Protein 3GZE (pdb70)

Structure (mmCIF, N/CA/C/O backbone):
data_3GZE
#
_entry.id   3GZE
#
_cell.length_a   177.250
_cell.length_b   58.750
_cell.length_c   105.160
_cell.angle_alpha   90.000
_cell.angle_beta   102.210
_cell.angle_gamma   90.000
#
_symmetry.space_group_name_H-M   'C 1 2 1'
#
loop_
_entity.id
_entity.type
_entity.pdbx_description
1 polymer 'Predicted protein'
2 polymer 'Peptide substrate (Ser-Pro)5'
3 non-polymer 'ZINC ION'
4 non-polymer 'ACETIC ACID'
5 water water
#
loop_
_atom_site.group_PDB
_atom_site.id
_atom_site.type_symbol
_atom_site.label_atom_id
_atom_site.label_alt_id
_atom_site.label_comp_id
_atom_site.label_asym_id
_atom_site.label_entity_id
_atom_site.label_seq_id
_atom_site.pdbx_PDB_ins_code
_atom_site.Cartn_x
_atom_site.Cartn_y
_atom_site.Cartn_z
_atom_site.occupancy
_atom_site.B_iso_or_equiv
_atom_site.auth_seq_id
_atom_site.auth_comp_id
_atom_site.auth_asym_id
_atom_site.auth_atom_id
_atom_site.pdbx_PDB_model_num
ATOM 1 N N . TRP A 1 10 ? -16.608 24.473 19.713 1.00 28.78 38 TRP A N 1
ATOM 2 C CA . TRP A 1 10 ? -16.085 24.676 18.325 1.00 28.35 38 TRP A CA 1
ATOM 3 C C . TRP A 1 10 ? -16.795 25.817 17.607 1.00 28.03 38 TRP A C 1
ATOM 4 O O . TRP A 1 10 ? -17.973 26.088 17.808 1.00 27.45 38 TRP A O 1
ATOM 15 N N . ARG A 1 11 ? -16.001 26.487 16.787 1.00 27.84 39 ARG A N 1
ATOM 16 C CA . ARG A 1 11 ? -16.492 27.492 15.829 1.00 27.05 39 ARG A CA 1
ATOM 17 C C . ARG A 1 11 ? -15.499 27.779 14.729 1.00 25.82 39 ARG A C 1
ATOM 18 O O . ARG A 1 11 ? -14.339 28.090 14.959 1.00 26.56 39 ARG A O 1
ATOM 26 N N . GLY A 1 12 ? -15.989 27.596 13.521 1.00 24.36 40 GLY A N 1
ATOM 27 C CA . GLY A 1 12 ? -15.181 27.722 12.309 1.00 22.22 40 GLY A CA 1
ATOM 28 C C . GLY A 1 12 ? -16.086 28.013 11.166 1.00 20.69 40 GLY A C 1
ATOM 29 O O . GLY A 1 12 ? -17.299 27.984 11.287 1.00 19.75 40 GLY A O 1
ATOM 30 N N A GLU A 1 13 ? -15.438 28.340 10.066 0.50 19.52 41 GLU A N 1
ATOM 31 N N B GLU A 1 13 ? -15.439 28.349 10.070 0.50 19.32 41 GLU A N 1
ATOM 32 C CA A GLU A 1 13 ? -16.048 28.500 8.741 0.50 19.35 41 GLU A CA 1
ATOM 33 C CA B GLU A 1 13 ? -16.078 28.467 8.773 0.50 18.94 41 GLU A CA 1
ATOM 34 C C A GLU A 1 13 ? -16.836 27.263 8.263 0.50 19.21 41 GLU A C 1
ATOM 35 C C B GLU A 1 13 ? -16.939 27.237 8.461 0.50 19.07 41 GLU A C 1
ATOM 36 O O A GLU A 1 13 ? -16.335 26.158 8.230 0.50 18.53 41 GLU A O 1
ATOM 37 O O B GLU A 1 13 ? -16.622 26.109 8.792 0.50 18.65 41 GLU A O 1
ATOM 48 N N . VAL A 1 14 ? -18.069 27.495 7.837 1.00 19.42 42 VAL A N 1
ATOM 49 C CA . VAL A 1 14 ? -18.960 26.410 7.372 1.00 18.98 42 VAL A CA 1
ATOM 50 C C . VAL A 1 14 ? -19.334 26.707 5.907 1.00 19.40 42 VAL A C 1
ATOM 51 O O . VAL A 1 14 ? -19.909 27.751 5.632 1.00 20.68 42 VAL A O 1
ATOM 55 N N . VAL A 1 15 ? -18.981 25.871 4.940 1.00 18.78 43 VAL A N 1
ATOM 56 C CA . VAL A 1 15 ? -19.372 26.192 3.569 1.00 17.90 43 VAL A CA 1
ATOM 57 C C . VAL A 1 15 ? -20.538 25.321 3.110 1.00 17.23 43 VAL A C 1
ATOM 58 O O . VAL A 1 15 ? -20.491 24.088 3.011 1.00 16.34 43 VAL A O 1
ATOM 62 N N . HIS A 1 16 ? -21.631 26.003 2.895 1.00 15.45 44 HIS A N 1
ATOM 63 C CA . HIS A 1 16 ? -22.782 25.357 2.307 1.00 15.00 44 HIS A CA 1
ATOM 64 C C . HIS A 1 16 ? -22.399 24.761 0.958 1.00 13.93 44 HIS A C 1
ATOM 65 O O . HIS A 1 16 ? -21.991 25.456 0.000 1.00 14.66 44 HIS A O 1
ATOM 72 N N . LEU A 1 17 ? -22.492 23.441 0.881 1.00 11.50 45 LEU A N 1
ATOM 73 C CA . LEU A 1 17 ? -22.150 22.723 -0.351 1.00 11.17 45 LEU A CA 1
ATOM 74 C C . LEU A 1 17 ? -23.361 22.554 -1.271 1.00 10.20 45 LEU A C 1
ATOM 75 O O . LEU A 1 17 ? -23.307 22.812 -2.450 1.00 9.80 45 LEU A O 1
ATOM 80 N N . SER A 1 18 ? -24.463 22.163 -0.667 1.00 9.09 46 SER A N 1
ATOM 81 C CA . SER A 1 18 ? -25.658 21.740 -1.399 1.00 9.24 46 SER A CA 1
ATOM 82 C C . SER A 1 18 ? -26.878 21.702 -0.543 1.00 9.55 46 SER A C 1
ATOM 83 O O . SER A 1 18 ? -26.764 21.587 0.633 1.00 9.43 46 SER A O 1
ATOM 86 N N . TRP A 1 19 ? -28.043 21.825 -1.154 1.00 10.26 47 TRP A N 1
ATOM 87 C CA . TRP A 1 19 ? -29.313 21.619 -0.471 1.00 10.27 47 TRP A CA 1
ATOM 88 C C . TRP A 1 19 ? -29.895 20.247 -0.739 1.00 11.60 47 TRP A C 1
ATOM 89 O O . TRP A 1 19 ? -30.550 19.630 0.108 1.00 10.37 47 TRP A O 1
ATOM 100 N N . SER A 1 20 ? -29.637 19.807 -1.965 1.00 11.49 48 SER A N 1
ATOM 101 C CA . SER A 1 20 ? -29.997 18.453 -2.450 1.00 12.27 48 SER A CA 1
ATOM 102 C C . SER A 1 20 ? -28.746 17.705 -2.975 1.00 11.29 48 SER A C 1
ATOM 103 O O . SER A 1 20 ? -28.348 17.885 -4.108 1.00 11.36 48 SER A O 1
ATOM 106 N N . PRO A 1 21 ? -28.125 16.865 -2.140 1.00 9.65 49 PRO A N 1
ATOM 107 C CA . PRO A 1 21 ? -28.565 16.600 -0.793 1.00 9.59 49 PRO A CA 1
ATOM 108 C C . PRO A 1 21 ? -28.142 17.761 0.080 1.00 9.40 49 PRO A C 1
ATOM 109 O O . PRO A 1 21 ? -27.518 18.702 -0.409 1.00 9.03 49 PRO A O 1
ATOM 113 N N . ARG A 1 22 ? -28.484 17.656 1.350 1.00 8.24 50 ARG A N 1
ATOM 114 C CA . ARG A 1 22 ? -28.138 18.680 2.343 1.00 8.28 50 ARG A CA 1
ATOM 115 C C . ARG A 1 22 ? -26.769 18.368 2.781 1.00 8.09 50 ARG A C 1
ATOM 116 O O . ARG A 1 22 ? -26.543 17.368 3.476 1.00 8.20 50 ARG A O 1
ATOM 124 N N . ALA A 1 23 ? -25.858 19.249 2.392 1.00 8.13 51 ALA A N 1
ATOM 125 C CA . ALA A 1 23 ? -24.458 19.035 2.602 1.00 7.66 51 ALA A CA 1
ATOM 126 C C . ALA A 1 23 ? -23.699 20.304 2.923 1.00 9.69 51 ALA A C 1
ATOM 127 O O . ALA A 1 23 ? -23.822 21.376 2.297 1.00 8.45 51 ALA A O 1
ATOM 129 N N . PHE A 1 24 ? -22.935 20.149 3.988 1.00 10.11 52 PHE A N 1
ATOM 130 C CA . PHE A 1 24 ? -22.167 21.227 4.587 1.00 10.58 52 PHE A CA 1
ATOM 131 C C . PHE A 1 24 ? -20.723 20.773 4.845 1.00 10.25 52 PHE A C 1
ATOM 132 O O . PHE A 1 24 ? -20.495 19.697 5.316 1.00 10.87 52 PHE A O 1
ATOM 140 N N . LEU A 1 25 ? -19.782 21.639 4.525 1.00 9.75 53 LEU A N 1
ATOM 141 C CA . LEU A 1 25 ? -18.376 21.447 4.918 1.00 9.35 53 LEU A CA 1
ATOM 142 C C . LEU A 1 25 ? -17.882 22.321 6.045 1.00 9.68 53 LEU A C 1
ATOM 143 O O . LEU A 1 25 ? -17.959 23.555 6.010 1.00 10.72 53 LEU A O 1
ATOM 148 N N . LEU A 1 26 ? -17.409 21.650 7.083 1.00 9.73 54 LEU A N 1
ATOM 149 C CA . LEU A 1 26 ? -16.898 22.311 8.289 1.00 10.51 54 LEU A CA 1
ATOM 150 C C . LEU A 1 26 ? -15.383 22.464 8.171 1.00 9.82 54 LEU A C 1
ATOM 151 O O . LEU A 1 26 ? -14.707 21.509 8.043 1.00 8.62 54 LEU A O 1
ATOM 156 N N . LYS A 1 27 ? -14.878 23.707 8.144 1.00 10.26 55 LYS A N 1
ATOM 157 C CA . LYS A 1 27 ? -13.448 23.922 7.898 1.00 11.38 55 LYS A CA 1
ATOM 158 C C . LYS A 1 27 ? -12.707 23.844 9.234 1.00 11.76 55 LYS A C 1
ATOM 159 O O . LYS A 1 27 ? -13.132 24.411 10.219 1.00 11.37 55 LYS A O 1
ATOM 165 N N . ASN A 1 28 ? -11.641 23.038 9.269 1.00 12.39 56 ASN A N 1
ATOM 166 C CA . ASN A 1 28 ? -10.791 22.974 10.461 1.00 13.05 56 ASN A CA 1
ATOM 167 C C . ASN A 1 28 ? -11.577 22.493 11.711 1.00 11.34 56 ASN A C 1
ATOM 168 O O . ASN A 1 28 ? -11.365 22.900 12.808 1.00 11.13 56 ASN A O 1
ATOM 173 N N . PHE A 1 29 ? -12.461 21.549 11.469 1.00 10.37 57 PHE A N 1
ATOM 174 C CA . PHE A 1 29 ? -13.233 20.840 12.530 1.00 10.19 57 PHE A CA 1
ATOM 175 C C . PHE A 1 29 ? -12.376 20.120 13.570 1.00 9.91 57 PHE A C 1
ATOM 176 O O . PHE A 1 29 ? -12.606 20.198 14.765 1.00 7.44 57 PHE A O 1
ATOM 184 N N . LEU A 1 30 ? -11.358 19.451 13.056 1.00 10.26 58 LEU A N 1
ATOM 185 C CA . LEU A 1 30 ? -10.366 18.730 13.864 1.00 8.80 58 LEU A CA 1
ATOM 186 C C . LEU A 1 30 ? -9.011 19.425 13.705 1.00 9.77 58 LEU A C 1
ATOM 187 O O . LEU A 1 30 ? -8.685 19.895 12.673 1.00 9.39 58 LEU A O 1
ATOM 192 N N . SER A 1 31 ? -8.260 19.502 14.780 1.00 10.67 59 SER A N 1
ATOM 193 C CA . SER A 1 31 ? -6.879 19.979 14.757 1.00 10.94 59 SER A CA 1
ATOM 194 C C . SER A 1 31 ? -5.982 18.941 14.140 1.00 11.57 59 SER A C 1
ATOM 195 O O . SER A 1 31 ? -6.254 17.749 14.214 1.00 13.27 59 SER A O 1
ATOM 198 N N . ASP A 1 32 ? -4.875 19.401 13.579 1.00 11.84 60 ASP A N 1
ATOM 199 C CA . ASP A 1 32 ? -3.875 18.482 13.008 1.00 11.58 60 ASP A CA 1
ATOM 200 C C . ASP A 1 32 ? -3.490 17.457 14.043 1.00 10.59 60 ASP A C 1
ATOM 201 O O . ASP A 1 32 ? -3.306 16.288 13.770 1.00 8.56 60 ASP A O 1
ATOM 206 N N . GLU A 1 33 ? -3.406 17.942 15.254 1.00 10.87 61 GLU A N 1
ATOM 207 C CA . GLU A 1 33 ? -2.935 17.125 16.378 1.00 11.95 61 GLU A CA 1
ATOM 208 C C . GLU A 1 33 ? -3.908 15.984 16.681 1.00 11.29 61 GLU A C 1
ATOM 209 O O . GLU A 1 33 ? -3.524 14.877 17.009 1.00 11.95 61 GLU A O 1
ATOM 215 N N . GLU A 1 34 ? -5.193 16.282 16.542 1.00 10.68 62 GLU A N 1
ATOM 216 C CA . GLU A 1 34 ? -6.267 15.287 16.714 1.00 9.75 62 GLU A CA 1
ATOM 217 C C . GLU A 1 34 ? -6.204 14.267 15.606 1.00 9.36 62 GLU A C 1
ATOM 218 O O . GLU A 1 34 ? -6.337 13.070 15.815 1.00 9.82 62 GLU A O 1
ATOM 224 N N . CYS A 1 35 ? -6.040 14.780 14.395 1.00 9.93 63 CYS A N 1
ATOM 225 C CA . CYS A 1 35 ? -6.014 13.932 13.182 1.00 9.69 63 CYS A CA 1
ATOM 226 C C . CYS A 1 35 ? -4.910 12.876 13.261 1.00 9.89 63 CYS A C 1
ATOM 227 O O . CYS A 1 35 ? -5.083 11.686 12.978 1.00 10.77 63 CYS A O 1
ATOM 230 N N . ASP A 1 36 ? -3.765 13.363 13.653 1.00 9.89 64 ASP A N 1
ATOM 231 C CA . ASP A 1 36 ? -2.561 12.530 13.833 1.00 10.47 64 ASP A CA 1
ATOM 232 C C . ASP A 1 36 ? -2.752 11.449 14.896 1.00 11.19 64 ASP A C 1
ATOM 233 O O . ASP A 1 36 ? -2.411 10.305 14.700 1.00 11.40 64 ASP A O 1
ATOM 238 N N . TYR A 1 37 ? -3.276 11.864 16.045 1.00 11.50 65 TYR A N 1
ATOM 239 C CA . TYR A 1 37 ? -3.527 10.977 17.183 1.00 11.06 65 TYR A CA 1
ATOM 240 C C . TYR A 1 37 ? -4.430 9.817 16.813 1.00 11.46 65 TYR A C 1
ATOM 241 O O . TYR A 1 37 ? -4.232 8.662 17.235 1.00 10.21 65 TYR A O 1
ATOM 250 N N . ILE A 1 38 ? -5.445 10.134 16.003 1.00 11.99 66 ILE A N 1
ATOM 251 C CA . ILE A 1 38 ? -6.483 9.150 15.646 1.00 11.11 66 ILE A CA 1
ATOM 252 C C . ILE A 1 38 ? -5.942 8.086 14.653 1.00 11.49 66 ILE A C 1
ATOM 253 O O . ILE A 1 38 ? -6.251 6.900 14.751 1.00 11.38 66 ILE A O 1
ATOM 258 N N . VAL A 1 39 ? -5.157 8.546 13.694 1.00 9.92 67 VAL A N 1
ATOM 259 C CA . VAL A 1 39 ? -4.521 7.664 12.737 1.00 10.82 67 VAL A CA 1
ATOM 260 C C . VAL A 1 39 ? -3.571 6.719 13.461 1.00 11.70 67 VAL A C 1
ATOM 261 O O . VAL A 1 39 ? -3.563 5.521 13.243 1.00 12.90 67 VAL A O 1
ATOM 265 N N . GLU A 1 40 ? -2.848 7.274 14.410 1.00 11.85 68 GLU A N 1
ATOM 266 C CA . GLU A 1 40 ? -1.887 6.460 15.167 1.00 12.78 68 GLU A CA 1
ATOM 267 C C . GLU A 1 40 ? -2.541 5.357 16.005 1.00 12.99 68 GLU A C 1
ATOM 268 O O . GLU A 1 40 ? -2.100 4.212 16.033 1.00 12.48 68 GLU A O 1
ATOM 274 N N . LYS A 1 41 ? -3.626 5.702 16.663 1.00 13.86 69 LYS A N 1
ATOM 275 C CA . LYS A 1 41 ? -4.326 4.726 17.495 1.00 14.18 69 LYS A CA 1
ATOM 276 C C . LYS A 1 41 ? -4.964 3.670 16.573 1.00 13.30 69 LYS A C 1
ATOM 277 O O . LYS A 1 41 ? -5.035 2.476 16.869 1.00 11.77 69 LYS A O 1
ATOM 283 N N . ALA A 1 42 ? -5.375 4.131 15.397 1.00 13.06 70 ALA A N 1
ATOM 284 C CA . ALA A 1 42 ? -6.143 3.261 14.486 1.00 12.73 70 ALA A CA 1
ATOM 285 C C . ALA A 1 42 ? -5.299 2.203 13.700 1.00 12.95 70 ALA A C 1
ATOM 286 O O . ALA A 1 42 ? -5.689 1.049 13.490 1.00 11.81 70 ALA A O 1
ATOM 288 N N . ARG A 1 43 ? -4.133 2.633 13.262 1.00 12.43 71 ARG A N 1
ATOM 289 C CA . ARG A 1 43 ? -3.218 1.761 12.486 1.00 13.16 71 ARG A CA 1
ATOM 290 C C . ARG A 1 43 ? -3.151 0.275 12.843 1.00 13.31 71 ARG A C 1
ATOM 291 O O . ARG A 1 43 ? -3.345 -0.555 11.966 1.00 12.34 71 ARG A O 1
ATOM 299 N N . PRO A 1 44 ? -2.843 -0.052 14.098 1.00 12.97 72 PRO A N 1
ATOM 300 C CA . PRO A 1 44 ? -2.636 -1.446 14.464 1.00 13.82 72 PRO A CA 1
ATOM 301 C C . PRO A 1 44 ? -3.865 -2.311 14.443 1.00 13.62 72 PRO A C 1
ATOM 302 O O . PRO A 1 44 ? -3.773 -3.518 14.378 1.00 13.54 72 PRO A O 1
ATOM 306 N N . LYS A 1 45 ? -5.008 -1.667 14.452 1.00 13.84 73 LYS A N 1
ATOM 307 C CA . LYS A 1 45 ? -6.276 -2.355 14.570 1.00 14.25 73 LYS A CA 1
ATOM 308 C C . LYS A 1 45 ? -7.014 -2.511 13.234 1.00 13.87 73 LYS A C 1
ATOM 309 O O . LYS A 1 45 ? -8.101 -3.077 13.173 1.00 14.57 73 LYS A O 1
ATOM 315 N N . MET A 1 46 ? -6.429 -1.992 12.167 1.00 12.56 74 MET A N 1
ATOM 316 C CA . MET A 1 46 ? -7.157 -1.933 10.873 1.00 12.09 74 MET A CA 1
ATOM 317 C C . MET A 1 46 ? -7.418 -3.308 10.274 1.00 12.19 74 MET A C 1
ATOM 318 O O . MET A 1 46 ? -6.543 -4.162 10.231 1.00 12.00 74 MET A O 1
ATOM 323 N N . VAL A 1 47 ? -8.661 -3.511 9.843 1.00 12.15 75 VAL A N 1
ATOM 324 C CA . VAL A 1 47 ? -9.096 -4.744 9.107 1.00 10.80 75 VAL A CA 1
ATOM 325 C C . VAL A 1 47 ? -9.998 -4.355 7.946 1.00 11.48 75 VAL A C 1
ATOM 326 O O . VAL A 1 47 ? -10.443 -3.231 7.897 1.00 8.72 75 VAL A O 1
ATOM 330 N N . LYS A 1 48 ? -10.249 -5.302 7.044 1.00 9.55 76 LYS A N 1
ATOM 331 C CA . LYS A 1 48 ? -11.083 -5.040 5.841 1.00 10.72 76 LYS A CA 1
ATOM 332 C C . LYS A 1 48 ? -12.470 -4.558 6.185 1.00 9.10 76 LYS A C 1
ATOM 333 O O . LYS A 1 48 ? -13.151 -5.122 7.001 1.00 8.52 76 LYS A O 1
ATOM 339 N N . SER A 1 49 ? -12.896 -3.530 5.503 1.00 10.81 77 SER A N 1
ATOM 340 C CA . SER A 1 49 ? -14.222 -2.919 5.783 1.00 10.76 77 SER A CA 1
ATOM 341 C C . SER A 1 49 ? -15.327 -3.802 5.274 1.00 10.86 77 SER A C 1
ATOM 342 O O . SER A 1 49 ? -15.162 -4.544 4.270 1.00 11.79 77 SER A O 1
ATOM 345 N N . SER A 1 50 ? -16.481 -3.689 5.911 1.00 10.13 78 SER A N 1
ATOM 346 C CA . SER A 1 50 ? -17.599 -4.498 5.467 1.00 11.58 78 SER A CA 1
ATOM 347 C C . SER A 1 50 ? -18.850 -3.669 5.221 1.00 10.82 78 SER A C 1
ATOM 348 O O . SER A 1 50 ? -18.975 -2.511 5.600 1.00 10.13 78 SER A O 1
ATOM 351 N N . VAL A 1 51 ? -19.760 -4.295 4.521 1.00 10.51 79 VAL A N 1
ATOM 352 C CA . VAL A 1 51 ? -21.071 -3.670 4.214 1.00 8.67 79 VAL A CA 1
ATOM 353 C C . VAL A 1 51 ? -22.128 -4.638 4.683 1.00 9.33 79 VAL A C 1
ATOM 354 O O . VAL A 1 51 ? -21.822 -5.807 4.973 1.00 8.73 79 VAL A O 1
ATOM 358 N N . VAL A 1 52 ? -23.362 -4.138 4.733 1.00 9.09 80 VAL A N 1
ATOM 359 C CA . VAL A 1 52 ? -24.556 -4.971 5.027 1.00 9.31 80 VAL A CA 1
ATOM 360 C C . VAL A 1 52 ? -25.328 -5.302 3.765 1.00 10.25 80 VAL A C 1
ATOM 361 O O . VAL A 1 52 ? -25.503 -4.473 2.858 1.00 8.24 80 VAL A O 1
ATOM 365 N N . ASP A 1 53 ? -25.751 -6.569 3.734 1.00 10.18 81 ASP A N 1
ATOM 366 C CA . ASP A 1 53 ? -26.576 -7.054 2.640 1.00 10.60 81 ASP A CA 1
ATOM 367 C C . ASP A 1 53 ? -27.907 -6.284 2.749 1.00 11.29 81 ASP A C 1
ATOM 368 O O . ASP A 1 53 ? -28.472 -6.109 3.837 1.00 10.90 81 ASP A O 1
ATOM 373 N N . ASN A 1 54 ? -28.309 -5.745 1.605 1.00 11.24 82 ASN A N 1
ATOM 374 C CA . ASN A 1 54 ? -29.514 -4.890 1.444 1.00 11.68 82 ASN A CA 1
ATOM 375 C C . ASN A 1 54 ? -30.802 -5.549 1.936 1.00 11.60 82 ASN A C 1
ATOM 376 O O . ASN A 1 54 ? -31.728 -4.903 2.408 1.00 10.59 82 ASN A O 1
ATOM 381 N N . GLU A 1 55 ? -30.797 -6.869 1.841 1.00 12.23 83 GLU A N 1
ATOM 382 C CA . GLU A 1 55 ? -32.000 -7.687 2.120 1.00 12.53 83 GLU A CA 1
ATOM 383 C C . GLU A 1 55 ? -31.924 -8.346 3.469 1.00 11.09 83 GLU A C 1
ATOM 384 O O . GLU A 1 55 ? -32.856 -8.328 4.249 1.00 11.21 83 GLU A O 1
ATOM 390 N N . SER A 1 56 ? -30.752 -8.838 3.784 1.00 10.36 84 SER A N 1
ATOM 391 C CA . SER A 1 56 ? -30.600 -9.625 4.994 1.00 8.84 84 SER A CA 1
ATOM 392 C C . SER A 1 56 ? -30.107 -8.844 6.212 1.00 7.80 84 SER A C 1
ATOM 393 O O . SER A 1 56 ? -30.398 -9.204 7.340 1.00 5.56 84 SER A O 1
ATOM 396 N N . GLY A 1 57 ? -29.341 -7.793 5.955 1.00 7.98 85 GLY A N 1
ATOM 397 C CA . GLY A 1 57 ? -28.734 -6.995 7.031 1.00 8.55 85 GLY A CA 1
ATOM 398 C C . GLY A 1 57 ? -27.454 -7.558 7.601 1.00 9.18 85 GLY A C 1
ATOM 399 O O . GLY A 1 57 ? -26.816 -6.945 8.458 1.00 9.75 85 GLY A O 1
ATOM 400 N N . LYS A 1 58 ? -27.063 -8.727 7.069 1.00 8.77 86 LYS A N 1
ATOM 401 C CA . LYS A 1 58 ? -25.807 -9.384 7.467 1.00 8.85 86 LYS A CA 1
ATOM 402 C C . LYS A 1 58 ? -24.627 -8.588 6.891 1.00 9.52 86 LYS A C 1
ATOM 403 O O . LYS A 1 58 ? -24.634 -8.127 5.758 1.00 7.60 86 LYS A O 1
ATOM 409 N N . SER A 1 59 ? -23.641 -8.448 7.755 1.00 9.44 87 SER A N 1
ATOM 410 C CA . SER A 1 59 ? -22.349 -7.840 7.445 1.00 10.69 87 SER A CA 1
ATOM 411 C C . S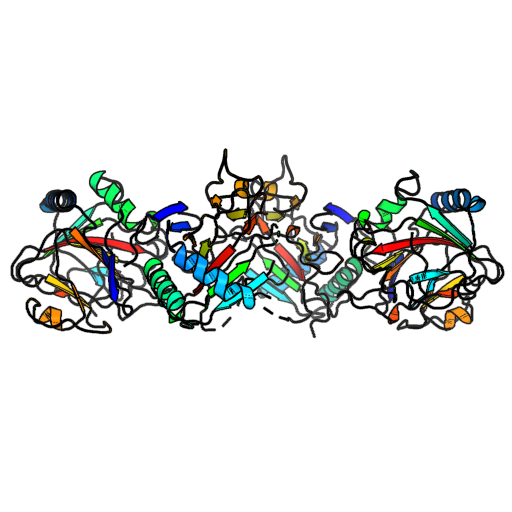ER A 1 59 ? -21.512 -8.809 6.664 1.00 10.63 87 SER A C 1
ATOM 412 O O . SER A 1 59 ? -21.304 -9.960 7.075 1.00 8.66 87 SER A O 1
ATOM 415 N N . VAL A 1 60 ? -21.076 -8.306 5.522 1.00 9.74 88 VAL A N 1
ATOM 416 C CA . VAL A 1 60 ? -20.325 -9.064 4.545 1.00 10.27 88 VAL A CA 1
ATOM 417 C C . VAL A 1 60 ? -19.205 -8.211 3.897 1.00 10.77 88 VAL A C 1
ATOM 418 O O . VAL A 1 60 ? -19.133 -6.998 4.059 1.00 7.96 88 VAL A O 1
ATOM 422 N N . ASP A 1 61 ? -18.285 -8.955 3.296 1.00 10.90 89 ASP A N 1
ATOM 423 C CA . ASP A 1 61 ? -17.148 -8.432 2.523 1.00 12.38 89 ASP A CA 1
ATOM 424 C C . ASP A 1 61 ? -17.613 -8.277 1.085 1.00 12.25 89 ASP A C 1
ATOM 425 O O . ASP A 1 61 ? -18.328 -9.080 0.560 1.00 11.74 89 ASP A O 1
ATOM 430 N N . SER A 1 62 ? -17.234 -7.192 0.466 1.00 13.04 90 SER A N 1
ATOM 431 C CA . SER A 1 62 ? -17.714 -6.907 -0.892 1.00 13.83 90 SER A CA 1
ATOM 432 C C . SER A 1 62 ? -16.738 -6.069 -1.638 1.00 14.21 90 SER A C 1
ATOM 433 O O . SER A 1 62 ? -16.100 -5.204 -1.052 1.00 15.33 90 SER A O 1
ATOM 436 N N . GLU A 1 63 ? -16.633 -6.355 -2.917 1.00 13.83 91 GLU A N 1
ATOM 437 C CA . GLU A 1 63 ? -15.734 -5.617 -3.806 1.00 13.31 91 GLU A CA 1
ATOM 438 C C . GLU A 1 63 ? -16.071 -4.141 -3.852 1.00 12.45 91 GLU A C 1
ATOM 439 O O . GLU A 1 63 ? -15.267 -3.297 -4.267 1.00 11.11 91 GLU A O 1
ATOM 445 N N . ILE A 1 64 ? -17.289 -3.877 -3.443 1.00 12.53 92 ILE A N 1
ATOM 446 C CA . ILE A 1 64 ? -17.900 -2.536 -3.451 1.00 12.71 92 ILE A CA 1
ATOM 447 C C . ILE A 1 64 ? -17.094 -1.504 -2.655 1.00 11.06 92 ILE A C 1
ATOM 448 O O . ILE A 1 64 ? -17.071 -0.296 -2.892 1.00 8.76 92 ILE A O 1
ATOM 453 N N . ARG A 1 65 ? -16.524 -2.060 -1.614 1.00 11.04 93 ARG A N 1
ATOM 454 C CA . ARG A 1 65 ? -15.903 -1.300 -0.560 1.00 9.91 93 ARG A CA 1
ATOM 455 C C . ARG A 1 65 ? -14.595 -1.982 -0.153 1.00 9.58 93 ARG A C 1
ATOM 456 O O . ARG A 1 65 ? -14.597 -3.089 0.350 1.00 10.09 93 ARG A O 1
ATOM 464 N N . THR A 1 66 ? -13.493 -1.284 -0.348 1.00 8.47 94 THR A N 1
ATOM 465 C CA . THR A 1 66 ? -12.184 -1.905 -0.237 1.00 7.75 94 THR A CA 1
ATOM 466 C C . THR A 1 66 ? -11.213 -1.212 0.670 1.00 6.42 94 THR A C 1
ATOM 467 O O . THR A 1 66 ? -10.081 -1.465 0.639 1.00 4.38 94 THR A O 1
ATOM 471 N N . SER A 1 67 ? -11.729 -0.337 1.496 1.00 8.96 95 SER A N 1
ATOM 472 C CA . SER A 1 67 ? -10.953 0.240 2.618 1.00 9.29 95 SER A CA 1
ATOM 473 C C . SER A 1 67 ? -10.675 -0.770 3.697 1.00 8.94 95 SER A C 1
ATOM 474 O O . SER A 1 67 ? -11.244 -1.856 3.741 1.00 9.33 95 SER A O 1
ATOM 477 N N . THR A 1 68 ? -9.859 -0.355 4.651 1.00 8.86 96 THR A N 1
ATOM 478 C CA . THR A 1 68 ? -9.779 -1.060 5.933 1.00 7.73 96 THR A CA 1
ATOM 479 C C . THR A 1 68 ? -10.377 -0.098 6.969 1.00 9.13 96 THR A C 1
ATOM 480 O O . THR A 1 68 ? -10.543 1.075 6.736 1.00 8.06 96 THR A O 1
ATOM 484 N N . GLY A 1 69 ? -10.734 -0.620 8.125 1.00 9.88 97 GLY A N 1
ATOM 485 C CA . GLY A 1 69 ? -11.345 0.204 9.131 1.00 9.90 97 GLY A CA 1
ATOM 486 C C . GLY A 1 69 ? -11.179 -0.416 10.480 1.00 10.48 97 GLY A C 1
ATOM 487 O O . GLY A 1 69 ? -10.780 -1.548 10.607 1.00 8.87 97 GLY A O 1
ATOM 488 N N . THR A 1 70 ? -11.526 0.381 11.462 1.00 10.40 98 THR A N 1
ATOM 489 C CA . THR A 1 70 ? -11.632 -0.107 12.837 1.00 10.09 98 THR A CA 1
ATOM 490 C C . THR A 1 70 ? -12.641 0.746 13.551 1.00 10.82 98 THR A C 1
ATOM 491 O O . THR A 1 70 ? -13.163 1.656 12.966 1.00 12.33 98 THR A O 1
ATOM 495 N N . TRP A 1 71 ? -12.949 0.403 14.795 1.00 11.28 99 TRP A N 1
ATOM 496 C CA . TRP A 1 71 ? -13.926 1.160 15.583 1.00 10.89 99 TRP A CA 1
ATOM 497 C C . TRP A 1 71 ? -13.368 1.525 16.913 1.00 11.83 99 TRP A C 1
ATOM 498 O O . TRP A 1 71 ? -12.691 0.723 17.557 1.00 9.16 99 TRP A O 1
ATOM 509 N N . PHE A 1 72 ? -13.793 2.678 17.373 1.00 12.47 100 PHE A N 1
ATOM 510 C CA . PHE A 1 72 ? -13.530 3.118 18.745 1.00 15.39 100 PHE A CA 1
ATOM 511 C C . PHE A 1 72 ? -14.837 3.214 19.476 1.00 16.52 100 PHE A C 1
ATOM 512 O O . PHE A 1 72 ? -15.775 3.857 18.996 1.00 20.16 100 PHE A O 1
ATOM 520 N N . ALA A 1 73 ? -14.908 2.594 20.632 1.00 16.64 101 ALA A N 1
ATOM 521 C CA . ALA A 1 73 ? -16.128 2.690 21.416 1.00 16.75 101 ALA A CA 1
ATOM 522 C C . ALA A 1 73 ? -16.275 4.098 21.961 1.00 16.79 101 ALA A C 1
ATOM 523 O O . ALA A 1 73 ? -15.300 4.825 22.210 1.00 16.91 101 ALA A O 1
ATOM 525 N N . LYS A 1 74 ? -17.523 4.480 22.151 1.00 16.43 102 LYS A N 1
ATOM 526 C CA . LYS A 1 74 ? -17.832 5.807 22.681 1.00 16.21 102 LYS A CA 1
ATOM 527 C C . LYS A 1 74 ? -17.327 5.863 24.082 1.00 16.27 102 LYS A C 1
ATOM 528 O O . LYS A 1 74 ? -17.560 4.950 24.880 1.00 14.51 102 LYS A O 1
ATOM 534 N N . GLY A 1 75 ? -16.617 6.944 24.340 1.00 16.85 103 GLY A N 1
ATOM 535 C CA . GLY A 1 75 ? -16.149 7.265 25.677 1.00 18.55 103 GLY A CA 1
ATOM 536 C C . GLY A 1 75 ? -14.897 6.510 26.133 1.00 19.32 103 GLY A C 1
ATOM 537 O O . GLY A 1 75 ? -14.468 6.616 27.281 1.00 19.69 103 GLY A O 1
ATOM 538 N N . GLU A 1 76 ? -14.329 5.718 25.246 1.00 20.19 104 GLU A N 1
ATOM 539 C CA . GLU A 1 76 ? -13.142 4.900 25.628 1.00 21.13 104 GLU A CA 1
ATOM 540 C C . GLU A 1 76 ? -11.819 5.638 25.522 1.00 20.21 104 GLU A C 1
ATOM 541 O O . GLU A 1 76 ? -10.765 5.043 25.674 1.00 21.54 104 GLU A O 1
ATOM 547 N N . ASP A 1 77 ? -11.890 6.926 25.242 1.00 19.74 105 ASP A N 1
ATOM 548 C CA . ASP A 1 77 ? -10.691 7.742 24.933 1.00 19.44 105 ASP A CA 1
ATOM 549 C C . ASP A 1 77 ? -10.964 9.235 25.026 1.00 19.16 105 ASP A C 1
ATOM 550 O O . ASP A 1 77 ? -11.952 9.746 24.474 1.00 19.69 105 ASP A O 1
ATOM 555 N N . SER A 1 78 ? -10.084 9.914 25.754 1.00 18.42 106 SER A N 1
ATOM 556 C CA . SER A 1 78 ? -10.267 11.336 26.097 1.00 17.28 106 SER A CA 1
ATOM 557 C C . SER A 1 78 ? -10.304 12.231 24.901 1.00 16.05 106 SER A C 1
ATOM 558 O O . SER A 1 78 ? -11.097 13.196 24.825 1.00 14.87 106 SER A O 1
ATOM 561 N N . VAL A 1 79 ? -9.434 11.892 23.966 1.00 14.44 107 VAL A N 1
ATOM 562 C CA . VAL A 1 79 ? -9.227 12.730 22.794 1.00 14.18 107 VAL A CA 1
ATOM 563 C C . VAL A 1 79 ? -10.465 12.641 21.931 1.00 14.12 107 VAL A C 1
ATOM 564 O O . VAL A 1 79 ? -10.982 13.635 21.447 1.00 14.48 107 VAL A O 1
ATOM 568 N N . ILE A 1 80 ? -10.963 11.427 21.811 1.00 13.37 108 ILE A N 1
ATOM 569 C CA . ILE A 1 80 ? -12.068 11.160 20.827 1.00 13.20 108 ILE A CA 1
ATOM 570 C C . ILE A 1 80 ? -13.370 11.625 21.444 1.00 12.19 108 ILE A C 1
ATOM 571 O O . ILE A 1 80 ? -14.250 12.072 20.746 1.00 14.58 108 ILE A O 1
ATOM 576 N N . SER A 1 81 ? -13.418 11.577 22.778 1.00 12.11 109 SER A N 1
ATOM 577 C CA A SER A 1 81 ? -14.598 12.037 23.559 0.50 12.27 109 SER A CA 1
ATOM 578 C CA B SER A 1 81 ? -14.598 12.016 23.555 0.50 12.13 109 SER A CA 1
ATOM 579 C C . SER A 1 81 ? -14.859 13.529 23.344 1.00 12.22 109 SER A C 1
ATOM 580 O O . SER A 1 81 ? -16.009 13.986 23.220 1.00 11.53 109 SER A O 1
ATOM 585 N N . LYS A 1 82 ? -13.795 14.284 23.244 1.00 10.91 110 LYS A N 1
ATOM 586 C CA . LYS A 1 82 ? -13.927 15.726 22.918 1.00 11.38 110 LYS A CA 1
ATOM 587 C C . LYS A 1 82 ? -14.502 15.986 21.559 1.00 10.45 110 LYS A C 1
ATOM 588 O O . LYS A 1 82 ? -15.374 16.830 21.342 1.00 10.57 110 LYS A O 1
ATOM 594 N N . ILE A 1 83 ? -13.999 15.192 20.627 1.00 10.64 111 ILE A N 1
ATOM 595 C CA . ILE A 1 83 ? -14.464 15.189 19.233 1.00 9.36 111 ILE A CA 1
ATOM 596 C C . ILE A 1 83 ? -15.915 14.755 19.208 1.00 10.00 111 ILE A C 1
ATOM 597 O O . ILE A 1 83 ? -16.740 15.356 18.553 1.00 9.75 111 ILE A O 1
ATOM 602 N N . GLU A 1 84 ? -16.205 13.709 19.954 1.00 10.64 112 GLU A N 1
ATOM 603 C CA . GLU A 1 84 ? -17.574 13.151 19.980 1.00 11.54 112 GLU A CA 1
ATOM 604 C C . GLU A 1 84 ? -18.614 14.216 20.317 1.00 11.88 112 GLU A C 1
ATOM 605 O O . GLU A 1 84 ? -19.635 14.341 19.657 1.00 9.79 112 GLU A O 1
ATOM 611 N N . LYS A 1 85 ? -18.322 14.916 21.408 1.00 11.13 113 LYS A N 1
ATOM 612 C CA . LYS A 1 85 ? -19.133 16.029 21.926 1.00 11.06 113 LYS A CA 1
ATOM 613 C C . LYS A 1 85 ? -19.249 17.176 20.916 1.00 10.55 113 LYS A C 1
ATOM 614 O O . LYS A 1 85 ? -20.263 17.835 20.737 1.00 8.56 113 LYS A O 1
ATOM 620 N N . ARG A 1 86 ? -18.178 17.387 20.211 1.00 9.53 114 ARG A N 1
ATOM 621 C CA . ARG A 1 86 ? -18.139 18.446 19.161 1.00 9.90 114 ARG A CA 1
ATOM 622 C C . ARG A 1 86 ? -19.071 18.087 18.014 1.00 8.57 114 ARG A C 1
ATOM 623 O O . ARG A 1 86 ? -19.758 18.942 17.454 1.00 8.77 114 ARG A O 1
ATOM 631 N N . VAL A 1 87 ? -19.119 16.807 17.728 1.00 8.96 115 VAL A N 1
ATOM 632 C CA . VAL A 1 87 ? -19.999 16.273 16.626 1.00 9.61 115 VAL A CA 1
ATOM 633 C C . VAL A 1 87 ? -21.483 16.365 17.013 1.00 8.86 115 VAL A C 1
ATOM 634 O O . VAL A 1 87 ? -22.347 16.667 16.231 1.00 7.85 115 VAL A O 1
ATOM 638 N N . ALA A 1 88 ? -21.762 16.101 18.271 1.00 10.51 116 ALA A N 1
ATOM 639 C CA . ALA A 1 88 ? -23.155 16.217 18.822 1.00 10.63 116 ALA A CA 1
ATOM 640 C C . ALA A 1 88 ? -23.596 17.656 18.839 1.00 10.74 116 ALA A C 1
ATOM 641 O O . ALA A 1 88 ? -24.719 18.013 18.527 1.00 12.65 116 ALA A O 1
ATOM 643 N N . GLN A 1 89 ? -22.641 18.506 19.085 1.00 11.81 117 GLN A N 1
ATOM 644 C CA A GLN A 1 89 ? -22.866 19.984 19.158 0.50 11.16 117 GLN A CA 1
ATOM 645 C CA B GLN A 1 89 ? -22.947 19.956 19.186 0.50 11.25 117 GLN A CA 1
ATOM 646 C C . GLN A 1 89 ? -23.320 20.529 17.813 1.00 10.33 117 GLN A C 1
ATOM 647 O O . GLN A 1 89 ? -24.316 21.295 17.681 1.00 8.34 117 GLN A O 1
ATOM 658 N N . VAL A 1 90 ? -22.538 20.155 16.819 1.00 8.30 118 VAL A N 1
ATOM 659 C CA . VAL A 1 90 ? -22.718 20.678 15.455 1.00 9.11 118 VAL A CA 1
ATOM 660 C C . VAL A 1 90 ? -23.899 20.056 14.725 1.00 9.20 118 VAL A C 1
ATOM 661 O O . VAL A 1 90 ? -24.601 20.723 13.976 1.00 9.29 118 VAL A O 1
ATOM 665 N N . THR A 1 91 ? -24.114 18.777 14.962 1.00 10.17 119 THR A N 1
ATOM 666 C CA . THR A 1 91 ? -25.284 18.085 14.349 1.00 10.40 119 THR A CA 1
ATOM 667 C C . THR A 1 91 ? -26.598 18.324 15.084 1.00 10.52 119 THR A C 1
ATOM 668 O O . THR A 1 91 ? -27.690 18.146 14.561 1.00 11.78 119 THR A O 1
ATOM 672 N N . MET A 1 92 ? -26.436 18.731 16.316 1.00 10.00 120 MET A N 1
ATOM 673 C CA . MET A 1 92 ? -27.524 19.008 17.241 1.00 9.67 120 MET A CA 1
ATOM 674 C C . MET A 1 92 ? -28.351 17.776 17.537 1.00 9.10 120 MET A C 1
ATOM 675 O O . MET A 1 92 ? -29.526 17.863 17.826 1.00 8.00 120 MET A O 1
ATOM 680 N N . ILE A 1 93 ? -27.692 16.629 17.463 1.00 7.96 121 ILE A N 1
ATOM 681 C CA . ILE A 1 93 ? -28.280 15.363 17.928 1.00 7.98 121 ILE A CA 1
ATOM 682 C C . ILE A 1 93 ? -27.501 14.746 19.121 1.00 9.73 121 ILE A C 1
ATOM 683 O O . ILE A 1 93 ? -26.281 14.712 19.077 1.00 9.76 121 ILE A O 1
ATOM 688 N N . PRO A 1 94 ? -28.217 14.205 20.153 1.00 10.73 122 PRO A N 1
ATOM 689 C CA . PRO A 1 94 ? -27.480 13.793 21.336 1.00 11.12 122 PRO A CA 1
ATOM 690 C C . PRO A 1 94 ? -26.660 12.560 21.112 1.00 11.00 122 PRO A C 1
ATOM 691 O O . PRO A 1 94 ? -26.993 11.694 20.316 1.00 8.33 122 PRO A O 1
ATOM 695 N N . LEU A 1 95 ? -25.586 12.518 21.897 1.00 10.16 123 LEU A N 1
ATOM 696 C CA . LEU A 1 95 ? -24.574 11.452 21.830 1.00 9.24 123 LEU A CA 1
ATOM 697 C C . LEU A 1 95 ? -25.124 10.021 21.842 1.00 8.50 123 LEU A C 1
ATOM 698 O O . LEU A 1 95 ? -24.458 9.105 21.360 1.00 9.66 123 LEU A O 1
ATOM 703 N N . GLU A 1 96 ? -26.304 9.862 22.405 1.00 7.60 124 GLU A N 1
ATOM 704 C CA . GLU A 1 96 ? -26.905 8.516 22.589 1.00 8.69 124 GLU A CA 1
ATOM 705 C C . GLU A 1 96 ? -27.243 7.915 21.288 1.00 8.27 124 GLU A C 1
ATOM 706 O O . GLU A 1 96 ? -27.348 6.687 21.151 1.00 7.46 124 GLU A O 1
ATOM 712 N N . ASN A 1 97 ? -27.470 8.810 20.321 1.00 7.44 125 ASN A N 1
ATOM 713 C CA . ASN A 1 97 ? -27.896 8.418 18.953 1.00 7.81 125 ASN A CA 1
ATOM 714 C C . ASN A 1 97 ? -26.769 8.093 17.970 1.00 8.05 125 ASN A C 1
ATOM 715 O O . ASN A 1 97 ? -26.992 7.770 16.813 1.00 8.69 125 ASN A O 1
ATOM 720 N N . HIS A 1 98 ? -25.542 8.257 18.441 1.00 9.84 126 HIS A N 1
ATOM 721 C CA . HIS A 1 98 ? -24.338 8.121 17.615 1.00 9.23 126 HIS A CA 1
ATOM 722 C C . HIS A 1 98 ? -23.750 6.721 17.705 1.00 9.89 126 HIS A C 1
ATOM 723 O O . HIS A 1 98 ? -23.543 6.157 18.795 1.00 11.16 126 HIS A O 1
ATOM 730 N N . GLU A 1 99 ? -23.404 6.193 16.545 1.00 9.33 127 GLU A N 1
ATOM 731 C CA . GLU A 1 99 ? -22.519 5.023 16.522 1.00 8.57 127 GLU A CA 1
ATOM 732 C C . GLU A 1 99 ? -21.152 5.441 17.015 1.00 9.22 127 GLU A C 1
ATOM 733 O O . GLU A 1 99 ? -20.821 6.627 17.158 1.00 8.95 127 GLU A O 1
ATOM 739 N N . GLY A 1 100 ? -20.363 4.416 17.320 1.00 10.37 128 GLY A N 1
ATOM 740 C CA . GLY A 1 100 ? -18.945 4.564 17.665 1.00 11.12 128 GLY A CA 1
ATOM 741 C C . GLY A 1 100 ? -18.200 5.144 16.487 1.00 11.44 128 GLY A C 1
ATOM 742 O O . GLY A 1 100 ? -18.669 5.115 15.337 1.00 12.11 128 GLY A O 1
ATOM 743 N N . LEU A 1 101 ? -17.046 5.700 16.785 1.00 10.71 129 LEU A N 1
ATOM 744 C CA . LEU A 1 101 ? -16.192 6.257 15.757 1.00 11.25 129 LEU A CA 1
ATOM 745 C C . LEU A 1 101 ? -15.590 5.156 14.896 1.00 11.26 129 LEU A C 1
ATOM 746 O O . LEU A 1 101 ? -14.921 4.221 15.354 1.00 11.44 129 LEU A O 1
ATOM 751 N N . GLN A 1 102 ? -15.807 5.314 13.609 1.00 12.12 130 GLN A N 1
ATOM 752 C CA . GLN A 1 102 ? -15.243 4.412 12.621 1.00 11.05 130 GLN A CA 1
ATOM 753 C C . GLN A 1 102 ? -14.070 5.150 11.970 1.00 11.45 130 GLN A C 1
ATOM 754 O O . GLN A 1 102 ? -14.209 6.289 11.558 1.00 11.81 130 GLN A O 1
ATOM 760 N N . VAL A 1 103 ? -12.879 4.539 12.029 1.00 10.44 131 VAL A N 1
ATOM 761 C CA . VAL A 1 103 ? -11.697 5.080 11.327 1.00 9.24 131 VAL A CA 1
ATOM 762 C C . VAL A 1 103 ? -11.419 4.212 10.109 1.00 9.09 131 VAL A C 1
ATOM 763 O O . VAL A 1 103 ? -11.528 3.019 10.170 1.00 8.59 131 VAL A O 1
ATOM 767 N N . LEU A 1 104 ? -11.125 4.884 9.010 1.00 8.60 132 LEU A N 1
ATOM 768 C CA . LEU A 1 104 ? -10.943 4.224 7.713 1.00 8.47 132 LEU A CA 1
ATOM 769 C C . LEU A 1 104 ? -9.653 4.650 7.042 1.00 7.65 132 LEU A C 1
ATOM 770 O O . LEU A 1 104 ? -9.243 5.750 7.162 1.00 6.47 132 LEU A O 1
ATOM 775 N N . HIS A 1 105 ? -9.123 3.714 6.254 1.00 8.36 133 HIS A N 1
ATOM 776 C CA . HIS A 1 105 ? -7.978 3.924 5.383 1.00 7.91 133 HIS A CA 1
ATOM 777 C C . HIS A 1 105 ? -8.176 3.376 3.976 1.00 7.07 133 HIS A C 1
ATOM 778 O O . HIS A 1 105 ? -8.520 2.230 3.742 1.00 6.46 133 HIS A O 1
ATOM 785 N N . TYR A 1 106 ? -7.931 4.251 3.026 1.00 7.56 134 TYR A N 1
ATOM 786 C CA . TYR A 1 106 ? -7.841 3.879 1.606 1.00 8.26 134 TYR A CA 1
ATOM 787 C C . TYR A 1 106 ? -6.508 4.308 1.039 1.00 9.06 134 TYR A C 1
ATOM 788 O O . TYR A 1 106 ? -6.027 5.375 1.305 1.00 7.99 134 TYR A O 1
ATOM 797 N N . HIS A 1 107 ? -5.947 3.416 0.232 1.00 9.70 135 HIS A N 1
ATOM 798 C CA . HIS A 1 107 ? -4.750 3.709 -0.593 1.00 9.58 135 HIS A CA 1
ATOM 799 C C . HIS A 1 107 ? -4.700 2.751 -1.731 1.00 9.83 135 HIS A C 1
ATOM 800 O O . HIS A 1 107 ? -5.385 1.701 -1.744 1.00 10.60 135 HIS A O 1
ATOM 807 N N . ASP A 1 108 ? -3.920 3.175 -2.700 1.00 8.31 136 ASP A N 1
ATOM 808 C CA . ASP A 1 108 ? -3.521 2.321 -3.797 1.00 9.01 136 ASP A CA 1
ATOM 809 C C . ASP A 1 108 ? -4.694 1.657 -4.498 1.00 8.64 136 ASP A C 1
ATOM 810 O O . ASP A 1 108 ? -4.683 0.450 -4.790 1.00 8.58 136 ASP A O 1
ATOM 815 N N . GLY A 1 109 ? -5.656 2.489 -4.849 1.00 8.99 137 GLY A N 1
ATOM 816 C CA . GLY A 1 109 ? -6.861 2.038 -5.605 1.00 8.70 137 GLY A CA 1
ATOM 817 C C . GLY A 1 109 ? -8.129 1.764 -4.783 1.00 7.88 137 GLY A C 1
ATOM 818 O O . GLY A 1 109 ? -9.209 1.630 -5.294 1.00 8.92 137 GLY A O 1
ATOM 819 N N . GLN A 1 110 ? -7.980 1.699 -3.473 1.00 7.63 138 GLN A N 1
ATOM 820 C CA . GLN A 1 110 ? -9.119 1.446 -2.550 1.00 6.77 138 GLN A CA 1
ATOM 821 C C . GLN A 1 110 ? -10.189 2.519 -2.716 1.00 7.87 138 GLN A C 1
ATOM 822 O O . GLN A 1 110 ? -9.908 3.658 -3.010 1.00 7.28 138 GLN A O 1
ATOM 828 N N . LYS A 1 111 ? -11.437 2.094 -2.586 1.00 7.73 139 LYS A N 1
ATOM 829 C CA . LYS A 1 111 ? -12.576 2.939 -2.920 1.00 7.96 139 LYS A CA 1
ATOM 830 C C . LYS A 1 111 ? -13.809 2.456 -2.167 1.00 8.67 139 LYS A C 1
ATOM 831 O O . LYS A 1 111 ? -13.789 1.429 -1.406 1.00 9.50 139 LYS A O 1
ATOM 837 N N . TYR A 1 112 ? -14.846 3.254 -2.295 1.00 8.65 140 TYR A N 1
ATOM 838 C CA . TYR A 1 112 ? -16.210 2.866 -1.826 1.00 7.74 140 TYR A CA 1
ATOM 839 C C . TYR A 1 112 ? -17.204 3.334 -2.849 1.00 8.10 140 TYR A C 1
ATOM 840 O O . TYR A 1 112 ? -17.388 4.535 -3.037 1.00 9.19 140 TYR A O 1
ATOM 849 N N . GLU A 1 113 ? -17.790 2.403 -3.590 1.00 10.36 141 GLU A N 1
ATOM 850 C CA . GLU A 1 113 ? -18.672 2.768 -4.709 1.00 10.69 141 GLU A CA 1
ATOM 851 C C . GLU A 1 113 ? -19.893 3.476 -4.160 1.00 12.39 141 GLU A C 1
ATOM 852 O O . GLU A 1 113 ? -20.222 3.303 -2.977 1.00 12.30 141 GLU A O 1
ATOM 858 N N . PRO A 1 114 ? -20.615 4.221 -5.032 1.00 12.84 142 PRO A N 1
ATOM 859 C CA . PRO A 1 114 ? -21.733 5.035 -4.540 1.00 12.67 142 PRO A CA 1
ATOM 860 C C . PRO A 1 114 ? -22.799 4.178 -3.858 1.00 12.53 142 PRO A C 1
ATOM 861 O O . PRO A 1 114 ? -23.144 3.115 -4.318 1.00 12.00 142 PRO A O 1
ATOM 865 N N . HIS A 1 115 ? -23.233 4.659 -2.710 1.00 11.88 143 HIS A N 1
ATOM 866 C CA . HIS A 1 115 ? -24.174 3.937 -1.818 1.00 11.12 143 HIS A CA 1
ATOM 867 C C . HIS A 1 115 ? -24.903 4.941 -0.860 1.00 10.44 143 HIS A C 1
ATOM 868 O O . HIS A 1 115 ? -24.622 6.150 -0.834 1.00 8.01 143 HIS A O 1
ATOM 875 N N . TYR A 1 116 ? -25.805 4.386 -0.059 1.00 10.08 144 TYR A N 1
ATOM 876 C CA . TYR A 1 116 ? -26.551 5.172 0.946 1.00 8.65 144 TYR A CA 1
ATOM 877 C C . TYR A 1 116 ? -26.157 4.707 2.292 1.00 8.74 144 TYR A C 1
ATOM 878 O O . TYR A 1 116 ? -25.881 3.556 2.514 1.00 7.86 144 TYR A O 1
ATOM 887 N N . ASP A 1 117 ? -26.110 5.645 3.214 1.00 8.61 145 ASP A N 1
ATOM 888 C CA . ASP A 1 117 ? -25.830 5.294 4.608 1.00 9.47 145 ASP A CA 1
ATOM 889 C C . ASP A 1 117 ? -27.103 4.788 5.294 1.00 10.09 145 ASP A C 1
ATOM 890 O O . ASP A 1 117 ? -27.028 4.053 6.260 1.00 12.00 145 ASP A O 1
ATOM 895 N N . TYR A 1 118 ? -28.264 5.177 4.812 1.00 10.22 146 TYR A N 1
ATOM 896 C CA . TYR A 1 118 ? -29.496 4.579 5.371 1.00 8.73 146 TYR A CA 1
ATOM 897 C C . TYR A 1 118 ? -29.616 3.172 4.880 1.00 8.53 146 TYR A C 1
ATOM 898 O O . TYR A 1 118 ? -29.184 2.805 3.781 1.00 8.49 146 TYR A O 1
ATOM 907 N N . PHE A 1 119 ? -30.252 2.383 5.732 1.00 7.65 147 PHE A N 1
ATOM 908 C CA . PHE A 1 119 ? -30.354 0.972 5.577 1.00 7.01 147 PHE A CA 1
ATOM 909 C C . PHE A 1 119 ? -31.610 0.685 4.806 1.00 7.27 147 PHE A C 1
ATOM 910 O O . PHE A 1 119 ? -32.689 1.338 4.928 1.00 6.05 147 PHE A O 1
ATOM 918 N N . HIS A 1 120 ? -31.435 -0.341 4.011 1.00 8.12 148 HIS A N 1
ATOM 919 C CA . HIS A 1 120 ? -32.534 -0.934 3.254 1.00 8.74 148 HIS A CA 1
ATOM 920 C C . HIS A 1 120 ? -33.116 -2.128 3.984 1.00 9.20 148 HIS A C 1
ATOM 921 O O . HIS A 1 120 ? -34.290 -2.445 3.879 1.00 7.93 148 HIS A O 1
ATOM 928 N N . ASP A 1 121 ? -32.268 -2.754 4.766 1.00 8.88 149 ASP A N 1
ATOM 929 C CA . ASP A 1 121 ? -32.578 -4.075 5.373 1.00 8.88 149 ASP A CA 1
ATOM 930 C C . ASP A 1 121 ? -33.513 -3.974 6.565 1.00 9.83 149 ASP A C 1
ATOM 931 O O . ASP A 1 121 ? -33.696 -2.905 7.143 1.00 9.48 149 ASP A O 1
ATOM 936 N N . PRO A 1 122 ? -34.181 -5.089 6.908 1.00 9.93 150 PRO A N 1
ATOM 937 C CA . PRO A 1 122 ? -35.187 -4.950 7.948 1.00 10.87 150 PRO A CA 1
ATOM 938 C C . PRO A 1 122 ? -34.660 -4.985 9.375 1.00 11.24 150 PRO A C 1
ATOM 939 O O . PRO A 1 122 ? -35.412 -4.902 10.297 1.00 11.80 150 PRO A O 1
ATOM 943 N N . VAL A 1 123 ? -33.357 -5.118 9.528 1.00 11.71 151 VAL A N 1
ATOM 944 C CA . VAL A 1 123 ? -32.727 -5.297 10.864 1.00 11.98 151 VAL A CA 1
ATOM 945 C C . VAL A 1 123 ? -32.008 -4.072 11.404 1.00 12.72 151 VAL A C 1
ATOM 946 O O . VAL A 1 123 ? -32.171 -3.680 12.571 1.00 13.07 151 VAL A O 1
ATOM 950 N N . ASN A 1 124 ? -31.257 -3.424 10.530 1.00 12.08 152 ASN A N 1
ATOM 951 C CA . ASN A 1 124 ? -30.231 -2.450 11.002 1.00 12.01 152 ASN A CA 1
ATOM 952 C C . ASN A 1 124 ? -30.731 -1.067 11.416 1.00 12.40 152 ASN A C 1
ATOM 953 O O . ASN A 1 124 ? -30.013 -0.301 12.119 1.00 12.03 152 ASN A O 1
ATOM 958 N N . ALA A 1 125 ? -31.970 -0.784 10.984 1.00 11.83 153 ALA A N 1
ATOM 959 C CA . ALA A 1 125 ? -32.700 0.458 11.323 1.00 12.98 153 ALA A CA 1
ATOM 960 C C . ALA A 1 125 ? -33.821 0.122 12.310 1.00 13.04 153 ALA A C 1
ATOM 961 O O . ALA A 1 125 ? -34.740 0.882 12.521 1.00 12.88 153 ALA A O 1
ATOM 963 N N . GLY A 1 126 ? -33.660 -1.002 12.974 1.00 14.56 154 GLY A N 1
ATOM 964 C CA . GLY A 1 126 ? -34.571 -1.376 14.044 1.00 15.63 154 GLY A CA 1
ATOM 965 C C . GLY A 1 126 ? -34.450 -0.464 15.256 1.00 16.83 154 GLY A C 1
ATOM 966 O O . GLY A 1 126 ? -33.425 0.194 15.459 1.00 17.29 154 GLY A O 1
ATOM 967 N N . PRO A 1 127 ? -35.507 -0.400 16.072 1.00 18.18 155 PRO A N 1
ATOM 968 C CA . PRO A 1 127 ? -35.545 0.392 17.285 1.00 17.66 155 PRO A CA 1
ATOM 969 C C . PRO A 1 127 ? -34.345 0.210 18.166 1.00 18.00 155 PRO A C 1
ATOM 970 O O . PRO A 1 127 ? -33.787 1.186 18.719 1.00 17.33 155 PRO A O 1
ATOM 974 N N . GLU A 1 128 ? -33.942 -1.045 18.282 1.00 18.23 156 GLU A N 1
ATOM 975 C CA . GLU A 1 128 ? -32.825 -1.423 19.177 1.00 19.03 156 GLU A CA 1
ATOM 976 C C . GLU A 1 128 ? -31.527 -0.806 18.755 1.00 18.21 156 GLU A C 1
ATOM 977 O O . GLU A 1 128 ? -30.584 -0.634 19.541 1.00 17.93 156 GLU A O 1
ATOM 983 N N . HIS A 1 129 ? -31.506 -0.458 17.491 1.00 17.32 157 HIS A N 1
ATOM 984 C CA . HIS A 1 129 ? -30.276 -0.053 16.834 1.00 17.18 157 HIS A CA 1
ATOM 985 C C . HIS A 1 129 ? -30.216 1.437 16.674 1.00 15.33 157 HIS A C 1
ATOM 986 O O . HIS A 1 129 ? -29.326 1.988 16.060 1.00 15.18 157 HIS A O 1
ATOM 993 N N . GLY A 1 130 ? -31.238 2.052 17.207 1.00 14.45 158 GLY A N 1
ATOM 994 C CA . GLY A 1 130 ? -31.383 3.490 17.257 1.00 12.95 158 GLY A CA 1
ATOM 995 C C . GLY A 1 130 ? -32.204 4.026 16.125 1.00 12.42 158 GLY A C 1
ATOM 996 O O . GLY A 1 130 ? -32.229 5.207 15.847 1.00 13.05 158 GLY A O 1
ATOM 997 N N . GLY A 1 131 ? -32.879 3.126 15.455 1.00 12.27 159 GLY A N 1
ATOM 998 C CA . GLY A 1 131 ? -33.651 3.488 14.250 1.00 10.68 159 GLY A CA 1
ATOM 999 C C . GLY A 1 131 ? -32.728 3.825 13.119 1.00 9.96 159 GLY A C 1
ATOM 1000 O O . GLY A 1 131 ? -31.539 3.499 13.127 1.00 8.90 159 GLY A O 1
ATOM 1001 N N . GLN A 1 132 ? -33.285 4.559 12.173 1.00 8.64 160 GLN A N 1
ATOM 1002 C CA . GLN A 1 132 ? -32.605 4.842 10.917 1.00 9.67 160 GLN A CA 1
ATOM 1003 C C . GLN A 1 132 ? -31.438 5.816 11.086 1.00 8.23 160 GLN A C 1
ATOM 1004 O O . GLN A 1 132 ? -31.408 6.633 11.989 1.00 8.16 160 GLN A O 1
ATOM 1010 N N . ARG A 1 133 ? -30.457 5.693 10.199 1.00 8.16 161 ARG A N 1
ATOM 1011 C CA . ARG A 1 133 ? -29.379 6.678 10.108 1.00 7.21 161 ARG A CA 1
ATOM 1012 C C . ARG A 1 133 ? -29.886 7.959 9.448 1.00 8.89 161 ARG A C 1
ATOM 1013 O O . ARG A 1 133 ? -30.503 7.927 8.345 1.00 7.78 161 ARG A O 1
ATOM 1021 N N . VAL A 1 134 ? -29.628 9.099 10.123 1.00 6.87 162 VAL A N 1
ATOM 1022 C CA . VAL A 1 134 ? -30.074 10.404 9.627 1.00 7.28 162 VAL A CA 1
ATOM 1023 C C . VAL A 1 134 ? -28.947 11.341 9.131 1.00 7.14 162 VAL A C 1
ATOM 1024 O O . VAL A 1 134 ? -29.073 12.078 8.197 1.00 6.86 162 VAL A O 1
ATOM 1028 N N . VAL A 1 135 ? -27.834 11.328 9.818 1.00 7.88 163 VAL A N 1
ATOM 1029 C CA . VAL A 1 135 ? -26.758 12.165 9.391 1.00 9.85 163 VAL A CA 1
ATOM 1030 C C . VAL A 1 135 ? -25.420 11.481 9.612 1.00 9.09 163 VAL A C 1
ATOM 1031 O O . VAL A 1 135 ? -25.249 10.679 10.481 1.00 8.66 163 VAL A O 1
ATOM 1035 N N . THR A 1 136 ? -24.512 11.815 8.695 1.00 9.71 164 THR A N 1
ATOM 1036 C CA . THR A 1 136 ? -23.091 11.365 8.728 1.00 8.15 164 THR A CA 1
ATOM 1037 C C . THR A 1 136 ? -22.142 12.512 8.738 1.00 9.43 164 THR A C 1
ATOM 1038 O O . THR A 1 136 ? -22.312 13.507 8.038 1.00 8.42 164 THR A O 1
ATOM 1042 N N . MET A 1 137 ? -21.168 12.379 9.622 1.00 10.09 165 MET A N 1
ATOM 1043 C CA . MET A 1 137 ? -20.006 13.280 9.657 1.00 11.85 165 MET A CA 1
ATOM 1044 C C . MET A 1 137 ? -18.812 12.494 9.183 1.00 9.98 165 MET A C 1
ATOM 1045 O O . MET A 1 137 ? -18.527 11.465 9.678 1.00 10.39 165 MET A O 1
ATOM 1050 N N . LEU A 1 138 ? -18.160 13.040 8.186 1.00 9.17 166 LEU A N 1
ATOM 1051 C CA A LEU A 1 138 ? -16.915 12.477 7.616 0.50 8.68 166 LEU A CA 1
ATOM 1052 C CA B LEU A 1 138 ? -16.950 12.488 7.631 0.50 9.08 166 LEU A CA 1
ATOM 1053 C C . LEU A 1 138 ? -15.774 13.417 7.867 1.00 8.92 166 LEU A C 1
ATOM 1054 O O . LEU A 1 138 ? -15.698 14.495 7.299 1.00 8.03 166 LEU A O 1
ATOM 1063 N N . MET A 1 139 ? -14.892 12.966 8.742 1.00 8.93 167 MET A N 1
ATOM 1064 C CA . MET A 1 139 ? -13.720 13.721 9.129 1.00 9.76 167 MET A CA 1
ATOM 1065 C C . MET A 1 139 ? -12.460 13.219 8.372 1.00 9.52 167 MET A C 1
ATOM 1066 O O . MET A 1 139 ? -12.059 12.079 8.471 1.00 8.58 167 MET A O 1
ATOM 1071 N N . TYR A 1 140 ? -11.868 14.124 7.606 1.00 8.63 168 TYR A N 1
ATOM 1072 C CA . TYR A 1 140 ? -10.678 13.799 6.812 1.00 7.62 168 TYR A CA 1
ATOM 1073 C C . TYR A 1 140 ? -9.462 14.007 7.717 1.00 6.53 168 TYR A C 1
ATOM 1074 O O . TYR A 1 140 ? -9.271 15.086 8.225 1.00 5.77 168 TYR A O 1
ATOM 1083 N N . LEU A 1 141 ? -8.647 12.965 7.838 1.00 6.87 169 LEU A N 1
ATOM 1084 C CA . LEU A 1 141 ? -7.515 12.923 8.775 1.00 7.24 169 LEU A CA 1
ATOM 1085 C C . LEU A 1 141 ? -6.174 13.196 8.087 1.00 7.95 169 LEU A C 1
ATOM 1086 O O . LEU A 1 141 ? -5.153 13.426 8.714 1.00 5.87 169 LEU A O 1
ATOM 1091 N N . THR A 1 142 ? -6.242 13.235 6.762 1.00 9.13 170 THR A N 1
ATOM 1092 C CA . THR A 1 142 ? -5.082 13.532 5.906 1.00 8.31 170 THR A CA 1
ATOM 1093 C C . THR A 1 142 ? -5.539 14.290 4.705 1.00 9.70 170 THR A C 1
ATOM 1094 O O . THR A 1 142 ? -6.744 14.314 4.378 1.00 8.23 170 THR A O 1
ATOM 1098 N N . THR A 1 143 ? -4.553 14.854 4.010 1.00 9.19 171 THR A N 1
ATOM 1099 C CA . THR A 1 143 ? -4.773 15.546 2.739 1.00 9.64 171 THR A CA 1
ATOM 1100 C C . THR A 1 143 ? -4.289 14.611 1.635 1.00 9.19 171 THR A C 1
ATOM 1101 O O . THR A 1 143 ? -3.175 14.195 1.652 1.00 9.23 171 THR A O 1
ATOM 1105 N N . VAL A 1 144 ? -5.159 14.297 0.691 1.00 10.15 172 VAL A N 1
ATOM 1106 C CA . VAL A 1 144 ? -4.897 13.313 -0.381 1.00 12.14 172 VAL A CA 1
ATOM 1107 C C . VAL A 1 144 ? -4.415 13.932 -1.712 1.00 13.91 172 VAL A C 1
ATOM 1108 O O . VAL A 1 144 ? -5.045 14.812 -2.299 1.00 14.33 172 VAL A O 1
ATOM 1112 N N . GLU A 1 145 ? -3.281 13.409 -2.194 1.00 14.50 173 GLU A N 1
ATOM 1113 C CA . GLU A 1 145 ? -2.590 14.018 -3.329 1.00 14.14 173 GLU A CA 1
ATOM 1114 C C . GLU A 1 145 ? -3.377 13.890 -4.606 1.00 13.63 173 GLU A C 1
ATOM 1115 O O . GLU A 1 145 ? -3.654 14.848 -5.250 1.00 12.57 173 GLU A O 1
ATOM 1121 N N . GLU A 1 146 ? -3.701 12.657 -4.927 1.00 13.23 174 GLU A N 1
ATOM 1122 C CA . GLU A 1 146 ? -4.575 12.298 -6.044 1.00 12.99 174 GLU A CA 1
ATOM 1123 C C . GLU A 1 146 ? -5.634 11.287 -5.656 1.00 12.55 174 GLU A C 1
ATOM 1124 O O . GLU A 1 146 ? -5.362 10.205 -5.152 1.00 9.59 174 GLU A O 1
ATOM 1130 N N . GLY A 1 147 ? -6.850 11.711 -5.975 1.00 12.48 175 GLY A N 1
ATOM 1131 C CA . GLY A 1 147 ? -8.099 10.945 -5.817 1.00 12.87 175 GLY A CA 1
ATOM 1132 C C . GLY A 1 147 ? -8.693 11.008 -4.435 1.00 11.50 175 GLY A C 1
ATOM 1133 O O . GLY A 1 147 ? -8.451 11.940 -3.685 1.00 12.32 175 GLY A O 1
ATOM 1134 N N . GLY A 1 148 ? -9.423 9.957 -4.115 1.00 10.67 176 GLY A N 1
ATOM 1135 C CA . GLY A 1 148 ? -10.069 9.792 -2.849 1.00 10.44 176 GLY A CA 1
ATOM 1136 C C . GLY A 1 148 ? -11.103 10.848 -2.486 1.00 10.65 176 GLY A C 1
ATOM 1137 O O . GLY A 1 148 ? -11.371 11.092 -1.331 1.00 12.39 176 GLY A O 1
ATOM 1138 N N . GLU A 1 149 ? -11.642 11.513 -3.485 1.00 11.44 177 GLU A N 1
ATOM 1139 C CA . GLU A 1 149 ? -12.725 12.492 -3.270 1.00 11.50 177 GLU A CA 1
ATOM 1140 C C . GLU A 1 149 ? -13.999 11.791 -2.787 1.00 11.71 177 GLU A C 1
ATOM 1141 O O . GLU A 1 149 ? -14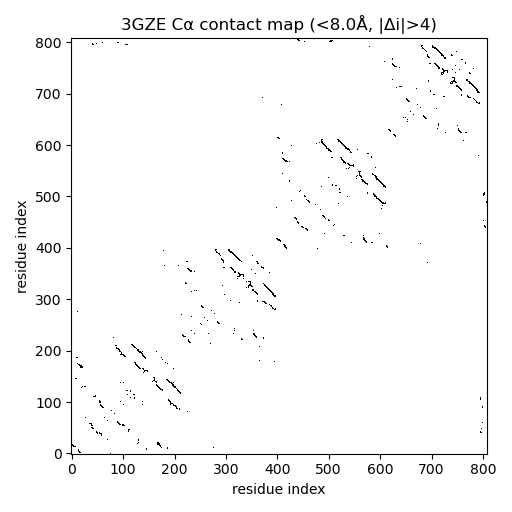.282 10.650 -3.105 1.00 11.74 177 GLU A O 1
ATOM 1147 N N . THR A 1 150 ? -14.738 12.498 -1.940 1.00 11.40 178 THR A N 1
ATOM 1148 C CA . THR A 1 150 ? -16.105 12.109 -1.615 1.00 9.67 178 THR A CA 1
ATOM 1149 C C . THR A 1 150 ? -16.870 12.680 -2.788 1.00 10.44 178 THR A C 1
ATOM 1150 O O . THR A 1 150 ? -16.797 13.853 -3.101 1.00 10.24 178 THR A O 1
ATOM 1154 N N . VAL A 1 151 ? -17.587 11.799 -3.439 1.00 10.15 179 VAL A N 1
ATOM 1155 C CA . VAL A 1 151 ? -18.357 12.163 -4.619 1.00 9.90 179 VAL A CA 1
ATOM 1156 C C . VAL A 1 151 ? -19.817 11.904 -4.311 1.00 9.93 179 VAL A C 1
ATOM 1157 O O . VAL A 1 151 ? -20.179 10.923 -3.699 1.00 9.45 179 VAL A O 1
ATOM 1161 N N . LEU A 1 152 ? -20.646 12.860 -4.697 1.00 9.54 180 LEU A N 1
ATOM 1162 C CA . LEU A 1 152 ? -22.100 12.790 -4.596 1.00 9.32 180 LEU A CA 1
ATOM 1163 C C . LEU A 1 152 ? -22.735 12.965 -6.019 1.00 10.02 180 LEU A C 1
ATOM 1164 O O . LEU A 1 152 ? -22.935 14.064 -6.480 1.00 9.58 180 LEU A O 1
ATOM 1169 N N . PRO A 1 153 ? -22.980 11.862 -6.722 1.00 10.56 181 PRO A N 1
ATOM 1170 C CA . PRO A 1 153 ? -23.376 11.872 -8.112 1.00 10.96 181 PRO A CA 1
ATOM 1171 C C . PRO A 1 153 ? -24.748 12.379 -8.416 1.00 11.11 181 PRO A C 1
ATOM 1172 O O . PRO A 1 153 ? -25.041 12.707 -9.572 1.00 9.53 181 PRO A O 1
ATOM 1176 N N . ASN A 1 154 ? -25.577 12.377 -7.397 1.00 12.01 182 ASN A N 1
ATOM 1177 C CA . ASN A 1 154 ? -26.974 12.826 -7.492 1.00 14.17 182 ASN A CA 1
ATOM 1178 C C . ASN A 1 154 ? -27.168 14.272 -6.971 1.00 15.20 182 ASN A C 1
ATOM 1179 O O . ASN A 1 154 ? -28.278 14.751 -6.831 1.00 16.10 182 ASN A O 1
ATOM 1184 N N . ALA A 1 155 ? -26.064 14.924 -6.654 1.00 16.15 183 ALA A N 1
ATOM 1185 C CA . ALA A 1 155 ? -26.081 16.344 -6.280 1.00 16.64 183 ALA A CA 1
ATOM 1186 C C . ALA A 1 155 ? -26.592 17.197 -7.428 1.00 18.42 183 ALA A C 1
ATOM 1187 O O . ALA A 1 155 ? -26.395 16.898 -8.603 1.00 17.28 183 ALA A O 1
ATOM 1189 N N . GLU A 1 156 ? -27.116 18.342 -7.019 1.00 20.11 184 GLU A N 1
ATOM 1190 C CA . GLU A 1 156 ? -27.766 19.291 -7.923 1.00 22.57 184 GLU A CA 1
ATOM 1191 C C . GLU A 1 156 ? -26.761 19.958 -8.831 1.00 22.92 184 GLU A C 1
ATOM 1192 O O . GLU A 1 156 ? -27.077 20.438 -9.900 1.00 23.51 184 GLU A O 1
ATOM 1198 N N A GLN A 1 157 ? -25.530 19.939 -8.356 0.50 23.47 185 GLN A N 1
ATOM 1199 N N B GLN A 1 157 ? -25.521 19.943 -8.370 0.50 23.58 185 GLN A N 1
ATOM 1200 C CA A GLN A 1 157 ? -24.406 20.664 -8.953 0.50 24.05 185 GLN A CA 1
ATOM 1201 C CA B GLN A 1 157 ? -24.417 20.711 -8.977 0.50 24.25 185 GLN A CA 1
ATOM 1202 C C A GLN A 1 157 ? -23.092 19.910 -8.900 0.50 24.67 185 GLN A C 1
ATOM 1203 C C B GLN A 1 157 ? -23.043 20.025 -8.920 0.50 24.78 185 GLN A C 1
ATOM 1204 O O A GLN A 1 157 ? -22.501 19.711 -7.836 0.50 25.22 185 GLN A O 1
ATOM 1205 O O B GLN A 1 157 ? -22.365 19.993 -7.886 0.50 25.26 185 GLN A O 1
ATOM 1216 N N . LYS A 1 158 ? -22.629 19.539 -10.086 1.00 24.80 186 LYS A N 1
ATOM 1217 C CA . LYS A 1 158 ? -21.355 18.813 -10.247 1.00 25.50 186 LYS A CA 1
ATOM 1218 C C . LYS A 1 158 ? -20.156 19.729 -10.246 1.00 26.06 186 LYS A C 1
ATOM 1219 O O . LYS A 1 158 ? -20.272 20.901 -10.579 1.00 26.69 186 LYS A O 1
ATOM 1225 N N . VAL A 1 159 ? -19.000 19.170 -9.890 1.00 26.01 187 VAL A N 1
ATOM 1226 C CA . VAL A 1 159 ? -17.714 19.894 -10.023 1.00 26.41 187 VAL A CA 1
ATOM 1227 C C . VAL A 1 159 ? -17.129 19.657 -11.399 1.00 27.61 187 VAL A C 1
ATOM 1228 O O . VAL A 1 159 ? -17.407 18.664 -12.075 1.00 28.33 187 VAL A O 1
ATOM 1232 N N . THR A 1 160 ? -16.345 20.630 -11.816 1.00 28.72 188 THR A N 1
ATOM 1233 C CA . THR A 1 160 ? -15.603 20.584 -13.098 1.00 29.66 188 THR A CA 1
ATOM 1234 C C . THR A 1 160 ? -14.266 21.302 -12.943 1.00 30.09 188 THR A C 1
ATOM 1235 O O . THR A 1 160 ? -13.915 21.804 -11.876 1.00 30.01 188 THR A O 1
ATOM 1239 N N . GLY A 1 161 ? -13.546 21.350 -14.045 1.00 31.35 189 GLY A N 1
ATOM 1240 C CA . GLY A 1 161 ? -12.212 21.956 -14.083 1.00 31.63 189 GLY A CA 1
ATOM 1241 C C . GLY A 1 161 ? -11.171 21.111 -13.397 1.00 32.08 189 GLY A C 1
ATOM 1242 O O . GLY A 1 161 ? -11.356 19.922 -13.128 1.00 32.06 189 GLY A O 1
ATOM 1243 N N . ASP A 1 162 ? -10.090 21.787 -13.068 1.00 32.30 190 ASP A N 1
ATOM 1244 C CA . ASP A 1 162 ? -8.844 21.146 -12.606 1.00 32.70 190 ASP A CA 1
ATOM 1245 C C . ASP A 1 162 ? -8.800 20.714 -11.150 1.00 32.07 190 ASP A C 1
ATOM 1246 O O . ASP A 1 162 ? -9.261 21.385 -10.225 1.00 32.04 190 ASP A O 1
ATOM 1251 N N . GLY A 1 163 ? -8.176 19.562 -11.002 1.00 31.15 191 GLY A N 1
ATOM 1252 C CA . GLY A 1 163 ? -7.686 19.093 -9.718 1.00 30.40 191 GLY A CA 1
ATOM 1253 C C . GLY A 1 163 ? -8.659 18.148 -9.076 1.00 29.36 191 GLY A C 1
ATOM 1254 O O . GLY A 1 163 ? -8.620 17.889 -7.870 1.00 29.32 191 GLY A O 1
ATOM 1255 N N . TRP A 1 164 ? -9.535 17.681 -9.943 1.00 28.37 192 TRP A N 1
ATOM 1256 C CA . TRP A 1 164 ? -10.595 16.705 -9.634 1.00 27.46 192 TRP A CA 1
ATOM 1257 C C . TRP A 1 164 ? -10.444 15.537 -10.551 1.00 27.27 192 TRP A C 1
ATOM 1258 O O . TRP A 1 164 ? -10.444 15.718 -11.770 1.00 27.95 192 TRP A O 1
ATOM 1269 N N . SER A 1 165 ? -10.389 14.339 -9.991 1.00 26.58 193 SER A N 1
ATOM 1270 C CA . SER A 1 165 ? -10.406 13.121 -10.825 1.00 26.26 193 SER A CA 1
ATOM 1271 C C . SER A 1 165 ? -11.657 13.068 -11.694 1.00 26.46 193 SER A C 1
ATOM 1272 O O . SER A 1 165 ? -12.628 13.794 -11.486 1.00 26.94 193 SER A O 1
ATOM 1275 N N . GLU A 1 166 ? -11.615 12.174 -12.662 1.00 25.40 194 GLU A N 1
ATOM 1276 C CA . GLU A 1 166 ? -12.758 11.961 -13.555 1.00 25.00 194 GLU A CA 1
ATOM 1277 C C . GLU A 1 166 ? -13.895 11.363 -12.762 1.00 23.53 194 GLU A C 1
ATOM 1278 O O . GLU A 1 166 ? -15.072 11.593 -13.027 1.00 23.95 194 GLU A O 1
ATOM 1284 N N . CYS A 1 167 ? -13.500 10.608 -11.752 1.00 21.71 195 CYS A N 1
ATOM 1285 C CA . CYS A 1 167 ? -14.449 9.948 -10.876 1.00 20.04 195 CYS A CA 1
ATOM 1286 C C . CYS A 1 167 ? -15.288 11.040 -10.202 1.00 18.37 195 CYS A C 1
ATOM 1287 O O . CYS A 1 167 ? -16.497 10.928 -10.044 1.00 16.06 195 CYS A O 1
ATOM 1290 N N . ALA A 1 168 ? -14.606 12.137 -9.921 1.00 18.48 196 ALA A N 1
ATOM 1291 C CA . ALA A 1 168 ? -15.137 13.233 -9.066 1.00 18.54 196 ALA A CA 1
ATOM 1292 C C . ALA A 1 168 ? -16.056 14.183 -9.859 1.00 18.86 196 ALA A C 1
ATOM 1293 O O . ALA A 1 168 ? -16.998 14.824 -9.344 1.00 19.37 196 ALA A O 1
ATOM 1295 N N . LYS A 1 169 ? -15.806 14.207 -11.149 1.00 19.72 197 LYS A N 1
ATOM 1296 C CA . LYS A 1 169 ? -16.643 14.987 -12.091 1.00 19.40 197 LYS A CA 1
ATOM 1297 C C . LYS A 1 169 ? -17.989 14.312 -12.359 1.00 18.78 197 LYS A C 1
ATOM 1298 O O . LYS A 1 169 ? -18.865 14.858 -13.020 1.00 18.96 197 LYS A O 1
ATOM 1304 N N . ARG A 1 170 ? -18.140 13.103 -11.844 1.00 18.49 198 ARG A N 1
ATOM 1305 C CA . ARG A 1 170 ? -19.429 12.402 -11.931 1.00 18.06 198 ARG A CA 1
ATOM 1306 C C . ARG A 1 170 ? -20.476 12.991 -10.972 1.00 17.44 198 ARG A C 1
ATOM 1307 O O . ARG A 1 170 ? -21.652 12.658 -11.014 1.00 17.32 198 ARG A O 1
ATOM 1315 N N . GLY A 1 171 ? -20.013 13.900 -10.127 1.00 16.66 199 GLY A N 1
ATOM 1316 C CA . GLY A 1 171 ? -20.834 14.498 -9.080 1.00 15.43 199 GLY A CA 1
ATOM 1317 C C . GLY A 1 171 ? -20.282 15.766 -8.472 1.00 15.52 199 GLY A C 1
ATOM 1318 O O . GLY A 1 171 ? -19.301 16.372 -8.928 1.00 14.37 199 GLY A O 1
ATOM 1319 N N . LEU A 1 172 ? -20.950 16.147 -7.396 1.00 15.88 200 LEU A N 1
ATOM 1320 C CA . LEU A 1 172 ? -20.438 17.153 -6.477 1.00 15.01 200 LEU A CA 1
ATOM 1321 C C . LEU A 1 172 ? -19.347 16.392 -5.743 1.00 14.60 200 LEU A C 1
ATOM 1322 O O . LEU A 1 172 ? -19.500 15.239 -5.433 1.00 15.74 200 LEU A O 1
ATOM 1327 N N . ALA A 1 173 ? -18.225 17.008 -5.488 1.00 13.64 201 ALA A N 1
ATOM 1328 C CA . ALA A 1 173 ? -17.129 16.279 -4.793 1.00 13.40 201 ALA A CA 1
ATOM 1329 C C . ALA A 1 173 ? -16.387 17.123 -3.837 1.00 13.02 201 ALA A C 1
ATOM 1330 O O . ALA A 1 173 ? -16.327 18.329 -3.985 1.00 12.91 201 ALA A O 1
ATOM 1332 N N . VAL A 1 174 ? -15.772 16.449 -2.884 1.00 11.97 202 VAL A N 1
ATOM 1333 C CA . VAL A 1 174 ? -14.996 17.129 -1.820 1.00 11.40 202 VAL A CA 1
ATOM 1334 C C . VAL A 1 174 ? -13.627 16.494 -1.714 1.00 11.85 202 VAL A C 1
ATOM 1335 O O . VAL A 1 174 ? -13.499 15.298 -1.582 1.00 9.74 202 VAL A O 1
ATOM 1339 N N . LYS A 1 175 ? -12.611 17.342 -1.870 1.00 12.95 203 LYS A N 1
ATOM 1340 C CA . LYS A 1 175 ? -11.202 16.922 -1.763 1.00 14.50 203 LYS A CA 1
ATOM 1341 C C . LYS A 1 175 ? -10.927 16.668 -0.303 1.00 13.57 203 LYS A C 1
ATOM 1342 O O . LYS A 1 175 ? -11.178 17.489 0.515 1.00 13.84 203 LYS A O 1
ATOM 1348 N N . PRO A 1 176 ? -10.396 15.507 0.018 1.00 13.74 204 PRO A N 1
ATOM 1349 C CA . PRO A 1 176 ? -10.012 15.321 1.414 1.00 12.15 204 PRO A CA 1
ATOM 1350 C C . PRO A 1 176 ? -8.844 16.218 1.801 1.00 11.81 204 PRO A C 1
ATOM 1351 O O . PRO A 1 176 ? -7.748 16.153 1.190 1.00 9.93 204 PRO A O 1
ATOM 1355 N N . ILE A 1 177 ? -9.161 17.083 2.759 1.00 10.47 205 ILE A N 1
ATOM 1356 C CA . ILE A 1 177 ? -8.184 17.971 3.442 1.00 10.34 205 ILE A CA 1
ATOM 1357 C C . ILE A 1 177 ? -8.215 17.809 4.942 1.00 10.81 205 ILE A C 1
ATOM 1358 O O . ILE A 1 177 ? -9.261 17.925 5.575 1.00 10.43 205 ILE A O 1
ATOM 1363 N N . LYS A 1 178 ? -7.018 17.585 5.488 1.00 10.87 206 LYS A N 1
ATOM 1364 C CA . LYS A 1 178 ? -6.785 17.388 6.940 1.00 9.98 206 LYS A CA 1
ATOM 1365 C C . LYS A 1 178 ? -7.481 18.429 7.768 1.00 10.39 206 LYS A C 1
ATOM 1366 O O . LYS A 1 178 ? -7.174 19.654 7.713 1.00 9.88 206 LYS A O 1
ATOM 1372 N N . GLY A 1 179 ? -8.344 17.926 8.618 1.00 8.97 207 GLY A N 1
ATOM 1373 C CA . GLY A 1 179 ? -9.012 18.803 9.609 1.00 8.59 207 GLY A CA 1
ATOM 1374 C C . GLY A 1 179 ? -10.396 19.249 9.201 1.00 9.01 207 GLY A C 1
ATOM 1375 O O . GLY A 1 179 ? -11.173 19.731 10.004 1.00 8.79 207 GLY A O 1
ATOM 1376 N N . ASP A 1 180 ? -10.688 19.093 7.924 1.00 8.93 208 ASP A N 1
ATOM 1377 C CA . ASP A 1 180 ? -12.055 19.370 7.422 1.00 11.18 208 ASP A CA 1
ATOM 1378 C C . ASP A 1 180 ? -13.022 18.206 7.693 1.00 9.90 208 ASP A C 1
ATOM 1379 O O . ASP A 1 180 ? -12.642 17.049 7.640 1.00 9.59 208 ASP A O 1
ATOM 1384 N N . ALA A 1 181 ? -14.288 18.552 7.923 1.00 9.57 209 ALA A N 1
ATOM 1385 C CA . ALA A 1 181 ? -15.394 17.530 7.959 1.00 9.20 209 ALA A CA 1
ATOM 1386 C C . ALA A 1 181 ? -16.581 17.899 7.082 1.00 8.70 209 ALA A C 1
ATOM 1387 O O . ALA A 1 181 ? -17.011 19.023 7.023 1.00 8.60 209 ALA A O 1
ATOM 1389 N N . LEU A 1 182 ? -17.068 16.876 6.416 1.00 8.61 210 LEU A N 1
ATOM 1390 C CA . LEU A 1 182 ? -18.292 16.904 5.609 1.00 8.72 210 LEU A CA 1
ATOM 1391 C C . LEU A 1 182 ? -19.425 16.375 6.443 1.00 9.62 210 LEU A C 1
ATOM 1392 O O . LEU A 1 182 ? -19.372 15.230 6.941 1.00 9.10 210 LEU A O 1
ATOM 1397 N N . MET A 1 183 ? -20.462 17.197 6.546 1.00 9.57 211 MET A N 1
ATOM 1398 C CA . MET A 1 183 ? -21.733 16.766 7.132 1.00 9.60 211 MET A CA 1
ATOM 1399 C C . MET A 1 183 ? -22.766 16.707 6.015 1.00 9.35 211 MET A C 1
ATOM 1400 O O . MET A 1 183 ? -22.992 17.694 5.324 1.00 10.90 211 MET A O 1
ATOM 1405 N N . PHE A 1 184 ? -23.460 15.583 5.930 1.00 10.26 212 PHE A N 1
ATOM 1406 C CA . PHE A 1 184 ? -24.594 15.443 5.020 1.00 10.42 212 PHE A CA 1
ATOM 1407 C C . PHE A 1 184 ? -25.708 14.580 5.596 1.00 10.78 212 PHE A C 1
ATOM 1408 O O . PHE A 1 184 ? -25.494 13.689 6.428 1.00 11.34 212 PHE A O 1
ATOM 1416 N N . TYR A 1 185 ? -26.903 14.873 5.155 1.00 9.68 213 TYR A N 1
ATOM 1417 C CA . TYR A 1 185 ? -28.106 14.132 5.661 1.00 9.23 213 TYR A CA 1
ATOM 1418 C C . TYR A 1 185 ? -28.555 13.017 4.758 1.00 9.37 213 TYR A C 1
ATOM 1419 O O . TYR A 1 185 ? -28.672 13.214 3.557 1.00 9.35 213 TYR A O 1
ATOM 1428 N N . SER A 1 186 ? -28.844 11.857 5.376 1.00 8.99 214 SER A N 1
ATOM 1429 C CA . SER A 1 186 ? -29.308 10.691 4.624 1.00 8.59 214 SER A CA 1
ATOM 1430 C C . SER A 1 186 ? -30.799 10.732 4.464 1.00 8.59 214 SER A C 1
ATOM 1431 O O . SER A 1 186 ? -31.387 10.167 3.510 1.00 8.92 214 SER A O 1
ATOM 1434 N N . LEU A 1 187 ? -31.399 11.424 5.418 1.00 8.62 215 LEU A N 1
ATOM 1435 C CA . LEU A 1 187 ? -32.851 11.686 5.471 1.00 8.56 215 LEU A CA 1
ATOM 1436 C C . LEU A 1 187 ? -33.251 13.141 5.186 1.00 9.39 215 LEU A C 1
ATOM 1437 O O . LEU A 1 187 ? -32.527 14.059 5.446 1.00 10.60 215 LEU A O 1
ATOM 1442 N N . LYS A 1 188 ? -34.448 13.299 4.635 1.00 8.86 216 LYS A N 1
ATOM 1443 C CA . LYS A 1 188 ? -35.110 14.621 4.528 1.00 9.25 216 LYS A CA 1
ATOM 1444 C C . LYS A 1 188 ? -35.628 15.071 5.893 1.00 8.05 216 LYS A C 1
ATOM 1445 O O . LYS A 1 188 ? -35.679 14.290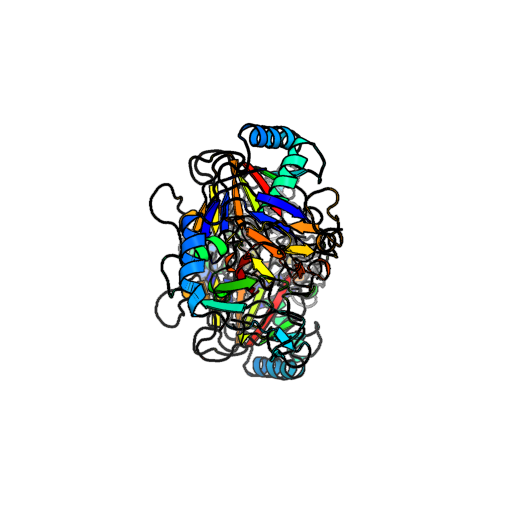 6.875 1.00 8.98 216 LYS A O 1
ATOM 1451 N N . PRO A 1 189 ? -36.000 16.346 5.990 1.00 8.30 217 PRO A N 1
ATOM 1452 C CA . PRO A 1 189 ? -36.352 16.747 7.369 1.00 8.36 217 PRO A CA 1
ATOM 1453 C C . PRO A 1 189 ? -37.601 16.090 7.942 1.00 7.84 217 PRO A C 1
ATOM 1454 O O . PRO A 1 189 ? -37.865 16.133 9.170 1.00 8.06 217 PRO A O 1
ATOM 1458 N N . ASP A 1 190 ? -38.341 15.465 7.057 1.00 8.26 218 ASP A N 1
ATOM 1459 C CA . ASP A 1 190 ? -39.569 14.773 7.422 1.00 7.07 218 ASP A CA 1
ATOM 1460 C C . ASP A 1 190 ? -39.283 13.313 7.698 1.00 7.17 218 ASP A C 1
ATOM 1461 O O . ASP A 1 190 ? -40.146 12.530 8.007 1.00 6.33 218 ASP A O 1
ATOM 1466 N N . GLY A 1 191 ? -38.030 12.956 7.571 1.00 9.21 219 GLY A N 1
ATOM 1467 C CA . GLY A 1 191 ? -37.585 11.598 7.860 1.00 10.11 219 GLY A CA 1
ATOM 1468 C C . GLY A 1 191 ? -37.599 10.569 6.746 1.00 10.84 219 GLY A C 1
ATOM 1469 O O . GLY A 1 191 ? -37.194 9.421 6.951 1.00 10.38 219 GLY A O 1
ATOM 1470 N N . SER A 1 192 ? -38.076 10.986 5.576 1.00 10.02 220 SER A N 1
ATOM 1471 C CA . SER A 1 192 ? -38.012 10.107 4.403 1.00 9.26 220 SER A CA 1
ATOM 1472 C C . SER A 1 192 ? -36.581 10.029 3.908 1.00 9.78 220 SER A C 1
ATOM 1473 O O . SER A 1 192 ? -35.749 10.918 4.111 1.00 9.56 220 SER A O 1
ATOM 1476 N N . ASN A 1 193 ? -36.305 8.907 3.274 1.00 9.59 221 ASN A N 1
ATOM 1477 C CA . ASN A 1 193 ? -35.029 8.677 2.640 1.00 9.64 221 ASN A CA 1
ATOM 1478 C C . ASN A 1 193 ? -34.745 9.749 1.607 1.00 9.18 221 ASN A C 1
ATOM 1479 O O . ASN A 1 193 ? -35.560 10.047 0.754 1.00 8.23 221 ASN A O 1
ATOM 1484 N N . ASP A 1 194 ? -33.510 10.217 1.624 1.00 8.52 222 ASP A N 1
ATOM 1485 C CA . ASP A 1 194 ? -33.067 11.141 0.551 1.00 9.51 222 ASP A CA 1
ATOM 1486 C C . ASP A 1 194 ? -32.137 10.473 -0.453 1.00 9.37 222 ASP A C 1
ATOM 1487 O O . ASP A 1 194 ? -30.937 10.335 -0.208 1.00 9.12 222 ASP A O 1
ATOM 1492 N N . PRO A 1 195 ? -32.678 10.097 -1.612 1.00 8.64 223 PRO A N 1
ATOM 1493 C CA . PRO A 1 195 ? -31.863 9.457 -2.598 1.00 9.28 223 PRO A CA 1
ATOM 1494 C C . PRO A 1 195 ? -30.792 10.376 -3.198 1.00 9.33 223 PRO A C 1
ATOM 1495 O O . PRO A 1 195 ? -29.806 9.892 -3.764 1.00 9.47 223 PRO A O 1
ATOM 1499 N N . ALA A 1 196 ? -30.955 11.674 -2.993 1.00 8.72 224 ALA A N 1
ATOM 1500 C CA . ALA A 1 196 ? -29.956 12.657 -3.463 1.00 8.73 224 ALA A CA 1
ATOM 1501 C C . ALA A 1 196 ? -28.617 12.507 -2.716 1.00 9.97 224 ALA A C 1
ATOM 1502 O O . ALA A 1 196 ? -27.578 12.978 -3.172 1.00 11.04 224 ALA A O 1
ATOM 1504 N N . SER A 1 197 ? -28.672 11.768 -1.612 1.00 10.14 225 SER A N 1
ATOM 1505 C CA . SER A 1 197 ? -27.532 11.579 -0.686 1.00 9.31 225 SER A CA 1
ATOM 1506 C C . SER A 1 197 ? -26.589 10.433 -1.091 1.00 9.33 225 SER A C 1
ATOM 1507 O O . SER A 1 197 ? -25.678 10.115 -0.376 1.00 7.81 225 SER A O 1
ATOM 1510 N N . LEU A 1 198 ? -26.842 9.832 -2.251 1.00 8.07 226 LEU A N 1
ATOM 1511 C CA . LEU A 1 198 ? -25.914 8.843 -2.825 1.00 8.06 226 LEU A CA 1
ATOM 1512 C C . LEU A 1 198 ? -24.476 9.431 -2.796 1.00 9.19 226 LEU A C 1
ATOM 1513 O O . LEU A 1 198 ? -24.225 10.526 -3.308 1.00 9.14 226 LEU A O 1
ATOM 1518 N N . HIS A 1 199 ? -23.562 8.650 -2.238 1.00 8.85 227 HIS A N 1
ATOM 1519 C CA . HIS A 1 199 ? -22.153 9.044 -2.094 1.00 9.46 227 HIS A CA 1
ATOM 1520 C C . HIS A 1 199 ? -21.190 7.887 -2.077 1.00 8.70 227 HIS A C 1
ATOM 1521 O O . HIS A 1 199 ? -21.492 6.761 -1.728 1.00 9.30 227 HIS A O 1
ATOM 1528 N N . GLY A 1 200 ? -19.964 8.235 -2.442 1.00 8.62 228 GLY A N 1
ATOM 1529 C CA . GLY A 1 200 ? -18.847 7.244 -2.472 1.00 7.70 228 GLY A CA 1
ATOM 1530 C C . GLY A 1 200 ? -17.512 7.875 -2.180 1.00 6.96 228 GLY A C 1
ATOM 1531 O O . GLY A 1 200 ? -17.375 9.058 -1.916 1.00 6.51 228 GLY A O 1
ATOM 1532 N N . SER A 1 201 ? -16.534 7.018 -2.158 1.00 6.85 229 SER A N 1
ATOM 1533 C CA . SER A 1 201 ? -15.135 7.457 -2.111 1.00 8.36 229 SER A CA 1
ATOM 1534 C C . SER A 1 201 ? -14.424 7.049 -3.401 1.00 9.02 229 SER A C 1
ATOM 1535 O O . SER A 1 201 ? -14.228 5.858 -3.700 1.00 9.60 229 SER A O 1
ATOM 1538 N N . CYS A 1 202 ? -13.978 8.042 -4.123 1.00 9.56 230 CYS A N 1
ATOM 1539 C CA . CYS A 1 202 ? -13.292 7.804 -5.400 1.00 11.10 230 CYS A CA 1
ATOM 1540 C C . CYS A 1 202 ? -11.981 7.094 -5.107 1.00 10.98 230 CYS A C 1
ATOM 1541 O O . CYS A 1 202 ? -11.365 7.419 -4.096 1.00 10.37 230 CYS A O 1
ATOM 1544 N N . PRO A 1 203 ? -11.532 6.163 -5.991 1.00 10.76 231 PRO A N 1
ATOM 1545 C CA . PRO A 1 203 ? -10.204 5.502 -5.789 1.00 10.11 231 PRO A CA 1
ATOM 1546 C C . PRO A 1 203 ? -9.136 6.503 -5.364 1.00 10.36 231 PRO A C 1
ATOM 1547 O O . PRO A 1 203 ? -8.948 7.562 -5.967 1.00 8.93 231 PRO A O 1
ATOM 1551 N N . THR A 1 204 ? -8.444 6.128 -4.303 1.00 10.76 232 THR A N 1
ATOM 1552 C CA . THR A 1 204 ? -7.293 6.886 -3.757 1.00 9.40 232 THR A CA 1
ATOM 1553 C C . THR A 1 204 ? -6.070 6.421 -4.569 1.00 9.44 232 THR A C 1
ATOM 1554 O O . THR A 1 204 ? -5.763 5.244 -4.645 1.00 6.90 232 THR A O 1
ATOM 1558 N N . LEU A 1 205 ? -5.469 7.366 -5.281 1.00 9.52 233 LEU A N 1
ATOM 1559 C CA . LEU A 1 205 ? -4.418 7.067 -6.285 1.00 10.49 233 LEU A CA 1
ATOM 1560 C C . LEU A 1 205 ? -2.993 7.309 -5.811 1.00 10.56 233 LEU A C 1
ATOM 1561 O O . LEU A 1 205 ? -2.093 6.522 -5.982 1.00 10.27 233 LEU A O 1
ATOM 1566 N N . LYS A 1 206 ? -2.837 8.462 -5.228 1.00 11.65 234 LYS A N 1
ATOM 1567 C CA . LYS A 1 206 ? -1.560 8.851 -4.601 1.00 11.45 234 LYS A CA 1
ATOM 1568 C C . LYS A 1 206 ? -1.942 9.484 -3.292 1.00 11.61 234 LYS A C 1
ATOM 1569 O O . LYS A 1 206 ? -2.759 10.400 -3.232 1.00 12.13 234 LYS A O 1
ATOM 1575 N N . GLY A 1 207 ? -1.413 8.888 -2.235 1.00 10.82 235 GLY A N 1
ATOM 1576 C CA . GLY A 1 207 ? -1.744 9.320 -0.897 1.00 10.56 235 GLY A CA 1
ATOM 1577 C C . GLY A 1 207 ? -2.380 8.215 -0.109 1.00 10.94 235 GLY A C 1
ATOM 1578 O O . GLY A 1 207 ? -2.905 7.223 -0.635 1.00 11.05 235 GLY A O 1
ATOM 1579 N N . ASP A 1 208 ? -2.284 8.416 1.186 1.00 10.22 236 ASP A N 1
ATOM 1580 C CA . ASP A 1 208 ? -3.010 7.612 2.167 1.00 9.84 236 ASP A CA 1
ATOM 1581 C C . ASP A 1 208 ? -4.185 8.427 2.732 1.00 8.87 236 ASP A C 1
ATOM 1582 O O . ASP A 1 208 ? -4.036 9.388 3.432 1.00 8.23 236 ASP A O 1
ATOM 1587 N N . LYS A 1 209 ? -5.351 8.046 2.321 1.00 7.97 237 LYS A N 1
ATOM 1588 C CA . LYS A 1 209 ? -6.594 8.641 2.863 1.00 8.44 237 LYS A CA 1
ATOM 1589 C C . LYS A 1 209 ? -6.988 7.945 4.141 1.00 9.10 237 LYS A C 1
ATOM 1590 O O . LYS A 1 209 ? -7.353 6.764 4.157 1.00 9.48 237 LYS A O 1
ATOM 1596 N N . TRP A 1 210 ? -6.895 8.721 5.214 1.00 8.98 238 TRP A N 1
ATOM 1597 C CA . TRP A 1 210 ? -7.430 8.379 6.544 1.00 9.46 238 TRP A CA 1
ATOM 1598 C C . TRP A 1 210 ? -8.584 9.357 6.825 1.00 9.36 238 TRP A C 1
ATOM 1599 O O . TRP A 1 210 ? -8.485 10.571 6.636 1.00 8.52 238 TRP A O 1
ATOM 1610 N N . SER A 1 211 ? -9.699 8.777 7.209 1.00 11.08 239 SER A N 1
ATOM 1611 C CA . SER A 1 211 ? -10.903 9.511 7.596 1.00 10.76 239 SER A CA 1
ATOM 1612 C C . SER A 1 211 ? -11.508 8.884 8.844 1.00 11.71 239 SER A C 1
ATOM 1613 O O . SER A 1 211 ? -11.154 7.764 9.252 1.00 12.39 239 SER A O 1
ATOM 1616 N N . ALA A 1 212 ? -12.363 9.632 9.500 1.00 11.10 240 ALA A N 1
ATOM 1617 C CA . ALA A 1 212 ? -13.200 9.077 10.575 1.00 11.35 240 ALA A CA 1
ATOM 1618 C C . ALA A 1 212 ? -14.670 9.450 10.330 1.00 10.93 240 ALA A C 1
ATOM 1619 O O . ALA A 1 212 ? -14.956 10.511 9.906 1.00 12.96 240 ALA A O 1
ATOM 1621 N N . THR A 1 213 ? -15.580 8.549 10.634 1.00 11.12 241 THR A N 1
ATOM 1622 C CA . THR A 1 213 ? -16.999 8.826 10.521 1.00 9.85 241 THR A CA 1
ATOM 1623 C C . THR A 1 213 ? -17.753 8.656 11.835 1.00 10.51 241 THR A C 1
ATOM 1624 O O . THR A 1 213 ? -17.489 7.750 12.614 1.00 9.24 241 THR A O 1
ATOM 1628 N N . LYS A 1 214 ? -18.737 9.563 11.975 1.00 9.81 242 LYS A N 1
ATOM 1629 C CA . LYS A 1 214 ? -19.891 9.463 12.893 1.00 9.30 242 LYS A CA 1
ATOM 1630 C C . LYS A 1 214 ? -21.205 9.318 12.103 1.00 8.60 242 LYS A C 1
ATOM 1631 O O . LYS A 1 214 ? -21.621 10.196 11.432 1.00 9.13 242 LYS A O 1
ATOM 1637 N N . TRP A 1 215 ? -21.738 8.124 12.145 1.00 8.76 243 TRP A N 1
ATOM 1638 C CA . TRP A 1 215 ? -23.122 7.769 11.703 1.00 8.64 243 TRP A CA 1
ATOM 1639 C C . TRP A 1 215 ? -24.083 7.899 12.919 1.00 8.74 243 TRP A C 1
ATOM 1640 O O . TRP A 1 215 ? -24.033 7.187 13.920 1.00 9.19 243 TRP A O 1
ATOM 1651 N N . ILE A 1 216 ? -24.954 8.887 12.797 1.00 9.16 244 ILE A N 1
ATOM 1652 C CA . ILE A 1 216 ? -25.923 9.321 13.812 1.00 6.62 244 ILE A CA 1
ATOM 1653 C C . ILE A 1 216 ? -27.339 8.939 13.372 1.00 7.41 244 ILE A C 1
ATOM 1654 O O . ILE A 1 216 ? -27.812 9.195 12.246 1.00 6.02 244 ILE A O 1
ATOM 1659 N N . HIS A 1 217 ? -28.020 8.308 14.317 1.00 7.03 245 HIS A N 1
ATOM 1660 C CA . HIS A 1 217 ? -29.401 7.830 14.157 1.00 6.32 245 HIS A CA 1
ATOM 1661 C C . HIS A 1 217 ? -30.441 8.784 14.661 1.00 5.21 245 HIS A C 1
ATOM 1662 O O . HIS A 1 217 ? -30.167 9.748 15.370 1.00 3.79 245 HIS A O 1
ATOM 1669 N N . VAL A 1 218 ? -31.665 8.440 14.316 1.00 6.48 246 VAL A N 1
ATOM 1670 C CA . VAL A 1 218 ? -32.857 9.234 14.713 1.00 5.54 246 VAL A CA 1
ATOM 1671 C C . VAL A 1 218 ? -33.257 9.015 16.194 1.00 6.33 246 VAL A C 1
ATOM 1672 O O . VAL A 1 218 ? -33.984 9.775 16.787 1.00 5.65 246 VAL A O 1
ATOM 1676 N N . ALA A 1 219 ? -32.784 7.924 16.741 1.00 7.90 247 ALA A N 1
ATOM 1677 C CA . ALA A 1 219 ? -33.138 7.549 18.111 1.00 8.84 247 ALA A CA 1
ATOM 1678 C C . ALA A 1 219 ? -31.965 6.921 18.852 1.00 9.90 247 ALA A C 1
ATOM 1679 O O . ALA A 1 219 ? -30.951 6.576 18.243 1.00 10.06 247 ALA A O 1
ATOM 1681 N N . PRO A 1 220 ? -32.108 6.761 20.184 1.00 10.28 248 PRO A N 1
ATOM 1682 C CA . PRO A 1 220 ? -30.981 6.210 20.924 1.00 11.16 248 PRO A CA 1
ATOM 1683 C C . PRO A 1 220 ? -30.691 4.767 20.524 1.00 12.93 248 PRO A C 1
ATOM 1684 O O . PRO A 1 220 ? -31.596 3.962 20.394 1.00 14.23 248 PRO A O 1
ATOM 1688 N N . ILE A 1 221 ? -29.416 4.466 20.339 1.00 14.61 249 ILE A N 1
ATOM 1689 C CA . ILE A 1 221 ? -28.960 3.093 20.163 1.00 15.37 249 ILE A CA 1
ATOM 1690 C C . ILE A 1 221 ? -28.995 2.431 21.533 1.00 17.39 249 ILE A C 1
ATOM 1691 O O . ILE A 1 221 ? -28.524 2.996 22.533 1.00 19.80 249 ILE A O 1
ATOM 1696 N N . GLY A 1 222 ? -29.589 1.243 21.578 1.00 18.74 250 GLY A N 1
ATOM 1697 C CA . GLY A 1 222 ? -29.825 0.470 22.832 1.00 19.75 250 GLY A CA 1
ATOM 1698 C C . GLY A 1 222 ? -31.279 0.088 23.132 1.00 20.50 250 GLY A C 1
ATOM 1699 O O . GLY A 1 222 ? -32.258 0.722 22.628 1.00 22.85 250 GLY A O 1
ATOM 1700 N N . GLU B 1 9 ? -21.732 31.926 5.846 1.00 31.23 37 GLU B N 1
ATOM 1701 C CA . GLU B 1 9 ? -20.902 33.148 6.106 1.00 31.51 37 GLU B CA 1
ATOM 1702 C C . GLU B 1 9 ? -21.111 33.831 7.478 1.00 31.16 37 GLU B C 1
ATOM 1703 O O . GLU B 1 9 ? -20.349 34.724 7.873 1.00 31.18 37 GLU B O 1
ATOM 1709 N N . TRP B 1 10 ? -22.152 33.408 8.187 1.00 31.01 38 TRP B N 1
ATOM 1710 C CA . TRP B 1 10 ? -22.341 33.785 9.636 1.00 30.66 38 TRP B CA 1
ATOM 1711 C C . TRP B 1 10 ? -21.618 32.736 10.421 1.00 30.23 38 TRP B C 1
ATOM 1712 O O . TRP B 1 10 ? -21.989 31.560 10.418 1.00 30.43 38 TRP B O 1
ATOM 1723 N N . ARG B 1 11 ? -20.544 33.185 11.044 1.00 29.24 39 ARG B N 1
ATOM 1724 C CA . ARG B 1 11 ? -19.806 32.390 11.996 1.00 28.93 39 ARG B CA 1
ATOM 1725 C C . ARG B 1 11 ? -20.156 32.931 13.366 1.00 27.72 39 ARG B C 1
ATOM 1726 O O . ARG B 1 11 ? -19.868 34.088 13.665 1.00 27.58 39 ARG B O 1
ATOM 1734 N N . GLY B 1 12 ? -20.820 32.122 14.189 1.00 26.74 40 GLY B N 1
ATOM 1735 C CA . GLY B 1 12 ? -21.065 32.559 15.546 1.00 25.62 40 GLY B CA 1
ATOM 1736 C C . GLY B 1 12 ? -20.921 31.521 16.622 1.00 24.85 40 GLY B C 1
ATOM 1737 O O . GLY B 1 12 ? -20.850 30.287 16.432 1.00 23.85 40 GLY B O 1
ATOM 1738 N N . GLU B 1 13 ? -20.918 32.134 17.781 1.00 23.16 41 GLU B N 1
ATOM 1739 C CA . GLU B 1 13 ? -20.928 31.463 19.055 1.00 22.63 41 GLU B CA 1
ATOM 1740 C C . GLU B 1 13 ? -22.327 30.886 19.324 1.00 21.50 41 GLU B C 1
ATOM 1741 O O . GLU B 1 13 ? -23.338 31.564 19.434 1.00 20.37 41 GLU B O 1
ATOM 1747 N N . VAL B 1 14 ? -22.327 29.578 19.387 1.00 20.73 42 VAL B N 1
ATOM 1748 C CA . VAL B 1 14 ? -23.460 28.800 19.845 1.00 19.60 42 VAL B CA 1
ATOM 1749 C C . VAL B 1 14 ? -23.205 28.328 21.247 1.00 18.55 42 VAL B C 1
ATOM 1750 O O . VAL B 1 14 ? -22.173 27.718 21.537 1.00 18.97 42 VAL B O 1
ATOM 1754 N N . VAL B 1 15 ? -24.158 28.656 22.105 1.00 17.05 43 VAL B N 1
ATOM 1755 C CA . VAL B 1 15 ? -24.184 28.156 23.482 1.00 15.72 43 VAL B CA 1
ATOM 1756 C C . VAL B 1 15 ? -25.277 27.099 23.540 1.00 15.05 43 VAL B C 1
ATOM 1757 O O . VAL B 1 15 ? -26.441 27.370 23.258 1.00 13.51 43 VAL B O 1
ATOM 1761 N N . HIS B 1 16 ? -24.851 25.873 23.773 1.00 14.32 44 HIS B N 1
ATOM 1762 C CA . HIS B 1 16 ? -25.772 24.774 24.103 1.00 14.06 44 HIS B CA 1
ATOM 1763 C C . HIS B 1 16 ? -26.478 25.034 25.410 1.00 13.46 44 HIS B C 1
ATOM 1764 O O . HIS B 1 16 ? -25.846 25.209 26.450 1.00 13.56 44 HIS B O 1
ATOM 1771 N N . LEU B 1 17 ? -27.807 25.032 25.351 1.00 12.56 45 LEU B N 1
ATOM 1772 C CA . LEU B 1 17 ? -28.673 25.310 26.513 1.00 10.97 45 LEU B CA 1
ATOM 1773 C C . LEU B 1 17 ? -29.179 24.031 27.152 1.00 10.02 45 LEU B C 1
ATOM 1774 O O . LEU B 1 17 ? -29.083 23.820 28.344 1.00 9.41 45 LEU B O 1
ATOM 1779 N N . SER B 1 18 ? -29.682 23.165 26.317 1.00 8.80 46 SER B N 1
ATOM 1780 C CA A SER B 1 18 ? -30.357 21.939 26.776 0.50 7.99 46 SER B CA 1
ATOM 1781 C CA B SER B 1 18 ? -30.329 21.932 26.779 0.50 7.50 46 SER B CA 1
ATOM 1782 C C . SER B 1 18 ? -30.382 20.842 25.710 1.00 7.98 46 SER B C 1
ATOM 1783 O O . SER B 1 18 ? -30.249 21.110 24.550 1.00 5.66 46 SER B O 1
ATOM 1788 N N . TRP B 1 19 ? -30.506 19.615 26.190 1.00 8.91 47 TRP B N 1
ATOM 1789 C CA . TRP B 1 19 ? -30.752 18.401 25.369 1.00 9.62 47 TRP B CA 1
ATOM 1790 C C . TRP B 1 19 ? -32.221 17.943 25.422 1.00 9.60 47 TRP B C 1
ATOM 1791 O O . TRP B 1 19 ? -32.744 17.373 24.486 1.00 11.08 47 TRP B O 1
ATOM 1802 N N . SER B 1 20 ? -32.857 18.177 26.555 1.00 10.38 48 SER B N 1
ATOM 1803 C CA . SER B 1 20 ? -34.325 18.046 26.672 1.00 10.13 48 SER B CA 1
ATOM 1804 C C . SER B 1 20 ? -35.019 19.348 27.195 1.00 9.40 48 SER B C 1
ATOM 1805 O O . SER B 1 20 ? -34.915 19.676 28.336 1.00 6.50 48 SER B O 1
ATOM 1808 N N . PRO B 1 21 ? -35.642 20.153 26.307 1.00 7.88 49 PRO B N 1
ATOM 1809 C CA . PRO B 1 21 ? -35.674 20.095 24.850 1.00 7.43 49 PRO B CA 1
ATOM 1810 C C . PRO B 1 21 ? -34.283 20.377 24.258 1.00 7.39 49 PRO B C 1
ATOM 1811 O O . PRO B 1 21 ? -33.367 20.808 24.946 1.00 6.63 49 PRO B O 1
ATOM 1815 N N . ARG B 1 22 ? -34.129 20.104 22.973 1.00 7.66 50 ARG B N 1
ATOM 1816 C CA . ARG B 1 22 ? -32.908 20.532 22.234 1.00 7.26 50 ARG B CA 1
ATOM 1817 C C . ARG B 1 22 ? -32.983 22.015 21.971 1.00 7.26 50 ARG B C 1
ATOM 1818 O O . ARG B 1 22 ? -33.802 22.483 21.232 1.00 6.20 50 ARG B O 1
ATOM 1826 N N . ALA B 1 23 ? -32.151 22.748 22.694 1.00 7.26 51 ALA B N 1
ATOM 1827 C CA . ALA B 1 23 ? -32.144 24.218 22.670 1.00 7.29 51 ALA B CA 1
ATOM 1828 C C . ALA B 1 23 ? -30.736 24.865 22.685 1.00 7.80 51 ALA B C 1
ATOM 1829 O O . ALA B 1 23 ? -29.854 24.516 23.459 1.00 7.37 51 ALA B O 1
ATOM 1831 N N . PHE B 1 24 ? -30.624 25.885 21.841 1.00 8.41 52 PHE B N 1
ATOM 1832 C CA . PHE B 1 24 ? -29.355 26.531 21.457 1.00 9.60 52 PHE B CA 1
ATOM 1833 C C . PHE B 1 24 ? -29.505 28.025 21.288 1.00 9.96 52 PHE B C 1
ATOM 1834 O O . PHE B 1 24 ? -30.519 28.523 20.777 1.00 9.64 52 PHE B O 1
ATOM 1842 N N . LEU B 1 25 ? -28.490 28.706 21.799 1.00 9.67 53 LEU B N 1
ATOM 1843 C CA . LEU B 1 25 ? -28.473 30.169 21.962 1.00 10.09 53 LEU B CA 1
ATOM 1844 C C . LEU B 1 25 ? -27.390 30.685 21.082 1.00 9.69 53 LEU B C 1
ATOM 1845 O O . LEU B 1 25 ? -26.249 30.323 21.201 1.00 9.80 53 LEU B O 1
ATOM 1850 N N . LEU B 1 26 ? -27.816 31.491 20.119 1.00 11.17 54 LEU B N 1
ATOM 1851 C CA . LEU B 1 26 ? -26.964 31.966 19.043 1.00 10.85 54 LEU B CA 1
ATOM 1852 C C . LEU B 1 26 ? -26.742 33.423 19.306 1.00 10.79 54 LEU B C 1
ATOM 1853 O O . LEU B 1 26 ? -27.601 34.289 19.143 1.00 9.57 54 LEU B O 1
ATOM 1858 N N . LYS B 1 27 ? -25.518 33.655 19.702 1.00 12.42 55 LYS B N 1
ATOM 1859 C CA . LYS B 1 27 ? -25.087 34.945 20.184 1.00 11.70 55 LYS B CA 1
ATOM 1860 C C . LYS B 1 27 ? -24.803 35.749 18.959 1.00 11.70 55 LYS B C 1
ATOM 1861 O O . LYS B 1 27 ? -24.189 35.283 17.979 1.00 9.98 55 LYS B O 1
ATOM 1867 N N . ASN B 1 28 ? -25.367 36.947 19.011 1.00 12.60 56 ASN B N 1
ATOM 1868 C CA . ASN B 1 28 ? -25.161 37.970 17.964 1.00 13.18 56 ASN B CA 1
ATOM 1869 C C . ASN B 1 28 ? -25.601 37.486 16.607 1.00 12.13 56 ASN B C 1
ATOM 1870 O O . ASN B 1 28 ? -24.945 37.730 15.617 1.00 13.27 56 ASN B O 1
ATOM 1875 N N . PHE B 1 29 ? -26.724 36.805 16.584 1.00 9.83 57 PHE B N 1
ATOM 1876 C CA . PHE B 1 29 ? -27.184 36.172 15.333 1.00 10.81 57 PHE B CA 1
ATOM 1877 C C . PHE B 1 29 ? -27.546 37.235 14.324 1.00 10.25 57 PHE B C 1
ATOM 1878 O O . PHE B 1 29 ? -27.295 37.106 13.098 1.00 11.27 57 PHE B O 1
ATOM 1886 N N . LEU B 1 30 ? -28.105 38.294 14.881 1.00 9.94 58 LEU B N 1
ATOM 1887 C CA . LEU B 1 30 ? -28.458 39.523 14.191 1.00 10.48 58 LEU B CA 1
ATOM 1888 C C . LEU B 1 30 ? -27.594 40.685 14.646 1.00 11.42 58 LEU B C 1
ATOM 1889 O O . LEU B 1 30 ? -27.200 40.780 15.780 1.00 12.18 58 LEU B O 1
ATOM 1894 N N . SER B 1 31 ? -27.380 41.602 13.737 1.00 12.11 59 SER B N 1
ATOM 1895 C CA . SER B 1 31 ? -26.617 42.812 14.052 1.00 13.10 59 SER B CA 1
ATOM 1896 C C . SER B 1 31 ? -27.540 43.790 14.730 1.00 12.91 59 SER B C 1
ATOM 1897 O O . SER B 1 31 ? -28.745 43.641 14.662 1.00 14.12 59 SER B O 1
ATOM 1900 N N . ASP B 1 32 ? -26.975 44.809 15.372 1.00 13.49 60 ASP B N 1
ATOM 1901 C CA . ASP B 1 32 ? -27.801 45.815 16.084 1.00 13.08 60 ASP B CA 1
ATOM 1902 C C . ASP B 1 32 ? -28.658 46.518 15.069 1.00 12.37 60 ASP B C 1
ATOM 1903 O O . ASP B 1 32 ? -29.787 46.901 15.292 1.00 11.95 60 ASP B O 1
ATOM 1908 N N . GLU B 1 33 ? -28.064 46.648 13.905 1.00 12.72 61 GLU B N 1
ATOM 1909 C CA . GLU B 1 33 ? -28.639 47.412 12.775 1.00 12.37 61 GLU B CA 1
ATOM 1910 C C . GLU B 1 33 ? -29.774 46.659 12.094 1.00 11.40 61 GLU B C 1
ATOM 1911 O O . GLU B 1 33 ? -30.742 47.226 11.613 1.00 11.04 61 GLU B O 1
ATOM 1917 N N . GLU B 1 34 ? -29.619 45.352 12.069 1.00 11.23 62 GLU B N 1
ATOM 1918 C CA . GLU B 1 34 ? -30.686 44.442 11.535 1.00 11.02 62 GLU B CA 1
ATOM 1919 C C . GLU B 1 34 ? -31.939 44.494 12.414 1.00 10.09 62 GLU B C 1
ATOM 1920 O O . GLU B 1 34 ? -33.094 44.554 11.966 1.00 7.71 62 GLU B O 1
ATOM 1926 N N . CYS B 1 35 ? -31.652 44.469 13.700 1.00 9.64 63 CYS B N 1
ATOM 1927 C CA . CYS B 1 35 ? -32.678 44.511 14.742 1.00 10.27 63 CYS B CA 1
ATOM 1928 C C . CYS B 1 35 ? -33.472 45.764 14.529 1.00 10.82 63 CYS B C 1
ATOM 1929 O O . CYS B 1 35 ? -34.704 45.765 14.354 1.00 12.20 63 CYS B O 1
ATOM 1932 N N . ASP B 1 36 ? -32.704 46.846 14.485 1.00 10.63 64 ASP B N 1
ATOM 1933 C CA . ASP B 1 36 ? -33.272 48.179 14.341 1.00 10.64 64 ASP B CA 1
ATOM 1934 C C . ASP B 1 36 ? -34.061 48.304 13.074 1.00 9.34 64 ASP B C 1
ATOM 1935 O O . ASP B 1 36 ? -35.116 48.886 13.051 1.00 7.98 64 ASP B O 1
ATOM 1940 N N . TYR B 1 37 ? -33.548 47.674 12.029 1.00 8.99 65 TYR B N 1
ATOM 1941 C CA . TYR B 1 37 ? -34.218 47.686 10.736 1.00 8.49 65 TYR B CA 1
ATOM 1942 C C . TYR B 1 37 ? -35.605 47.054 10.781 1.00 8.90 65 TYR B C 1
ATOM 1943 O O . TYR B 1 37 ? -36.601 47.559 10.209 1.00 8.10 65 TYR B O 1
ATOM 1952 N N . ILE B 1 38 ? -35.614 45.877 11.395 1.00 9.97 66 ILE B N 1
ATOM 1953 C CA . ILE B 1 38 ? -36.812 45.042 11.509 1.00 9.82 66 ILE B CA 1
ATOM 1954 C C . ILE B 1 38 ? -37.911 45.746 12.275 1.00 10.08 66 ILE B C 1
ATOM 1955 O O . ILE B 1 38 ? -39.062 45.836 11.842 1.00 9.86 66 ILE B O 1
ATOM 1960 N N . VAL B 1 39 ? -37.518 46.284 13.410 1.00 10.94 67 VAL B N 1
ATOM 1961 C CA . VAL B 1 39 ? -38.475 46.923 14.339 1.00 11.09 67 VAL B CA 1
ATOM 1962 C C . VAL B 1 39 ? -39.031 48.204 13.756 1.00 12.19 67 VAL B C 1
ATOM 1963 O O . VAL B 1 39 ? -40.196 48.545 13.952 1.00 11.50 67 VAL B O 1
ATOM 1967 N N . GLU B 1 40 ? -38.191 48.882 12.988 1.00 13.12 68 GLU B N 1
ATOM 1968 C CA . GLU B 1 40 ? -38.606 50.164 12.363 1.00 14.71 68 GLU B CA 1
ATOM 1969 C C . GLU B 1 40 ? -39.588 49.912 11.231 1.00 14.56 68 GLU B C 1
ATOM 1970 O O . GLU B 1 40 ? -40.520 50.686 11.001 1.00 14.30 68 GLU B O 1
ATOM 1976 N N . LYS B 1 41 ? -39.392 48.817 10.525 1.00 15.28 69 LYS B N 1
ATOM 1977 C CA . LYS B 1 41 ? -40.297 48.500 9.410 1.00 15.43 69 LYS B CA 1
ATOM 1978 C C . LYS B 1 41 ? -41.592 47.868 9.919 1.00 15.78 69 LYS B C 1
ATOM 1979 O O . LYS B 1 41 ? -42.636 47.908 9.273 1.00 14.80 69 LYS B O 1
ATOM 1985 N N . ALA B 1 42 ? -41.504 47.292 11.111 1.00 16.85 70 ALA B N 1
ATOM 1986 C CA . ALA B 1 42 ? -42.655 46.562 11.698 1.00 17.06 70 ALA B CA 1
ATOM 1987 C C . ALA B 1 42 ? -43.633 47.563 12.336 1.00 18.57 70 ALA B C 1
ATOM 1988 O O . ALA B 1 42 ? -44.862 47.415 12.275 1.00 18.32 70 ALA B O 1
ATOM 1990 N N . ARG B 1 43 ? -43.059 48.618 12.892 1.00 19.83 71 ARG B N 1
ATOM 1991 C CA . ARG B 1 43 ? -43.834 49.658 13.613 1.00 20.76 71 ARG B CA 1
ATOM 1992 C C . ARG B 1 43 ? -45.118 50.020 12.878 1.00 21.78 71 ARG B C 1
ATOM 1993 O O . ARG B 1 43 ? -46.203 49.700 13.330 1.00 21.93 71 ARG B O 1
ATOM 2001 N N . PRO B 1 44 ? -45.005 50.656 11.712 1.00 23.60 72 PRO B N 1
ATOM 2002 C CA . PRO B 1 44 ? -46.178 51.176 11.012 1.00 24.91 72 PRO B CA 1
ATOM 2003 C C . PRO B 1 44 ? -47.233 50.146 10.701 1.00 26.34 72 PRO B C 1
ATOM 2004 O O . PRO B 1 44 ? -48.352 50.473 10.300 1.00 26.12 72 PRO B O 1
ATOM 2008 N N . LYS B 1 45 ? -46.836 48.901 10.902 1.00 27.86 73 LYS B N 1
ATOM 2009 C CA . LYS B 1 45 ? -47.595 47.716 10.455 1.00 29.01 73 LYS B CA 1
ATOM 2010 C C . LYS B 1 45 ? -48.236 46.903 11.556 1.00 29.30 73 LYS B C 1
ATOM 2011 O O . LYS B 1 45 ? -49.006 45.988 11.281 1.00 29.71 73 LYS B O 1
ATOM 2017 N N . MET B 1 46 ? -47.904 47.220 12.798 1.00 29.71 74 MET B N 1
ATOM 2018 C CA . MET B 1 46 ? -48.336 46.372 13.937 1.00 30.12 74 MET B CA 1
ATOM 2019 C C . MET B 1 46 ? -49.831 46.539 14.163 1.00 31.40 74 MET B C 1
ATOM 2020 O O . MET B 1 46 ? -50.410 47.599 13.886 1.00 31.59 74 MET B O 1
ATOM 2025 N N . VAL B 1 47 ? -50.442 45.457 14.651 1.00 32.29 75 VAL B N 1
ATOM 2026 C CA . VAL B 1 47 ? -51.898 45.404 14.926 1.00 32.81 75 VAL B CA 1
ATOM 2027 C C . VAL B 1 47 ? -52.244 44.565 16.160 1.00 33.32 75 VAL B C 1
ATOM 2028 O O . VAL B 1 47 ? -51.568 43.571 16.465 1.00 34.07 75 VAL B O 1
ATOM 2032 N N . THR B 1 68 ? -49.224 43.465 20.223 1.00 23.17 96 THR B N 1
ATOM 2033 C CA . THR B 1 68 ? -49.294 43.486 18.755 1.00 22.95 96 THR B CA 1
ATOM 2034 C C . THR B 1 68 ? -48.267 42.597 18.044 1.00 22.87 96 THR B C 1
ATOM 2035 O O . THR B 1 68 ? -47.244 42.158 18.584 1.00 22.63 96 THR B O 1
ATOM 2039 N N . GLY B 1 69 ? -48.606 42.357 16.791 1.00 22.54 97 GLY B N 1
ATOM 2040 C CA . GLY B 1 69 ? -47.828 41.486 15.914 1.00 21.80 97 GLY B CA 1
ATOM 2041 C C . GLY B 1 69 ? -48.090 41.787 14.479 1.00 20.69 97 GLY B C 1
ATOM 2042 O O . GLY B 1 69 ? -49.071 42.419 14.132 1.00 19.62 97 GLY B O 1
ATOM 2043 N N . THR B 1 70 ? -47.189 41.277 13.665 1.00 20.90 98 THR B N 1
ATOM 2044 C CA . THR B 1 70 ? -47.191 41.505 12.202 1.00 20.32 98 THR B CA 1
ATOM 2045 C C . THR B 1 70 ? -46.271 40.528 11.482 1.00 19.94 98 THR B C 1
ATOM 2046 O O . THR B 1 70 ? -45.396 39.901 12.085 1.00 18.41 98 THR B O 1
ATOM 2050 N N . TRP B 1 71 ? -46.523 40.410 10.194 1.00 19.32 99 TRP B N 1
ATOM 2051 C CA . TRP B 1 71 ? -45.833 39.417 9.325 1.00 19.23 99 TRP B CA 1
ATOM 2052 C C . TRP B 1 71 ? -45.217 40.061 8.086 1.00 19.36 99 TRP B C 1
ATOM 2053 O O . TRP B 1 71 ? -45.842 40.808 7.346 1.00 18.25 99 TRP B O 1
ATOM 2064 N N . PHE B 1 72 ? -43.972 39.685 7.876 1.00 19.18 100 PHE B N 1
ATOM 2065 C CA . PHE B 1 72 ? -43.257 39.942 6.623 1.00 18.80 100 PHE B CA 1
ATOM 2066 C C . PHE B 1 72 ? -43.218 38.682 5.789 1.00 18.03 100 PHE B C 1
ATOM 2067 O O . PHE B 1 72 ? -42.864 37.625 6.266 1.00 19.12 100 PHE B O 1
ATOM 2075 N N . ALA B 1 73 ? -43.523 38.841 4.519 1.00 17.08 101 ALA B N 1
ATOM 2076 C CA . ALA B 1 73 ? -43.451 37.763 3.520 1.00 16.97 101 ALA B CA 1
ATOM 2077 C C . ALA B 1 73 ? -42.059 37.338 3.142 1.00 16.10 101 ALA B C 1
ATOM 2078 O O . ALA B 1 73 ? -41.161 38.125 2.987 1.00 16.42 101 ALA B O 1
ATOM 2080 N N . LYS B 1 74 ? -41.938 36.061 2.865 1.00 16.00 102 LYS B N 1
ATOM 2081 C CA . LYS B 1 74 ? -40.649 35.474 2.456 1.00 16.95 102 LYS B CA 1
ATOM 2082 C C . LYS B 1 74 ? -40.096 36.230 1.306 1.00 17.51 102 LYS B C 1
ATOM 2083 O O . LYS B 1 74 ? -40.789 36.486 0.313 1.00 18.24 102 LYS B O 1
ATOM 2089 N N . GLY B 1 75 ? -38.832 36.571 1.464 1.00 17.03 103 GLY B N 1
ATOM 2090 C CA . GLY B 1 75 ? -38.059 37.252 0.421 1.00 17.94 103 GLY B CA 1
ATOM 2091 C C . GLY B 1 75 ? -38.612 38.604 0.015 1.00 18.02 103 GLY B C 1
ATOM 2092 O O . GLY B 1 75 ? -38.341 39.121 -1.059 1.00 18.65 103 GLY B O 1
ATOM 2093 N N . GLU B 1 76 ? -39.401 39.134 0.923 1.00 18.95 104 GLU B N 1
ATOM 2094 C CA . GLU B 1 76 ? -40.055 40.468 0.796 1.00 19.42 104 GLU B CA 1
ATOM 2095 C C . GLU B 1 76 ? -39.060 41.633 0.748 1.00 19.11 104 GLU B C 1
ATOM 2096 O O . GLU B 1 76 ? -39.180 42.514 -0.090 1.00 19.43 104 GLU B O 1
ATOM 2102 N N . ASP B 1 77 ? -38.073 41.709 1.635 1.00 18.58 105 ASP B N 1
ATOM 2103 C CA . ASP B 1 77 ? -37.013 42.695 1.372 1.00 17.30 105 ASP B CA 1
ATOM 2104 C C . ASP B 1 77 ? -35.651 42.131 1.601 1.00 16.66 105 ASP B C 1
ATOM 2105 O O . ASP B 1 77 ? -35.482 41.082 2.218 1.00 14.43 105 ASP B O 1
ATOM 2110 N N . SER B 1 78 ? -34.700 42.850 1.035 1.00 15.54 106 SER B N 1
ATOM 2111 C CA . SER B 1 78 ? -33.334 42.363 0.863 1.00 15.70 106 SER B CA 1
ATOM 2112 C C . SER B 1 78 ? -32.649 42.161 2.178 1.00 14.49 106 SER B C 1
ATOM 2113 O O . SER B 1 78 ? -31.798 41.296 2.338 1.00 13.76 106 SER B O 1
ATOM 2116 N N . VAL B 1 79 ? -33.073 42.943 3.137 1.00 13.20 107 VAL B N 1
ATOM 2117 C CA . VAL B 1 79 ? -32.458 42.855 4.468 1.00 10.92 107 VAL B CA 1
ATOM 2118 C C . VAL B 1 79 ? -32.930 41.591 5.182 1.00 11.16 107 VAL B C 1
ATOM 2119 O O . VAL B 1 79 ? -32.157 40.848 5.831 1.00 8.32 107 VAL B O 1
ATOM 2123 N N . ILE B 1 80 ? -34.234 41.366 5.056 1.00 10.86 108 ILE B N 1
ATOM 2124 C CA . ILE B 1 80 ? -34.827 40.252 5.731 1.00 10.66 108 ILE B CA 1
ATOM 2125 C C . ILE B 1 80 ? -34.463 38.952 4.990 1.00 9.76 108 ILE B C 1
ATOM 2126 O O . ILE B 1 80 ? -34.249 37.914 5.612 1.00 8.87 108 ILE B O 1
ATOM 2131 N N . SER B 1 81 ? -34.359 39.037 3.684 1.00 8.13 109 SER B N 1
ATOM 2132 C CA . SER B 1 81 ? -33.918 37.908 2.819 1.00 8.74 109 SER B CA 1
ATOM 2133 C C . SER B 1 81 ? -32.530 37.348 3.184 1.00 8.69 109 SER B C 1
ATOM 2134 O O . SER B 1 81 ? -32.283 36.150 3.262 1.00 9.14 109 SER B O 1
ATOM 2137 N N . LYS B 1 82 ? -31.641 38.261 3.464 1.00 8.95 110 LYS B N 1
ATOM 2138 C CA . LYS B 1 82 ? -30.304 37.920 3.918 1.00 7.81 110 LYS B CA 1
ATOM 2139 C C . LYS B 1 82 ? -30.427 37.196 5.272 1.00 6.01 110 LYS B C 1
ATOM 2140 O O . LYS B 1 82 ? -29.795 36.191 5.509 1.00 4.51 110 LYS B O 1
ATOM 2146 N N . ILE B 1 83 ? -31.308 37.672 6.117 1.00 5.07 111 ILE B N 1
ATOM 2147 C CA . ILE B 1 83 ? -31.475 37.057 7.441 1.00 5.27 111 ILE B CA 1
ATOM 2148 C C . ILE B 1 83 ? -32.120 35.677 7.287 1.00 6.77 111 ILE B C 1
ATOM 2149 O O . ILE B 1 83 ? -31.843 34.761 8.026 1.00 6.97 111 ILE B O 1
ATOM 2154 N N . GLU B 1 84 ? -33.001 35.590 6.331 1.00 7.13 112 GLU B N 1
ATOM 2155 C CA . GLU B 1 84 ? -33.749 34.372 6.095 1.00 8.54 112 GLU B CA 1
ATOM 2156 C C . GLU B 1 84 ? -32.822 33.237 5.679 1.00 9.24 112 GLU B C 1
ATOM 2157 O O . GLU B 1 84 ? -32.987 32.070 6.046 1.00 9.95 112 GLU B O 1
ATOM 2163 N N . LYS B 1 85 ? -31.872 33.606 4.857 1.00 9.29 113 LYS B N 1
ATOM 2164 C CA . LYS B 1 85 ? -30.898 32.653 4.321 1.00 9.71 113 LYS B CA 1
ATOM 2165 C C . LYS B 1 85 ? -29.956 32.223 5.447 1.00 8.86 113 LYS B C 1
ATOM 2166 O O . LYS B 1 85 ? -29.497 31.096 5.459 1.00 8.72 113 LYS B O 1
ATOM 2172 N N . ARG B 1 86 ? -29.685 33.129 6.373 1.00 8.12 114 ARG B N 1
ATOM 2173 C CA . ARG B 1 86 ? -28.849 32.796 7.575 1.00 7.64 114 ARG B CA 1
ATOM 2174 C C . ARG B 1 86 ? -29.484 31.692 8.428 1.00 8.27 114 ARG B C 1
ATOM 2175 O O . ARG B 1 86 ? -28.841 30.740 8.863 1.00 8.99 114 ARG B O 1
ATOM 2183 N N . VAL B 1 87 ? -30.768 31.902 8.683 1.00 7.55 115 VAL B N 1
ATOM 2184 C CA . VAL B 1 87 ? -31.647 30.948 9.432 1.00 5.65 115 VAL B CA 1
ATOM 2185 C C . VAL B 1 87 ? -31.633 29.616 8.738 1.00 6.47 115 VAL B C 1
ATOM 2186 O O . VAL B 1 87 ? -31.445 28.569 9.356 1.00 5.55 115 VAL B O 1
ATOM 2190 N N . ALA B 1 88 ? -31.847 29.641 7.430 1.00 6.68 116 ALA B N 1
ATOM 2191 C CA . ALA B 1 88 ? -31.749 28.366 6.640 1.00 7.72 116 ALA B CA 1
ATOM 2192 C C . ALA B 1 88 ? -30.413 27.644 6.878 1.00 9.29 116 ALA B C 1
ATOM 2193 O O . ALA B 1 88 ? -30.333 26.408 7.085 1.00 10.52 116 ALA B O 1
ATOM 2195 N N . GLN B 1 89 ? -29.364 28.443 6.910 1.00 9.69 117 GLN B N 1
ATOM 2196 C CA . GLN B 1 89 ? -28.001 27.870 7.037 1.00 10.76 117 GLN B CA 1
ATOM 2197 C C . GLN B 1 89 ? -27.812 27.220 8.383 1.00 10.03 117 GLN B C 1
ATOM 2198 O O . GLN B 1 89 ? -27.445 26.048 8.437 1.00 10.69 117 GLN B O 1
ATOM 2204 N N . VAL B 1 90 ? -28.180 27.927 9.461 1.00 9.22 118 VAL B N 1
ATOM 2205 C CA . VAL B 1 90 ? -27.855 27.449 10.834 1.00 8.64 118 VAL B CA 1
ATOM 2206 C C . VAL B 1 90 ? -28.738 26.262 11.266 1.00 8.75 118 VAL B C 1
ATOM 2207 O O . VAL B 1 90 ? -28.340 25.446 12.074 1.00 7.24 118 VAL B O 1
ATOM 2211 N N . THR B 1 91 ? -29.970 26.220 10.753 1.00 8.26 119 THR B N 1
ATOM 2212 C CA . THR B 1 91 ? -30.939 25.159 11.025 1.00 7.95 119 THR B CA 1
ATOM 2213 C C . THR B 1 91 ? -30.774 23.935 10.127 1.00 8.23 119 THR B C 1
ATOM 2214 O O . THR B 1 91 ? -31.194 22.814 10.429 1.00 9.28 119 THR B O 1
ATOM 2218 N N . MET B 1 92 ? -30.062 24.189 9.080 1.00 7.63 120 MET B N 1
ATOM 2219 C CA . MET B 1 92 ? -29.812 23.294 7.993 1.00 8.12 120 MET B CA 1
ATOM 2220 C C . MET B 1 92 ? -31.039 22.657 7.382 1.00 9.06 120 MET B C 1
ATOM 2221 O O . MET B 1 92 ? -30.992 21.573 6.843 1.00 10.53 120 MET B O 1
ATOM 2226 N N . ILE B 1 93 ? -32.100 23.437 7.371 1.00 8.79 121 ILE B N 1
ATOM 2227 C CA . ILE B 1 93 ? -33.384 23.142 6.678 1.00 8.39 121 ILE B CA 1
ATOM 2228 C C . ILE B 1 93 ? -33.663 24.254 5.660 1.00 8.92 121 ILE B C 1
ATOM 2229 O O . ILE B 1 93 ? -33.660 25.421 6.016 1.00 9.94 121 ILE B O 1
ATOM 2234 N N . PRO B 1 94 ? -33.940 23.887 4.395 1.00 8.06 122 PRO B N 1
ATOM 2235 C CA . PRO B 1 94 ? -33.997 24.916 3.418 1.00 7.84 122 PRO B CA 1
ATOM 2236 C C . PRO B 1 94 ? -35.194 25.801 3.539 1.00 7.55 122 PRO B C 1
ATOM 2237 O O . PRO B 1 94 ? -36.210 25.439 4.129 1.00 6.61 122 PRO B O 1
ATOM 2241 N N . LEU B 1 95 ? -35.088 26.900 2.796 1.00 6.79 123 LEU B N 1
ATOM 2242 C CA . LEU B 1 95 ? -36.027 28.058 2.880 1.00 7.01 123 LEU B CA 1
ATOM 2243 C C . LEU B 1 95 ? -37.480 27.747 2.553 1.00 7.29 123 LEU B C 1
ATOM 2244 O O . LEU B 1 95 ? -38.388 28.335 3.067 1.00 5.35 123 LEU B O 1
ATOM 2249 N N . GLU B 1 96 ? -37.660 26.809 1.641 1.00 8.19 124 GLU B N 1
ATOM 2250 C CA A GLU B 1 96 ? -38.997 26.375 1.155 0.50 8.08 124 GLU B CA 1
ATOM 2251 C CA B GLU B 1 96 ? -39.024 26.418 1.177 0.50 8.25 124 GLU B CA 1
ATOM 2252 C C . GLU B 1 96 ? -39.913 25.976 2.330 1.00 8.99 124 GLU B C 1
ATOM 2253 O O . GLU B 1 96 ? -41.156 26.107 2.284 1.00 8.35 124 GLU B O 1
ATOM 2264 N N . ASN B 1 97 ? -39.243 25.474 3.355 1.00 7.60 125 ASN B N 1
ATOM 2265 C CA . ASN B 1 97 ? -39.855 24.846 4.540 1.00 8.55 125 ASN B CA 1
ATOM 2266 C C . ASN B 1 97 ? -40.204 25.852 5.637 1.00 8.13 125 ASN B C 1
ATOM 2267 O O . ASN B 1 97 ? -40.869 25.510 6.564 1.00 7.72 125 ASN B O 1
ATOM 2272 N N . HIS B 1 98 ? -39.721 27.081 5.482 1.00 7.50 126 HIS B N 1
ATOM 2273 C CA . HIS B 1 98 ? -39.882 28.155 6.493 1.00 7.31 126 HIS B CA 1
ATOM 2274 C C . HIS B 1 98 ? -41.161 28.941 6.268 1.00 8.82 126 HIS B C 1
ATOM 2275 O O . HIS B 1 98 ? -41.578 29.141 5.139 1.00 7.67 126 HIS B O 1
ATOM 2282 N N . GLU B 1 99 ? -41.803 29.335 7.360 1.00 8.39 127 GLU B N 1
ATOM 2283 C CA . GLU B 1 99 ? -42.843 30.379 7.281 1.00 8.07 127 GLU B CA 1
ATOM 2284 C C . GLU B 1 99 ? -42.148 31.749 7.162 1.00 8.17 127 GLU B C 1
ATOM 2285 O O . GLU B 1 99 ? -40.935 31.864 7.212 1.00 9.42 127 GLU B O 1
ATOM 2291 N N . GLY B 1 100 ? -42.939 32.769 6.987 1.00 7.66 128 GLY B N 1
ATOM 2292 C CA . GLY B 1 100 ? -42.442 34.132 6.983 1.00 9.22 128 GLY B CA 1
ATOM 2293 C C . GLY B 1 100 ? -42.007 34.536 8.375 1.00 9.51 128 GLY B C 1
ATOM 2294 O O . GLY B 1 100 ? -42.027 33.737 9.349 1.00 11.30 128 GLY B O 1
ATOM 2295 N N . LEU B 1 101 ? -41.624 35.795 8.473 1.00 8.78 129 LEU B N 1
ATOM 2296 C CA . LEU B 1 101 ? -41.109 36.338 9.738 1.00 8.67 129 LEU B CA 1
ATOM 2297 C C . LEU B 1 101 ? -42.201 37.002 10.439 1.00 9.41 129 LEU B C 1
ATOM 2298 O O . LEU B 1 101 ? -42.820 37.873 9.922 1.00 8.62 129 LEU B O 1
ATOM 2303 N N . GLN B 1 102 ? -42.429 36.570 11.656 1.00 10.99 130 GLN B N 1
ATOM 2304 C CA . GLN B 1 102 ? -43.453 37.150 12.524 1.00 12.99 130 GLN B CA 1
ATOM 2305 C C . GLN B 1 102 ? -42.755 37.993 13.538 1.00 13.73 130 GLN B C 1
ATOM 2306 O O . GLN B 1 102 ? -41.907 37.489 14.304 1.00 13.05 130 GLN B O 1
ATOM 2312 N N . VAL B 1 103 ? -43.079 39.290 13.490 1.00 14.26 131 VAL B N 1
ATOM 2313 C CA . VAL B 1 103 ? -42.582 40.275 14.461 1.00 13.98 131 VAL B CA 1
ATOM 2314 C C . VAL B 1 103 ? -43.602 40.580 15.565 1.00 14.22 131 VAL B C 1
ATOM 2315 O O . VAL B 1 103 ? -44.766 40.917 15.355 1.00 14.06 131 VAL B O 1
ATOM 2319 N N . LEU B 1 104 ? -43.123 40.380 16.770 1.00 14.51 132 LEU B N 1
ATOM 2320 C CA . LEU B 1 104 ? -43.953 40.468 17.941 1.00 14.78 132 LEU B CA 1
ATOM 2321 C C . LEU B 1 104 ? -43.497 41.515 18.902 1.00 14.48 132 LEU B C 1
ATOM 2322 O O . LEU B 1 104 ? -42.340 41.576 19.348 1.00 13.59 132 LEU B O 1
ATOM 2327 N N . HIS B 1 105 ? -44.463 42.349 19.216 1.00 15.93 133 HIS B N 1
ATOM 2328 C CA . HIS B 1 105 ? -44.297 43.449 20.189 1.00 15.90 133 HIS B CA 1
ATOM 2329 C C . HIS B 1 105 ? -45.075 43.211 21.476 1.00 16.65 133 HIS B C 1
ATOM 2330 O O . HIS B 1 105 ? -46.284 43.381 21.548 1.00 17.14 133 HIS B O 1
ATOM 2337 N N . TYR B 1 106 ? -44.330 42.896 22.522 1.00 17.18 134 TYR B N 1
ATOM 2338 C CA . TYR B 1 106 ? -44.914 42.382 23.798 1.00 17.91 134 TYR B CA 1
ATOM 2339 C C . TYR B 1 106 ? -45.479 43.477 24.753 1.00 18.63 134 TYR B C 1
ATOM 2340 O O . TYR B 1 106 ? -46.684 43.433 25.134 1.00 18.33 134 TYR B O 1
ATOM 2349 N N . LYS B 1 111 ? -50.116 37.596 31.129 1.00 24.83 139 LYS B N 1
ATOM 2350 C CA . LYS B 1 111 ? -50.579 36.342 30.498 1.00 24.52 139 LYS B CA 1
ATOM 2351 C C . LYS B 1 111 ? -49.451 35.403 30.092 1.00 22.71 139 LYS B C 1
ATOM 2352 O O . LYS B 1 111 ? -48.916 35.450 28.979 1.00 23.08 139 LYS B O 1
ATOM 2358 N N . TYR B 1 112 ? -49.173 34.529 31.041 1.00 20.92 140 TYR B N 1
ATOM 2359 C CA . TYR B 1 112 ? -48.293 33.383 30.896 1.00 18.86 140 TYR B CA 1
ATOM 2360 C C . TYR B 1 112 ? -49.136 32.274 30.277 1.00 16.38 140 TYR B C 1
ATOM 2361 O O . TYR B 1 112 ? -50.131 31.812 30.848 1.00 15.27 140 TYR B O 1
ATOM 2370 N N . GLU B 1 113 ? -48.719 31.912 29.071 1.00 13.37 141 GLU B N 1
ATOM 2371 C CA . GLU B 1 113 ? -49.355 30.895 28.259 1.00 11.31 141 GLU B CA 1
ATOM 2372 C C . GLU B 1 113 ? -48.326 30.041 27.523 1.00 10.76 141 GLU B C 1
ATOM 2373 O O . GLU B 1 113 ? -48.130 30.145 26.328 1.00 9.65 141 GLU B O 1
ATOM 2379 N N . PRO B 1 114 ? -47.650 29.181 28.263 1.00 9.13 142 PRO B N 1
ATOM 2380 C CA . PRO B 1 114 ? -46.724 28.302 27.599 1.00 9.54 142 PRO B CA 1
ATOM 2381 C C . PRO B 1 114 ? -47.452 27.353 26.659 1.00 9.07 142 PRO B C 1
ATOM 2382 O O . PRO B 1 114 ? -48.526 26.943 26.939 1.00 10.54 142 PRO B O 1
ATOM 2386 N N . HIS B 1 115 ? -46.820 27.018 25.551 1.00 9.09 143 HIS B N 1
ATOM 2387 C CA . HIS B 1 115 ? -47.441 26.218 24.488 1.00 8.61 143 HIS B CA 1
ATOM 2388 C C . HIS B 1 115 ? -46.398 25.445 23.715 1.00 6.92 143 HIS B C 1
ATOM 2389 O O . HIS B 1 115 ? -45.228 25.622 23.892 1.00 8.93 143 HIS B O 1
ATOM 2396 N N . TYR B 1 116 ? -46.883 24.595 22.851 1.00 7.08 144 TYR B N 1
ATOM 2397 C CA . TYR B 1 116 ? -46.041 23.758 21.971 1.00 6.36 144 TYR B CA 1
ATOM 2398 C C . TYR B 1 116 ? -46.222 24.354 20.598 1.00 6.26 144 TYR B C 1
ATOM 2399 O O . TYR B 1 116 ? -47.302 24.825 20.275 1.00 6.59 144 TYR B O 1
ATOM 2408 N N . ASP B 1 117 ? -45.150 24.367 19.822 1.00 6.57 145 ASP B N 1
ATOM 2409 C CA . ASP B 1 117 ? -45.164 24.903 18.466 1.00 6.94 145 ASP B CA 1
ATOM 2410 C C . ASP B 1 117 ? -45.576 23.829 17.487 1.00 6.41 145 ASP B C 1
ATOM 2411 O O . ASP B 1 117 ? -45.940 24.096 16.386 1.00 8.21 145 ASP B O 1
ATOM 2416 N N . TYR B 1 118 ? -45.530 22.584 17.909 1.00 8.05 146 TYR B N 1
ATOM 2417 C CA . TYR B 1 118 ? -46.016 21.497 17.023 1.00 8.52 146 TYR B CA 1
ATOM 2418 C C . TYR B 1 118 ? -47.519 21.494 17.039 1.00 9.06 146 TYR B C 1
ATOM 2419 O O . TYR B 1 118 ? -48.168 22.049 17.941 1.00 7.94 146 TYR B O 1
ATOM 2428 N N . PHE B 1 119 ? -48.061 20.903 15.980 1.00 9.26 147 PHE B N 1
ATOM 2429 C CA . PHE B 1 119 ? -49.508 20.660 15.883 1.00 10.74 147 PHE B CA 1
ATOM 2430 C C . PHE B 1 119 ? -49.901 19.442 16.703 1.00 11.56 147 PHE B C 1
ATOM 2431 O O . PHE B 1 119 ? -49.192 18.426 16.689 1.00 9.34 147 PHE B O 1
ATOM 2439 N N . HIS B 1 120 ? -51.014 19.576 17.441 1.00 13.18 148 HIS B N 1
ATOM 2440 C CA . HIS B 1 120 ? -51.440 18.521 18.377 1.00 15.52 148 HIS B CA 1
ATOM 2441 C C . HIS B 1 120 ? -52.927 18.549 18.708 1.00 17.94 148 HIS B C 1
ATOM 2442 O O . HIS B 1 120 ? -53.598 19.460 18.298 1.00 18.82 148 HIS B O 1
ATOM 2449 N N . ASP B 1 121 ? -53.392 17.552 19.475 1.00 21.86 149 ASP B N 1
ATOM 2450 C CA . ASP B 1 121 ? -54.774 17.488 19.974 1.00 24.04 149 ASP B CA 1
ATOM 2451 C C . ASP B 1 121 ? -54.854 17.778 21.476 1.00 24.68 149 ASP B C 1
ATOM 2452 O O . ASP B 1 121 ? -53.816 17.902 22.151 1.00 24.73 149 ASP B O 1
ATOM 2457 N N . PRO B 1 122 ? -56.083 17.867 22.003 1.00 25.41 150 PRO B N 1
ATOM 2458 C CA . PRO B 1 122 ? -57.282 17.503 21.273 1.00 25.95 150 PRO B CA 1
ATOM 2459 C C . PRO B 1 122 ? -57.279 18.204 19.911 1.00 26.60 150 PRO B C 1
ATOM 2460 O O . PRO B 1 122 ? -57.964 19.260 19.734 1.00 26.44 150 PRO B O 1
ATOM 2464 N N . PRO B 1 127 ? -52.964 17.506 9.416 1.00 23.88 155 PRO B N 1
ATOM 2465 C CA . PRO B 1 127 ? -52.377 17.609 8.063 1.00 23.37 155 PRO B CA 1
ATOM 2466 C C . PRO B 1 127 ? -52.428 19.027 7.571 1.00 22.28 155 PRO B C 1
ATOM 2467 O O . PRO B 1 127 ? -53.476 19.581 7.232 1.00 22.96 155 PRO B O 1
ATOM 2471 N N . GLU B 1 128 ? -51.242 19.566 7.529 1.00 20.65 156 GLU B N 1
ATOM 2472 C CA . GLU B 1 128 ? -51.035 21.014 7.483 1.00 19.14 156 GLU B CA 1
ATOM 2473 C C . GLU B 1 128 ? -50.017 21.346 6.447 1.00 17.15 156 GLU B C 1
ATOM 2474 O O . GLU B 1 128 ? -49.307 20.492 5.953 1.00 15.05 156 GLU B O 1
ATOM 2480 N N . HIS B 1 129 ? -49.908 22.621 6.188 1.00 15.44 157 HIS B N 1
ATOM 2481 C CA . HIS B 1 129 ? -48.928 23.099 5.204 1.00 15.63 157 HIS B CA 1
ATOM 2482 C C . HIS B 1 129 ? -47.555 23.032 5.778 1.00 14.14 157 HIS B C 1
ATOM 2483 O O . HIS B 1 129 ? -47.293 23.589 6.854 1.00 15.93 157 HIS B O 1
ATOM 2490 N N . GLY B 1 130 ? -46.704 22.342 5.036 1.00 13.27 158 GLY B N 1
ATOM 2491 C CA . GLY B 1 130 ? -45.316 22.047 5.452 1.00 11.39 158 GLY B CA 1
ATOM 2492 C C . GLY B 1 130 ? -45.177 20.881 6.424 1.00 10.33 158 GLY B C 1
ATOM 2493 O O . GLY B 1 130 ? -44.095 20.577 6.890 1.00 9.41 158 GLY B O 1
ATOM 2494 N N . GLY B 1 131 ? -46.300 20.250 6.716 1.00 9.57 159 GLY B N 1
ATOM 2495 C CA . GLY B 1 131 ? -46.440 19.281 7.837 1.00 9.48 159 GLY B CA 1
ATOM 2496 C C . GLY B 1 131 ? -46.053 19.937 9.158 1.00 9.51 159 GLY B C 1
ATOM 2497 O O . GLY B 1 131 ? -46.239 21.115 9.349 1.00 7.85 159 GLY B O 1
ATOM 2498 N N . GLN B 1 132 ? -45.502 19.142 10.072 1.00 9.60 160 GLN B N 1
ATOM 2499 C CA . GLN B 1 132 ? -45.205 19.620 11.418 1.00 8.67 160 GLN B CA 1
ATOM 2500 C C . GLN B 1 132 ? -44.172 20.693 11.348 1.00 9.12 160 GLN B C 1
ATOM 2501 O O . GLN B 1 132 ? -43.405 20.803 10.378 1.00 8.01 160 GLN B O 1
ATOM 2507 N N . ARG B 1 133 ? -44.157 21.451 12.444 1.00 8.20 161 ARG B N 1
ATOM 2508 C CA . ARG B 1 133 ? -43.131 22.395 12.740 1.00 8.54 161 ARG B CA 1
ATOM 2509 C C . ARG B 1 133 ? -42.068 21.679 13.585 1.00 8.72 161 ARG B C 1
ATOM 2510 O O . ARG B 1 133 ? -42.376 21.052 14.624 1.00 9.94 161 ARG B O 1
ATOM 2518 N N . VAL B 1 134 ? -40.818 21.874 13.198 1.00 7.16 162 VAL B N 1
ATOM 2519 C CA . VAL B 1 134 ? -39.709 21.129 13.804 1.00 6.05 162 VAL B CA 1
ATOM 2520 C C . VAL B 1 134 ? -38.761 21.983 14.579 1.00 6.30 162 VAL B C 1
ATOM 2521 O O . VAL B 1 134 ? -38.231 21.574 15.609 1.00 6.15 162 VAL B O 1
ATOM 2525 N N . VAL B 1 135 ? -38.532 23.183 14.042 1.00 7.29 163 VAL B N 1
ATOM 2526 C CA A VAL B 1 135 ? -37.622 24.140 14.640 0.50 7.39 163 VAL B CA 1
ATOM 2527 C CA B VAL B 1 135 ? -37.589 24.179 14.597 0.50 6.70 163 VAL B CA 1
ATOM 2528 C C . VAL B 1 135 ? -38.191 25.578 14.680 1.00 7.83 163 VAL B C 1
ATOM 2529 O O . VAL B 1 135 ? -38.894 26.078 13.776 1.00 7.86 163 VAL B O 1
ATOM 2536 N N . THR B 1 136 ? -37.944 26.206 15.805 1.00 9.04 164 THR B N 1
ATOM 2537 C CA . THR B 1 136 ? -38.339 27.617 16.029 1.00 9.89 164 THR B CA 1
ATOM 2538 C C . THR B 1 136 ? -37.116 28.444 16.360 1.00 11.35 164 THR B C 1
ATOM 2539 O O . THR B 1 136 ? -36.278 28.034 17.179 1.00 9.57 164 THR B O 1
ATOM 2543 N N . MET B 1 137 ? -37.023 29.584 15.655 1.00 12.50 165 MET B N 1
ATOM 2544 C CA . MET B 1 137 ? -35.988 30.602 15.938 1.00 13.16 165 MET B CA 1
ATOM 2545 C C . MET B 1 137 ? -36.637 31.892 16.489 1.00 11.43 165 MET B C 1
ATOM 2546 O O . MET B 1 137 ? -37.474 32.497 15.896 1.00 9.59 165 MET B O 1
ATOM 2551 N N . LEU B 1 138 ? -36.275 32.210 17.716 1.00 10.65 166 LEU B N 1
ATOM 2552 C CA . LEU B 1 138 ? -36.805 33.392 18.388 1.00 12.03 166 LEU B CA 1
ATOM 2553 C C . LEU B 1 138 ? -35.668 34.405 18.458 1.00 11.80 166 LEU B C 1
ATOM 2554 O O . LEU B 1 138 ? -34.779 34.234 19.200 1.00 10.79 166 LEU B O 1
ATOM 2559 N N . MET B 1 139 ? -35.768 35.452 17.658 1.00 13.28 167 MET B N 1
ATOM 2560 C CA . MET B 1 139 ? -34.748 36.515 17.619 1.00 12.68 167 MET B CA 1
ATOM 2561 C C . MET B 1 139 ? -35.143 37.753 18.447 1.00 11.96 167 MET B C 1
ATOM 2562 O O . MET B 1 139 ? -36.126 38.409 18.186 1.00 9.79 167 MET B O 1
ATOM 2567 N N . TYR B 1 140 ? -34.347 38.018 19.470 1.00 11.49 168 TYR B N 1
ATOM 2568 C CA . TYR B 1 140 ? -34.555 39.180 20.357 1.00 11.98 168 TYR B CA 1
ATOM 2569 C C . TYR B 1 140 ? -34.069 40.507 19.712 1.00 12.41 168 TYR B C 1
ATOM 2570 O O . TYR B 1 140 ? -32.920 40.664 19.351 1.00 12.03 168 TYR B O 1
ATOM 2579 N N . LEU B 1 141 ? -35.011 41.429 19.558 1.00 13.44 169 LEU B N 1
ATOM 2580 C CA . LEU B 1 141 ? -34.792 42.713 18.852 1.00 12.75 169 LEU B CA 1
ATOM 2581 C C . LEU B 1 141 ? -34.431 43.870 19.787 1.00 13.04 169 LEU B C 1
ATOM 2582 O O . LEU B 1 141 ? -34.051 44.974 19.400 1.00 12.52 169 LEU B O 1
ATOM 2587 N N . THR B 1 142 ? -34.565 43.556 21.042 1.00 12.58 170 THR B N 1
ATOM 2588 C CA . THR B 1 142 ? -34.276 44.474 22.124 1.00 12.97 170 THR B CA 1
ATOM 2589 C C . THR B 1 142 ? -33.749 43.657 23.288 1.00 13.60 170 THR B C 1
ATOM 2590 O O . THR B 1 142 ? -34.081 42.460 23.444 1.00 14.00 170 THR B O 1
ATOM 2594 N N . THR B 1 143 ? -32.878 44.312 24.045 1.00 13.60 171 THR B N 1
ATOM 2595 C CA . THR B 1 143 ? -32.412 43.806 25.346 1.00 14.10 171 THR B CA 1
ATOM 2596 C C . THR B 1 143 ? -33.405 44.222 26.411 1.00 14.99 171 THR B C 1
ATOM 2597 O O . THR B 1 143 ? -33.777 45.391 26.532 1.00 16.54 171 THR B O 1
ATOM 2601 N N . VAL B 1 144 ? -33.816 43.253 27.201 1.00 16.03 172 VAL B N 1
ATOM 2602 C CA . VAL B 1 144 ? -34.787 43.488 28.268 1.00 16.44 172 VAL B CA 1
ATOM 2603 C C . VAL B 1 144 ? -34.148 43.402 29.651 1.00 16.97 172 VAL B C 1
ATOM 2604 O O . VAL B 1 144 ? -33.637 42.382 30.073 1.00 17.76 172 VAL B O 1
ATOM 2608 N N . GLU B 1 145 ? -34.176 44.530 30.343 1.00 17.43 173 GLU B N 1
ATOM 2609 C CA . GLU B 1 145 ? -33.422 44.682 31.607 1.00 17.28 173 GLU B CA 1
ATOM 2610 C C . GLU B 1 145 ? -33.929 43.789 32.707 1.00 16.07 173 GLU B C 1
ATOM 2611 O O . GLU B 1 145 ? -33.163 43.206 33.474 1.00 16.53 173 GLU B O 1
ATOM 2617 N N . GLU B 1 146 ? -35.239 43.717 32.779 1.00 14.89 174 GLU B N 1
ATOM 2618 C CA . GLU B 1 146 ? -35.875 42.864 33.763 1.00 14.52 174 GLU B CA 1
ATOM 2619 C C . GLU B 1 146 ? -37.134 42.196 33.253 1.00 14.10 174 GLU B C 1
ATOM 2620 O O . GLU B 1 146 ? -38.025 42.817 32.662 1.00 15.10 174 GLU B O 1
ATOM 2626 N N . GLY B 1 147 ? -37.160 40.895 33.477 1.00 13.21 175 GLY B N 1
ATOM 2627 C CA . GLY B 1 147 ? -38.261 40.040 33.054 1.00 11.97 175 GLY B CA 1
ATOM 2628 C C . GLY B 1 147 ? -38.142 39.792 31.559 1.00 10.80 175 GLY B C 1
ATOM 2629 O O . GLY B 1 147 ? -37.106 40.005 30.961 1.00 10.18 175 GLY B O 1
ATOM 2630 N N . GLY B 1 148 ? -39.257 39.357 30.995 1.00 10.06 176 GLY B N 1
ATOM 2631 C CA . GLY B 1 148 ? -39.392 39.103 29.537 1.00 9.65 176 GLY B CA 1
ATOM 2632 C C . GLY B 1 148 ? -38.768 37.791 29.090 1.00 8.77 176 GLY B C 1
ATOM 2633 O O . GLY B 1 148 ? -38.782 37.444 27.905 1.00 7.43 176 GLY B O 1
ATOM 2634 N N . GLU B 1 149 ? -38.227 37.019 30.015 1.00 7.83 177 GLU B N 1
ATOM 2635 C CA . GLU B 1 149 ? -37.526 35.838 29.564 1.00 8.42 177 GLU B CA 1
ATOM 2636 C C . GLU B 1 149 ? -38.431 34.865 28.779 1.00 7.54 177 GLU B C 1
ATOM 2637 O O . GLU B 1 149 ? -39.624 34.699 29.049 1.00 7.25 177 GLU B O 1
ATOM 2643 N N . THR B 1 150 ? -37.823 34.175 27.832 1.00 8.28 178 THR B N 1
ATOM 2644 C CA . THR B 1 150 ? -38.464 33.011 27.218 1.00 7.26 178 THR B CA 1
ATOM 2645 C C . THR B 1 150 ? -38.255 31.945 28.255 1.00 8.54 178 THR B C 1
ATOM 2646 O O . THR B 1 150 ? -37.143 31.796 28.776 1.00 10.26 178 THR B O 1
ATOM 2650 N N . VAL B 1 151 ? -39.332 31.261 28.626 1.00 8.22 179 VAL B N 1
ATOM 2651 C CA . VAL B 1 151 ? -39.303 30.178 29.651 1.00 8.11 179 VAL B CA 1
ATOM 2652 C C . VAL B 1 151 ? -39.753 28.826 29.114 1.00 8.77 179 VAL B C 1
ATOM 2653 O O . VAL B 1 151 ? -40.756 28.699 28.448 1.00 9.25 179 VAL B O 1
ATOM 2657 N N . LEU B 1 152 ? -38.977 27.804 29.484 1.00 9.39 180 LEU B N 1
ATOM 2658 C CA . LEU B 1 152 ? -39.225 26.368 29.102 1.00 10.08 180 LEU B CA 1
ATOM 2659 C C . LEU B 1 152 ? -39.433 25.496 30.317 1.00 9.69 180 LEU B C 1
ATOM 2660 O O . LEU B 1 152 ? -38.473 24.993 30.889 1.00 9.80 180 LEU B O 1
ATOM 2665 N N . PRO B 1 153 ? -40.693 25.311 30.716 1.00 11.47 181 PRO B N 1
ATOM 2666 C CA . PRO B 1 153 ? -40.992 24.744 32.074 1.00 11.56 181 PRO B CA 1
ATOM 2667 C C . PRO B 1 153 ? -40.808 23.244 32.222 1.00 12.24 181 PRO B C 1
ATOM 2668 O O . PRO B 1 153 ? -40.661 22.720 33.313 1.00 12.65 181 PRO B O 1
ATOM 2672 N N . ASN B 1 154 ? -40.903 22.584 31.104 1.00 13.60 182 ASN B N 1
ATOM 2673 C CA . ASN B 1 154 ? -40.810 21.115 31.028 1.00 14.58 182 ASN B CA 1
ATOM 2674 C C . ASN B 1 154 ? -39.362 20.704 30.713 1.00 14.03 182 ASN B C 1
ATOM 2675 O O . ASN B 1 154 ? -39.107 19.615 30.231 1.00 14.01 182 ASN B O 1
ATOM 2680 N N . ALA B 1 155 ? -38.443 21.629 30.932 1.00 14.41 183 ALA B N 1
ATOM 2681 C CA . ALA B 1 155 ? -37.023 21.448 30.593 1.00 15.32 183 ALA B CA 1
ATOM 2682 C C . ALA B 1 155 ? -36.294 20.656 31.650 1.00 16.82 183 ALA B C 1
ATOM 2683 O O . ALA B 1 155 ? -36.717 20.614 32.799 1.00 16.71 183 ALA B O 1
ATOM 2685 N N . GLU B 1 156 ? -35.161 20.069 31.253 1.00 17.48 184 GLU B N 1
ATOM 2686 C CA . GLU B 1 156 ? -34.371 19.181 32.158 1.00 18.65 184 GLU B CA 1
ATOM 2687 C C . GLU B 1 156 ? -33.870 19.856 33.375 1.00 19.02 184 GLU B C 1
ATOM 2688 O O . GLU B 1 156 ? -33.898 19.307 34.474 1.00 19.25 184 GLU B O 1
ATOM 2694 N N . GLN B 1 157 ? -33.376 21.051 33.171 1.00 20.08 185 GLN B N 1
ATOM 2695 C CA . GLN B 1 157 ? -32.835 21.852 34.271 1.00 21.34 185 GLN B CA 1
ATOM 2696 C C . GLN B 1 157 ? -33.316 23.296 34.215 1.00 21.86 185 GLN B C 1
ATOM 2697 O O . GLN B 1 157 ? -33.197 24.005 33.199 1.00 22.29 185 GLN B O 1
ATOM 2703 N N . LYS B 1 158 ? -33.770 23.724 35.383 1.00 22.34 186 LYS B N 1
ATOM 2704 C CA . LYS B 1 158 ? -34.304 25.071 35.603 1.00 22.87 186 LYS B CA 1
ATOM 2705 C C . LYS B 1 158 ? -33.213 26.002 36.065 1.00 23.19 186 LYS B C 1
ATOM 2706 O O . LYS B 1 158 ? -32.334 25.621 36.799 1.00 23.31 186 LYS B O 1
ATOM 2712 N N . VAL B 1 159 ? -33.299 27.246 35.640 1.00 23.93 187 VAL B N 1
ATOM 2713 C CA . VAL B 1 159 ? -32.412 28.315 36.187 1.00 23.85 187 VAL B CA 1
ATOM 2714 C C . VAL B 1 159 ? -32.744 28.743 37.610 1.00 23.88 187 VAL B C 1
ATOM 2715 O O . VAL B 1 159 ? -33.884 28.797 38.039 1.00 24.62 187 VAL B O 1
ATOM 2719 N N . THR B 1 160 ? -31.674 29.034 38.320 1.00 24.15 188 THR B N 1
ATOM 2720 C CA . THR B 1 160 ? -31.712 29.617 39.670 1.00 24.43 188 THR B CA 1
ATOM 2721 C C . THR B 1 160 ? -30.764 30.786 39.826 1.00 24.93 188 THR B C 1
ATOM 2722 O O . THR B 1 160 ? -29.871 31.036 39.023 1.00 25.19 188 THR B O 1
ATOM 2726 N N . GLY B 1 161 ? -30.962 31.461 40.937 1.00 25.82 189 GLY B N 1
ATOM 2727 C CA . GLY B 1 161 ? -30.157 32.622 41.284 1.00 26.41 189 GLY B CA 1
ATOM 2728 C C . GLY B 1 161 ? -30.706 33.874 40.655 1.00 27.14 189 GLY B C 1
ATOM 2729 O O . GLY B 1 161 ? -31.825 33.906 40.120 1.00 27.16 189 GLY B O 1
ATOM 2730 N N . ASP B 1 162 ? -29.852 34.885 40.676 1.00 27.50 190 ASP B N 1
ATOM 2731 C CA . ASP B 1 162 ? -30.258 36.264 40.366 1.00 27.60 190 ASP B CA 1
ATOM 2732 C C . ASP B 1 162 ? -30.128 36.582 38.908 1.00 27.15 190 ASP B C 1
ATOM 2733 O O . ASP B 1 162 ? -29.408 35.936 38.140 1.00 26.61 190 ASP B O 1
ATOM 2738 N N . GLY B 1 163 ? -30.808 37.670 38.595 1.00 26.50 191 GLY B N 1
ATOM 2739 C CA . GLY B 1 163 ? -31.023 38.120 37.211 1.00 25.61 191 GLY B CA 1
ATOM 2740 C C . GLY B 1 163 ? -32.231 37.442 36.584 1.00 24.55 191 GLY B C 1
ATOM 2741 O O . GLY B 1 163 ? -32.719 37.821 35.503 1.00 24.84 191 GLY B O 1
ATOM 2742 N N . TRP B 1 164 ? -32.697 36.420 37.290 1.00 22.87 192 TRP B N 1
ATOM 2743 C CA . TRP B 1 164 ? -33.866 35.636 36.860 1.00 21.71 192 TRP B CA 1
ATOM 2744 C C . TRP B 1 164 ? -35.129 36.058 37.589 1.00 20.45 192 TRP B C 1
ATOM 2745 O O . TRP B 1 164 ? -35.226 35.974 38.815 1.00 20.20 192 TRP B O 1
ATOM 2756 N N . SER B 1 165 ? -36.109 36.466 36.790 1.00 19.13 193 SER B N 1
ATOM 2757 C CA . SER B 1 165 ? -37.498 36.663 37.259 1.00 18.32 193 SER B CA 1
ATOM 2758 C C . SER B 1 165 ? -38.060 35.373 37.831 1.00 18.14 193 SER B C 1
ATOM 2759 O O . SER B 1 165 ? -37.499 34.284 37.662 1.00 18.18 193 SER B O 1
ATOM 2762 N N . GLU B 1 166 ? -39.178 35.544 38.512 1.00 17.31 194 GLU B N 1
ATOM 2763 C CA . GLU B 1 166 ? -39.843 34.459 39.260 1.00 17.45 194 GLU B CA 1
ATOM 2764 C C . GLU B 1 166 ? -40.447 33.481 38.316 1.00 16.14 194 GLU B C 1
ATOM 2765 O O . GLU B 1 166 ? -40.465 32.278 38.533 1.00 16.31 194 GLU B O 1
ATOM 2771 N N . CYS B 1 167 ? -41.009 34.070 37.283 1.00 15.39 195 CYS B N 1
ATOM 2772 C CA . CYS B 1 167 ? -41.615 33.324 36.183 1.00 14.88 195 CYS B CA 1
ATOM 2773 C C . CYS B 1 167 ? -40.578 32.443 35.485 1.00 14.73 195 CYS B C 1
ATOM 2774 O O . CYS B 1 167 ? -40.837 31.296 35.181 1.00 14.25 195 CYS B O 1
ATOM 2777 N N . ALA B 1 168 ? -39.379 32.984 35.311 1.00 14.62 196 ALA B N 1
ATOM 2778 C CA . ALA B 1 168 ? -38.326 32.303 34.543 1.00 14.25 196 ALA B CA 1
ATOM 2779 C C . ALA B 1 168 ? -37.811 31.099 35.294 1.00 14.19 196 ALA B C 1
ATOM 2780 O O . ALA B 1 168 ? -37.432 30.113 34.713 1.00 13.23 196 ALA B O 1
ATOM 2782 N N . LYS B 1 169 ? -37.809 31.209 36.612 1.00 14.57 197 LYS B N 1
ATOM 2783 C CA . LYS B 1 169 ? -37.364 30.108 37.497 1.00 14.79 197 LYS B CA 1
ATOM 2784 C C . LYS B 1 169 ? -38.301 28.915 37.489 1.00 15.36 197 LYS B C 1
ATOM 2785 O O . LYS B 1 169 ? -38.075 27.937 38.196 1.00 15.10 197 LYS B O 1
ATOM 2791 N N . ARG B 1 170 ? -39.364 29.010 36.699 1.00 15.31 198 ARG B N 1
ATOM 2792 C CA . ARG B 1 170 ? -40.298 27.873 36.492 1.00 15.71 198 ARG B CA 1
ATOM 2793 C C . ARG B 1 170 ? -39.658 26.863 35.556 1.00 15.67 198 ARG B C 1
ATOM 2794 O O . ARG B 1 170 ? -40.132 25.751 35.335 1.00 16.94 198 ARG B O 1
ATOM 2802 N N . GLY B 1 171 ? -38.571 27.307 34.961 1.00 15.69 199 GLY B N 1
ATOM 2803 C CA . GLY B 1 171 ? -37.925 26.546 33.882 1.00 14.79 199 GLY B CA 1
ATOM 2804 C C . GLY B 1 171 ? -36.545 26.999 33.514 1.00 14.40 199 GLY B C 1
ATOM 2805 O O . GLY B 1 171 ? -35.964 27.901 34.110 1.00 13.97 199 GLY B O 1
ATOM 2806 N N . LEU B 1 172 ? -36.020 26.294 32.537 1.00 14.12 200 LEU B N 1
ATOM 2807 C CA . LEU B 1 172 ? -34.903 26.792 31.733 1.00 13.87 200 LEU B CA 1
ATOM 2808 C C . LEU B 1 172 ? -35.398 28.110 31.198 1.00 13.43 200 LEU B C 1
ATOM 2809 O O . LEU B 1 172 ? -36.564 28.241 30.793 1.00 13.17 200 LEU B O 1
ATOM 2814 N N . ALA B 1 173 ? -34.527 29.096 31.207 1.00 12.37 201 ALA B N 1
ATOM 2815 C CA . ALA B 1 173 ? -34.889 30.412 30.688 1.00 12.90 201 ALA B CA 1
ATOM 2816 C C . ALA B 1 173 ? -33.765 31.106 29.965 1.00 13.25 201 ALA B C 1
ATOM 2817 O O . ALA B 1 173 ? -32.591 30.826 30.155 1.00 13.76 201 ALA B O 1
ATOM 2819 N N . VAL B 1 174 ? -34.190 32.053 29.145 1.00 13.42 202 VAL B N 1
ATOM 2820 C CA . VAL B 1 174 ? -33.303 32.851 28.289 1.00 13.13 202 VAL B CA 1
ATOM 2821 C C . VAL B 1 174 ? -33.661 34.322 28.363 1.00 13.81 202 VAL B C 1
ATOM 2822 O O . VAL B 1 174 ? -34.822 34.701 28.376 1.00 12.86 202 VAL B O 1
ATOM 2826 N N . LYS B 1 175 ? -32.635 35.148 28.454 1.00 14.85 203 LYS B N 1
ATOM 2827 C CA . LYS B 1 175 ? -32.821 36.598 28.567 1.00 15.01 203 LYS B CA 1
ATOM 2828 C C . LYS B 1 175 ? -32.958 37.236 27.196 1.00 14.77 203 LYS B C 1
ATOM 2829 O O . LYS B 1 175 ? -32.189 36.928 26.322 1.00 15.70 203 LYS B O 1
ATOM 2835 N N . PRO B 1 176 ? -33.957 38.109 26.992 1.00 14.83 204 PRO B N 1
ATOM 2836 C CA . PRO B 1 176 ? -33.829 38.889 25.782 1.00 13.66 204 PRO B CA 1
ATOM 2837 C C . PRO B 1 176 ? -32.663 39.840 25.844 1.00 13.20 204 PRO B C 1
ATOM 2838 O O . PRO B 1 176 ? -32.618 40.790 26.639 1.00 13.37 204 PRO B O 1
ATOM 2842 N N . ILE B 1 177 ? -31.759 39.552 24.934 1.00 11.92 205 ILE B N 1
ATOM 2843 C CA . ILE B 1 177 ? -30.529 40.325 24.651 1.00 12.06 205 ILE B CA 1
ATOM 2844 C C . ILE B 1 177 ? -30.495 40.613 23.137 1.00 11.10 205 ILE B C 1
ATOM 2845 O O . ILE B 1 177 ? -30.552 39.720 22.339 1.00 11.83 205 ILE B O 1
ATOM 2850 N N . LYS B 1 178 ? -30.486 41.883 22.791 1.00 11.25 206 LYS B N 1
ATOM 2851 C CA . LYS B 1 178 ? -30.558 42.316 21.386 1.00 11.23 206 LYS B CA 1
ATOM 2852 C C . LYS B 1 178 ? -29.556 41.569 20.573 1.00 10.91 206 LYS B C 1
ATOM 2853 O O . LYS B 1 178 ? -28.388 41.528 20.903 1.00 9.79 206 LYS B O 1
ATOM 2859 N N . GLY B 1 179 ? -30.057 40.988 19.474 1.00 11.26 207 GLY B N 1
ATOM 2860 C CA . GLY B 1 179 ? -29.221 40.279 18.498 1.00 10.07 207 GLY B CA 1
ATOM 2861 C C . GLY B 1 179 ? -29.052 38.790 18.723 1.00 11.33 207 GLY B C 1
ATOM 2862 O O . GLY B 1 179 ? -28.651 38.064 17.824 1.00 11.91 207 GLY B O 1
ATOM 2863 N N . ASP B 1 180 ? -29.309 38.354 19.953 1.00 11.51 208 ASP B N 1
ATOM 2864 C CA . ASP B 1 180 ? -29.309 36.895 20.311 1.00 11.24 208 ASP B CA 1
ATOM 2865 C C . ASP B 1 180 ? -30.572 36.217 19.736 1.00 10.60 208 ASP B C 1
ATOM 2866 O O . ASP B 1 180 ? -31.646 36.809 19.622 1.00 9.58 208 ASP B O 1
ATOM 2871 N N . ALA B 1 181 ? -30.425 34.953 19.402 1.00 11.55 209 ALA B N 1
ATOM 2872 C CA . ALA B 1 181 ? -31.578 34.147 18.938 1.00 11.46 209 ALA B CA 1
ATOM 2873 C C . ALA B 1 181 ? -31.591 32.784 19.559 1.00 11.86 209 ALA B C 1
ATOM 2874 O O . ALA B 1 181 ? -30.654 32.006 19.464 1.00 12.78 209 ALA B O 1
ATOM 2876 N N . LEU B 1 182 ? -32.739 32.465 20.108 1.00 11.29 210 LEU B N 1
ATOM 2877 C CA . LEU B 1 182 ? -32.995 31.119 20.627 1.00 10.85 210 LEU B CA 1
ATOM 2878 C C . LEU B 1 182 ? -33.526 30.211 19.537 1.00 10.72 210 LEU B C 1
ATOM 2879 O O . LEU B 1 182 ? -34.530 30.485 18.915 1.00 9.38 210 LEU B O 1
ATOM 2884 N N . MET B 1 183 ? -32.825 29.097 19.414 1.00 10.84 211 MET B N 1
ATOM 2885 C CA . MET B 1 183 ? -33.177 27.971 18.532 1.00 10.83 211 MET B CA 1
ATOM 2886 C C . MET B 1 183 ? -33.521 26.760 19.377 1.00 9.49 211 MET B C 1
ATOM 2887 O O . MET B 1 183 ? -32.735 26.311 20.195 1.00 10.32 211 MET B O 1
ATOM 2892 N N . PHE B 1 184 ? -34.732 26.257 19.172 1.00 10.46 212 PHE B N 1
ATOM 2893 C CA . PHE B 1 184 ? -35.183 24.980 19.774 1.00 9.53 212 PHE B CA 1
ATOM 2894 C C . PHE B 1 184 ? -36.049 24.156 18.847 1.00 10.36 212 PHE B C 1
ATOM 2895 O O . PHE B 1 184 ? -36.787 24.686 17.969 1.00 8.51 212 PHE B O 1
ATOM 2903 N N . TYR B 1 185 ? -35.962 22.860 19.151 1.00 9.63 213 TYR B N 1
ATOM 2904 C CA . TYR B 1 185 ? -36.623 21.757 18.406 1.00 9.53 213 TYR B CA 1
ATOM 2905 C C . TYR B 1 185 ? -37.934 21.375 19.068 1.00 8.99 213 TYR B C 1
ATOM 2906 O O . TYR B 1 185 ? -38.006 21.136 20.279 1.00 6.77 213 TYR B O 1
ATOM 2915 N N . SER B 1 186 ? -38.962 21.306 18.229 1.00 7.82 214 SER B N 1
ATOM 2916 C CA . SER B 1 186 ? -40.331 20.940 18.660 1.00 8.84 214 SER B CA 1
ATOM 2917 C C . SER B 1 186 ? -40.564 19.441 18.491 1.00 8.40 214 SER B C 1
ATOM 2918 O O . SER B 1 186 ? -41.487 18.855 19.046 1.00 7.13 214 SER B O 1
ATOM 2921 N N . LEU B 1 187 ? -39.704 18.852 17.680 1.00 9.08 215 LEU B N 1
ATOM 2922 C CA . LEU B 1 187 ? -39.744 17.404 17.423 1.00 7.79 215 LEU B CA 1
ATOM 2923 C C . LEU B 1 187 ? -38.421 16.813 17.765 1.00 8.59 215 LEU B C 1
ATOM 2924 O O . LEU B 1 187 ? -37.366 17.407 17.630 1.00 8.11 215 LEU B O 1
ATOM 2929 N N A LYS B 1 188 ? -38.521 15.592 18.230 0.50 9.31 216 LYS B N 1
ATOM 2930 N N B LYS B 1 188 ? -38.523 15.594 18.241 0.50 9.12 216 LYS B N 1
ATOM 2931 C CA A LYS B 1 188 ? -37.349 14.748 18.458 0.50 9.24 216 LYS B CA 1
ATOM 2932 C CA B LYS B 1 188 ? -37.355 14.736 18.467 0.50 8.88 216 LYS B CA 1
ATOM 2933 C C A LYS B 1 188 ? -36.739 14.397 17.104 0.50 8.95 216 LYS B C 1
ATOM 2934 C C B LYS B 1 188 ? -36.740 14.395 17.108 0.50 8.75 216 LYS B C 1
ATOM 2935 O O A LYS B 1 188 ? -37.373 14.622 16.065 0.50 8.76 216 LYS B O 1
ATOM 2936 O O B LYS B 1 188 ? -37.373 14.625 16.070 0.50 8.56 216 LYS B O 1
ATOM 2947 N N . PRO B 1 189 ? -35.499 13.856 17.087 1.00 8.90 217 PRO B N 1
ATOM 2948 C CA . PRO B 1 189 ? -34.891 13.538 15.795 1.00 9.21 217 PRO B CA 1
ATOM 2949 C C . PRO B 1 189 ? -35.653 12.546 14.888 1.00 9.42 217 PRO B C 1
ATOM 2950 O O . PRO B 1 189 ? -35.487 12.518 13.656 1.00 9.35 217 PRO B O 1
ATOM 2954 N N . ASP B 1 190 ? -36.506 11.769 15.508 1.00 9.05 218 ASP B N 1
ATOM 2955 C CA . ASP B 1 190 ? -37.308 10.759 14.808 1.00 9.52 218 ASP B CA 1
ATOM 2956 C C . ASP B 1 190 ? -38.681 11.300 14.366 1.00 10.22 218 ASP B C 1
ATOM 2957 O O . ASP B 1 190 ? -39.533 10.591 13.841 1.00 10.60 218 ASP B O 1
ATOM 2962 N N . GLY B 1 191 ? -38.854 12.590 14.570 1.00 10.22 219 GLY B N 1
ATOM 2963 C CA . GLY B 1 191 ? -40.015 13.311 14.090 1.00 10.68 219 GLY B CA 1
ATOM 2964 C C . GLY B 1 191 ? -41.240 13.271 14.992 1.00 10.18 219 GLY B C 1
ATOM 2965 O O . GLY B 1 191 ? -42.224 13.889 14.711 1.00 9.91 219 GLY B O 1
ATOM 2966 N N . SER B 1 192 ? -41.133 12.556 16.103 1.00 10.16 220 SER B N 1
ATOM 2967 C CA . SER B 1 192 ? -42.137 12.639 17.162 1.00 10.36 220 SER B CA 1
ATOM 2968 C C . SER B 1 192 ? -42.121 13.974 17.943 1.00 10.38 220 SER B C 1
ATOM 2969 O O . SER B 1 192 ? -41.113 14.646 18.111 1.00 10.92 220 SER B O 1
ATOM 2972 N N . ASN B 1 193 ? -43.286 14.275 18.472 1.00 10.48 221 ASN B N 1
ATOM 2973 C CA . ASN B 1 193 ? -43.511 15.519 19.175 1.00 10.66 221 ASN B CA 1
ATOM 2974 C C . ASN B 1 193 ? -42.724 15.519 20.486 1.00 10.13 221 ASN B C 1
ATOM 2975 O O . ASN B 1 193 ? -42.725 14.548 21.210 1.00 8.40 221 ASN B O 1
ATOM 2980 N N . ASP B 1 194 ? -42.050 16.617 20.799 1.00 8.66 222 ASP B N 1
ATOM 2981 C CA . ASP B 1 194 ? -41.287 16.706 22.076 1.00 8.15 222 ASP B CA 1
ATOM 2982 C C . ASP B 1 194 ? -41.926 17.671 23.118 1.00 8.51 222 ASP B C 1
ATOM 2983 O O . ASP B 1 194 ? -41.719 18.899 23.077 1.00 9.51 222 ASP B O 1
ATOM 2988 N N . PRO B 1 195 ? -42.717 17.141 24.046 1.00 7.52 223 PRO B N 1
ATOM 2989 C CA . PRO B 1 195 ? -43.413 18.028 24.972 1.00 7.49 223 PRO B CA 1
ATOM 2990 C C . PRO B 1 195 ? -42.466 18.827 25.872 1.00 7.43 223 PRO B C 1
ATOM 2991 O O . PRO B 1 195 ? -42.869 19.771 26.511 1.00 7.48 223 PRO B O 1
ATOM 2995 N N . ALA B 1 196 ? -41.190 18.442 25.869 1.00 7.63 224 ALA B N 1
ATOM 2996 C CA . ALA B 1 196 ? -40.165 19.187 26.646 1.00 7.19 224 ALA B CA 1
ATOM 2997 C C . ALA B 1 196 ? -39.930 20.532 26.032 1.00 6.68 224 ALA B C 1
ATOM 2998 O O . ALA B 1 196 ? -39.270 21.391 26.581 1.00 4.45 224 ALA B O 1
ATOM 3000 N N . SER B 1 197 ? -40.567 20.738 24.918 1.00 7.32 225 SER B N 1
ATOM 3001 C CA . SER B 1 197 ? -40.319 21.945 24.160 1.00 8.50 225 SER B CA 1
ATOM 3002 C C . SER B 1 197 ? -41.316 23.029 24.520 1.00 9.97 225 SER B C 1
ATOM 3003 O O . SER B 1 197 ? -41.351 24.136 23.910 1.00 9.61 225 SER B O 1
ATOM 3006 N N . LEU B 1 198 ? -42.125 22.686 25.521 1.00 9.68 226 LEU B N 1
ATOM 3007 C CA . LEU B 1 198 ? -43.112 23.642 26.052 1.00 9.06 226 LEU B CA 1
ATOM 3008 C C . LEU B 1 198 ? -42.404 24.966 26.324 1.00 7.85 226 LEU B C 1
ATOM 3009 O O . LEU B 1 198 ? -41.370 25.021 26.993 1.00 7.96 226 LEU B O 1
ATOM 3014 N N . HIS B 1 199 ? -43.000 26.039 25.844 1.00 6.67 227 HIS B N 1
ATOM 3015 C CA . HIS B 1 199 ? -42.380 27.383 26.013 1.00 6.62 227 HIS B CA 1
ATOM 3016 C C . HIS B 1 199 ? -43.405 28.506 26.030 1.00 7.87 227 HIS B C 1
ATOM 3017 O O . HIS B 1 199 ? -44.422 28.496 25.364 1.00 6.03 227 HIS B O 1
ATOM 3024 N N . GLY B 1 200 ? -43.064 29.471 26.858 1.00 9.07 228 GLY B N 1
ATOM 3025 C CA . GLY B 1 200 ? -43.789 30.741 26.966 1.00 10.30 228 GLY B CA 1
ATOM 3026 C C . GLY B 1 200 ? -42.860 31.895 27.223 1.00 10.87 228 GLY B C 1
ATOM 3027 O O . GLY B 1 200 ? -41.676 31.790 27.164 1.00 10.14 228 GLY B O 1
ATOM 3028 N N . SER B 1 201 ? -43.491 32.993 27.520 1.00 12.48 229 SER B N 1
ATOM 3029 C CA . SER B 1 201 ? -42.833 34.298 27.717 1.00 14.04 229 SER B CA 1
ATOM 3030 C C . SER B 1 201 ? -43.279 34.900 29.009 1.00 13.89 229 SER B C 1
ATOM 3031 O O . SER B 1 201 ? -44.491 34.972 29.287 1.00 13.85 229 SER B O 1
ATOM 3034 N N . CYS B 1 202 ? -42.292 35.281 29.808 1.00 13.79 230 CYS B N 1
ATOM 3035 C CA . CYS B 1 202 ? -42.571 35.899 31.118 1.00 14.47 230 CYS B CA 1
ATOM 3036 C C . CYS B 1 202 ? -42.889 37.384 31.010 1.00 13.61 230 CYS B C 1
ATOM 3037 O O . CYS B 1 202 ? -42.377 38.094 30.153 1.00 12.79 230 CYS B O 1
ATOM 3040 N N . PRO B 1 203 ? -43.728 37.875 31.906 1.00 14.86 231 PRO B N 1
ATOM 3041 C CA . PRO B 1 203 ? -43.938 39.328 31.869 1.00 14.94 231 PRO B CA 1
ATOM 3042 C C . PRO B 1 203 ? -42.680 40.143 32.059 1.00 14.88 231 PRO B C 1
ATOM 3043 O O . PRO B 1 203 ? -41.762 39.785 32.806 1.00 13.52 231 PRO B O 1
ATOM 3047 N N . THR B 1 204 ? -42.668 41.213 31.281 1.00 16.20 232 THR B N 1
ATOM 3048 C CA . THR B 1 204 ? -41.599 42.227 31.273 1.00 17.13 232 THR B CA 1
ATOM 3049 C C . THR B 1 204 ? -41.751 43.137 32.480 1.00 17.71 232 THR B C 1
ATOM 3050 O O . THR B 1 204 ? -42.800 43.773 32.704 1.00 18.03 232 THR B O 1
ATOM 3054 N N . LEU B 1 205 ? -40.670 43.190 33.248 1.00 17.74 233 LEU B N 1
ATOM 3055 C CA . LEU B 1 205 ? -40.633 43.893 34.540 1.00 17.42 233 LEU B CA 1
ATOM 3056 C C . LEU B 1 205 ? -40.029 45.265 34.387 1.00 17.40 233 LEU B C 1
ATOM 3057 O O . LEU B 1 205 ? -40.427 46.224 35.039 1.00 16.38 233 LEU B O 1
ATOM 3062 N N . LYS B 1 206 ? -39.024 45.301 33.532 1.00 17.64 234 LYS B N 1
ATOM 3063 C CA . LYS B 1 206 ? -38.418 46.557 33.044 1.00 18.06 234 LYS B CA 1
ATOM 3064 C C . LYS B 1 206 ? -37.857 46.416 31.634 1.00 18.42 234 LYS B C 1
ATOM 3065 O O . LYS B 1 206 ? -37.090 45.500 31.296 1.00 19.02 234 LYS B O 1
ATOM 3071 N N . GLY B 1 207 ? -38.329 47.329 30.818 1.00 18.16 235 GLY B N 1
ATOM 3072 C CA . GLY B 1 207 ? -38.030 47.336 29.399 1.00 18.14 235 GLY B CA 1
ATOM 3073 C C . GLY B 1 207 ? -39.244 47.121 28.509 1.00 17.59 235 GLY B C 1
ATOM 3074 O O . GLY B 1 207 ? -40.405 47.326 28.878 1.00 16.70 235 GLY B O 1
ATOM 3075 N N . ASP B 1 208 ? -38.899 46.698 27.308 1.00 17.85 236 ASP B N 1
ATOM 3076 C CA . ASP B 1 208 ? -39.817 46.618 26.177 1.00 17.73 236 ASP B CA 1
ATOM 3077 C C . ASP B 1 208 ? -39.398 45.552 25.170 1.00 17.34 236 ASP B C 1
ATOM 3078 O O . ASP B 1 208 ? -38.550 45.755 24.290 1.00 17.44 236 ASP B O 1
ATOM 3083 N N . LYS B 1 209 ? -40.030 44.409 25.335 1.00 16.25 237 LYS B N 1
ATOM 3084 C CA . LYS B 1 209 ? -39.674 43.224 24.562 1.00 15.51 237 LYS B CA 1
ATOM 3085 C C . LYS B 1 209 ? -40.207 43.318 23.156 1.00 14.76 237 LYS B C 1
ATOM 3086 O O . LYS B 1 209 ? -41.405 43.487 22.935 1.00 14.53 237 LYS B O 1
ATOM 3092 N N . TRP B 1 210 ? -39.253 43.253 22.228 1.00 14.17 238 TRP B N 1
ATOM 3093 C CA . TRP B 1 210 ? -39.518 43.064 20.828 1.00 13.23 238 TRP B CA 1
ATOM 3094 C C . TRP B 1 210 ? -38.766 41.800 20.348 1.00 13.23 238 TRP B C 1
ATOM 3095 O O . TRP B 1 210 ? -37.605 41.535 20.680 1.00 10.92 238 TRP B O 1
ATOM 3106 N N . SER B 1 211 ? -39.469 41.011 19.558 1.00 14.04 239 SER B N 1
ATOM 3107 C CA . SER B 1 211 ? -38.868 39.781 18.935 1.00 13.20 239 SER B CA 1
ATOM 3108 C C . SER B 1 211 ? -39.394 39.541 17.557 1.00 12.08 239 SER B C 1
ATOM 3109 O O . SER B 1 211 ? -40.403 40.103 17.156 1.00 11.03 239 SER B O 1
ATOM 3112 N N . ALA B 1 212 ? -38.637 38.721 16.841 1.00 11.48 240 ALA B N 1
ATOM 3113 C CA . ALA B 1 212 ? -38.975 38.253 15.469 1.00 11.61 240 ALA B CA 1
ATOM 3114 C C . ALA B 1 212 ? -38.762 36.746 15.401 1.00 12.16 240 ALA B C 1
ATOM 3115 O O . ALA B 1 212 ? -37.733 36.190 15.824 1.00 12.28 240 ALA B O 1
ATOM 3117 N N . THR B 1 213 ? -39.776 36.079 14.919 1.00 11.89 241 THR B N 1
ATOM 3118 C CA . THR B 1 213 ? -39.746 34.629 14.979 1.00 11.74 241 THR B CA 1
ATOM 3119 C C . THR B 1 213 ? -39.929 33.996 13.654 1.00 10.55 241 THR B C 1
ATOM 3120 O O . THR B 1 213 ? -40.717 34.423 12.793 1.00 11.22 241 THR B O 1
ATOM 3124 N N . LYS B 1 214 ? -39.217 32.904 13.544 1.00 10.50 242 LYS B N 1
ATOM 3125 C CA . LYS B 1 214 ? -39.272 32.054 12.376 1.00 10.74 242 LYS B CA 1
ATOM 3126 C C . LYS B 1 214 ? -39.620 30.587 12.795 1.00 10.33 242 LYS B C 1
ATOM 3127 O O . LYS B 1 214 ? -38.946 29.972 13.615 1.00 10.37 242 LYS B O 1
ATOM 3133 N N . TRP B 1 215 ? -40.648 30.066 12.158 1.00 8.88 243 TRP B N 1
ATOM 3134 C CA . TRP B 1 215 ? -41.101 28.656 12.310 1.00 8.11 243 TRP B CA 1
ATOM 3135 C C . TRP B 1 215 ? -40.804 27.924 11.054 1.00 7.66 243 TRP B C 1
ATOM 3136 O O . TRP B 1 215 ? -41.099 28.380 9.941 1.00 7.03 243 TRP B O 1
ATOM 3147 N N . ILE B 1 216 ? -40.171 26.783 11.279 1.00 6.57 244 ILE B N 1
ATOM 3148 C CA . ILE B 1 216 ? -39.637 25.910 10.221 1.00 6.18 244 ILE B CA 1
ATOM 3149 C C . ILE B 1 216 ? -40.258 24.503 10.319 1.00 6.05 244 ILE B C 1
ATOM 3150 O O . ILE B 1 216 ? -40.342 23.895 11.374 1.00 5.46 244 ILE B O 1
ATOM 3155 N N . HIS B 1 217 ? -40.781 24.084 9.164 1.00 7.31 245 HIS B N 1
ATOM 3156 C CA . HIS B 1 217 ? -41.516 22.849 9.013 1.00 7.10 245 HIS B CA 1
ATOM 3157 C C . HIS B 1 217 ? -40.624 21.741 8.440 1.00 7.54 245 HIS B C 1
ATOM 3158 O O . HIS B 1 217 ? -39.497 21.978 7.976 1.00 5.92 245 HIS B O 1
ATOM 3165 N N . VAL B 1 218 ? -41.191 20.552 8.461 1.00 6.68 246 VAL B N 1
ATOM 3166 C CA . VAL B 1 218 ? -40.491 19.352 7.984 1.00 8.01 246 VAL B CA 1
ATOM 3167 C C . VAL B 1 218 ? -40.577 19.187 6.500 1.00 8.06 246 VAL B C 1
ATOM 3168 O O . VAL B 1 218 ? -39.824 18.412 5.879 1.00 9.38 246 VAL B O 1
ATOM 3172 N N . ALA B 1 219 ? -41.475 19.963 5.903 1.00 7.62 247 ALA B N 1
ATOM 3173 C CA . ALA B 1 219 ? -41.664 19.881 4.471 1.00 7.81 247 ALA B CA 1
ATOM 3174 C C . ALA B 1 219 ? -41.948 21.257 3.844 1.00 9.13 247 ALA B C 1
ATOM 3175 O O . ALA B 1 219 ? -42.064 22.230 4.538 1.00 6.75 247 ALA B O 1
ATOM 3177 N N . PRO B 1 220 ? -42.013 21.335 2.506 1.00 10.76 248 PRO B N 1
ATOM 3178 C CA . PRO B 1 220 ? -42.257 22.663 1.986 1.00 12.40 248 PRO B CA 1
ATOM 3179 C C . PRO B 1 220 ? -43.634 23.179 2.304 1.00 13.86 248 PRO B C 1
ATOM 3180 O O . PRO B 1 220 ? -44.607 22.426 2.277 1.00 13.65 248 PRO B O 1
ATOM 3184 N N . ILE B 1 221 ? -43.719 24.485 2.573 1.00 15.99 249 ILE B N 1
ATOM 3185 C CA . ILE B 1 221 ? -45.012 25.094 2.960 1.00 17.45 249 ILE B CA 1
ATOM 3186 C C . ILE B 1 221 ? -45.985 25.271 1.795 1.00 18.89 249 ILE B C 1
ATOM 3187 O O . ILE B 1 221 ? -47.195 25.443 1.980 1.00 20.38 249 ILE B O 1
ATOM 3192 N N . GLY B 1 222 ? -45.430 25.177 0.607 1.00 19.62 250 GLY B N 1
ATOM 3193 C CA . GLY B 1 222 ? -46.176 25.102 -0.645 1.00 20.37 250 GLY B CA 1
ATOM 3194 C C . GLY B 1 222 ? -47.320 24.103 -0.610 1.00 21.25 250 GLY B C 1
ATOM 3195 O O . GLY B 1 222 ? -48.385 24.350 -1.218 1.00 21.53 250 GLY B O 1
ATOM 3196 N N . TRP C 1 10 ? -73.848 23.228 49.217 1.00 34.78 38 TRP C N 1
ATOM 3197 C CA . TRP C 1 10 ? -75.274 22.835 48.954 1.00 34.19 38 TRP C CA 1
ATOM 3198 C C . TRP C 1 10 ? -75.350 21.670 47.947 1.00 34.48 38 TRP C C 1
ATOM 3199 O O . TRP C 1 10 ? -74.655 21.680 46.923 1.00 35.29 38 TRP C O 1
ATOM 3210 N N . ARG C 1 11 ? -76.167 20.661 48.275 1.00 34.43 39 ARG C N 1
ATOM 3211 C CA . ARG C 1 11 ? -76.738 19.750 47.279 1.00 33.76 39 ARG C CA 1
ATOM 3212 C C . ARG C 1 11 ? -78.185 19.475 47.527 1.00 33.13 39 ARG C C 1
ATOM 3213 O O . ARG C 1 11 ? -78.585 18.847 48.504 1.00 33.74 39 ARG C O 1
ATOM 3221 N N . GLY C 1 12 ? -78.957 19.920 46.573 1.00 32.00 40 GLY C N 1
ATOM 3222 C CA . GLY C 1 12 ? -80.359 19.589 46.558 1.00 31.08 40 GLY C CA 1
ATOM 3223 C C . GLY C 1 12 ? -80.847 19.196 45.197 1.00 30.20 40 GLY C C 1
ATOM 3224 O O . GLY C 1 12 ? -80.143 19.221 44.207 1.00 30.21 40 GLY C O 1
ATOM 3225 N N . GLU C 1 13 ? -82.092 18.806 45.201 1.00 29.01 41 GLU C N 1
ATOM 3226 C CA . GLU C 1 13 ? -82.852 18.574 43.979 1.00 28.54 41 GLU C CA 1
ATOM 3227 C C . GLU C 1 13 ? -82.886 19.799 43.054 1.00 27.66 41 GLU C C 1
ATOM 3228 O O . GLU C 1 13 ? -83.429 20.881 43.356 1.00 27.18 41 GLU C O 1
ATOM 3234 N N . VAL C 1 14 ? -82.267 19.623 41.903 1.00 26.60 42 VAL C N 1
ATOM 3235 C CA . VAL C 1 14 ? -82.319 20.669 40.849 1.00 25.92 42 VAL C CA 1
ATOM 3236 C C . VAL C 1 14 ? -83.452 20.265 39.946 1.00 24.93 42 VAL C C 1
ATOM 3237 O O . VAL C 1 14 ? -83.994 19.162 40.057 1.00 25.32 42 VAL C O 1
ATOM 3241 N N . VAL C 1 15 ? -83.829 21.208 39.099 1.00 22.76 43 VAL C N 1
ATOM 3242 C CA . VAL C 1 15 ? -85.026 21.074 38.230 1.00 20.91 43 VAL C CA 1
ATOM 3243 C C . VAL C 1 15 ? -84.871 21.876 36.924 1.00 20.04 43 VAL C C 1
ATOM 3244 O O . VAL C 1 15 ? -84.850 23.096 36.899 1.00 18.54 43 VAL C O 1
ATOM 3248 N N . HIS C 1 16 ? -84.700 21.142 35.848 1.00 18.78 44 HIS C N 1
ATOM 3249 C CA . HIS C 1 16 ? -84.539 21.747 34.522 1.00 17.89 44 HIS C CA 1
ATOM 3250 C C . HIS C 1 16 ? -85.858 22.335 34.066 1.00 17.29 44 HIS C C 1
ATOM 3251 O O . HIS C 1 16 ? -86.853 21.621 33.897 1.00 17.27 44 HIS C O 1
ATOM 3258 N N . LEU C 1 17 ? -85.883 23.643 33.858 1.00 14.93 45 LEU C N 1
ATOM 3259 C CA . LEU C 1 17 ? -87.131 24.279 33.422 1.00 14.51 45 LEU C CA 1
ATOM 3260 C C . LEU C 1 17 ? -87.146 24.442 31.919 1.00 12.90 45 LEU C C 1
ATOM 3261 O O . LEU C 1 17 ? -88.143 24.247 31.275 1.00 13.02 45 LEU C O 1
ATOM 3266 N N . SER C 1 18 ? -86.002 24.818 31.376 1.00 12.47 46 SER C N 1
ATOM 3267 C CA . SER C 1 18 ? -85.943 25.328 30.000 1.00 11.02 46 SER C CA 1
ATOM 3268 C C . SER C 1 18 ? -84.536 25.358 29.452 1.00 10.16 46 SER C C 1
ATOM 3269 O O . SER C 1 18 ? -83.603 25.489 30.169 1.00 9.15 46 SER C O 1
ATOM 3272 N N . TRP C 1 19 ? -84.407 25.176 28.161 1.00 9.86 47 TRP C N 1
ATOM 3273 C CA . TRP C 1 19 ? -83.100 25.368 27.502 1.00 10.84 47 TRP C CA 1
ATOM 3274 C C . TRP C 1 19 ? -83.029 26.718 26.832 1.00 10.99 47 TRP C C 1
ATOM 3275 O O . TRP C 1 19 ? -81.967 27.269 26.669 1.00 9.91 47 TRP C O 1
ATOM 3286 N N . SER C 1 20 ? -84.206 27.222 26.449 1.00 12.36 48 SER C N 1
ATOM 3287 C CA . SER C 1 20 ? -84.349 28.540 25.821 1.00 12.60 48 SER C CA 1
ATOM 3288 C C . SER C 1 20 ? -85.474 29.324 26.483 1.00 12.53 48 SER C C 1
ATOM 3289 O O . SER C 1 20 ? -86.663 29.114 26.180 1.00 13.47 48 SER C O 1
ATOM 3292 N N . PRO C 1 21 ? -85.125 30.219 27.417 1.00 11.82 49 PRO C N 1
ATOM 3293 C CA . PRO C 1 21 ? -83.794 30.467 27.927 1.00 11.83 49 PRO C CA 1
ATOM 3294 C C . PRO C 1 21 ? -83.315 29.326 28.800 1.00 11.79 49 PRO C C 1
ATOM 3295 O O . PRO C 1 21 ? -84.072 28.425 29.130 1.00 12.84 49 PRO C O 1
ATOM 3299 N N . ARG C 1 22 ? -82.036 29.384 29.121 1.00 10.88 50 ARG C N 1
ATOM 3300 C CA . ARG C 1 22 ? -81.406 28.449 30.037 1.00 10.29 50 ARG C CA 1
ATOM 3301 C C . ARG C 1 22 ? -81.840 28.774 31.479 1.00 10.37 50 ARG C C 1
ATOM 3302 O O . ARG C 1 22 ? -81.512 29.803 32.053 1.00 9.25 50 ARG C O 1
ATOM 3310 N N . ALA C 1 23 ? -82.592 27.848 32.067 1.00 11.10 51 ALA C N 1
ATOM 3311 C CA . ALA C 1 23 ? -83.230 28.068 33.327 1.00 9.86 51 ALA C CA 1
ATOM 3312 C C . ALA C 1 23 ? -83.412 26.798 34.130 1.00 11.25 51 ALA C C 1
ATOM 3313 O O . ALA C 1 23 ? -83.914 25.771 33.648 1.00 11.20 51 ALA C O 1
ATOM 3315 N N . PHE C 1 24 ? -83.060 26.929 35.392 1.00 11.85 52 PHE C N 1
ATOM 3316 C CA . PHE C 1 24 ? -83.067 25.826 36.314 1.00 11.94 52 PHE C CA 1
ATOM 3317 C C . PHE C 1 24 ? -83.658 26.264 37.623 1.00 11.44 52 PHE C C 1
ATOM 3318 O O . PHE C 1 24 ? -83.393 27.343 38.080 1.00 12.80 52 PHE C O 1
ATOM 3326 N N . LEU C 1 25 ? -84.476 25.415 38.211 1.00 12.17 53 LEU C N 1
ATOM 3327 C CA . LEU C 1 25 ? -85.043 25.641 39.566 1.00 11.24 53 LEU C CA 1
ATOM 3328 C C . LEU C 1 25 ? -84.368 24.776 40.598 1.00 10.92 53 LEU C C 1
ATOM 3329 O O . LEU C 1 25 ? -84.375 23.570 40.512 1.00 11.27 53 LEU C O 1
ATOM 3334 N N . LEU C 1 26 ? -83.718 25.445 41.534 1.00 10.14 54 LEU C N 1
ATOM 3335 C CA . LEU C 1 26 ? -83.017 24.787 42.637 1.00 10.95 54 LEU C CA 1
ATOM 3336 C C . LEU C 1 26 ? -83.970 24.741 43.851 1.00 10.72 54 LEU C C 1
ATOM 3337 O O . LEU C 1 26 ? -84.438 25.745 44.328 1.00 8.26 54 LEU C O 1
ATOM 3342 N N . LYS C 1 27 ? -84.326 23.529 44.239 1.00 12.47 55 LYS C N 1
ATOM 3343 C CA . LYS C 1 27 ? -85.326 23.316 45.277 1.00 12.72 55 LYS C CA 1
ATOM 3344 C C . LYS C 1 27 ? -84.624 23.397 46.610 1.00 13.67 55 LYS C C 1
ATOM 3345 O O . LYS C 1 27 ? -83.553 22.868 46.822 1.00 13.01 55 LYS C O 1
ATOM 3351 N N . ASN C 1 28 ? -85.236 24.160 47.485 1.00 14.48 56 ASN C N 1
ATOM 3352 C CA . ASN C 1 28 ? -84.733 24.288 48.832 1.00 15.82 56 ASN C CA 1
ATOM 3353 C C . ASN C 1 28 ? -83.334 24.824 48.909 1.00 14.43 56 ASN C C 1
ATOM 3354 O O . ASN C 1 28 ? -82.539 24.475 49.759 1.00 16.48 56 ASN C O 1
ATOM 3359 N N . PHE C 1 29 ? -83.048 25.730 48.008 1.00 14.03 57 PHE C N 1
ATOM 3360 C CA . PHE C 1 29 ? -81.743 26.410 48.005 1.00 11.45 57 PHE C CA 1
ATOM 3361 C C . PHE C 1 29 ? -81.415 27.135 49.324 1.00 10.94 57 PHE C C 1
ATOM 3362 O O . PHE C 1 29 ? -80.291 27.077 49.874 1.00 7.89 57 PHE C O 1
ATOM 3370 N N . LEU C 1 30 ? -82.437 27.790 49.836 1.00 10.44 58 LEU C N 1
ATOM 3371 C CA . LEU C 1 30 ? -82.323 28.474 51.121 1.00 11.16 58 LEU C CA 1
ATOM 3372 C C . LEU C 1 30 ? -83.258 27.770 52.096 1.00 11.59 58 LEU C C 1
ATOM 3373 O O . LEU C 1 30 ? -84.338 27.271 51.728 1.00 10.75 58 LEU C O 1
ATOM 3378 N N . SER C 1 31 ? -82.821 27.784 53.341 1.00 12.33 59 SER C N 1
ATOM 3379 C CA . SER C 1 31 ? -83.617 27.296 54.463 1.00 11.91 59 SER C CA 1
ATOM 3380 C C . SER C 1 31 ? -84.566 28.406 54.889 1.00 13.49 59 SER C C 1
ATOM 3381 O O . SER C 1 31 ? -84.285 29.606 54.731 1.00 15.14 59 SER C O 1
ATOM 3384 N N . ASP C 1 32 ? -85.667 27.979 55.469 1.00 13.61 60 ASP C N 1
ATOM 3385 C CA . ASP C 1 32 ? -86.707 28.881 56.013 1.00 13.64 60 ASP C CA 1
ATOM 3386 C C . ASP C 1 32 ? -86.057 29.910 56.900 1.00 12.77 60 ASP C C 1
ATOM 3387 O O . ASP C 1 32 ? -86.371 31.088 56.854 1.00 10.03 60 ASP C O 1
ATOM 3392 N N . GLU C 1 33 ? -85.128 29.411 57.712 1.00 12.23 61 GLU C N 1
ATOM 3393 C CA . GLU C 1 33 ? -84.445 30.259 58.679 1.00 12.53 61 GLU C CA 1
ATOM 3394 C C . GLU C 1 33 ? -83.688 31.388 58.029 1.00 12.91 61 GLU C C 1
ATOM 3395 O O . GLU C 1 33 ? -83.720 32.532 58.491 1.00 11.92 61 GLU C O 1
ATOM 3401 N N . GLU C 1 34 ? -83.082 31.075 56.888 1.00 13.76 62 GLU C N 1
ATOM 3402 C CA . GLU C 1 34 ? -82.321 32.059 56.112 1.00 13.33 62 GLU C CA 1
ATOM 3403 C C . GLU C 1 34 ? -83.250 33.108 55.498 1.00 13.73 62 GLU C C 1
ATOM 3404 O O . GLU C 1 34 ? -82.983 34.301 55.520 1.00 13.60 62 GLU C O 1
ATOM 3410 N N . CYS C 1 35 ? -84.363 32.649 54.948 1.00 14.14 63 CYS C N 1
ATOM 3411 C CA . CYS C 1 35 ? -85.279 33.575 54.252 1.00 14.00 63 CYS C CA 1
ATOM 3412 C C . CYS C 1 35 ? -85.820 34.566 55.270 1.00 13.78 63 CYS C C 1
ATOM 3413 O O . CYS C 1 35 ? -85.793 35.793 55.099 1.00 13.43 63 CYS C O 1
ATOM 3416 N N . ASP C 1 36 ? -86.283 33.989 56.357 1.00 13.64 64 ASP C N 1
ATOM 3417 C CA . ASP C 1 36 ? -86.863 34.787 57.457 1.00 14.58 64 ASP C CA 1
ATOM 3418 C C . ASP C 1 36 ? -85.836 35.849 57.936 1.00 13.68 64 ASP C C 1
ATOM 3419 O O . ASP C 1 36 ? -86.141 37.011 58.162 1.00 13.37 64 ASP C O 1
ATOM 3424 N N . TYR C 1 37 ? -84.596 35.431 58.040 1.00 14.19 65 TYR C N 1
ATOM 3425 C CA . TYR C 1 37 ? -83.524 36.356 58.483 1.00 14.84 65 TYR C CA 1
ATOM 3426 C C . TYR C 1 37 ? -83.290 37.538 57.514 1.00 14.24 65 TYR C C 1
ATOM 3427 O O . TYR C 1 37 ? -83.153 38.711 57.908 1.00 12.64 65 TYR C O 1
ATOM 3436 N N . ILE C 1 38 ? -83.267 37.236 56.232 1.00 14.38 66 ILE C N 1
ATOM 3437 C CA . ILE C 1 38 ? -83.020 38.285 55.205 1.00 13.97 66 ILE C CA 1
ATOM 3438 C C . ILE C 1 38 ? -84.136 39.317 55.172 1.00 14.22 66 ILE C C 1
ATOM 3439 O O . ILE C 1 38 ? -83.925 40.509 54.993 1.00 13.85 66 ILE C O 1
ATOM 3444 N N . VAL C 1 39 ? -85.339 38.820 55.362 1.00 14.93 67 VAL C N 1
ATOM 3445 C CA . VAL C 1 39 ? -86.538 39.680 55.313 1.00 14.40 67 VAL C CA 1
ATOM 3446 C C . VAL C 1 39 ? -86.520 40.615 56.507 1.00 14.84 67 VAL C C 1
ATOM 3447 O O . VAL C 1 39 ? -86.691 41.839 56.388 1.00 16.15 67 VAL C O 1
ATOM 3451 N N . GLU C 1 40 ? -86.287 40.062 57.677 1.00 15.22 68 GLU C N 1
ATOM 3452 C CA . GLU C 1 40 ? -86.254 40.926 58.841 1.00 14.94 68 GLU C CA 1
ATOM 3453 C C . GLU C 1 40 ? -85.173 41.980 58.668 1.00 14.25 68 GLU C C 1
ATOM 3454 O O . GLU C 1 40 ? -85.409 43.184 58.851 1.00 14.49 68 GLU C O 1
ATOM 3460 N N . LYS C 1 41 ? -84.012 41.527 58.204 1.00 13.28 69 LYS C N 1
ATOM 3461 C CA . LYS C 1 41 ? -82.814 42.415 58.077 1.00 12.72 69 LYS C CA 1
ATOM 3462 C C . LYS C 1 41 ? -83.076 43.558 57.075 1.00 13.16 69 LYS C C 1
ATOM 3463 O O . LYS C 1 41 ? -82.681 44.719 57.231 1.00 12.95 69 LYS C O 1
ATOM 3469 N N . ALA C 1 42 ? -83.861 43.199 56.088 1.00 12.64 70 ALA C N 1
ATOM 3470 C CA . ALA C 1 42 ? -84.157 44.080 54.946 1.00 13.59 70 ALA C CA 1
ATOM 3471 C C . ALA C 1 42 ? -85.189 45.143 55.253 1.00 13.93 70 ALA C C 1
ATOM 3472 O O . ALA C 1 42 ? -85.114 46.279 54.772 1.00 13.63 70 ALA C O 1
ATOM 3474 N N . ARG C 1 43 ? -86.190 44.699 56.012 1.00 13.84 71 ARG C N 1
ATOM 3475 C CA . ARG C 1 43 ? -87.439 45.466 56.243 1.00 14.16 71 ARG C CA 1
ATOM 3476 C C . ARG C 1 43 ? -87.280 46.987 56.424 1.00 14.37 71 ARG C C 1
ATOM 3477 O O . ARG C 1 43 ? -87.914 47.760 55.718 1.00 15.57 71 ARG C O 1
ATOM 3485 N N . PRO C 1 44 ? -86.477 47.401 57.397 1.00 14.80 72 PRO C N 1
ATOM 3486 C CA . PRO C 1 44 ? -86.365 48.807 57.721 1.00 14.50 72 PRO C CA 1
ATOM 3487 C C . PRO C 1 44 ? -85.753 49.652 56.657 1.00 14.34 72 PRO C C 1
ATOM 3488 O O . PRO C 1 44 ? -85.764 50.868 56.751 1.00 13.49 72 PRO C O 1
ATOM 3492 N N . LYS C 1 45 ? -85.233 49.014 55.626 1.00 15.84 73 LYS C N 1
ATOM 3493 C CA . LYS C 1 45 ? -84.361 49.726 54.647 1.00 16.10 73 LYS C CA 1
ATOM 3494 C C . LYS C 1 45 ? -84.955 49.908 53.261 1.00 16.23 73 LYS C C 1
ATOM 3495 O O . LYS C 1 45 ? -84.398 50.522 52.367 1.00 15.73 73 LYS C O 1
ATOM 3501 N N . MET C 1 46 ? -86.106 49.322 53.106 1.00 15.49 74 MET C N 1
ATOM 3502 C CA . MET C 1 46 ? -86.714 49.176 51.807 1.00 15.16 74 MET C CA 1
ATOM 3503 C C . MET C 1 46 ? -87.127 50.529 51.232 1.00 15.48 74 MET C C 1
ATOM 3504 O O . MET C 1 46 ? -87.807 51.331 51.880 1.00 16.27 74 MET C O 1
ATOM 3509 N N . VAL C 1 47 ? -86.640 50.793 50.031 1.00 14.47 75 VAL C N 1
ATOM 3510 C CA . VAL C 1 47 ? -87.023 52.030 49.273 1.00 14.17 75 VAL C CA 1
ATOM 3511 C C . VAL C 1 47 ? -87.416 51.600 47.904 1.00 14.21 75 VAL C C 1
ATOM 3512 O O . VAL C 1 47 ? -87.156 50.460 47.558 1.00 12.82 75 VAL C O 1
ATOM 3516 N N . LYS C 1 48 ? -88.026 52.493 47.126 1.00 13.60 76 LYS C N 1
ATOM 3517 C CA . LYS C 1 48 ? -88.558 52.077 45.809 1.00 15.05 76 LYS C CA 1
ATOM 3518 C C . LYS C 1 48 ? -87.446 51.697 44.866 1.00 14.36 76 LYS C C 1
ATOM 3519 O O . LYS C 1 48 ? -86.393 52.321 44.807 1.00 14.30 76 LYS C O 1
ATOM 3525 N N . SER C 1 49 ? -87.713 50.650 44.107 1.00 14.22 77 SER C N 1
ATOM 3526 C CA . SER C 1 49 ? -86.731 50.132 43.156 1.00 13.42 77 SER C CA 1
ATOM 3527 C C . SER C 1 49 ? -86.600 51.074 41.973 1.00 13.15 77 SER C C 1
ATOM 3528 O O . SER C 1 49 ? -87.446 51.913 41.666 1.00 13.05 77 SER C O 1
ATOM 3531 N N . SER C 1 50 ? -85.494 50.878 41.315 1.00 12.58 78 SER C N 1
ATOM 3532 C CA . SER C 1 50 ? -85.116 51.693 40.181 1.00 12.56 78 SER C CA 1
ATOM 3533 C C . SER C 1 50 ? -84.543 50.858 39.032 1.00 11.88 78 SER C C 1
ATOM 3534 O O . SER C 1 50 ? -84.109 49.706 39.145 1.00 10.62 78 SER C O 1
ATOM 3537 N N . VAL C 1 51 ? -84.596 51.468 37.877 1.00 10.94 79 VAL C N 1
ATOM 3538 C CA . VAL C 1 51 ? -84.053 50.856 36.698 1.00 10.06 79 VAL C CA 1
ATOM 3539 C C . VAL C 1 51 ? -83.068 51.856 36.063 1.00 9.90 79 VAL C C 1
ATOM 3540 O O . VAL C 1 51 ? -83.011 53.039 36.399 1.00 9.12 79 VAL C O 1
ATOM 3544 N N . VAL C 1 52 ? -82.277 51.320 35.168 1.00 10.19 80 VAL C N 1
ATOM 3545 C CA . VAL C 1 52 ? -81.318 52.114 34.388 1.00 10.63 80 VAL C CA 1
ATOM 3546 C C . VAL C 1 52 ? -81.866 52.419 32.967 1.00 10.93 80 VAL C C 1
ATOM 3547 O O . VAL C 1 52 ? -82.451 51.587 32.273 1.00 10.94 80 VAL C O 1
ATOM 3551 N N . ASP C 1 53 ? -81.694 53.676 32.580 1.00 10.92 81 ASP C N 1
ATOM 3552 C CA . ASP C 1 53 ? -82.182 54.149 31.287 1.00 11.19 81 ASP C CA 1
ATOM 3553 C C . ASP C 1 53 ? -81.354 53.430 30.226 1.00 11.66 81 ASP C C 1
ATOM 3554 O O . ASP C 1 53 ? -80.127 53.207 30.363 1.00 9.75 81 ASP C O 1
ATOM 3559 N N . ASN C 1 54 ? -82.075 53.032 29.186 1.00 11.93 82 ASN C N 1
ATOM 3560 C CA . ASN C 1 54 ? -81.537 52.194 28.123 1.00 13.02 82 ASN C CA 1
ATOM 3561 C C . ASN C 1 54 ? -80.385 52.804 27.373 1.00 12.69 82 ASN C C 1
ATOM 3562 O O . ASN C 1 54 ? -79.504 52.131 26.869 1.00 13.49 82 ASN C O 1
ATOM 3567 N N A GLU C 1 55 ? -80.390 54.121 27.311 0.50 13.28 83 GLU C N 1
ATOM 3568 N N B GLU C 1 55 ? -80.445 54.122 27.339 0.50 13.16 83 GLU C N 1
ATOM 3569 C CA A GLU C 1 55 ? -79.395 54.852 26.499 0.50 12.96 83 GLU C CA 1
ATOM 3570 C CA B GLU C 1 55 ? -79.543 54.978 26.544 0.50 12.76 83 GLU C CA 1
ATOM 3571 C C A GLU C 1 55 ? -78.362 55.614 27.289 0.50 12.43 83 GLU C C 1
ATOM 3572 C C B GLU C 1 55 ? -78.343 55.442 27.341 0.50 12.43 83 GLU C C 1
ATOM 3573 O O A GLU C 1 55 ? -77.344 55.978 26.743 0.50 13.12 83 GLU C O 1
ATOM 3574 O O B GLU C 1 55 ? -77.203 55.345 26.895 0.50 13.55 83 GLU C O 1
ATOM 3585 N N . SER C 1 56 ? -78.628 55.873 28.556 1.00 12.13 84 SER C N 1
ATOM 3586 C CA . SER C 1 56 ? -77.658 56.619 29.393 1.00 11.10 84 SER C CA 1
ATOM 3587 C C . SER C 1 56 ? -77.033 55.916 30.549 1.00 10.07 84 SER C C 1
ATOM 3588 O O . SER C 1 56 ? -75.977 56.295 31.025 1.00 7.48 84 SER C O 1
ATOM 3591 N N . GLY C 1 57 ? -77.708 54.865 30.975 1.00 10.45 85 GLY C N 1
ATOM 3592 C CA . GLY C 1 57 ? -77.265 54.068 32.111 1.00 11.24 85 GLY C CA 1
ATOM 3593 C C . GLY C 1 57 ? -77.609 54.683 33.436 1.00 11.18 85 GLY C C 1
ATOM 3594 O O . GLY C 1 57 ? -77.217 54.181 34.500 1.00 11.55 85 GLY C O 1
ATOM 3595 N N . LYS C 1 58 ? -78.312 55.808 33.367 1.00 11.81 86 LYS C N 1
ATOM 3596 C CA . LYS C 1 58 ? -78.754 56.480 34.603 1.00 12.79 86 LYS C CA 1
ATOM 3597 C C . LYS C 1 58 ? -79.891 55.693 35.264 1.00 12.52 86 LYS C C 1
ATOM 3598 O O . LYS C 1 58 ? -80.800 55.206 34.611 1.00 11.46 86 LYS C O 1
ATOM 3604 N N . SER C 1 59 ? -79.786 55.624 36.585 1.00 13.42 87 SER C N 1
ATOM 3605 C CA . SER C 1 59 ? -80.823 55.084 37.445 1.00 13.98 87 SER C CA 1
ATOM 3606 C C . SER C 1 59 ? -81.995 56.026 37.503 1.00 14.01 87 SER C C 1
ATOM 3607 O O . SER C 1 59 ? -81.859 57.205 37.827 1.00 13.39 87 SER C O 1
ATOM 3610 N N . VAL C 1 60 ? -83.152 55.457 37.228 1.00 13.52 88 VAL C N 1
ATOM 3611 C CA . VAL C 1 60 ? -84.406 56.201 37.198 1.00 14.52 88 VAL C CA 1
ATOM 3612 C C . VAL C 1 60 ? -85.553 55.396 37.818 1.00 14.35 88 VAL C C 1
ATOM 3613 O O . VAL C 1 60 ? -85.495 54.177 37.932 1.00 13.01 88 VAL C O 1
ATOM 3617 N N . ASP C 1 61 ? -86.465 56.171 38.376 1.00 15.36 89 ASP C N 1
ATOM 3618 C CA . ASP C 1 61 ? -87.765 55.734 38.952 1.00 16.51 89 ASP C CA 1
ATOM 3619 C C . ASP C 1 61 ? -88.601 55.412 37.761 1.00 17.23 89 ASP C C 1
ATOM 3620 O O . ASP C 1 61 ? -88.548 56.104 36.770 1.00 17.74 89 ASP C O 1
ATOM 3625 N N . SER C 1 62 ? -89.352 54.343 37.844 1.00 17.52 90 SER C N 1
ATOM 3626 C CA . SER C 1 62 ? -90.113 53.903 36.694 1.00 17.92 90 SER C CA 1
ATOM 3627 C C . SER C 1 62 ? -91.341 53.131 37.057 1.00 18.88 90 SER C C 1
ATOM 3628 O O . SER C 1 62 ? -91.326 52.260 37.948 1.00 20.32 90 SER C O 1
ATOM 3631 N N . GLU C 1 63 ? -92.375 53.428 36.312 1.00 18.54 91 GLU C N 1
ATOM 3632 C CA . GLU C 1 63 ? -93.693 52.857 36.568 1.00 19.59 91 GLU C CA 1
ATOM 3633 C C . GLU C 1 63 ? -93.660 51.375 36.305 1.00 17.46 91 GLU C C 1
ATOM 3634 O O . GLU C 1 63 ? -94.484 50.622 36.777 1.00 17.22 91 GLU C O 1
ATOM 3640 N N . ILE C 1 64 ? -92.663 50.979 35.541 1.00 16.57 92 ILE C N 1
ATOM 3641 C CA . ILE C 1 64 ? -92.632 49.612 34.995 1.00 15.69 92 ILE C CA 1
ATOM 3642 C C . ILE C 1 64 ? -92.048 48.644 36.013 1.00 13.78 92 ILE C C 1
ATOM 3643 O O . ILE C 1 64 ? -92.176 47.435 35.874 1.00 12.43 92 ILE C O 1
ATOM 3648 N N . ARG C 1 65 ? -91.488 49.232 37.063 1.00 11.19 93 ARG C N 1
ATOM 3649 C CA . ARG C 1 65 ? -90.892 48.507 38.179 1.00 11.41 93 ARG C CA 1
ATOM 3650 C C . ARG C 1 65 ? -91.277 49.134 39.539 1.00 10.84 93 ARG C C 1
ATOM 3651 O O . ARG C 1 65 ? -90.697 50.124 39.945 1.00 9.86 93 ARG C O 1
ATOM 3659 N N . THR C 1 66 ? -92.226 48.500 40.239 1.00 10.58 94 THR C N 1
ATOM 3660 C CA . THR C 1 66 ? -92.887 49.123 41.413 1.00 10.01 94 THR C CA 1
ATOM 3661 C C . THR C 1 66 ? -92.669 48.426 42.759 1.00 9.58 94 THR C C 1
ATOM 3662 O O . THR C 1 66 ? -93.299 48.725 43.729 1.00 8.42 94 THR C O 1
ATOM 3666 N N . SER C 1 67 ? -91.744 47.505 42.767 1.00 9.06 95 SER C N 1
ATOM 3667 C CA . SER C 1 67 ? -91.293 46.912 44.009 1.00 9.48 95 SER C CA 1
ATOM 3668 C C . SER C 1 67 ? -90.531 47.954 44.828 1.00 10.17 95 SER C C 1
ATOM 3669 O O . SER C 1 67 ? -90.086 48.990 44.327 1.00 9.77 95 SER C O 1
ATOM 3672 N N . THR C 1 68 ? -90.322 47.597 46.073 1.00 10.81 96 THR C N 1
ATOM 3673 C CA . THR C 1 68 ? -89.300 48.230 46.871 1.00 10.92 96 THR C CA 1
ATOM 3674 C C . THR C 1 68 ? -88.113 47.285 47.038 1.00 11.60 96 THR C C 1
ATOM 3675 O O . THR C 1 68 ? -88.129 46.106 46.714 1.00 11.27 96 THR C O 1
ATOM 3679 N N . GLY C 1 69 ? -87.041 47.850 47.543 1.00 12.53 97 GLY C N 1
ATOM 3680 C CA . GLY C 1 69 ? -85.804 47.079 47.622 1.00 12.90 97 GLY C CA 1
ATOM 3681 C C . GLY C 1 69 ? -84.739 47.676 48.500 1.00 12.48 97 GLY C C 1
ATOM 3682 O O . GLY C 1 69 ? -84.819 48.813 48.931 1.00 12.03 97 GLY C O 1
ATOM 3683 N N . THR C 1 70 ? -83.769 46.826 48.762 1.00 12.24 98 THR C N 1
ATOM 3684 C CA . THR C 1 70 ? -82.510 47.220 49.360 1.00 12.85 98 THR C CA 1
ATOM 3685 C C . THR C 1 70 ? -81.361 46.330 48.878 1.00 13.62 98 THR C C 1
ATOM 3686 O O . THR C 1 70 ? -81.555 45.319 48.167 1.00 13.83 98 THR C O 1
ATOM 3690 N N . TRP C 1 71 ? -80.185 46.754 49.300 1.00 14.12 99 TRP C N 1
ATOM 3691 C CA . TRP C 1 71 ? -78.925 46.083 49.021 1.00 15.92 99 TRP C CA 1
ATOM 3692 C C . TRP C 1 71 ? -78.175 45.697 50.245 1.00 16.95 99 TRP C C 1
ATOM 3693 O O . TRP C 1 71 ? -78.074 46.445 51.194 1.00 16.94 99 TRP C O 1
ATOM 3704 N N . PHE C 1 72 ? -77.581 44.521 50.175 1.00 18.46 100 PHE C N 1
ATOM 3705 C CA . PHE C 1 72 ? -76.592 44.109 51.174 1.00 19.08 100 PHE C CA 1
ATOM 3706 C C . PHE C 1 72 ? -75.253 43.863 50.509 1.00 18.95 100 PHE C C 1
ATOM 3707 O O . PHE C 1 72 ? -75.093 42.977 49.672 1.00 19.25 100 PHE C O 1
ATOM 3715 N N . ALA C 1 73 ? -74.296 44.643 50.964 1.00 18.73 101 ALA C N 1
ATOM 3716 C CA . ALA C 1 73 ? -72.926 44.557 50.505 1.00 18.59 101 ALA C CA 1
ATOM 3717 C C . ALA C 1 73 ? -72.355 43.192 50.821 1.00 18.85 101 ALA C C 1
ATOM 3718 O O . ALA C 1 73 ? -72.755 42.504 51.757 1.00 19.84 101 ALA C O 1
ATOM 3720 N N . LYS C 1 74 ? -71.391 42.836 50.008 1.00 19.05 102 LYS C N 1
ATOM 3721 C CA . LYS C 1 74 ? -70.782 41.517 50.048 1.00 19.69 102 LYS C CA 1
ATOM 3722 C C . LYS C 1 74 ? -69.934 41.418 51.279 1.00 20.24 102 LYS C C 1
ATOM 3723 O O . LYS C 1 74 ? -69.183 42.326 51.643 1.00 20.33 102 LYS C O 1
ATOM 3729 N N . GLY C 1 75 ? -70.109 40.288 51.929 1.00 21.12 103 GLY C N 1
ATOM 3730 C CA . GLY C 1 75 ? -69.281 39.884 53.049 1.00 22.17 103 GLY C CA 1
ATOM 3731 C C . GLY C 1 75 ? -69.603 40.536 54.377 1.00 22.93 103 GLY C C 1
ATOM 3732 O O . GLY C 1 75 ? -68.906 40.345 55.364 1.00 23.63 103 GLY C O 1
ATOM 3733 N N . GLU C 1 76 ? -70.663 41.313 54.407 1.00 23.83 104 GLU C N 1
ATOM 3734 C CA . GLU C 1 76 ? -70.964 42.091 55.633 1.00 24.32 104 GLU C CA 1
ATOM 3735 C C . GLU C 1 76 ? -71.926 41.484 56.630 1.00 23.42 104 GLU C C 1
ATOM 3736 O O . GLU C 1 76 ? -72.486 42.168 57.478 1.00 24.21 104 GLU C O 1
ATOM 3742 N N . ASP C 1 77 ? -72.052 40.178 56.547 1.00 21.80 105 ASP C N 1
ATOM 3743 C CA . ASP C 1 77 ? -72.983 39.437 57.413 1.00 21.09 105 ASP C CA 1
ATOM 3744 C C . ASP C 1 77 ? -72.794 37.959 57.196 1.00 20.61 105 ASP C C 1
ATOM 3745 O O . ASP C 1 77 ? -72.734 37.497 56.061 1.00 20.46 105 ASP C O 1
ATOM 3750 N N . SER C 1 78 ? -72.600 37.233 58.283 1.00 19.57 106 SER C N 1
ATOM 3751 C CA . SER C 1 78 ? -72.139 35.844 58.184 1.00 19.74 106 SER C CA 1
ATOM 3752 C C . SER C 1 78 ? -73.241 34.868 57.767 1.00 18.96 106 SER C C 1
ATOM 3753 O O . SER C 1 78 ? -72.967 33.777 57.261 1.00 19.35 106 SER C O 1
ATOM 3756 N N . VAL C 1 79 ? -74.487 35.275 57.921 1.00 17.62 107 VAL C N 1
ATOM 3757 C CA . VAL C 1 79 ? -75.603 34.436 57.452 1.00 16.43 107 VAL C CA 1
ATOM 3758 C C . VAL C 1 79 ? -75.643 34.561 55.947 1.00 16.11 107 VAL C C 1
ATOM 3759 O O . VAL C 1 79 ? -75.860 33.587 55.201 1.00 15.59 107 VAL C O 1
ATOM 3763 N N . ILE C 1 80 ? -75.439 35.800 55.527 1.00 15.49 108 ILE C N 1
ATOM 3764 C CA . ILE C 1 80 ? -75.538 36.186 54.109 1.00 15.54 108 ILE C CA 1
ATOM 3765 C C . ILE C 1 80 ? -74.325 35.670 53.338 1.00 15.54 108 ILE C C 1
ATOM 3766 O O . ILE C 1 80 ? -74.394 35.362 52.138 1.00 15.66 108 ILE C O 1
ATOM 3771 N N . SER C 1 81 ? -73.212 35.585 54.041 1.00 15.78 109 SER C N 1
ATOM 3772 C CA . SER C 1 81 ? -71.934 35.206 53.407 1.00 16.82 109 SER C CA 1
ATOM 3773 C C . SER C 1 81 ? -71.949 33.747 52.979 1.00 16.39 109 SER C C 1
ATOM 3774 O O . SER C 1 81 ? -71.401 33.359 51.957 1.00 17.08 109 SER C O 1
ATOM 3777 N N . LYS C 1 82 ? -72.623 32.953 53.777 1.00 15.77 110 LYS C N 1
ATOM 3778 C CA . LYS C 1 82 ? -72.660 31.504 53.561 1.00 15.64 110 LYS C CA 1
ATOM 3779 C C . LYS C 1 82 ? -73.498 31.240 52.322 1.00 14.89 110 LYS C C 1
ATOM 3780 O O . LYS C 1 82 ? -73.223 30.370 51.498 1.00 13.36 110 LYS C O 1
ATOM 3786 N N . ILE C 1 83 ? -74.501 32.088 52.205 1.00 14.33 111 ILE C N 1
ATOM 3787 C CA . ILE C 1 83 ? -75.430 32.097 51.075 1.00 13.64 111 ILE C CA 1
ATOM 3788 C C . ILE C 1 83 ? -74.679 32.529 49.819 1.00 13.63 111 ILE C C 1
ATOM 3789 O O . ILE C 1 83 ? -74.723 31.869 48.789 1.00 12.49 111 ILE C O 1
ATOM 3794 N N . GLU C 1 84 ? -73.959 33.630 49.955 1.00 13.68 112 GLU C N 1
ATOM 3795 C CA . GLU C 1 84 ? -73.135 34.160 48.853 1.00 13.77 112 GLU C CA 1
ATOM 3796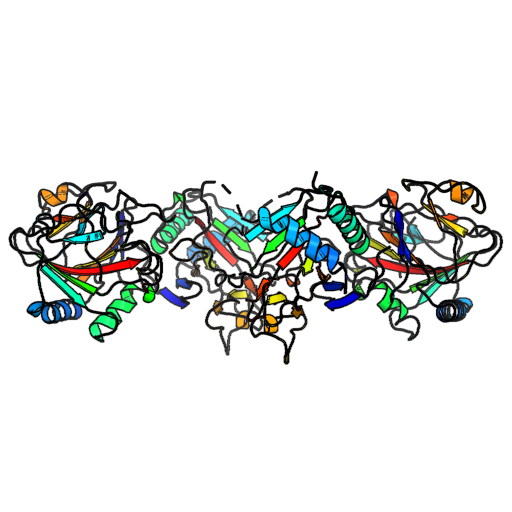 C C . GLU C 1 84 ? -72.274 33.068 48.212 1.00 14.14 112 GLU C C 1
ATOM 3797 O O . GLU C 1 84 ? -72.210 32.904 46.984 1.00 14.46 112 GLU C O 1
ATOM 3803 N N . LYS C 1 85 ? -71.618 32.320 49.084 1.00 14.56 113 LYS C N 1
ATOM 3804 C CA . LYS C 1 85 ? -70.671 31.282 48.642 1.00 14.78 113 LYS C CA 1
ATOM 3805 C C . LYS C 1 85 ? -71.371 30.122 47.970 1.00 14.51 113 LYS C C 1
ATOM 3806 O O . LYS C 1 85 ? -70.831 29.487 47.054 1.00 14.12 113 LYS C O 1
ATOM 3812 N N . ARG C 1 86 ? -72.580 29.859 48.456 1.00 14.15 114 ARG C N 1
ATOM 3813 C CA . ARG C 1 86 ? -73.434 28.793 47.901 1.00 14.32 114 ARG C CA 1
ATOM 3814 C C . ARG C 1 86 ? -73.863 29.155 46.484 1.00 12.99 114 ARG C C 1
ATOM 3815 O O . ARG C 1 86 ? -73.990 28.294 45.633 1.00 13.50 114 ARG C O 1
ATOM 3823 N N . VAL C 1 87 ? -74.124 30.435 46.276 1.00 13.43 115 VAL C N 1
ATOM 3824 C CA . VAL C 1 87 ? -74.503 30.982 44.925 1.00 12.48 115 VAL C CA 1
ATOM 3825 C C . VAL C 1 87 ? -73.266 30.917 43.978 1.00 12.95 115 VAL C C 1
ATOM 3826 O O . VAL C 1 87 ? -73.377 30.611 42.785 1.00 13.27 115 VAL C O 1
ATOM 3830 N N . ALA C 1 88 ? -72.079 31.145 44.536 1.00 12.34 116 ALA C N 1
ATOM 3831 C CA . ALA C 1 88 ? -70.813 31.021 43.733 1.00 12.17 116 ALA C CA 1
ATOM 3832 C C . ALA C 1 88 ? -70.624 29.580 43.299 1.00 11.34 116 ALA C C 1
ATOM 3833 O O . ALA C 1 88 ? -70.354 29.243 42.163 1.00 11.26 116 ALA C O 1
ATOM 3835 N N A GLN C 1 89 ? -70.841 28.694 44.248 0.50 11.40 117 GLN C N 1
ATOM 3836 N N B GLN C 1 89 ? -70.850 28.749 44.300 0.50 11.31 117 GLN C N 1
ATOM 3837 C CA A GLN C 1 89 ? -70.618 27.267 43.994 0.50 11.29 117 GLN C CA 1
ATOM 3838 C CA B GLN C 1 89 ? -70.750 27.265 44.245 0.50 11.03 117 GLN C CA 1
ATOM 3839 C C A GLN C 1 89 ? -71.549 26.740 42.912 0.50 10.87 117 GLN C C 1
ATOM 3840 C C B GLN C 1 89 ? -71.569 26.674 43.082 0.50 10.83 117 GLN C C 1
ATOM 3841 O O A GLN C 1 89 ? -71.122 26.033 41.987 0.50 11.00 117 GLN C O 1
ATOM 3842 O O B GLN C 1 89 ? -71.074 25.882 42.267 0.50 11.08 117 GLN C O 1
ATOM 3853 N N . VAL C 1 90 ? -72.826 27.091 43.017 1.00 10.67 118 VAL C N 1
ATOM 3854 C CA . VAL C 1 90 ? -73.809 26.530 42.028 1.00 9.59 118 VAL C CA 1
ATOM 3855 C C . VAL C 1 90 ? -73.715 27.122 40.652 1.00 8.10 118 VAL C C 1
ATOM 3856 O O . VAL C 1 90 ? -73.966 26.436 39.652 1.00 7.10 118 VAL C O 1
ATOM 3860 N N . THR C 1 91 ? -73.340 28.385 40.608 1.00 8.65 119 THR C N 1
ATOM 3861 C CA . THR C 1 91 ? -73.290 29.136 39.316 1.00 9.08 119 THR C CA 1
ATOM 3862 C C . THR C 1 91 ? -71.947 28.915 38.599 1.00 10.27 119 THR C C 1
ATOM 3863 O O . THR C 1 91 ? -71.800 29.026 37.396 1.00 10.41 119 THR C O 1
ATOM 3867 N N . MET C 1 92 ? -70.998 28.528 39.422 1.00 10.00 120 MET C N 1
ATOM 3868 C CA . MET C 1 92 ? -69.632 28.216 39.015 1.00 10.73 120 MET C CA 1
ATOM 3869 C C . MET C 1 92 ? -68.880 29.462 38.496 1.00 10.66 120 MET C C 1
ATOM 3870 O O . MET C 1 92 ? -68.037 29.393 37.610 1.00 9.14 120 MET C O 1
ATOM 3875 N N . ILE C 1 93 ? -69.216 30.576 39.126 1.00 9.88 121 ILE C N 1
ATOM 3876 C CA . ILE C 1 93 ? -68.631 31.896 38.841 1.00 9.57 121 ILE C CA 1
ATOM 3877 C C . ILE C 1 93 ? -68.149 32.534 40.143 1.00 11.08 121 ILE C C 1
ATOM 3878 O O . ILE C 1 93 ? -68.904 32.584 41.110 1.00 10.80 121 ILE C O 1
ATOM 3883 N N . PRO C 1 94 ? -66.878 33.021 40.165 1.00 11.40 122 PRO C N 1
ATOM 3884 C CA . PRO C 1 94 ? -66.304 33.448 41.439 1.00 12.30 122 PRO C CA 1
ATOM 3885 C C . PRO C 1 94 ? -66.955 34.696 42.037 1.00 12.08 122 PRO C C 1
ATOM 3886 O O . PRO C 1 94 ? -67.537 35.509 41.353 1.00 12.08 122 PRO C O 1
ATOM 3890 N N . LEU C 1 95 ? -66.855 34.775 43.359 1.00 12.16 123 LEU C N 1
ATOM 3891 C CA . LEU C 1 95 ? -67.468 35.879 44.185 1.00 11.59 123 LEU C CA 1
ATOM 3892 C C . LEU C 1 95 ? -67.194 37.313 43.698 1.00 11.76 123 LEU C C 1
ATOM 3893 O O . LEU C 1 95 ? -67.960 38.268 43.963 1.00 11.64 123 LEU C O 1
ATOM 3898 N N . GLU C 1 96 ? -66.085 37.439 42.987 1.00 12.05 124 GLU C N 1
ATOM 3899 C CA . GLU C 1 96 ? -65.603 38.757 42.486 1.00 12.36 124 GLU C CA 1
ATOM 3900 C C . GLU C 1 96 ? -66.515 39.334 41.445 1.00 11.33 124 GLU C C 1
ATOM 3901 O O . GLU C 1 96 ? -66.565 40.559 41.227 1.00 11.67 124 GLU C O 1
ATOM 3907 N N . ASN C 1 97 ? -67.206 38.445 40.762 1.00 11.04 125 ASN C N 1
ATOM 3908 C CA . ASN C 1 97 ? -68.051 38.852 39.617 1.00 10.68 125 ASN C CA 1
ATOM 3909 C C . ASN C 1 97 ? -69.489 39.170 40.006 1.00 10.55 125 ASN C C 1
ATOM 3910 O O . ASN C 1 97 ? -70.316 39.455 39.181 1.00 11.30 125 ASN C O 1
ATOM 3915 N N . HIS C 1 98 ? -69.762 39.031 41.280 1.00 11.26 126 HIS C N 1
ATOM 3916 C CA . HIS C 1 98 ? -71.126 39.115 41.857 1.00 11.54 126 HIS C CA 1
ATOM 3917 C C . HIS C 1 98 ? -71.455 40.526 42.400 1.00 11.77 126 HIS C C 1
ATOM 3918 O O . HIS C 1 98 ? -70.679 41.100 43.162 1.00 12.20 126 HIS C O 1
ATOM 3925 N N . GLU C 1 99 ? -72.636 41.045 42.049 1.00 11.68 127 GLU C N 1
ATOM 3926 C CA . GLU C 1 99 ? -73.170 42.223 42.739 1.00 11.36 127 GLU C CA 1
ATOM 3927 C C . GLU C 1 99 ? -73.570 41.826 44.138 1.00 11.36 127 GLU C C 1
ATOM 3928 O O . GLU C 1 99 ? -73.690 40.643 44.496 1.00 12.07 127 GLU C O 1
ATOM 3934 N N . GLY C 1 100 ? -73.796 42.851 44.929 1.00 11.47 128 GLY C N 1
ATOM 3935 C CA . GLY C 1 100 ? -74.331 42.696 46.306 1.00 11.87 128 GLY C CA 1
ATOM 3936 C C . GLY C 1 100 ? -75.726 42.099 46.245 1.00 11.85 128 GLY C C 1
ATOM 3937 O O . GLY C 1 100 ? -76.397 42.166 45.230 1.00 12.93 128 GLY C O 1
ATOM 3938 N N . LEU C 1 101 ? -76.108 41.437 47.310 1.00 12.60 129 LEU C N 1
ATOM 3939 C CA . LEU C 1 101 ? -77.476 40.866 47.457 1.00 12.93 129 LEU C CA 1
ATOM 3940 C C . LEU C 1 101 ? -78.551 41.955 47.413 1.00 13.68 129 LEU C C 1
ATOM 3941 O O . LEU C 1 101 ? -78.601 42.838 48.234 1.00 13.02 129 LEU C O 1
ATOM 3946 N N . GLN C 1 102 ? -79.384 41.841 46.386 1.00 13.62 130 GLN C N 1
ATOM 3947 C CA . GLN C 1 102 ? -80.595 42.653 46.209 1.00 12.95 130 GLN C CA 1
ATOM 3948 C C . GLN C 1 102 ? -81.812 41.950 46.858 1.00 12.91 130 GLN C C 1
ATOM 3949 O O . GLN C 1 102 ? -82.143 40.822 46.516 1.00 12.18 130 GLN C O 1
ATOM 3955 N N . VAL C 1 103 ? -82.466 42.661 47.764 1.00 12.24 131 VAL C N 1
ATOM 3956 C CA . VAL C 1 103 ? -83.693 42.186 48.420 1.00 11.60 131 VAL C CA 1
ATOM 3957 C C . VAL C 1 103 ? -84.851 43.040 47.987 1.00 10.68 131 VAL C C 1
ATOM 3958 O O . VAL C 1 103 ? -84.804 44.286 47.982 1.00 9.18 131 VAL C O 1
ATOM 3962 N N . LEU C 1 104 ? -85.907 42.332 47.667 1.00 9.50 132 LEU C N 1
ATOM 3963 C CA . LEU C 1 104 ? -87.052 42.942 47.007 1.00 9.11 132 LEU C CA 1
ATOM 3964 C C . LEU C 1 104 ? -88.356 42.525 47.676 1.00 8.49 132 LEU C C 1
ATOM 3965 O O . LEU C 1 104 ? -88.535 41.393 48.067 1.00 9.12 132 LEU C O 1
ATOM 3970 N N . HIS C 1 105 ? -89.276 43.479 47.667 1.00 8.70 133 HIS C N 1
ATOM 3971 C CA . HIS C 1 105 ? -90.650 43.318 48.140 1.00 8.23 133 HIS C CA 1
ATOM 3972 C C . HIS C 1 105 ? -91.672 43.832 47.113 1.00 7.69 133 HIS C C 1
ATOM 3973 O O . HIS C 1 105 ? -91.686 44.981 46.664 1.00 7.94 133 HIS C O 1
ATOM 3980 N N . TYR C 1 106 ? -92.563 42.942 46.785 1.00 7.55 134 TYR C N 1
ATOM 3981 C CA . TYR C 1 106 ? -93.774 43.301 45.997 1.00 8.88 134 TYR C CA 1
ATOM 3982 C C . TYR C 1 106 ? -95.044 42.896 46.733 1.00 10.41 134 TYR C C 1
ATOM 3983 O O . TYR C 1 106 ? -95.156 41.786 47.237 1.00 11.71 134 TYR C O 1
ATOM 3992 N N . HIS C 1 107 ? -95.985 43.822 46.797 1.00 10.10 135 HIS C N 1
ATOM 3993 C CA . HIS C 1 107 ? -97.361 43.537 47.266 1.00 10.81 135 HIS C CA 1
ATOM 3994 C C . HIS C 1 107 ? -98.361 44.439 46.564 1.00 10.65 135 HIS C C 1
ATOM 3995 O O . HIS C 1 107 ? -97.995 45.435 45.933 1.00 11.27 135 HIS C O 1
ATOM 4002 N N . ASP C 1 108 ? -99.591 43.974 46.589 1.00 10.27 136 ASP C N 1
ATOM 4003 C CA . ASP C 1 108 ? -100.764 44.772 46.252 1.00 9.23 136 ASP C CA 1
ATOM 4004 C C . ASP C 1 108 ? -100.699 45.424 44.863 1.00 9.67 136 ASP C C 1
ATOM 4005 O O . ASP C 1 108 ? -100.989 46.613 44.656 1.00 8.16 136 ASP C O 1
ATOM 4010 N N . GLY C 1 109 ? -100.358 44.582 43.919 1.00 9.32 137 GLY C N 1
ATOM 4011 C CA . GLY C 1 109 ? -100.329 44.938 42.494 1.00 8.87 137 GLY C CA 1
ATOM 4012 C C . GLY C 1 109 ? -98.946 45.251 41.959 1.00 8.25 137 GLY C C 1
ATOM 4013 O O . GLY C 1 109 ? -98.739 45.307 40.780 1.00 9.51 137 GLY C O 1
ATOM 4014 N N . GLN C 1 110 ? -97.991 45.426 42.850 1.00 6.96 138 GLN C N 1
ATOM 4015 C CA . GLN C 1 110 ? -96.612 45.766 42.450 1.00 6.40 138 GLN C CA 1
ATOM 4016 C C . GLN C 1 110 ? -96.034 44.689 41.602 1.00 8.37 138 GLN C C 1
ATOM 4017 O O . GLN C 1 110 ? -96.338 43.510 41.737 1.00 9.12 138 GLN C O 1
ATOM 4023 N N . LYS C 1 111 ? -95.213 45.124 40.663 1.00 8.66 139 LYS C N 1
ATOM 4024 C CA . LYS C 1 111 ? -94.745 44.256 39.586 1.00 8.80 139 LYS C CA 1
ATOM 4025 C C . LYS C 1 111 ? -93.415 44.738 39.020 1.00 9.05 139 LYS C C 1
ATOM 4026 O O . LYS C 1 111 ? -92.920 45.804 39.370 1.00 7.09 139 LYS C O 1
ATOM 4032 N N . TYR C 1 112 ? -92.905 43.923 38.106 1.00 9.91 140 TYR C N 1
ATOM 4033 C CA . TYR C 1 112 ? -91.780 44.258 37.213 1.00 8.75 140 TYR C CA 1
ATOM 4034 C C . TYR C 1 112 ? -92.059 43.759 35.796 1.00 9.80 140 TYR C C 1
ATOM 4035 O O . TYR C 1 112 ? -91.969 42.568 35.479 1.00 9.17 140 TYR C O 1
ATOM 4044 N N . GLU C 1 113 ? -92.343 44.709 34.929 1.00 10.61 141 GLU C N 1
ATOM 4045 C CA . GLU C 1 113 ? -92.671 44.394 33.522 1.00 11.55 141 GLU C CA 1
ATOM 4046 C C . GLU C 1 113 ? -91.498 43.643 32.915 1.00 11.57 141 GLU C C 1
ATOM 4047 O O . GLU C 1 113 ? -90.350 43.768 33.369 1.00 10.22 141 GLU C O 1
ATOM 4053 N N . PRO C 1 114 ? -91.791 42.793 31.930 1.00 12.46 142 PRO C N 1
ATOM 4054 C CA . PRO C 1 114 ? -90.758 41.962 31.323 1.00 12.50 142 PRO C CA 1
ATOM 4055 C C . PRO C 1 114 ? -89.609 42.782 30.730 1.00 12.14 142 PRO C C 1
ATOM 4056 O O . PRO C 1 114 ? -89.815 43.723 29.996 1.00 10.94 142 PRO C O 1
ATOM 4060 N N . HIS C 1 115 ? -88.400 42.389 31.096 1.00 10.93 143 HIS C N 1
ATOM 4061 C CA . HIS C 1 115 ? -87.184 43.160 30.770 1.00 10.75 143 HIS C CA 1
ATOM 4062 C C . HIS C 1 115 ? -86.016 42.185 30.683 1.00 9.61 143 HIS C C 1
ATOM 4063 O O . HIS C 1 115 ? -86.175 41.017 30.987 1.00 7.38 143 HIS C O 1
ATOM 4070 N N . TYR C 1 116 ? -84.851 42.676 30.277 1.00 8.94 144 TYR C N 1
ATOM 4071 C CA . TYR C 1 116 ? -83.611 41.873 30.331 1.00 8.48 144 TYR C CA 1
ATOM 4072 C C . TYR C 1 116 ? -82.715 42.291 31.471 1.00 8.32 144 TYR C C 1
ATOM 4073 O O . TYR C 1 116 ? -82.703 43.471 31.870 1.00 7.08 144 TYR C O 1
ATOM 4082 N N . ASP C 1 117 ? -81.978 41.344 32.040 1.00 8.01 145 ASP C N 1
ATOM 4083 C CA . ASP C 1 117 ? -80.984 41.727 33.113 1.00 9.32 145 ASP C CA 1
ATOM 4084 C C . ASP C 1 117 ? -79.678 42.283 32.541 1.00 9.57 145 ASP C C 1
ATOM 4085 O O . ASP C 1 117 ? -78.993 43.056 33.166 1.00 10.03 145 ASP C O 1
ATOM 4090 N N . TYR C 1 118 ? -79.404 41.907 31.317 1.00 9.59 146 TYR C N 1
ATOM 4091 C CA . TYR C 1 118 ? -78.264 42.468 30.619 1.00 10.73 146 TYR C CA 1
ATOM 4092 C C . TYR C 1 118 ? -78.561 43.867 30.210 1.00 11.70 146 TYR C C 1
ATOM 4093 O O . TYR C 1 118 ? -79.703 44.261 29.850 1.00 13.01 146 TYR C O 1
ATOM 4102 N N . PHE C 1 119 ? -77.502 44.650 30.321 1.00 12.10 147 PHE C N 1
ATOM 4103 C CA . PHE C 1 119 ? -77.599 46.103 30.065 1.00 11.89 147 PHE C CA 1
ATOM 4104 C C . PHE C 1 119 ? -77.522 46.387 28.591 1.00 12.56 147 PHE C C 1
ATOM 4105 O O . PHE C 1 119 ? -76.921 45.659 27.794 1.00 11.36 147 PHE C O 1
ATOM 4113 N N A HIS C 1 120 ? -78.176 47.480 28.228 0.50 12.71 148 HIS C N 1
ATOM 4114 N N B HIS C 1 120 ? -78.162 47.496 28.272 0.50 12.95 148 HIS C N 1
ATOM 4115 C CA A HIS C 1 120 ? -78.121 48.026 26.852 0.50 12.96 148 HIS C CA 1
ATOM 4116 C CA B HIS C 1 120 ? -78.235 48.019 26.913 0.50 13.40 148 HIS C CA 1
ATOM 4117 C C A HIS C 1 120 ? -77.179 49.200 26.791 0.50 12.70 148 HIS C C 1
ATOM 4118 C C B HIS C 1 120 ? -77.422 49.294 26.761 0.50 13.01 148 HIS C C 1
ATOM 4119 O O A HIS C 1 120 ? -76.492 49.441 25.814 0.50 12.86 148 HIS C O 1
ATOM 4120 O O B HIS C 1 120 ? -77.098 49.718 25.660 0.50 13.35 148 HIS C O 1
ATOM 4133 N N . ASP C 1 121 ? -77.124 49.890 27.904 1.00 12.88 149 ASP C N 1
ATOM 4134 C CA . ASP C 1 121 ? -76.438 51.196 27.991 1.00 12.58 149 ASP C CA 1
ATOM 4135 C C . ASP C 1 121 ? -74.916 51.117 27.926 1.00 13.36 149 ASP C C 1
ATOM 4136 O O . ASP C 1 121 ? -74.318 50.059 28.155 1.00 11.76 149 ASP C O 1
ATOM 4141 N N . PRO C 1 122 ? -74.286 52.257 27.574 1.00 13.94 150 PRO C N 1
ATOM 4142 C CA . PRO C 1 122 ? -72.863 52.219 27.307 1.00 14.43 150 PRO C CA 1
ATOM 4143 C C . PRO C 1 122 ? -72.012 52.163 28.548 1.00 14.38 150 PRO C C 1
ATOM 4144 O O . PRO C 1 122 ? -70.790 52.051 28.467 1.00 14.14 150 PRO C O 1
ATOM 4148 N N . VAL C 1 123 ? -72.672 52.264 29.684 1.00 12.93 151 VAL C N 1
ATOM 4149 C CA . VAL C 1 123 ? -71.985 52.435 30.987 1.00 12.82 151 VAL C CA 1
ATOM 4150 C C . VAL C 1 123 ? -71.941 51.157 31.865 1.00 12.67 151 VAL C C 1
ATOM 4151 O O . VAL C 1 123 ? -70.874 50.659 32.254 1.00 13.16 151 VAL C O 1
ATOM 4155 N N . ASN C 1 124 ? -73.093 50.578 32.100 1.00 12.42 152 ASN C N 1
ATOM 4156 C CA . ASN C 1 124 ? -73.212 49.599 33.211 1.00 12.76 152 ASN C CA 1
ATOM 4157 C C . ASN C 1 124 ? -72.554 48.212 32.948 1.00 13.18 152 ASN C C 1
ATOM 4158 O O . ASN C 1 124 ? -72.346 47.383 33.872 1.00 14.90 152 ASN C O 1
ATOM 4163 N N . ALA C 1 125 ? -72.241 47.977 31.700 1.00 13.51 153 ALA C N 1
ATOM 4164 C CA . ALA C 1 125 ? -71.608 46.699 31.256 1.00 14.40 153 ALA C CA 1
ATOM 4165 C C . ALA C 1 125 ? -70.117 46.898 30.943 1.00 14.63 153 ALA C C 1
ATOM 4166 O O . ALA C 1 125 ? -69.454 46.062 30.336 1.00 14.38 153 ALA C O 1
ATOM 4168 N N . GLY C 1 126 ? -69.614 48.011 31.445 1.00 15.51 154 GLY C N 1
ATOM 4169 C CA . GLY C 1 126 ? -68.212 48.403 31.265 1.00 15.75 154 GLY C CA 1
ATOM 4170 C C . GLY C 1 126 ? -67.284 47.585 32.141 1.00 16.38 154 GLY C C 1
ATOM 4171 O O . GLY C 1 126 ? -67.735 46.928 33.093 1.00 15.77 154 GLY C O 1
ATOM 4172 N N . PRO C 1 127 ? -65.972 47.608 31.828 1.00 17.62 155 PRO C N 1
ATOM 4173 C CA . PRO C 1 127 ? -64.970 46.779 32.529 1.00 17.57 155 PRO C CA 1
ATOM 4174 C C . PRO C 1 127 ? -64.921 46.978 34.024 1.00 17.25 155 PRO C C 1
ATOM 4175 O O . PRO C 1 127 ? -64.699 46.049 34.775 1.00 16.27 155 PRO C O 1
ATOM 4179 N N . GLU C 1 128 ? -65.088 48.221 34.432 1.00 17.75 156 GLU C N 1
ATOM 4180 C CA . GLU C 1 128 ? -64.972 48.604 35.831 1.00 17.99 156 GLU C CA 1
ATOM 4181 C C . GLU C 1 128 ? -66.121 48.047 36.613 1.00 17.36 156 GLU C C 1
ATOM 4182 O O . GLU C 1 128 ? -66.047 47.871 37.846 1.00 16.43 156 GLU C O 1
ATOM 4188 N N . HIS C 1 129 ? -67.169 47.732 35.861 1.00 16.47 157 HIS C N 1
ATOM 4189 C CA . HIS C 1 129 ? -68.442 47.294 36.426 1.00 16.61 157 HIS C CA 1
ATOM 4190 C C . HIS C 1 129 ? -68.647 45.784 36.298 1.00 15.75 157 HIS C C 1
ATOM 4191 O O . HIS C 1 129 ? -69.711 45.245 36.530 1.00 15.41 157 HIS C O 1
ATOM 4198 N N . GLY C 1 130 ? -67.569 45.139 35.906 1.00 14.68 158 GLY C N 1
ATOM 4199 C CA . GLY C 1 130 ? -67.469 43.679 35.894 1.00 13.99 158 GLY C CA 1
ATOM 4200 C C . GLY C 1 130 ? -67.908 43.094 34.574 1.00 12.75 158 GLY C C 1
ATOM 4201 O O . GLY C 1 130 ? -68.096 41.903 34.407 1.00 13.97 158 GLY C O 1
ATOM 4202 N N . GLY C 1 131 ? -68.119 43.984 33.647 1.00 11.63 159 GLY C N 1
ATOM 4203 C CA . GLY C 1 131 ? -68.704 43.617 32.366 1.00 10.56 159 GLY C CA 1
ATOM 4204 C C . GLY C 1 131 ? -70.174 43.294 32.432 1.00 10.12 159 GLY C C 1
ATOM 4205 O O . GLY C 1 131 ? -70.845 43.639 33.374 1.00 8.36 159 GLY C O 1
ATOM 4206 N N . GLN C 1 132 ? -70.645 42.622 31.381 1.00 9.69 160 GLN C N 1
ATOM 4207 C CA . GLN C 1 132 ? -72.071 42.274 31.227 1.00 10.40 160 GLN C CA 1
ATOM 4208 C C . GLN C 1 132 ? -72.455 41.278 32.312 1.00 9.75 160 GLN C C 1
ATOM 4209 O O . GLN C 1 132 ? -71.617 40.584 32.847 1.00 10.33 160 GLN C O 1
ATOM 4215 N N . ARG C 1 133 ? -73.721 41.325 32.696 1.00 9.31 161 ARG C N 1
ATOM 4216 C CA . ARG C 1 133 ? -74.329 40.345 33.593 1.00 8.32 161 ARG C CA 1
ATOM 4217 C C . ARG C 1 133 ? -74.541 39.076 32.766 1.00 8.86 161 ARG C C 1
ATOM 4218 O O . ARG C 1 133 ? -75.009 39.156 31.643 1.00 8.88 161 ARG C O 1
ATOM 4226 N N . VAL C 1 134 ? -74.200 37.918 33.342 1.00 7.77 162 VAL C N 1
ATOM 4227 C CA . VAL C 1 134 ? -74.332 36.668 32.632 1.00 8.67 162 VAL C CA 1
ATOM 4228 C C . VAL C 1 134 ? -75.383 35.750 33.235 1.00 8.44 162 VAL C C 1
ATOM 4229 O O . VAL C 1 134 ? -76.129 35.051 32.553 1.00 8.68 162 VAL C O 1
ATOM 4233 N N A VAL C 1 135 ? -75.432 35.753 34.549 0.50 8.34 163 VAL C N 1
ATOM 4234 N N B VAL C 1 135 ? -75.371 35.717 34.551 0.50 8.30 163 VAL C N 1
ATOM 4235 C CA A VAL C 1 135 ? -76.338 34.855 35.256 0.50 8.64 163 VAL C CA 1
ATOM 4236 C CA B VAL C 1 135 ? -76.328 34.905 35.304 0.50 8.50 163 VAL C CA 1
ATOM 4237 C C A VAL C 1 135 ? -76.992 35.530 36.451 0.50 9.18 163 VAL C C 1
ATOM 4238 C C B VAL C 1 135 ? -77.068 35.702 36.361 0.50 8.96 163 VAL C C 1
ATOM 4239 O O A VAL C 1 135 ? -76.365 36.283 37.167 0.50 10.03 163 VAL C O 1
ATOM 4240 O O B VAL C 1 135 ? -76.599 36.705 36.873 0.50 8.97 163 VAL C O 1
ATOM 4247 N N . THR C 1 136 ? -78.288 35.257 36.606 1.00 10.21 164 THR C N 1
ATOM 4248 C CA . THR C 1 136 ? -79.115 35.779 37.719 1.00 10.86 164 THR C CA 1
ATOM 4249 C C . THR C 1 136 ? -79.654 34.635 38.590 1.00 11.05 164 THR C C 1
ATOM 4250 O O . THR C 1 136 ? -80.083 33.608 38.109 1.00 12.10 164 THR C O 1
ATOM 4254 N N . MET C 1 137 ? -79.554 34.837 39.884 1.00 10.69 165 MET C N 1
ATOM 4255 C CA . MET C 1 137 ? -80.110 33.887 40.881 1.00 11.03 165 MET C CA 1
ATOM 4256 C C . MET C 1 137 ? -81.208 34.640 41.623 1.00 10.26 165 MET C C 1
ATOM 4257 O O . MET C 1 137 ? -80.981 35.653 42.223 1.00 9.85 165 MET C O 1
ATOM 4262 N N . LEU C 1 138 ? -82.401 34.092 41.527 1.00 10.73 166 LEU C N 1
ATOM 4263 C CA . LEU C 1 138 ? -83.609 34.637 42.138 1.00 11.12 166 LEU C CA 1
ATOM 4264 C C . LEU C 1 138 ? -84.068 33.714 43.211 1.00 10.12 166 LEU C C 1
ATOM 4265 O O . LEU C 1 138 ? -84.429 32.597 42.982 1.00 10.23 166 LEU C O 1
ATOM 4270 N N . MET C 1 139 ? -83.962 34.196 44.419 1.00 8.99 167 MET C N 1
ATOM 4271 C CA . MET C 1 139 ? -84.301 33.430 45.603 1.00 10.06 167 MET C CA 1
ATOM 4272 C C . MET C 1 139 ? -85.610 33.948 46.214 1.00 10.39 167 MET C C 1
ATOM 4273 O O . MET C 1 139 ? -85.743 35.119 46.581 1.00 10.30 167 MET C O 1
ATOM 4278 N N . TYR C 1 140 ? -86.548 33.033 46.329 1.00 10.29 168 TYR C N 1
ATOM 4279 C CA . TYR C 1 140 ? -87.893 33.338 46.848 1.00 10.05 168 TYR C CA 1
ATOM 4280 C C . TYR C 1 140 ? -87.869 33.091 48.290 1.00 9.51 168 TYR C C 1
ATOM 4281 O O . TYR C 1 140 ? -87.607 31.961 48.726 1.00 7.80 168 TYR C O 1
ATOM 4290 N N . LEU C 1 141 ? -88.177 34.170 49.003 1.00 9.24 169 LEU C N 1
ATOM 4291 C CA . LEU C 1 141 ? -88.107 34.183 50.468 1.00 9.84 169 LEU C CA 1
ATOM 4292 C C . LEU C 1 141 ? -89.442 33.928 51.140 1.00 9.39 169 LEU C C 1
ATOM 4293 O O . LEU C 1 141 ? -89.525 33.647 52.338 1.00 10.10 169 LEU C O 1
ATOM 4298 N N . THR C 1 142 ? -90.479 34.050 50.343 1.00 9.88 170 THR C N 1
ATOM 4299 C CA . THR C 1 142 ? -91.851 33.797 50.801 1.00 9.98 170 THR C CA 1
ATOM 4300 C C . THR C 1 142 ? -92.580 32.975 49.794 1.00 10.06 170 THR C C 1
ATOM 4301 O O . THR C 1 142 ? -92.118 32.801 48.665 1.00 11.14 170 THR C O 1
ATOM 4305 N N . THR C 1 143 ? -93.677 32.385 50.237 1.00 9.14 171 THR C N 1
ATOM 4306 C CA . THR C 1 143 ? -94.573 31.680 49.331 1.00 9.29 171 THR C CA 1
ATOM 4307 C C . THR C 1 143 ? -95.841 32.475 49.046 1.00 9.52 171 THR C C 1
ATOM 4308 O O . THR C 1 143 ? -96.663 32.629 49.887 1.00 11.39 171 THR C O 1
ATOM 4312 N N . VAL C 1 144 ? -95.993 32.903 47.804 1.00 10.47 172 VAL C N 1
ATOM 4313 C CA . VAL C 1 144 ? -97.061 33.844 47.368 1.00 10.99 172 VAL C CA 1
ATOM 4314 C C . VAL C 1 144 ? -98.400 33.205 46.961 1.00 11.22 172 VAL C C 1
ATOM 4315 O O . VAL C 1 144 ? -98.482 32.339 46.083 1.00 10.07 172 VAL C O 1
ATOM 4319 N N . GLU C 1 145 ? -99.455 33.727 47.572 1.00 11.14 173 GLU C N 1
ATOM 4320 C CA . GLU C 1 145 ? -100.778 33.122 47.450 1.00 11.20 173 GLU C CA 1
ATOM 4321 C C . GLU C 1 145 ? -101.371 33.327 46.063 1.00 11.50 173 GLU C C 1
ATOM 4322 O O . GLU C 1 145 ? -101.909 32.426 45.457 1.00 11.06 173 GLU C O 1
ATOM 4328 N N . GLU C 1 146 ? -101.310 34.539 45.586 1.00 11.32 174 GLU C N 1
ATOM 4329 C CA . GLU C 1 146 ? -101.832 34.824 44.262 1.00 11.77 174 GLU C CA 1
ATOM 4330 C C . GLU C 1 146 ? -101.039 35.888 43.568 1.00 11.63 174 GLU C C 1
ATOM 4331 O O . GLU C 1 146 ? -100.862 37.009 44.064 1.00 11.06 174 GLU C O 1
ATOM 4337 N N . GLY C 1 147 ? -100.631 35.488 42.384 1.00 10.65 175 GLY C N 1
ATOM 4338 C CA . GLY C 1 147 ? -99.775 36.275 41.513 1.00 11.35 175 GLY C CA 1
ATOM 4339 C C . GLY C 1 147 ? -98.313 36.168 41.886 1.00 10.29 175 GLY C C 1
ATOM 4340 O O . GLY C 1 147 ? -97.899 35.290 42.642 1.00 9.60 175 GLY C O 1
ATOM 4341 N N . GLY C 1 148 ? -97.553 37.132 41.406 1.00 9.63 176 GLY C N 1
ATOM 4342 C CA . GLY C 1 148 ? -96.144 37.249 41.763 1.00 10.00 176 GLY C CA 1
ATOM 4343 C C . GLY C 1 148 ? -95.223 36.225 41.116 1.00 11.21 176 GLY C C 1
ATOM 4344 O O . GLY C 1 148 ? -94.047 36.124 41.434 1.00 12.18 176 GLY C O 1
ATOM 4345 N N . GLU C 1 149 ? -95.743 35.489 40.146 1.00 10.33 177 GLU C N 1
ATOM 4346 C CA . GLU C 1 149 ? -94.920 34.489 39.479 1.00 9.77 177 GLU C CA 1
ATOM 4347 C C . GLU C 1 149 ? -93.805 35.207 38.703 1.00 9.86 177 GLU C C 1
ATOM 4348 O O . GLU C 1 149 ? -93.966 36.341 38.255 1.00 11.15 177 GLU C O 1
ATOM 4354 N N . THR C 1 150 ? -92.657 34.554 38.596 1.00 8.81 178 THR C N 1
ATOM 4355 C CA . THR C 1 150 ? -91.670 34.929 37.592 1.00 9.02 178 THR C CA 1
ATOM 4356 C C . THR C 1 150 ? -92.156 34.347 36.263 1.00 9.37 178 THR C C 1
ATOM 4357 O O . THR C 1 150 ? -92.370 33.171 36.126 1.00 10.68 178 THR C O 1
ATOM 4361 N N . VAL C 1 151 ? -92.304 35.219 35.302 1.00 8.94 179 VAL C N 1
ATOM 4362 C CA . VAL C 1 151 ? -92.757 34.863 33.966 1.00 8.39 179 VAL C CA 1
ATOM 4363 C C . VAL C 1 151 ? -91.656 35.111 32.984 1.00 8.37 179 VAL C C 1
ATOM 4364 O O . VAL C 1 151 ? -90.911 36.084 33.053 1.00 7.89 179 VAL C O 1
ATOM 4368 N N . LEU C 1 152 ? -91.559 34.187 32.063 1.00 8.69 180 LEU C N 1
ATOM 4369 C CA . LEU C 1 152 ? -90.588 34.292 31.000 1.00 9.40 180 LEU C CA 1
ATOM 4370 C C . LEU C 1 152 ? -91.335 34.087 29.674 1.00 9.37 180 LEU C C 1
ATOM 4371 O O . LEU C 1 152 ? -91.551 32.978 29.267 1.00 8.18 180 LEU C O 1
ATOM 4376 N N . PRO C 1 153 ? -91.759 35.170 29.047 1.00 9.60 181 PRO C N 1
ATOM 4377 C CA . PRO C 1 153 ? -92.675 35.126 27.927 1.00 10.96 181 PRO C CA 1
ATOM 4378 C C . PRO C 1 153 ? -92.118 34.543 26.670 1.00 11.75 181 PRO C C 1
ATOM 4379 O O . PRO C 1 153 ? -92.889 34.110 25.795 1.00 12.33 181 PRO C O 1
ATOM 4383 N N . ASN C 1 154 ? -90.797 34.588 26.549 1.00 13.03 182 ASN C N 1
ATOM 4384 C CA . ASN C 1 154 ? -90.126 34.145 25.303 1.00 14.82 182 ASN C CA 1
ATOM 4385 C C . ASN C 1 154 ? -89.632 32.706 25.346 1.00 15.57 182 ASN C C 1
ATOM 4386 O O . ASN C 1 154 ? -88.921 32.279 24.479 1.00 15.91 182 ASN C O 1
ATOM 4391 N N . ALA C 1 155 ? -89.976 32.013 26.414 1.00 16.77 183 ALA C N 1
ATOM 4392 C CA . ALA C 1 155 ? -89.633 30.585 26.582 1.00 18.01 183 ALA C CA 1
ATOM 4393 C C . ALA C 1 155 ? -90.304 29.703 25.548 1.00 20.33 183 ALA C C 1
ATOM 4394 O O . ALA C 1 155 ? -91.398 29.961 25.061 1.00 20.72 183 ALA C O 1
ATOM 4396 N N . GLU C 1 156 ? -89.593 28.615 25.305 1.00 22.50 184 GLU C N 1
ATOM 4397 C CA . GLU C 1 156 ? -89.946 27.540 24.363 1.00 24.44 184 GLU C CA 1
ATOM 4398 C C . GLU C 1 156 ? -91.371 27.009 24.508 1.00 25.16 184 GLU C C 1
ATOM 4399 O O . GLU C 1 156 ? -91.972 26.527 23.536 1.00 25.81 184 GLU C O 1
ATOM 4405 N N . GLN C 1 157 ? -91.885 27.118 25.727 1.00 25.98 185 GLN C N 1
ATOM 4406 C CA . GLN C 1 157 ? -93.153 26.468 26.155 1.00 26.51 185 GLN C CA 1
ATOM 4407 C C . GLN C 1 157 ? -93.779 27.034 27.437 1.00 26.20 185 GLN C C 1
ATOM 4408 O O . GLN C 1 157 ? -93.164 27.085 28.493 1.00 27.05 185 GLN C O 1
ATOM 4414 N N . LYS C 1 158 ? -95.044 27.400 27.305 1.00 25.57 186 LYS C N 1
ATOM 4415 C CA . LYS C 1 158 ? -95.853 28.038 28.375 1.00 25.61 186 LYS C CA 1
ATOM 4416 C C . LYS C 1 158 ? -96.570 27.113 29.384 1.00 25.93 186 LYS C C 1
ATOM 4417 O O . LYS C 1 158 ? -97.006 26.010 29.072 1.00 25.46 186 LYS C O 1
ATOM 4423 N N . VAL C 1 159 ? -96.698 27.621 30.605 1.00 26.28 187 VAL C N 1
ATOM 4424 C CA . VAL C 1 159 ? -97.470 26.936 31.663 1.00 26.48 187 VAL C CA 1
ATOM 4425 C C . VAL C 1 159 ? -98.956 27.047 31.436 1.00 27.25 187 VAL C C 1
ATOM 4426 O O . VAL C 1 159 ? -99.494 28.033 30.897 1.00 27.37 187 VAL C O 1
ATOM 4430 N N . THR C 1 160 ? -99.596 25.972 31.864 1.00 28.25 188 THR C N 1
ATOM 4431 C CA . THR C 1 160 ? -101.047 25.840 31.855 1.00 28.28 188 THR C CA 1
ATOM 4432 C C . THR C 1 160 ? -101.566 25.169 33.104 1.00 28.19 188 THR C C 1
ATOM 4433 O O . THR C 1 160 ? -100.843 24.516 33.851 1.00 28.00 188 THR C O 1
ATOM 4437 N N . GLY C 1 161 ? -102.854 25.375 33.288 1.00 28.49 189 GLY C N 1
ATOM 4438 C CA . GLY C 1 161 ? -103.630 24.787 34.389 1.00 29.05 189 GLY C CA 1
ATOM 4439 C C . GLY C 1 161 ? -103.961 25.665 35.577 1.00 29.15 189 GLY C C 1
ATOM 4440 O O . GLY C 1 161 ? -103.675 26.869 35.633 1.00 29.16 189 GLY C O 1
ATOM 4441 N N . ASP C 1 162 ? -104.591 24.982 36.524 1.00 29.25 190 ASP C N 1
ATOM 4442 C CA . ASP C 1 162 ? -104.953 25.538 37.847 1.00 29.19 190 ASP C CA 1
ATOM 4443 C C . ASP C 1 162 ? -103.749 26.115 38.540 1.00 28.43 190 ASP C C 1
ATOM 4444 O O . ASP C 1 162 ? -102.665 25.526 38.554 1.00 29.27 190 ASP C O 1
ATOM 4449 N N . GLY C 1 163 ? -103.974 27.289 39.107 1.00 27.22 191 GLY C N 1
ATOM 4450 C CA . GLY C 1 163 ? -103.020 27.934 40.013 1.00 25.74 191 GLY C CA 1
ATOM 4451 C C . GLY C 1 163 ? -101.988 28.860 39.409 1.00 23.98 191 GLY C C 1
ATOM 4452 O O . GLY C 1 163 ? -100.965 29.162 40.044 1.00 23.40 191 GLY C O 1
ATOM 4453 N N . TRP C 1 164 ? -102.248 29.289 38.178 1.00 21.92 192 TRP C N 1
ATOM 4454 C CA . TRP C 1 164 ? -101.417 30.352 37.543 1.00 21.09 192 TRP C CA 1
ATOM 4455 C C . TRP C 1 164 ? -102.280 31.539 37.261 1.00 20.57 192 TRP C C 1
ATOM 4456 O O . TRP C 1 164 ? -103.384 31.413 36.795 1.00 20.39 192 TRP C O 1
ATOM 4467 N N . SER C 1 165 ? -101.739 32.701 37.549 1.00 19.87 193 SER C N 1
ATOM 4468 C CA . SER C 1 165 ? -102.406 33.979 37.227 1.00 18.81 193 SER C CA 1
ATOM 4469 C C . SER C 1 165 ? -102.396 34.164 35.699 1.00 19.08 193 SER C C 1
ATOM 4470 O O . SER C 1 165 ? -101.638 33.512 34.974 1.00 17.37 193 SER C O 1
ATOM 4473 N N . GLU C 1 166 ? -103.225 35.066 35.215 1.00 19.08 194 GLU C N 1
ATOM 4474 C CA . GLU C 1 166 ? -103.444 35.141 33.754 1.00 20.21 194 GLU C CA 1
ATOM 4475 C C . GLU C 1 166 ? -102.116 35.622 33.175 1.00 19.34 194 GLU C C 1
ATOM 4476 O O . GLU C 1 166 ? -101.686 35.269 32.072 1.00 19.27 194 GLU C O 1
ATOM 4482 N N . CYS C 1 167 ? -101.468 36.408 34.003 1.00 18.23 195 CYS C N 1
ATOM 4483 C CA . CYS C 1 167 ? -100.149 36.957 33.685 1.00 18.38 195 CYS C CA 1
ATOM 4484 C C . CYS C 1 167 ? -99.177 35.807 33.427 1.00 18.14 195 CYS C C 1
ATOM 4485 O O . CYS C 1 167 ? -98.472 35.775 32.404 1.00 18.00 195 CYS C O 1
ATOM 4488 N N . ALA C 1 168 ? -99.186 34.858 34.360 1.00 16.85 196 ALA C N 1
ATOM 4489 C CA . ALA C 1 168 ? -98.195 33.784 34.374 1.00 16.36 196 ALA C CA 1
ATOM 4490 C C . ALA C 1 168 ? -98.285 32.921 33.137 1.00 16.67 196 ALA C C 1
ATOM 4491 O O . ALA C 1 168 ? -97.293 32.340 32.648 1.00 15.13 196 ALA C O 1
ATOM 4493 N N . LYS C 1 169 ? -99.507 32.823 32.658 1.00 16.57 197 LYS C N 1
ATOM 4494 C CA . LYS C 1 169 ? -99.814 31.884 31.561 1.00 17.68 197 LYS C CA 1
ATOM 4495 C C . LYS C 1 169 ? -99.463 32.484 30.217 1.00 16.73 197 LYS C C 1
ATOM 4496 O O . LYS C 1 169 ? -99.769 31.949 29.164 1.00 17.97 197 LYS C O 1
ATOM 4502 N N . ARG C 1 170 ? -98.791 33.614 30.268 1.00 16.28 198 ARG C N 1
ATOM 4503 C CA . ARG C 1 170 ? -98.256 34.227 29.043 1.00 15.66 198 ARG C CA 1
ATOM 4504 C C . ARG C 1 170 ? -96.827 33.805 28.740 1.00 15.17 198 ARG C C 1
ATOM 4505 O O . ARG C 1 170 ? -96.179 34.320 27.841 1.00 15.59 198 ARG C O 1
ATOM 4513 N N . GLY C 1 171 ? -96.352 32.852 29.523 1.00 15.05 199 GLY C N 1
ATOM 4514 C CA . GLY C 1 171 ? -94.996 32.298 29.372 1.00 13.40 199 GLY C CA 1
ATOM 4515 C C . GLY C 1 171 ? -94.754 31.075 30.229 1.00 12.64 199 GLY C C 1
ATOM 4516 O O . GLY C 1 171 ? -95.664 30.547 30.849 1.00 11.96 199 GLY C O 1
ATOM 4517 N N . LEU C 1 172 ? -93.512 30.613 30.222 1.00 12.58 200 LEU C N 1
ATOM 4518 C CA . LEU C 1 172 ? -93.006 29.714 31.273 1.00 12.24 200 LEU C CA 1
ATOM 4519 C C . LEU C 1 172 ? -93.124 30.534 32.510 1.00 11.08 200 LEU C C 1
ATOM 4520 O O . LEU C 1 172 ? -92.926 31.717 32.485 1.00 10.42 200 LEU C O 1
ATOM 4525 N N . ALA C 1 173 ? -93.453 29.908 33.607 1.00 11.15 201 ALA C N 1
ATOM 4526 C CA . ALA C 1 173 ? -93.586 30.659 34.850 1.00 10.72 201 ALA C CA 1
ATOM 4527 C C . ALA C 1 173 ? -93.242 29.821 36.052 1.00 11.26 201 ALA C C 1
ATOM 4528 O O . ALA C 1 173 ? -93.254 28.617 35.982 1.00 10.39 201 ALA C O 1
ATOM 4530 N N . VAL C 1 174 ? -92.839 30.524 37.097 1.00 10.71 202 VAL C N 1
ATOM 4531 C CA . VAL C 1 174 ? -92.380 29.942 38.348 1.00 11.70 202 VAL C CA 1
ATOM 4532 C C . VAL C 1 174 ? -93.105 30.617 39.501 1.00 12.14 202 VAL C C 1
ATOM 4533 O O . VAL C 1 174 ? -93.144 31.861 39.643 1.00 11.38 202 VAL C O 1
ATOM 4537 N N . LYS C 1 175 ? -93.783 29.765 40.248 1.00 13.20 203 LYS C N 1
ATOM 4538 C CA . LYS C 1 175 ? -94.517 30.189 41.434 1.00 13.53 203 LYS C CA 1
ATOM 4539 C C . LYS C 1 175 ? -93.452 30.430 42.474 1.00 13.63 203 LYS C C 1
ATOM 4540 O O . LYS C 1 175 ? -92.570 29.628 42.631 1.00 12.27 203 LYS C O 1
ATOM 4546 N N . PRO C 1 176 ? -93.521 31.568 43.172 1.00 14.41 204 PRO C N 1
ATOM 4547 C CA . PRO C 1 176 ? -92.700 31.830 44.359 1.00 14.22 204 PRO C CA 1
ATOM 4548 C C . PRO C 1 176 ? -93.046 30.947 45.526 1.00 14.59 204 PRO C C 1
ATOM 4549 O O . PRO C 1 176 ? -94.092 31.106 46.161 1.00 14.26 204 PRO C O 1
ATOM 4553 N N . ILE C 1 177 ? -92.123 30.037 45.774 1.00 14.37 205 ILE C N 1
ATOM 4554 C CA . ILE C 1 177 ? -92.175 29.118 46.891 1.00 14.50 205 ILE C CA 1
ATOM 4555 C C . ILE C 1 177 ? -90.983 29.320 47.810 1.00 14.74 205 ILE C C 1
ATOM 4556 O O . ILE C 1 177 ? -89.824 29.325 47.389 1.00 16.06 205 ILE C O 1
ATOM 4561 N N . LYS C 1 178 ? -91.302 29.443 49.092 1.00 14.01 206 LYS C N 1
ATOM 4562 C CA . LYS C 1 178 ? -90.253 29.705 50.108 1.00 12.82 206 LYS C CA 1
ATOM 4563 C C . LYS C 1 178 ? -89.100 28.713 50.039 1.00 12.35 206 LYS C C 1
ATOM 4564 O O . LYS C 1 178 ? -89.257 27.499 50.244 1.00 11.25 206 LYS C O 1
ATOM 4570 N N . GLY C 1 179 ? -87.931 29.255 49.770 1.00 10.62 207 GLY C N 1
ATOM 4571 C CA . GLY C 1 179 ? -86.689 28.463 49.814 1.00 10.17 207 GLY C CA 1
ATOM 4572 C C . GLY C 1 179 ? -86.125 28.060 48.452 1.00 9.66 207 GLY C C 1
ATOM 4573 O O . GLY C 1 179 ? -84.969 27.594 48.317 1.00 7.25 207 GLY C O 1
ATOM 4574 N N . ASP C 1 180 ? -86.972 28.204 47.446 1.00 9.58 208 ASP C N 1
ATOM 4575 C CA . ASP C 1 180 ? -86.586 27.823 46.086 1.00 10.16 208 ASP C CA 1
ATOM 4576 C C . ASP C 1 180 ? -85.737 28.954 45.512 1.00 9.53 208 ASP C C 1
ATOM 4577 O O . ASP C 1 180 ? -85.873 30.113 45.918 1.00 10.80 208 ASP C O 1
ATOM 4582 N N . ALA C 1 181 ? -84.849 28.612 44.598 1.00 9.73 209 ALA C N 1
ATOM 4583 C CA . ALA C 1 181 ? -84.189 29.625 43.710 1.00 9.62 209 ALA C CA 1
ATOM 4584 C C . ALA C 1 181 ? -84.184 29.304 42.206 1.00 10.59 209 ALA C C 1
ATOM 4585 O O . ALA C 1 181 ? -83.890 28.200 41.743 1.00 11.67 209 ALA C O 1
ATOM 4587 N N . LEU C 1 182 ? -84.468 30.334 41.442 1.00 9.43 210 LEU C N 1
ATOM 4588 C CA . LEU C 1 182 ? -84.425 30.229 39.987 1.00 9.13 210 LEU C CA 1
ATOM 4589 C C . LEU C 1 182 ? -83.161 30.831 39.406 1.00 9.32 210 LEU C C 1
ATOM 4590 O O . LEU C 1 182 ? -82.959 32.030 39.419 1.00 9.08 210 LEU C O 1
ATOM 4595 N N . MET C 1 183 ? -82.360 29.959 38.824 1.00 9.70 211 MET C N 1
ATOM 4596 C CA . MET C 1 183 ? -81.158 30.362 38.097 1.00 10.71 211 MET C CA 1
ATOM 4597 C C . MET C 1 183 ? -81.391 30.431 36.603 1.00 9.24 211 MET C C 1
ATOM 4598 O O . MET C 1 183 ? -81.756 29.456 35.980 1.00 10.89 211 MET C O 1
ATOM 4603 N N . PHE C 1 184 ? -81.116 31.573 36.022 1.00 9.65 212 PHE C N 1
ATOM 4604 C CA . PHE C 1 184 ? -81.188 31.671 34.574 1.00 9.15 212 PHE C CA 1
ATOM 4605 C C . PHE C 1 184 ? -80.067 32.525 34.000 1.00 9.53 212 PHE C C 1
ATOM 4606 O O . PHE C 1 184 ? -79.512 33.409 34.656 1.00 8.84 212 PHE C O 1
ATOM 4614 N N . TYR C 1 185 ? -79.753 32.209 32.749 1.00 9.31 213 TYR C N 1
ATOM 4615 C CA . TYR C 1 185 ? -78.679 32.881 31.986 1.00 9.61 213 TYR C CA 1
ATOM 4616 C C . TYR C 1 185 ? -79.191 33.987 31.100 1.00 8.49 213 TYR C C 1
ATOM 4617 O O . TYR C 1 185 ? -80.132 33.802 30.357 1.00 7.58 213 TYR C O 1
ATOM 4626 N N . SER C 1 186 ? -78.543 35.145 31.199 1.00 8.51 214 SER C N 1
ATOM 4627 C CA . SER C 1 186 ? -78.911 36.328 30.353 1.00 8.28 214 SER C CA 1
ATOM 4628 C C . SER C 1 186 ? -78.196 36.362 28.989 1.00 8.83 214 SER C C 1
ATOM 4629 O O . SER C 1 186 ? -78.670 36.949 27.975 1.00 7.44 214 SER C O 1
ATOM 4632 N N . LEU C 1 187 ? -77.031 35.724 29.007 1.00 8.81 215 LEU C N 1
ATOM 4633 C CA . LEU C 1 187 ? -76.218 35.500 27.801 1.00 9.38 215 LEU C CA 1
ATOM 4634 C C . LEU C 1 187 ? -76.201 34.023 27.441 1.00 9.14 215 LEU C C 1
ATOM 4635 O O . LEU C 1 187 ? -76.430 33.150 28.296 1.00 8.60 215 LEU C O 1
ATOM 4640 N N . LYS C 1 188 ? -75.901 33.806 26.161 1.00 8.97 216 LYS C N 1
ATOM 4641 C CA . LYS C 1 188 ? -75.621 32.490 25.577 1.00 8.32 216 LYS C CA 1
ATOM 4642 C C . LYS C 1 188 ? -74.208 32.031 25.955 1.00 7.75 216 LYS C C 1
ATOM 4643 O O . LYS C 1 188 ? -73.357 32.826 26.377 1.00 7.51 216 LYS C O 1
ATOM 4649 N N . PRO C 1 189 ? -73.926 30.743 25.797 1.00 6.15 217 PRO C N 1
ATOM 4650 C CA . PRO C 1 189 ? -72.611 30.330 26.180 1.00 6.13 217 PRO C CA 1
ATOM 4651 C C . PRO C 1 189 ? -71.448 31.052 25.494 1.00 6.72 217 PRO C C 1
ATOM 4652 O O . PRO C 1 189 ? -70.308 30.956 25.909 1.00 8.31 217 PRO C O 1
ATOM 4656 N N . ASP C 1 190 ? -71.736 31.734 24.419 1.00 8.02 218 ASP C N 1
ATOM 4657 C CA . ASP C 1 190 ? -70.706 32.393 23.629 1.00 8.48 218 ASP C CA 1
ATOM 4658 C C . ASP C 1 190 ? -70.612 33.874 24.011 1.00 8.68 218 ASP C C 1
ATOM 4659 O O . ASP C 1 190 ? -69.798 34.589 23.528 1.00 9.03 218 ASP C O 1
ATOM 4664 N N . GLY C 1 191 ? -71.369 34.255 25.015 1.00 10.19 219 GLY C N 1
ATOM 4665 C CA . GLY C 1 191 ? -71.432 35.641 25.486 1.00 10.63 219 GLY C CA 1
ATOM 4666 C C . GLY C 1 191 ? -72.352 36.610 24.766 1.00 11.21 219 GLY C C 1
ATOM 4667 O O . GLY C 1 191 ? -72.457 37.748 25.124 1.00 9.68 219 GLY C O 1
ATOM 4668 N N . SER C 1 192 ? -73.025 36.155 23.726 1.00 11.92 220 SER C N 1
ATOM 4669 C CA . SER C 1 192 ? -74.071 37.014 23.085 1.00 11.73 220 SER C CA 1
ATOM 4670 C C . SER C 1 192 ? -75.346 37.121 23.928 1.00 11.93 220 SER C C 1
ATOM 4671 O O . SER C 1 192 ? -75.683 36.277 24.788 1.00 9.30 220 SER C O 1
ATOM 4674 N N . ASN C 1 193 ? -76.048 38.219 23.716 1.00 12.52 221 ASN C N 1
ATOM 4675 C CA . ASN C 1 193 ? -77.294 38.440 24.455 1.00 12.70 221 ASN C CA 1
ATOM 4676 C C . ASN C 1 193 ? -78.240 37.306 24.100 1.00 12.24 221 ASN C C 1
ATOM 4677 O O . ASN C 1 193 ? -78.332 36.910 22.925 1.00 12.26 221 ASN C O 1
ATOM 4682 N N . ASP C 1 194 ? -78.915 36.784 25.123 1.00 10.88 222 ASP C N 1
ATOM 4683 C CA . ASP C 1 194 ? -80.050 35.870 24.924 1.00 11.38 222 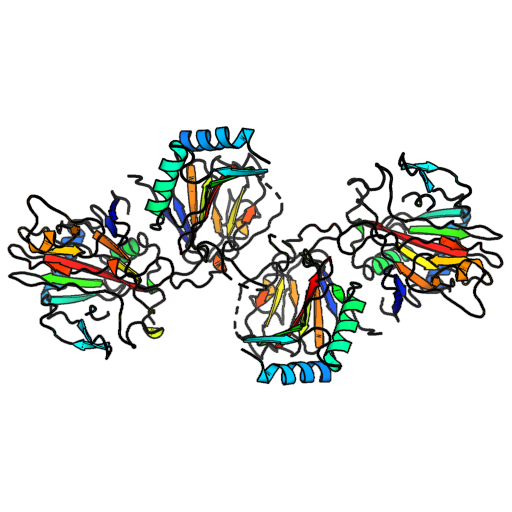ASP C CA 1
ATOM 4684 C C . ASP C 1 194 ? -81.417 36.549 25.113 1.00 11.68 222 ASP C C 1
ATOM 4685 O O . ASP C 1 194 ? -81.877 36.772 26.244 1.00 11.76 222 ASP C O 1
ATOM 4690 N N . PRO C 1 195 ? -82.080 36.870 23.999 1.00 11.05 223 PRO C N 1
ATOM 4691 C CA . PRO C 1 195 ? -83.365 37.489 24.109 1.00 11.31 223 PRO C CA 1
ATOM 4692 C C . PRO C 1 195 ? -84.455 36.557 24.663 1.00 10.53 223 PRO C C 1
ATOM 4693 O O . PRO C 1 195 ? -85.495 36.999 25.092 1.00 12.23 223 PRO C O 1
ATOM 4697 N N . ALA C 1 196 ? -84.195 35.281 24.701 1.00 9.25 224 ALA C N 1
ATOM 4698 C CA . ALA C 1 196 ? -85.172 34.346 25.279 1.00 9.25 224 ALA C CA 1
ATOM 4699 C C . ALA C 1 196 ? -85.242 34.511 26.792 1.00 8.89 224 ALA C C 1
ATOM 4700 O O . ALA C 1 196 ? -86.090 33.939 27.468 1.00 9.37 224 ALA C O 1
ATOM 4702 N N . SER C 1 197 ? -84.303 35.256 27.310 1.00 9.42 225 SER C N 1
ATOM 4703 C CA . SER C 1 197 ? -84.194 35.479 28.782 1.00 10.19 225 SER C CA 1
ATOM 4704 C C . SER C 1 197 ? -85.099 36.588 29.262 1.00 10.75 225 SER C C 1
ATOM 4705 O O . SER C 1 197 ? -85.047 37.018 30.453 1.00 10.98 225 SER C O 1
ATOM 4708 N N . LEU C 1 198 ? -85.943 37.078 28.367 1.00 10.83 226 LEU C N 1
ATOM 4709 C CA . LEU C 1 198 ? -86.900 38.120 28.795 1.00 10.86 226 LEU C CA 1
ATOM 4710 C C . LEU C 1 198 ? -87.679 37.575 30.010 1.00 10.51 226 LEU C C 1
ATOM 4711 O O . LEU C 1 198 ? -88.294 36.522 29.949 1.00 7.99 226 LEU C O 1
ATOM 4716 N N . HIS C 1 199 ? -87.703 38.343 31.091 1.00 10.90 227 HIS C N 1
ATOM 4717 C CA . HIS C 1 199 ? -88.464 37.922 32.260 1.00 11.28 227 HIS C CA 1
ATOM 4718 C C . HIS C 1 199 ? -89.026 39.085 33.073 1.00 10.87 227 HIS C C 1
ATOM 4719 O O . HIS C 1 199 ? -88.609 40.221 32.989 1.00 10.19 227 HIS C O 1
ATOM 4726 N N . GLY C 1 200 ? -90.025 38.741 33.837 1.00 10.35 228 GLY C N 1
ATOM 4727 C CA . GLY C 1 200 ? -90.729 39.710 34.701 1.00 9.38 228 GLY C CA 1
ATOM 4728 C C . GLY C 1 200 ? -91.388 39.090 35.894 1.00 9.11 228 GLY C C 1
ATOM 4729 O O . GLY C 1 200 ? -91.446 37.890 36.054 1.00 8.28 228 GLY C O 1
ATOM 4730 N N . SER C 1 201 ? -91.819 39.967 36.769 1.00 9.62 229 SER C N 1
ATOM 4731 C CA . SER C 1 201 ? -92.597 39.578 37.944 1.00 9.49 229 SER C CA 1
ATOM 4732 C C . SER C 1 201 ? -94.033 40.053 37.794 1.00 10.35 229 SER C C 1
ATOM 4733 O O . SER C 1 201 ? -94.325 41.254 37.720 1.00 8.03 229 SER C O 1
ATOM 4736 N N . CYS C 1 202 ? -94.914 39.058 37.789 1.00 9.50 230 CYS C N 1
ATOM 4737 C CA . CYS C 1 202 ? -96.341 39.258 37.598 1.00 10.87 230 CYS C CA 1
ATOM 4738 C C . CYS C 1 202 ? -96.910 39.998 38.787 1.00 10.20 230 CYS C C 1
ATOM 4739 O O . CYS C 1 202 ? -96.505 39.708 39.886 1.00 8.93 230 CYS C O 1
ATOM 4742 N N . PRO C 1 203 ? -97.866 40.941 38.556 1.00 10.43 231 PRO C N 1
ATOM 4743 C CA . PRO C 1 203 ? -98.451 41.638 39.721 1.00 10.63 231 PRO C CA 1
ATOM 4744 C C . PRO C 1 203 ? -98.739 40.677 40.890 1.00 9.86 231 PRO C C 1
ATOM 4745 O O . PRO C 1 203 ? -99.329 39.620 40.719 1.00 8.88 231 PRO C O 1
ATOM 4749 N N . THR C 1 204 ? -98.239 41.062 42.057 1.00 10.21 232 THR C N 1
ATOM 4750 C CA . THR C 1 204 ? -98.538 40.326 43.316 1.00 10.56 232 THR C CA 1
ATOM 4751 C C . THR C 1 204 ? -99.896 40.814 43.811 1.00 11.15 232 THR C C 1
ATOM 4752 O O . THR C 1 204 ? -100.136 42.013 43.914 1.00 11.41 232 THR C O 1
ATOM 4756 N N . LEU C 1 205 ? -100.820 39.869 43.978 1.00 11.59 233 LEU C N 1
ATOM 4757 C CA . LEU C 1 205 ? -102.235 40.161 44.168 1.00 11.68 233 LEU C CA 1
ATOM 4758 C C . LEU C 1 205 ? -102.682 39.849 45.552 1.00 10.48 233 LEU C C 1
ATOM 4759 O O . LEU C 1 205 ? -103.381 40.603 46.206 1.00 9.92 233 LEU C O 1
ATOM 4764 N N . LYS C 1 206 ? -102.297 38.666 45.962 1.00 10.36 234 LYS C N 1
ATOM 4765 C CA . LYS C 1 206 ? -102.486 38.245 47.340 1.00 8.93 234 LYS C CA 1
ATOM 4766 C C . LYS C 1 206 ? -101.193 37.663 47.853 1.00 8.61 234 LYS C C 1
ATOM 4767 O O . LYS C 1 206 ? -100.621 36.780 47.279 1.00 7.92 234 LYS C O 1
ATOM 4773 N N . GLY C 1 207 ? -100.707 38.269 48.913 1.00 8.66 235 GLY C N 1
ATOM 4774 C CA . GLY C 1 207 ? -99.436 37.919 49.486 1.00 9.23 235 GLY C CA 1
ATOM 4775 C C . GLY C 1 207 ? -98.428 39.046 49.437 1.00 10.34 235 GLY C C 1
ATOM 4776 O O . GLY C 1 207 ? -98.560 40.024 48.721 1.00 11.99 235 GLY C O 1
ATOM 4777 N N . ASP C 1 208 ? -97.432 38.872 50.287 1.00 10.50 236 ASP C N 1
ATOM 4778 C CA . ASP C 1 208 ? -96.188 39.612 50.232 1.00 9.95 236 ASP C CA 1
ATOM 4779 C C . ASP C 1 208 ? -95.018 38.816 49.636 1.00 9.38 236 ASP C C 1
ATOM 4780 O O . ASP C 1 208 ? -94.410 38.010 50.284 1.00 8.51 236 ASP C O 1
ATOM 4785 N N . LYS C 1 209 ? -94.705 39.155 48.408 1.00 8.58 237 LYS C N 1
ATOM 4786 C CA . LYS C 1 209 ? -93.545 38.586 47.697 1.00 8.92 237 LYS C CA 1
ATOM 4787 C C . LYS C 1 209 ? -92.259 39.275 48.133 1.00 8.56 237 LYS C C 1
ATOM 4788 O O . LYS C 1 209 ? -92.037 40.457 47.891 1.00 8.32 237 LYS C O 1
ATOM 4794 N N . TRP C 1 210 ? -91.441 38.509 48.829 1.00 7.51 238 TRP C N 1
ATOM 4795 C CA . TRP C 1 210 ? -90.065 38.900 49.171 1.00 7.84 238 TRP C CA 1
ATOM 4796 C C . TRP C 1 210 ? -89.111 38.030 48.425 1.00 8.21 238 TRP C C 1
ATOM 4797 O O . TRP C 1 210 ? -89.265 36.825 48.419 1.00 8.25 238 TRP C O 1
ATOM 4808 N N . SER C 1 211 ? -88.152 38.621 47.741 1.00 9.09 239 SER C N 1
ATOM 4809 C CA . SER C 1 211 ? -87.180 37.778 47.060 1.00 10.24 239 SER C CA 1
ATOM 4810 C C . SER C 1 211 ? -85.829 38.362 47.278 1.00 10.65 239 SER C C 1
ATOM 4811 O O . SER C 1 211 ? -85.649 39.463 47.847 1.00 11.32 239 SER C O 1
ATOM 4814 N N . ALA C 1 212 ? -84.857 37.606 46.833 1.00 10.86 240 ALA C N 1
ATOM 4815 C CA . ALA C 1 212 ? -83.463 38.061 46.855 1.00 11.99 240 ALA C CA 1
ATOM 4816 C C . ALA C 1 212 ? -82.775 37.728 45.526 1.00 11.93 240 ALA C C 1
ATOM 4817 O O . ALA C 1 212 ? -83.101 36.756 44.910 1.00 12.32 240 ALA C O 1
ATOM 4819 N N . THR C 1 213 ? -81.935 38.626 45.037 1.00 12.58 241 THR C N 1
ATOM 4820 C CA . THR C 1 213 ? -81.203 38.406 43.751 1.00 13.17 241 THR C CA 1
ATOM 4821 C C . THR C 1 213 ? -79.704 38.597 43.875 1.00 12.53 241 THR C C 1
ATOM 4822 O O . THR C 1 213 ? -79.192 39.410 44.632 1.00 11.61 241 THR C O 1
ATOM 4826 N N . LYS C 1 214 ? -79.017 37.758 43.121 1.00 12.46 242 LYS C N 1
ATOM 4827 C CA . LYS C 1 214 ? -77.563 37.897 42.842 1.00 10.91 242 LYS C CA 1
ATOM 4828 C C . LYS C 1 214 ? -77.454 38.016 41.318 1.00 10.96 242 LYS C C 1
ATOM 4829 O O . LYS C 1 214 ? -77.742 37.097 40.584 1.00 10.76 242 LYS C O 1
ATOM 4835 N N . TRP C 1 215 ? -77.145 39.222 40.885 1.00 9.71 243 TRP C N 1
ATOM 4836 C CA . TRP C 1 215 ? -76.756 39.442 39.506 1.00 10.10 243 TRP C CA 1
ATOM 4837 C C . TRP C 1 215 ? -75.228 39.252 39.340 1.00 8.94 243 TRP C C 1
ATOM 4838 O O . TRP C 1 215 ? -74.394 39.892 39.968 1.00 8.58 243 TRP C O 1
ATOM 4849 N N . ILE C 1 216 ? -74.885 38.267 38.526 1.00 8.48 244 ILE C N 1
ATOM 4850 C CA . ILE C 1 216 ? -73.502 37.822 38.355 1.00 7.93 244 ILE C CA 1
ATOM 4851 C C . ILE C 1 216 ? -73.005 38.238 36.980 1.00 9.17 244 ILE C C 1
ATOM 4852 O O . ILE C 1 216 ? -73.671 38.002 35.928 1.00 8.29 244 ILE C O 1
ATOM 4857 N N . HIS C 1 217 ? -71.814 38.848 36.998 1.00 8.66 245 HIS C N 1
ATOM 4858 C CA . HIS C 1 217 ? -71.127 39.374 35.787 1.00 8.39 245 HIS C CA 1
ATOM 4859 C C . HIS C 1 217 ? -70.053 38.403 35.223 1.00 8.20 245 HIS C C 1
ATOM 4860 O O . HIS C 1 217 ? -69.699 37.393 35.852 1.00 7.48 245 HIS C O 1
ATOM 4867 N N . VAL C 1 218 ? -69.609 38.751 34.023 1.00 8.01 246 VAL C N 1
ATOM 4868 C CA . VAL C 1 218 ? -68.666 37.926 33.212 1.00 8.22 246 VAL C CA 1
ATOM 4869 C C . VAL C 1 218 ? -67.243 38.106 33.703 1.00 9.75 246 VAL C C 1
ATOM 4870 O O . VAL C 1 218 ? -66.402 37.269 33.502 1.00 9.42 246 VAL C O 1
ATOM 4874 N N . ALA C 1 219 ? -67.041 39.210 34.403 1.00 11.32 247 ALA C N 1
ATOM 4875 C CA . ALA C 1 219 ? -65.735 39.606 34.941 1.00 12.46 247 ALA C CA 1
ATOM 4876 C C . ALA C 1 219 ? -65.833 40.243 36.350 1.00 14.09 247 ALA C C 1
ATOM 4877 O O . ALA C 1 219 ? -66.939 40.594 36.819 1.00 12.61 247 ALA C O 1
ATOM 4879 N N . PRO C 1 220 ? -64.683 40.374 37.036 1.00 15.33 248 PRO C N 1
ATOM 4880 C CA . PRO C 1 220 ? -64.742 40.910 38.376 1.00 16.36 248 PRO C CA 1
ATOM 4881 C C . PRO C 1 220 ? -65.133 42.368 38.362 1.00 17.34 248 PRO C C 1
ATOM 4882 O O . PRO C 1 220 ? -64.737 43.143 37.486 1.00 17.64 248 PRO C O 1
ATOM 4886 N N . ILE C 1 221 ? -65.940 42.705 39.354 1.00 17.63 249 ILE C N 1
ATOM 4887 C CA . ILE C 1 221 ? -66.407 44.067 39.543 1.00 18.00 249 ILE C CA 1
ATOM 4888 C C . ILE C 1 221 ? -65.329 44.855 40.287 1.00 19.45 249 ILE C C 1
ATOM 4889 O O . ILE C 1 221 ? -64.880 44.493 41.384 1.00 19.88 249 ILE C O 1
ATOM 4894 N N . GLY C 1 222 ? -64.911 45.928 39.640 1.00 20.57 250 GLY C N 1
ATOM 4895 C CA . GLY C 1 222 ? -63.846 46.795 40.132 1.00 21.24 250 GLY C CA 1
ATOM 4896 C C . GLY C 1 222 ? -62.488 46.426 39.557 1.00 22.07 250 GLY C C 1
ATOM 4897 O O . GLY C 1 222 ? -62.248 46.565 38.350 1.00 23.17 250 GLY C O 1
ATOM 4898 N N . GLU D 1 9 ? -81.471 15.790 37.473 1.00 37.62 37 GLU D N 1
ATOM 4899 C CA . GLU D 1 9 ? -82.019 14.511 38.027 1.00 37.63 37 GLU D CA 1
ATOM 4900 C C . GLU D 1 9 ? -80.916 13.682 38.702 1.00 36.85 37 GLU D C 1
ATOM 4901 O O . GLU D 1 9 ? -81.165 12.742 39.475 1.00 36.91 37 GLU D O 1
ATOM 4907 N N . TRP D 1 10 ? -79.694 14.077 38.389 1.00 35.93 38 TRP D N 1
ATOM 4908 C CA . TRP D 1 10 ? -78.472 13.516 39.000 1.00 35.20 38 TRP D CA 1
ATOM 4909 C C . TRP D 1 10 ? -78.050 14.381 40.184 1.00 34.68 38 TRP D C 1
ATOM 4910 O O . TRP D 1 10 ? -77.608 15.521 40.044 1.00 35.56 38 TRP D O 1
ATOM 4921 N N . ARG D 1 11 ? -78.208 13.826 41.365 1.00 33.24 39 ARG D N 1
ATOM 4922 C CA . ARG D 1 11 ? -77.923 14.575 42.580 1.00 31.92 39 ARG D CA 1
ATOM 4923 C C . ARG D 1 11 ? -76.786 13.937 43.313 1.00 30.24 39 ARG D C 1
ATOM 4924 O O . ARG D 1 11 ? -76.931 12.932 44.017 1.00 29.63 39 ARG D O 1
ATOM 4932 N N . GLY D 1 12 ? -75.639 14.553 43.105 1.00 28.37 40 GLY D N 1
ATOM 4933 C CA . GLY D 1 12 ? -74.397 14.078 43.685 1.00 26.75 40 GLY D CA 1
ATOM 4934 C C . GLY D 1 12 ? -73.590 15.166 44.352 1.00 25.36 40 GLY D C 1
ATOM 4935 O O . GLY D 1 12 ? -73.845 16.360 44.268 1.00 24.15 40 GLY D O 1
ATOM 4936 N N . GLU D 1 13 ? -72.623 14.673 45.069 1.00 24.59 41 GLU D N 1
ATOM 4937 C CA . GLU D 1 13 ? -71.627 15.495 45.709 1.00 24.30 41 GLU D CA 1
ATOM 4938 C C . GLU D 1 13 ? -70.755 16.133 44.618 1.00 24.30 41 GLU D C 1
ATOM 4939 O O . GLU D 1 13 ? -70.132 15.468 43.799 1.00 24.06 41 GLU D O 1
ATOM 4945 N N . VAL D 1 14 ? -70.757 17.452 44.613 1.00 23.36 42 VAL D N 1
ATOM 4946 C CA . VAL D 1 14 ? -69.764 18.213 43.889 1.00 22.35 42 VAL D CA 1
ATOM 4947 C C . VAL D 1 14 ? -68.780 18.822 44.867 1.00 21.11 42 VAL D C 1
ATOM 4948 O O . VAL D 1 14 ? -69.142 19.481 45.833 1.00 20.10 42 VAL D O 1
ATOM 4952 N N . VAL D 1 15 ? -67.524 18.513 44.577 1.00 19.98 43 VAL D N 1
ATOM 4953 C CA . VAL D 1 15 ? -66.366 18.972 45.323 1.00 19.17 43 VAL D CA 1
ATOM 4954 C C . VAL D 1 15 ? -65.668 20.042 44.509 1.00 17.63 43 VAL D C 1
ATOM 4955 O O . VAL D 1 15 ? -65.123 19.795 43.430 1.00 16.35 43 VAL D O 1
ATOM 4959 N N . HIS D 1 16 ? -65.723 21.233 45.055 1.00 16.14 44 HIS D N 1
ATOM 4960 C CA . HIS D 1 16 ? -64.984 22.363 44.520 1.00 15.63 44 HIS D CA 1
ATOM 4961 C C . HIS D 1 16 ? -63.511 22.114 44.646 1.00 14.71 44 HIS D C 1
ATOM 4962 O O . HIS D 1 16 ? -63.002 21.927 45.755 1.00 14.32 44 HIS D O 1
ATOM 4969 N N . LEU D 1 17 ? -62.833 22.148 43.496 1.00 13.06 45 LEU D N 1
ATOM 4970 C CA . LEU D 1 17 ? -61.396 21.855 43.416 1.00 12.17 45 LEU D CA 1
ATOM 4971 C C . LEU D 1 17 ? -60.608 23.102 43.388 1.00 10.88 45 LEU D C 1
ATOM 4972 O O . LEU D 1 17 ? -59.728 23.328 44.188 1.00 10.39 45 LEU D O 1
ATOM 4977 N N A SER D 1 18 ? -60.971 23.954 42.449 0.50 10.25 46 SER D N 1
ATOM 4978 N N B SER D 1 18 ? -60.946 23.942 42.430 0.50 10.59 46 SER D N 1
ATOM 4979 C CA A SER D 1 18 ? -60.260 25.216 42.265 0.50 9.15 46 SER D CA 1
ATOM 4980 C CA B SER D 1 18 ? -60.260 25.221 42.282 0.50 9.85 46 SER D CA 1
ATOM 4981 C C A SER D 1 18 ? -61.074 26.283 41.556 0.50 9.18 46 SER D C 1
ATOM 4982 C C B SER D 1 18 ? -61.071 26.281 41.560 0.50 9.53 46 SER D C 1
ATOM 4983 O O A SER D 1 18 ? -62.033 26.020 40.833 0.50 8.54 46 SER D O 1
ATOM 4984 O O B SER D 1 18 ? -62.029 26.010 40.837 0.50 8.90 46 SER D O 1
ATOM 4989 N N . TRP D 1 19 ? -60.609 27.494 41.785 1.00 9.09 47 TRP D N 1
ATOM 4990 C CA . TRP D 1 19 ? -61.177 28.717 41.171 1.00 9.77 47 TRP D CA 1
ATOM 4991 C C . TRP D 1 19 ? -60.446 29.187 39.902 1.00 10.38 47 TRP D C 1
ATOM 4992 O O . TRP D 1 19 ? -61.016 29.775 39.013 1.00 10.65 47 TRP D O 1
ATOM 5003 N N . SER D 1 20 ? -59.162 28.892 39.907 1.00 10.99 48 SER D N 1
ATOM 5004 C CA . SER D 1 20 ? -58.238 29.113 38.819 1.00 10.46 48 SER D CA 1
ATOM 5005 C C . SER D 1 20 ? -57.338 27.872 38.614 1.00 10.12 48 SER D C 1
ATOM 5006 O O . SER D 1 20 ? -56.430 27.617 39.402 1.00 10.45 48 SER D O 1
ATOM 5009 N N . PRO D 1 21 ? -57.632 27.048 37.609 1.00 8.91 49 PRO D N 1
ATOM 5010 C CA . PRO D 1 21 ? -58.770 27.096 36.735 1.00 9.39 49 PRO D CA 1
ATOM 5011 C C . PRO D 1 21 ? -60.067 26.740 37.477 1.00 9.31 49 PRO D C 1
ATOM 5012 O O . PRO D 1 21 ? -60.039 26.268 38.604 1.00 11.40 49 PRO D O 1
ATOM 5016 N N . ARG D 1 22 ? -61.194 26.993 36.841 1.00 9.48 50 ARG D N 1
ATOM 5017 C CA . ARG D 1 22 ? -62.476 26.517 37.394 1.00 9.08 50 ARG D CA 1
ATOM 5018 C C . ARG D 1 22 ? -62.552 25.018 37.208 1.00 8.69 50 ARG D C 1
ATOM 5019 O O . ARG D 1 22 ? -62.671 24.476 36.107 1.00 8.41 50 ARG D O 1
ATOM 5027 N N . ALA D 1 23 ? -62.453 24.351 38.343 1.00 8.90 51 ALA D N 1
ATOM 5028 C CA . ALA D 1 23 ? -62.433 22.910 38.389 1.00 8.79 51 ALA D CA 1
ATOM 5029 C C . ALA D 1 23 ? -63.325 22.334 39.468 1.00 9.74 51 ALA D C 1
ATOM 5030 O O . ALA D 1 23 ? -63.268 22.726 40.650 1.00 8.82 51 ALA D O 1
ATOM 5032 N N . PHE D 1 24 ? -64.076 21.323 39.043 1.00 10.26 52 PHE D N 1
ATOM 5033 C CA . PHE D 1 24 ? -65.104 20.648 39.878 1.00 11.02 52 PHE D CA 1
ATOM 5034 C C . PHE D 1 24 ? -65.107 19.145 39.756 1.00 11.73 52 PHE D C 1
ATOM 5035 O O . PHE D 1 24 ? -64.991 18.582 38.662 1.00 11.47 52 PHE D O 1
ATOM 5043 N N . LEU D 1 25 ? -65.243 18.511 40.926 1.00 12.45 53 LEU D N 1
ATOM 5044 C CA . LEU D 1 25 ? -65.226 17.052 41.054 1.00 12.98 53 LEU D CA 1
ATOM 5045 C C . LEU D 1 25 ? -66.617 16.498 41.316 1.00 13.23 53 LEU D C 1
ATOM 5046 O O . LEU D 1 25 ? -67.180 16.679 42.348 1.00 13.14 53 LEU D O 1
ATOM 5051 N N . LEU D 1 26 ? -67.110 15.780 40.321 1.00 14.05 54 LEU D N 1
ATOM 5052 C CA . LEU D 1 26 ? -68.420 15.134 40.350 1.00 13.99 54 LEU D CA 1
ATOM 5053 C C . LEU D 1 26 ? -68.260 13.682 40.719 1.00 13.95 54 LEU D C 1
ATOM 5054 O O . LEU D 1 26 ? -67.933 12.821 39.920 1.00 12.73 54 LEU D O 1
ATOM 5059 N N . LYS D 1 27 ? -68.510 13.456 41.998 1.00 14.51 55 LYS D N 1
ATOM 5060 C CA . LYS D 1 27 ? -68.467 12.123 42.608 1.00 14.90 55 LYS D CA 1
ATOM 5061 C C . LYS D 1 27 ? -69.669 11.329 42.164 1.00 15.51 55 LYS D C 1
ATOM 5062 O O . LYS D 1 27 ? -70.818 11.787 42.210 1.00 15.40 55 LYS D O 1
ATOM 5068 N N . ASN D 1 28 ? -69.345 10.118 41.752 1.00 16.41 56 ASN D N 1
ATOM 5069 C CA . ASN D 1 28 ? -70.310 9.102 41.287 1.00 17.43 56 ASN D CA 1
ATOM 5070 C C . ASN D 1 28 ? -71.235 9.666 40.242 1.00 16.89 56 ASN D C 1
ATOM 5071 O O . ASN D 1 28 ? -72.448 9.490 40.269 1.00 17.63 56 ASN D O 1
ATOM 5076 N N . PHE D 1 29 ? -70.593 10.333 39.287 1.00 16.34 57 PHE D N 1
ATOM 5077 C CA . PHE D 1 29 ? -71.290 10.873 38.123 1.00 16.14 57 PHE D CA 1
ATOM 5078 C C . PHE D 1 29 ? -71.858 9.740 37.264 1.00 15.81 57 PHE D C 1
ATOM 5079 O O . PHE D 1 29 ? -72.971 9.794 36.739 1.00 16.85 57 PHE D O 1
ATOM 5087 N N . LEU D 1 30 ? -71.066 8.703 37.136 1.00 15.50 58 LEU D N 1
ATOM 5088 C CA . LEU D 1 30 ? -71.507 7.509 36.418 1.00 14.99 58 LEU D CA 1
ATOM 5089 C C . LEU D 1 30 ? -71.606 6.389 37.430 1.00 15.56 58 LEU D C 1
ATOM 5090 O O . LEU D 1 30 ? -70.944 6.415 38.472 1.00 15.94 58 LEU D O 1
ATOM 5095 N N . SER D 1 31 ? -72.465 5.432 37.131 1.00 16.04 59 SER D N 1
ATOM 5096 C CA . SER D 1 31 ? -72.537 4.222 37.947 1.00 16.23 59 SER D CA 1
ATOM 5097 C C . SER D 1 31 ? -71.602 3.224 37.367 1.00 15.92 59 SER D C 1
ATOM 5098 O O . SER D 1 31 ? -71.209 3.341 36.244 1.00 15.97 59 SER D O 1
ATOM 5101 N N . ASP D 1 32 ? -71.304 2.207 38.164 1.00 15.99 60 ASP D N 1
ATOM 5102 C CA . ASP D 1 32 ? -70.277 1.203 37.817 1.00 15.74 60 ASP D CA 1
ATOM 5103 C C . ASP D 1 32 ? -70.690 0.459 36.591 1.00 15.25 60 ASP D C 1
ATOM 5104 O O . ASP D 1 32 ? -69.898 0.058 35.765 1.00 15.19 60 ASP D O 1
ATOM 5109 N N . GLU D 1 33 ? -71.992 0.333 36.496 1.00 15.80 61 GLU D N 1
ATOM 5110 C CA . GLU D 1 33 ? -72.645 -0.356 35.383 1.00 15.15 61 GLU D CA 1
ATOM 5111 C C . GLU D 1 33 ? -72.430 0.428 34.096 1.00 14.34 61 GLU D C 1
ATOM 5112 O O . GLU D 1 33 ? -72.010 -0.112 33.068 1.00 14.44 61 GLU D O 1
ATOM 5118 N N . GLU D 1 34 ? -72.684 1.727 34.168 1.00 13.79 62 GLU D N 1
ATOM 5119 C CA . GLU D 1 34 ? -72.423 2.612 32.992 1.00 13.06 62 GLU D CA 1
ATOM 5120 C C . GLU D 1 34 ? -70.943 2.562 32.590 1.00 13.04 62 GLU D C 1
ATOM 5121 O O . GLU D 1 34 ? -70.592 2.514 31.421 1.00 13.39 62 GLU D O 1
ATOM 5127 N N . CYS D 1 35 ? -70.070 2.599 33.575 1.00 13.58 63 CYS D N 1
ATOM 5128 C CA . CYS D 1 35 ? -68.624 2.571 33.306 1.00 13.79 63 CYS D CA 1
ATOM 5129 C C . CYS D 1 35 ? -68.286 1.282 32.589 1.00 14.41 63 CYS D C 1
ATOM 5130 O O . CYS D 1 35 ? -67.530 1.222 31.625 1.00 14.47 63 CYS D O 1
ATOM 5133 N N . ASP D 1 36 ? -68.884 0.221 33.106 1.00 14.91 64 ASP D N 1
ATOM 5134 C CA . ASP D 1 36 ? -68.655 -1.132 32.560 1.00 15.37 64 ASP D CA 1
ATOM 5135 C C . ASP D 1 36 ? -69.172 -1.227 31.146 1.00 15.12 64 ASP D C 1
ATOM 5136 O O . ASP D 1 36 ? -68.550 -1.760 30.236 1.00 14.18 64 ASP D O 1
ATOM 5141 N N . TYR D 1 37 ? -70.355 -0.680 30.998 1.00 14.94 65 TYR D N 1
ATOM 5142 C CA . TYR D 1 37 ? -71.013 -0.662 29.698 1.00 15.05 65 TYR D CA 1
ATOM 5143 C C . TYR D 1 37 ? -70.168 0.060 28.646 1.00 15.14 65 TYR D C 1
ATOM 5144 O O . TYR D 1 37 ? -69.999 -0.403 27.513 1.00 15.78 65 TYR D O 1
ATOM 5153 N N . ILE D 1 38 ? -69.664 1.224 29.031 1.00 15.17 66 ILE D N 1
ATOM 5154 C CA . ILE D 1 38 ? -68.941 2.083 28.115 1.00 14.56 66 ILE D CA 1
ATOM 5155 C C . ILE D 1 38 ? -67.664 1.393 27.658 1.00 14.33 66 ILE D C 1
ATOM 5156 O O . ILE D 1 38 ? -67.346 1.319 26.480 1.00 13.76 66 ILE D O 1
ATOM 5161 N N . VAL D 1 39 ? -66.936 0.922 28.646 1.00 14.29 67 VAL D N 1
ATOM 5162 C CA . VAL D 1 39 ? -65.682 0.154 28.428 1.00 14.19 67 VAL D CA 1
ATOM 5163 C C . VAL D 1 39 ? -65.854 -0.986 27.412 1.00 14.80 67 VAL D C 1
ATOM 5164 O O . VAL D 1 39 ? -65.101 -1.138 26.461 1.00 14.62 67 VAL D O 1
ATOM 5168 N N . GLU D 1 40 ? -66.912 -1.746 27.621 1.00 15.78 68 GLU D N 1
ATOM 5169 C CA . GLU D 1 40 ? -67.121 -3.004 26.888 1.00 15.98 68 GLU D CA 1
ATOM 5170 C C . GLU D 1 40 ? -67.483 -2.725 25.457 1.00 16.57 68 GLU D C 1
ATOM 5171 O O . GLU D 1 40 ? -67.094 -3.437 24.538 1.00 15.81 68 GLU D O 1
ATOM 5177 N N . LYS D 1 41 ? -68.238 -1.662 25.268 1.00 17.13 69 LYS D N 1
ATOM 5178 C CA . LYS D 1 41 ? -68.741 -1.354 23.930 1.00 17.99 69 LYS D CA 1
ATOM 5179 C C . LYS D 1 41 ? -67.623 -0.748 23.120 1.00 18.98 69 LYS D C 1
ATOM 5180 O O . LYS D 1 41 ? -67.644 -0.725 21.896 1.00 19.63 69 LYS D O 1
ATOM 5186 N N . ALA D 1 42 ? -66.645 -0.258 23.856 1.00 19.71 70 ALA D N 1
ATOM 5187 C CA . ALA D 1 42 ? -65.543 0.532 23.284 1.00 20.41 70 ALA D CA 1
ATOM 5188 C C . ALA D 1 42 ? -64.439 -0.428 22.879 1.00 21.34 70 ALA D C 1
ATOM 5189 O O . ALA D 1 42 ? -63.751 -0.265 21.873 1.00 21.75 70 ALA D O 1
ATOM 5191 N N . ARG D 1 43 ? -64.310 -1.450 23.698 1.00 22.42 71 ARG D N 1
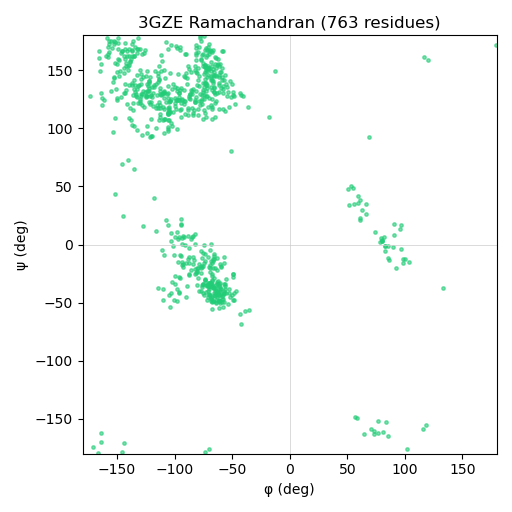ATOM 5192 C CA . ARG D 1 43 ? -63.249 -2.461 23.544 1.00 23.13 71 ARG D CA 1
ATOM 5193 C C . ARG D 1 43 ? -63.065 -2.869 22.098 1.00 23.50 71 ARG D C 1
ATOM 5194 O O . ARG D 1 43 ? -61.989 -2.681 21.550 1.00 24.58 71 ARG D O 1
ATOM 5202 N N . PRO D 1 44 ? -64.113 -3.409 21.462 1.00 24.13 72 PRO D N 1
ATOM 5203 C CA . PRO D 1 44 ? -63.943 -3.989 20.123 1.00 24.77 72 PRO D CA 1
ATOM 5204 C C . PRO D 1 44 ? -63.560 -2.973 19.071 1.00 25.28 72 PRO D C 1
ATOM 5205 O O . PRO D 1 44 ? -62.978 -3.304 18.034 1.00 25.31 72 PRO D O 1
ATOM 5209 N N . LYS D 1 45 ? -63.854 -1.730 19.409 1.00 25.80 73 LYS D N 1
ATOM 5210 C CA . LYS D 1 45 ? -63.702 -0.571 18.492 1.00 26.11 73 LYS D CA 1
ATOM 5211 C C . LYS D 1 45 ? -62.361 0.164 18.597 1.00 26.57 73 LYS D C 1
ATOM 5212 O O . LYS D 1 45 ? -61.983 0.923 17.706 1.00 26.86 73 LYS D O 1
ATOM 5218 N N . MET D 1 46 ? -61.659 -0.075 19.692 1.00 27.15 74 MET D N 1
ATOM 5219 C CA . MET D 1 46 ? -60.446 0.684 20.015 1.00 27.89 74 MET D CA 1
ATOM 5220 C C . MET D 1 46 ? -59.386 0.451 18.958 1.00 28.75 74 MET D C 1
ATOM 5221 O O . MET D 1 46 ? -59.082 -0.682 18.591 1.00 28.59 74 MET D O 1
ATOM 5226 N N . VAL D 1 47 ? -58.852 1.573 18.487 1.00 29.66 75 VAL D N 1
ATOM 5227 C CA . VAL D 1 47 ? -57.768 1.629 17.489 1.00 30.16 75 VAL D CA 1
ATOM 5228 C C . VAL D 1 47 ? -56.518 2.295 18.073 1.00 30.22 75 VAL D C 1
ATOM 5229 O O . VAL D 1 47 ? -56.565 3.446 18.539 1.00 29.69 75 VAL D O 1
ATOM 5233 N N . SER D 1 67 ? -51.169 3.807 23.799 1.00 29.93 95 SER D N 1
ATOM 5234 C CA . SER D 1 67 ? -52.560 4.161 24.114 1.00 29.92 95 SER D CA 1
ATOM 5235 C C . SER D 1 67 ? -53.413 4.124 22.862 1.00 29.00 95 SER D C 1
ATOM 5236 O O . SER D 1 67 ? -52.931 4.348 21.744 1.00 29.71 95 SER D O 1
ATOM 5239 N N . THR D 1 68 ? -54.672 3.789 23.103 1.00 27.49 96 THR D N 1
ATOM 5240 C CA . THR D 1 68 ? -55.743 3.765 22.095 1.00 26.42 96 THR D CA 1
ATOM 5241 C C . THR D 1 68 ? -57.051 4.473 22.488 1.00 25.48 96 THR D C 1
ATOM 5242 O O . THR D 1 68 ? -57.246 4.974 23.587 1.00 24.23 96 THR D O 1
ATOM 5246 N N . GLY D 1 69 ? -57.947 4.462 21.522 1.00 24.59 97 GLY D N 1
ATOM 5247 C CA . GLY D 1 69 ? -59.272 5.057 21.653 1.00 24.26 97 GLY D CA 1
ATOM 5248 C C . GLY D 1 69 ? -60.231 5.012 20.479 1.00 23.74 97 GLY D C 1
ATOM 5249 O O . GLY D 1 69 ? -59.903 4.664 19.329 1.00 23.41 97 GLY D O 1
ATOM 5250 N N . THR D 1 70 ? -61.439 5.434 20.823 1.00 22.74 98 THR D N 1
ATOM 5251 C CA . THR D 1 70 ? -62.575 5.488 19.889 1.00 20.85 98 THR D CA 1
ATOM 5252 C C . THR D 1 70 ? -63.636 6.497 20.325 1.00 20.29 98 THR D C 1
ATOM 5253 O O . THR D 1 70 ? -63.635 6.960 21.429 1.00 19.01 98 THR D O 1
ATOM 5257 N N . TRP D 1 71 ? -64.523 6.822 19.416 1.00 20.12 99 TRP D N 1
ATOM 5258 C CA . TRP D 1 71 ? -65.610 7.780 19.690 1.00 20.45 99 TRP D CA 1
ATOM 5259 C C . TRP D 1 71 ? -66.982 7.132 19.571 1.00 21.01 99 TRP D C 1
ATOM 5260 O O . TRP D 1 71 ? -67.206 6.242 18.788 1.00 20.60 99 TRP D O 1
ATOM 5271 N N . PHE D 1 72 ? -67.909 7.640 20.355 1.00 21.44 100 PHE D N 1
ATOM 5272 C CA . PHE D 1 72 ? -69.323 7.322 20.159 1.00 22.05 100 PHE D CA 1
ATOM 5273 C C . PHE D 1 72 ? -70.072 8.507 19.625 1.00 22.12 100 PHE D C 1
ATOM 5274 O O . PHE D 1 72 ? -69.968 9.601 20.125 1.00 24.07 100 PHE D O 1
ATOM 5282 N N . ALA D 1 73 ? -70.846 8.240 18.597 1.00 21.82 101 ALA D N 1
ATOM 5283 C CA . ALA D 1 73 ? -71.729 9.230 18.000 1.00 21.08 101 ALA D CA 1
ATOM 5284 C C . ALA D 1 73 ? -72.729 9.728 19.025 1.00 20.92 101 ALA D C 1
ATOM 5285 O O . ALA D 1 73 ? -73.186 9.013 19.928 1.00 20.57 101 ALA D O 1
ATOM 5287 N N . LYS D 1 74 ? -73.087 10.976 18.830 1.00 20.90 102 LYS D N 1
ATOM 5288 C CA . LYS D 1 74 ? -74.058 11.651 19.703 1.00 21.20 102 LYS D CA 1
ATOM 5289 C C . LYS D 1 74 ? -75.383 10.937 19.508 1.00 21.07 102 LYS D C 1
ATOM 5290 O O . LYS D 1 74 ? -75.849 10.719 18.369 1.00 21.62 102 LYS D O 1
ATOM 5296 N N . GLY D 1 75 ? -75.965 10.566 20.634 1.00 20.59 103 GLY D N 1
ATOM 5297 C CA . GLY D 1 75 ? -77.287 9.954 20.685 1.00 20.74 103 GLY D CA 1
ATOM 5298 C C . GLY D 1 75 ? -77.310 8.586 20.043 1.00 20.84 103 GLY D C 1
ATOM 5299 O O . GLY D 1 75 ? -78.344 8.111 19.556 1.00 20.40 103 GLY D O 1
ATOM 5300 N N . GLU D 1 76 ? -76.136 7.973 20.060 1.00 20.90 104 GLU D N 1
ATOM 5301 C CA . GLU D 1 76 ? -75.858 6.718 19.282 1.00 21.10 104 GLU D CA 1
ATOM 5302 C C . GLU D 1 76 ? -76.558 5.484 19.822 1.00 20.37 104 GLU D C 1
ATOM 5303 O O . GLU D 1 76 ? -77.134 4.669 19.086 1.00 20.63 104 GLU D O 1
ATOM 5309 N N . ASP D 1 77 ? -76.471 5.354 21.129 1.00 19.35 105 ASP D N 1
ATOM 5310 C CA . ASP D 1 77 ? -77.215 4.325 21.849 1.00 18.51 105 ASP D CA 1
ATOM 5311 C C . ASP D 1 77 ? -77.808 4.884 23.098 1.00 17.89 105 ASP D C 1
ATOM 5312 O O . ASP D 1 77 ? -77.473 6.009 23.543 1.00 17.31 105 ASP D O 1
ATOM 5317 N N . SER D 1 78 ? -78.713 4.099 23.635 1.00 15.94 106 SER D N 1
ATOM 5318 C CA . SER D 1 78 ? -79.598 4.576 24.716 1.00 15.60 106 SER D CA 1
ATOM 5319 C C . SER D 1 78 ? -78.937 4.809 26.055 1.00 14.34 106 SER D C 1
ATOM 5320 O O . SER D 1 78 ? -79.313 5.723 26.774 1.00 14.55 106 SER D O 1
ATOM 5323 N N . VAL D 1 79 ? -77.965 3.987 26.416 1.00 12.84 107 VAL D N 1
ATOM 5324 C CA . VAL D 1 79 ? -77.263 4.196 27.699 1.00 11.95 107 VAL D CA 1
ATOM 5325 C C . VAL D 1 79 ? -76.413 5.468 27.701 1.00 12.43 107 VAL D C 1
ATOM 5326 O O . VAL D 1 79 ? -76.464 6.285 28.637 1.00 12.35 107 VAL D O 1
ATOM 5330 N N . ILE D 1 80 ? -75.669 5.643 26.615 1.00 12.58 108 ILE D N 1
ATOM 5331 C CA . ILE D 1 80 ? -74.773 6.804 26.459 1.00 11.91 108 ILE D CA 1
ATOM 5332 C C . ILE D 1 80 ? -75.590 8.090 26.275 1.00 11.38 108 ILE D C 1
ATOM 5333 O O . ILE D 1 80 ? -75.226 9.135 26.746 1.00 10.82 108 ILE D O 1
ATOM 5338 N N . SER D 1 81 ? -76.718 7.961 25.606 1.00 11.32 109 SER D N 1
ATOM 5339 C CA . SER D 1 81 ? -77.673 9.079 25.431 1.00 11.40 109 SER D CA 1
ATOM 5340 C C . SER D 1 81 ? -78.145 9.707 26.767 1.00 11.37 109 SER D C 1
ATOM 5341 O O . SER D 1 81 ? -78.375 10.917 26.899 1.00 10.55 109 SER D O 1
ATOM 5344 N N . LYS D 1 82 ? -78.253 8.840 27.757 1.00 11.69 110 LYS D N 1
ATOM 5345 C CA . LYS D 1 82 ? -78.719 9.242 29.074 1.00 12.13 110 LYS D CA 1
ATOM 5346 C C . LYS D 1 82 ? -77.610 9.965 29.813 1.00 11.10 110 LYS D C 1
ATOM 5347 O O . LYS D 1 82 ? -77.827 10.922 30.603 1.00 10.47 110 LYS D O 1
ATOM 5353 N N . ILE D 1 83 ? -76.399 9.501 29.559 1.00 10.54 111 ILE D N 1
ATOM 5354 C CA . ILE D 1 83 ? -75.235 10.113 30.217 1.00 10.25 111 ILE D CA 1
ATOM 5355 C C . ILE D 1 83 ? -74.993 11.506 29.615 1.00 10.33 111 ILE D C 1
ATOM 5356 O O . ILE D 1 83 ? -74.613 12.415 30.311 1.00 9.37 111 ILE D O 1
ATOM 5361 N N . GLU D 1 84 ? -75.260 11.611 28.311 1.00 10.61 112 GLU D N 1
ATOM 5362 C CA . GLU D 1 84 ? -75.122 12.860 27.512 1.00 11.56 112 GLU D CA 1
ATOM 5363 C C . GLU D 1 84 ? -76.060 13.964 27.981 1.00 11.74 112 GLU D C 1
ATOM 5364 O O . GLU D 1 84 ? -75.703 15.142 28.051 1.00 11.63 112 GLU D O 1
ATOM 5370 N N . LYS D 1 85 ? -77.283 13.540 28.275 1.00 11.27 113 LYS D N 1
ATOM 5371 C CA . LYS D 1 85 ? -78.303 14.399 28.848 1.00 11.09 113 LYS D CA 1
ATOM 5372 C C . LYS D 1 85 ? -77.888 14.891 30.243 1.00 10.52 113 LYS D C 1
ATOM 5373 O O . LYS D 1 85 ? -78.128 16.032 30.610 1.00 9.97 113 LYS D O 1
ATOM 5379 N N . ARG D 1 86 ? -77.240 14.004 30.992 1.00 8.86 114 ARG D N 1
ATOM 5380 C CA . ARG D 1 86 ? -76.750 14.289 32.355 1.00 8.18 114 ARG D CA 1
ATOM 5381 C C . ARG D 1 86 ? -75.589 15.262 32.377 1.00 8.43 114 ARG D C 1
ATOM 5382 O O . ARG D 1 86 ? -75.462 16.105 33.301 1.00 8.84 114 ARG D O 1
ATOM 5390 N N . VAL D 1 87 ? -74.760 15.173 31.342 1.00 7.16 115 VAL D N 1
ATOM 5391 C CA . VAL D 1 87 ? -73.623 16.131 31.188 1.00 7.24 115 VAL D CA 1
ATOM 5392 C C . VAL D 1 87 ? -74.148 17.513 30.878 1.00 7.76 115 VAL D C 1
ATOM 5393 O O . VAL D 1 87 ? -73.725 18.485 31.479 1.00 7.40 115 VAL D O 1
ATOM 5397 N N . ALA D 1 88 ? -75.078 17.585 29.936 1.00 8.14 116 ALA D N 1
ATOM 5398 C CA . ALA D 1 88 ? -75.771 18.835 29.585 1.00 9.56 116 ALA D CA 1
ATOM 5399 C C . ALA D 1 88 ? -76.341 19.497 30.788 1.00 10.64 116 ALA D C 1
ATOM 5400 O O . ALA D 1 88 ? -76.263 20.704 30.961 1.00 13.23 116 ALA D O 1
ATOM 5402 N N . GLN D 1 89 ? -76.976 18.694 31.603 1.00 11.21 117 GLN D N 1
ATOM 5403 C CA . GLN D 1 89 ? -77.625 19.185 32.824 1.00 12.23 117 GLN D CA 1
ATOM 5404 C C . GLN D 1 89 ? -76.647 19.836 33.785 1.00 11.78 117 GLN D C 1
ATOM 5405 O O . GLN D 1 89 ? -76.875 20.922 34.322 1.00 13.11 117 GLN D O 1
ATOM 5411 N N . VAL D 1 90 ? -75.572 19.128 34.048 1.00 10.48 118 VAL D N 1
ATOM 5412 C CA . VAL D 1 90 ? -74.644 19.569 35.077 1.00 9.79 118 VAL D CA 1
ATOM 5413 C C . VAL D 1 90 ? -73.804 20.785 34.616 1.00 10.13 118 VAL D C 1
ATOM 5414 O O . VAL D 1 90 ? -73.383 21.586 35.433 1.00 9.42 118 VAL D O 1
ATOM 5418 N N . THR D 1 91 ? -73.554 20.889 33.318 1.00 8.63 119 THR D N 1
ATOM 5419 C CA . THR D 1 91 ? -72.759 21.984 32.796 1.00 8.22 119 THR D CA 1
ATOM 5420 C C . THR D 1 91 ? -73.616 23.186 32.425 1.00 8.62 119 THR D C 1
ATOM 5421 O O . THR D 1 91 ? -73.114 24.312 32.255 1.00 8.95 119 THR D O 1
ATOM 5425 N N . MET D 1 92 ? -74.902 22.895 32.336 1.00 6.05 120 MET D N 1
ATOM 5426 C CA . MET D 1 92 ? -75.937 23.801 31.873 1.00 7.33 120 MET D CA 1
ATOM 5427 C C . MET D 1 92 ? -75.718 24.402 30.480 1.00 7.36 120 MET D C 1
ATOM 5428 O O . MET D 1 92 ? -76.125 25.500 30.208 1.00 6.01 120 MET D O 1
ATOM 5433 N N . ILE D 1 93 ? -75.123 23.588 29.622 1.00 7.80 121 ILE D N 1
ATOM 5434 C CA . ILE D 1 93 ? -74.898 23.883 28.211 1.00 7.94 121 ILE D CA 1
ATOM 5435 C C . ILE D 1 93 ? -75.603 22.826 27.341 1.00 9.03 121 ILE D C 1
ATOM 5436 O O . ILE D 1 93 ? -75.389 21.644 27.510 1.00 8.36 121 ILE D O 1
ATOM 5441 N N . PRO D 1 94 ? -76.500 23.279 26.444 1.00 9.11 122 PRO D N 1
ATOM 5442 C CA . PRO D 1 94 ? -77.292 22.346 25.657 1.00 9.32 122 PRO D CA 1
ATOM 5443 C C . PRO D 1 94 ? -76.471 21.430 24.791 1.00 9.09 122 PRO D C 1
ATOM 5444 O O . PRO D 1 94 ? -75.392 21.764 24.368 1.00 8.25 122 PRO D O 1
ATOM 5448 N N . LEU D 1 95 ? -77.100 20.301 24.494 1.00 9.16 123 LEU D N 1
ATOM 5449 C CA . LEU D 1 95 ? -76.502 19.131 23.795 1.00 8.81 123 LEU D CA 1
ATOM 5450 C C . LEU D 1 95 ? -75.894 19.442 22.444 1.00 8.70 123 LEU D C 1
ATOM 5451 O O . LEU D 1 95 ? -74.908 18.871 22.015 1.00 7.86 123 LEU D O 1
ATOM 5456 N N . GLU D 1 96 ? -76.544 20.345 21.771 1.00 9.85 124 GLU D N 1
ATOM 5457 C CA . GLU D 1 96 ? -76.158 20.676 20.414 1.00 10.40 124 GLU D CA 1
ATOM 5458 C C . GLU D 1 96 ? -74.739 21.190 20.374 1.00 10.00 124 GLU D C 1
ATOM 5459 O O . GLU D 1 96 ? -74.111 21.231 19.317 1.00 9.85 124 GLU D O 1
ATOM 5465 N N . ASN D 1 97 ? -74.256 21.568 21.548 1.00 8.25 125 ASN D N 1
ATOM 5466 C CA . ASN D 1 97 ? -72.907 22.226 21.670 1.00 8.04 125 ASN D CA 1
ATOM 5467 C C . ASN D 1 97 ? -71.807 21.221 21.975 1.00 7.70 125 ASN D C 1
ATOM 5468 O O . ASN D 1 97 ? -70.662 21.595 22.037 1.00 6.50 125 ASN D O 1
ATOM 5473 N N . HIS D 1 98 ? -72.220 19.986 22.294 1.00 7.72 126 HIS D N 1
ATOM 5474 C CA . HIS D 1 98 ? -71.296 18.949 22.757 1.00 7.75 126 HIS D CA 1
ATOM 5475 C C . HIS D 1 98 ? -70.763 18.171 21.585 1.00 8.55 126 HIS D C 1
ATOM 5476 O O . HIS D 1 98 ? -71.488 17.977 20.579 1.00 8.52 126 HIS D O 1
ATOM 5483 N N . GLU D 1 99 ? -69.508 17.722 21.721 1.00 7.51 127 GLU D N 1
ATOM 5484 C CA . GLU D 1 99 ? -68.941 16.721 20.786 1.00 8.06 127 GLU D CA 1
ATOM 5485 C C . GLU D 1 99 ? -69.457 15.388 21.273 1.00 7.65 127 GLU D C 1
ATOM 5486 O O . GLU D 1 99 ? -70.070 15.325 22.309 1.00 6.53 127 GLU D O 1
ATOM 5492 N N . GLY D 1 100 ? -69.209 14.367 20.488 1.00 7.53 128 GLY D N 1
ATOM 5493 C CA . GLY D 1 100 ? -69.587 13.007 20.812 1.00 9.39 128 GLY D CA 1
ATOM 5494 C C . GLY D 1 100 ? -68.639 12.545 21.881 1.00 10.14 128 GLY D C 1
ATOM 5495 O O . GLY D 1 100 ? -67.798 13.293 22.338 1.00 13.14 128 GLY D O 1
ATOM 5496 N N . LEU D 1 101 ? -68.783 11.311 22.307 1.00 11.34 129 LEU D N 1
ATOM 5497 C CA . LEU D 1 101 ? -68.031 10.810 23.494 1.00 11.74 129 LEU D CA 1
ATOM 5498 C C . LEU D 1 101 ? -66.749 10.112 23.110 1.00 13.10 129 LEU D C 1
ATOM 5499 O O . LEU D 1 101 ? -66.740 9.133 22.384 1.00 13.59 129 LEU D O 1
ATOM 5504 N N . GLN D 1 102 ? -65.650 10.616 23.634 1.00 13.93 130 GLN D N 1
ATOM 5505 C CA . GLN D 1 102 ? -64.358 9.987 23.409 1.00 14.40 130 GLN D CA 1
ATOM 5506 C C . GLN D 1 102 ? -63.932 9.145 24.561 1.00 15.00 130 GLN D C 1
ATOM 5507 O O . GLN D 1 102 ? -63.848 9.605 25.694 1.00 14.01 130 GLN D O 1
ATOM 5513 N N . VAL D 1 103 ? -63.625 7.900 24.221 1.00 15.04 131 VAL D N 1
ATOM 5514 C CA . VAL D 1 103 ? -63.147 6.913 25.184 1.00 14.84 131 VAL D CA 1
ATOM 5515 C C . VAL D 1 103 ? -61.679 6.573 24.873 1.00 14.70 131 VAL D C 1
ATOM 5516 O O . VAL D 1 103 ? -61.273 6.326 23.734 1.00 14.42 131 VAL D O 1
ATOM 5520 N N . LEU D 1 104 ? -60.915 6.611 25.942 1.00 15.26 132 LEU D N 1
ATOM 5521 C CA . LEU D 1 104 ? -59.466 6.465 25.941 1.00 16.23 132 LEU D CA 1
ATOM 5522 C C . LEU D 1 104 ? -58.990 5.377 26.855 1.00 16.53 132 LEU D C 1
ATOM 5523 O O . LEU D 1 104 ? -59.317 5.310 28.019 1.00 16.80 132 LEU D O 1
ATOM 5528 N N . HIS D 1 105 ? -58.139 4.561 26.272 1.00 16.84 133 HIS D N 1
ATOM 5529 C CA . HIS D 1 105 ? -57.409 3.523 26.973 1.00 17.15 133 HIS D CA 1
ATOM 5530 C C . HIS D 1 105 ? -55.916 3.894 26.976 1.00 18.44 133 HIS D C 1
ATOM 5531 O O . HIS D 1 105 ? -55.227 3.901 25.939 1.00 17.53 133 HIS D O 1
ATOM 5538 N N . TYR D 1 106 ? -55.461 4.247 28.176 1.00 19.98 134 TYR D N 1
ATOM 5539 C CA . TYR D 1 106 ? -54.196 4.987 28.395 1.00 21.47 134 TYR D CA 1
ATOM 5540 C C . TYR D 1 106 ? -52.959 4.132 28.551 1.00 22.88 134 TYR D C 1
ATOM 5541 O O . TYR D 1 106 ? -52.799 3.411 29.543 1.00 23.43 134 TYR D O 1
ATOM 5550 N N . HIS D 1 107 ? -52.066 4.303 27.582 1.00 23.67 135 HIS D N 1
ATOM 5551 C CA . HIS D 1 107 ? -50.710 3.717 27.615 1.00 24.54 135 HIS D CA 1
ATOM 5552 C C . HIS D 1 107 ? -49.657 4.612 26.963 1.00 23.99 135 HIS D C 1
ATOM 5553 O O . HIS D 1 107 ? -49.189 5.591 27.565 1.00 23.61 135 HIS D O 1
ATOM 5560 N N . TYR D 1 112 ? -46.152 12.644 29.535 1.00 16.02 140 TYR D N 1
ATOM 5561 C CA . TYR D 1 112 ? -46.498 13.976 30.115 1.00 15.54 140 TYR D CA 1
ATOM 5562 C C . TYR D 1 112 ? -46.472 15.050 29.055 1.00 14.25 140 TYR D C 1
ATOM 5563 O O . TYR D 1 112 ? -45.428 15.585 28.682 1.00 14.48 140 TYR D O 1
ATOM 5572 N N . GLU D 1 113 ? -47.675 15.347 28.603 1.00 13.23 141 GLU D N 1
ATOM 5573 C CA . GLU D 1 113 ? -47.955 16.358 27.597 1.00 12.36 141 GLU D CA 1
ATOM 5574 C C . GLU D 1 113 ? -49.159 17.205 28.009 1.00 11.31 141 GLU D C 1
ATOM 5575 O O . GLU D 1 113 ? -50.226 17.136 27.417 1.00 10.49 141 GLU D O 1
ATOM 5581 N N . PRO D 1 114 ? -49.007 17.949 29.089 1.00 10.50 142 PRO D N 1
ATOM 5582 C CA . PRO D 1 114 ? -50.021 18.888 29.459 1.00 10.26 142 PRO D CA 1
ATOM 5583 C C . PRO D 1 114 ? -50.377 19.792 28.264 1.00 10.49 142 PRO D C 1
ATOM 5584 O O . PRO D 1 114 ? -49.524 20.152 27.461 1.00 11.98 142 PRO D O 1
ATOM 5588 N N . HIS D 1 115 ? -51.652 20.082 28.139 1.00 9.74 143 HIS D N 1
ATOM 5589 C CA . HIS D 1 115 ? -52.203 20.890 27.006 1.00 8.98 143 HIS D CA 1
ATOM 5590 C C . HIS D 1 115 ? -53.442 21.713 27.412 1.00 7.80 143 HIS D C 1
ATOM 5591 O O . HIS D 1 115 ? -54.051 21.478 28.413 1.00 9.32 143 HIS D O 1
ATOM 5598 N N . TYR D 1 116 ? -53.814 22.615 26.525 1.00 7.92 144 TYR D N 1
ATOM 5599 C CA . TYR D 1 116 ? -55.031 23.363 26.594 1.00 7.06 144 TYR D CA 1
ATOM 5600 C C . TYR D 1 116 ? -56.070 22.705 25.717 1.00 6.56 144 TYR D C 1
ATOM 5601 O O . TYR D 1 116 ? -55.759 22.175 24.680 1.00 8.44 144 TYR D O 1
ATOM 5610 N N . ASP D 1 117 ? -57.325 22.779 26.117 1.00 8.73 145 ASP D N 1
ATOM 5611 C CA . ASP D 1 117 ? -58.437 22.232 25.268 1.00 8.29 145 ASP D CA 1
ATOM 5612 C C . ASP D 1 117 ? -59.031 23.297 24.370 1.00 7.73 145 ASP D C 1
ATOM 5613 O O . ASP D 1 117 ? -59.723 23.006 23.384 1.00 8.93 145 ASP D O 1
ATOM 5618 N N . TYR D 1 118 ? -58.794 24.540 24.740 1.00 8.09 146 TYR D N 1
ATOM 5619 C CA . TYR D 1 118 ? -59.148 25.667 23.875 1.00 8.95 146 TYR D CA 1
ATOM 5620 C C . TYR D 1 118 ? -58.239 25.708 22.657 1.00 10.04 146 TYR D C 1
ATOM 5621 O O . TYR D 1 118 ? -57.089 25.182 22.668 1.00 8.04 146 TYR D O 1
ATOM 5630 N N . PHE D 1 119 ? -58.779 26.262 21.574 1.00 11.02 147 PHE D N 1
ATOM 5631 C CA . PHE D 1 119 ? -57.994 26.408 20.328 1.00 11.04 147 PHE D CA 1
ATOM 5632 C C . PHE D 1 119 ? -57.094 27.669 20.486 1.00 11.52 147 PHE D C 1
ATOM 5633 O O . PHE D 1 119 ? -57.500 28.705 21.028 1.00 9.56 147 PHE D O 1
ATOM 5641 N N . HIS D 1 120 ? -55.846 27.549 20.059 1.00 11.28 148 HIS D N 1
ATOM 5642 C CA . HIS D 1 120 ? -54.859 28.658 20.249 1.00 13.00 148 HIS D CA 1
ATOM 5643 C C . HIS D 1 120 ? -53.767 28.661 19.168 1.00 14.05 148 HIS D C 1
ATOM 5644 O O . HIS D 1 120 ? -53.800 27.823 18.256 1.00 14.99 148 HIS D O 1
ATOM 5651 N N . HIS D 1 129 ? -68.286 26.188 12.999 1.00 19.22 157 HIS D N 1
ATOM 5652 C CA . HIS D 1 129 ? -69.473 26.060 13.865 1.00 18.82 157 HIS D CA 1
ATOM 5653 C C . HIS D 1 129 ? -69.152 25.319 15.169 1.00 17.75 157 HIS D C 1
ATOM 5654 O O . HIS D 1 129 ? -68.779 24.143 15.220 1.00 18.01 157 HIS D O 1
ATOM 5661 N N . GLY D 1 130 ? -69.339 26.033 16.247 1.00 16.21 158 GLY D N 1
ATOM 5662 C CA . GLY D 1 130 ? -69.110 25.451 17.575 1.00 14.64 158 GLY D CA 1
ATOM 5663 C C . GLY D 1 130 ? -68.297 26.400 18.389 1.00 13.32 158 GLY D C 1
ATOM 5664 O O . GLY D 1 130 ? -68.504 26.580 19.567 1.00 13.06 158 GLY D O 1
ATOM 5665 N N . GLY D 1 131 ? -67.378 27.022 17.686 1.00 11.44 159 GLY D N 1
ATOM 5666 C CA . GLY D 1 131 ? -66.355 27.914 18.294 1.00 10.40 159 GLY D CA 1
ATOM 5667 C C . GLY D 1 131 ? -65.503 27.215 19.324 1.00 9.84 159 GLY D C 1
ATOM 5668 O O . GLY D 1 131 ? -65.223 26.044 19.218 1.00 8.32 159 GLY D O 1
ATOM 5669 N N . GLN D 1 132 ? -65.060 27.982 20.311 1.00 10.32 160 GLN D N 1
ATOM 5670 C CA . GLN D 1 132 ? -64.152 27.482 21.360 1.00 10.23 160 GLN D CA 1
ATOM 5671 C C . GLN D 1 132 ? -64.797 26.441 22.195 1.00 11.34 160 GLN D C 1
ATOM 5672 O O . GLN D 1 132 ? -66.044 26.358 22.315 1.00 10.67 160 GLN D O 1
ATOM 5678 N N . ARG D 1 133 ? -63.910 25.627 22.775 1.00 10.91 161 ARG D N 1
ATOM 5679 C CA . ARG D 1 133 ? -64.316 24.642 23.758 1.00 10.17 161 ARG D CA 1
ATOM 5680 C C . ARG D 1 133 ? -64.306 25.384 25.088 1.00 9.47 161 ARG D C 1
ATOM 5681 O O . ARG D 1 133 ? -63.318 26.005 25.437 1.00 9.19 161 ARG D O 1
ATOM 5689 N N . VAL D 1 134 ? -65.409 25.258 25.817 1.00 6.75 162 VAL D N 1
ATOM 5690 C CA . VAL D 1 134 ? -65.624 26.004 27.072 1.00 7.62 162 VAL D CA 1
ATOM 5691 C C . VAL D 1 134 ? -65.454 25.197 28.317 1.00 7.09 162 VAL D C 1
ATOM 5692 O O . VAL D 1 134 ? -64.933 25.634 29.318 1.00 7.81 162 VAL D O 1
ATOM 5696 N N A VAL D 1 135 ? -65.881 23.953 28.225 0.50 8.67 163 VAL D N 1
ATOM 5697 N N B VAL D 1 135 ? -65.988 23.980 28.238 0.50 8.49 163 VAL D N 1
ATOM 5698 C CA A VAL D 1 135 ? -65.864 23.073 29.380 0.50 8.50 163 VAL D CA 1
ATOM 5699 C CA B VAL D 1 135 ? -66.032 23.018 29.366 0.50 8.22 163 VAL D CA 1
ATOM 5700 C C A VAL D 1 135 ? -65.551 21.647 28.925 0.50 9.13 163 VAL D C 1
ATOM 5701 C C B VAL D 1 135 ? -65.563 21.623 28.909 0.50 8.98 163 VAL D C 1
ATOM 5702 O O A VAL D 1 135 ? -65.945 21.178 27.831 0.50 8.70 163 VAL D O 1
ATOM 5703 O O B VAL D 1 135 ? -65.883 21.141 27.797 0.50 8.35 163 VAL D O 1
ATOM 5710 N N . THR D 1 136 ? -64.776 20.991 29.776 1.00 8.93 164 THR D N 1
ATOM 5711 C CA . THR D 1 136 ? -64.365 19.584 29.578 1.00 8.74 164 THR D CA 1
ATOM 5712 C C . THR D 1 136 ? -64.836 18.724 30.790 1.00 9.46 164 THR D C 1
ATOM 5713 O O . THR D 1 136 ? -64.758 19.125 31.970 1.00 10.80 164 THR D O 1
ATOM 5717 N N . MET D 1 137 ? -65.391 17.565 30.475 1.00 11.48 165 MET D N 1
ATOM 5718 C CA . MET D 1 137 ? -65.705 16.546 31.543 1.00 11.88 165 MET D CA 1
ATOM 5719 C C . MET D 1 137 ? -64.962 15.301 31.207 1.00 12.03 165 MET D C 1
ATOM 5720 O O . MET D 1 137 ? -65.134 14.694 30.157 1.00 13.48 165 MET D O 1
ATOM 5725 N N . LEU D 1 138 ? -64.144 14.951 32.154 1.00 13.20 166 LEU D N 1
ATOM 5726 C CA . LEU D 1 138 ? -63.312 13.783 32.100 1.00 13.42 166 LEU D CA 1
ATOM 5727 C C . LEU D 1 138 ? -63.946 12.801 33.030 1.00 13.12 166 LEU D C 1
ATOM 5728 O O . LEU D 1 138 ? -63.943 13.028 34.225 1.00 11.95 166 LEU D O 1
ATOM 5733 N N . MET D 1 139 ? -64.478 11.717 32.479 1.00 13.52 167 MET D N 1
ATOM 5734 C CA . MET D 1 139 ? -65.117 10.660 33.328 1.00 14.08 167 MET D CA 1
ATOM 5735 C C . MET D 1 139 ? -64.245 9.431 33.427 1.00 13.74 167 MET D C 1
ATOM 5736 O O . MET D 1 139 ? -63.975 8.770 32.440 1.00 13.76 167 MET D O 1
ATOM 5741 N N . TYR D 1 140 ? -63.837 9.152 34.641 1.00 14.01 168 TYR D N 1
ATOM 5742 C CA . TYR D 1 140 ? -63.024 7.959 34.995 1.00 15.15 168 TYR D CA 1
ATOM 5743 C C . TYR D 1 140 ? -63.848 6.697 35.113 1.00 15.01 168 TYR D C 1
ATOM 5744 O O . TYR D 1 140 ? -64.732 6.555 35.960 1.00 14.52 168 TYR D O 1
ATOM 5753 N N . LEU D 1 141 ? -63.519 5.796 34.221 1.00 15.16 169 LEU D N 1
ATOM 5754 C CA . LEU D 1 141 ? -64.245 4.548 34.077 1.00 14.96 169 LEU D CA 1
ATOM 5755 C C . LEU D 1 141 ? -63.691 3.463 34.996 1.00 15.64 169 LEU D C 1
ATOM 5756 O O . LEU D 1 141 ? -64.286 2.416 35.213 1.00 15.50 169 LEU D O 1
ATOM 5761 N N . THR D 1 142 ? -62.526 3.771 35.527 1.00 16.19 170 THR D N 1
ATOM 5762 C CA . THR D 1 142 ? -61.774 2.855 36.349 1.00 16.11 170 THR D CA 1
ATOM 5763 C C . THR D 1 142 ? -60.939 3.608 37.370 1.00 16.40 170 THR D C 1
ATOM 5764 O O . THR D 1 142 ? -60.515 4.751 37.177 1.00 16.47 170 THR D O 1
ATOM 5768 N N . THR D 1 143 ? -60.796 2.931 38.483 1.00 16.28 171 THR D N 1
ATOM 5769 C CA . THR D 1 143 ? -60.041 3.419 39.626 1.00 15.90 171 THR D CA 1
ATOM 5770 C C . THR D 1 143 ? -58.637 2.913 39.460 1.00 16.00 171 THR D C 1
ATOM 5771 O O . THR D 1 143 ? -58.395 1.714 39.338 1.00 17.61 171 THR D O 1
ATOM 5775 N N . VAL D 1 144 ? -57.724 3.855 39.451 1.00 15.61 172 VAL D N 1
ATOM 5776 C CA . VAL D 1 144 ? -56.294 3.610 39.264 1.00 14.93 172 VAL D CA 1
ATOM 5777 C C . VAL D 1 144 ? -55.554 3.765 40.598 1.00 15.72 172 VAL D C 1
ATOM 5778 O O . VAL D 1 144 ? -55.403 4.850 41.156 1.00 15.02 172 VAL D O 1
ATOM 5782 N N . GLU D 1 145 ? -55.162 2.598 41.100 1.00 16.75 173 GLU D N 1
ATOM 5783 C CA . GLU D 1 145 ? -54.456 2.415 42.388 1.00 17.48 173 GLU D CA 1
ATOM 5784 C C . GLU D 1 145 ? -53.282 3.379 42.620 1.00 17.40 173 GLU D C 1
ATOM 5785 O O . GLU D 1 145 ? -53.023 3.840 43.737 1.00 17.70 173 GLU D O 1
ATOM 5791 N N . GLU D 1 146 ? -52.532 3.617 41.559 1.00 16.94 174 GLU D N 1
ATOM 5792 C CA . GLU D 1 146 ? -51.314 4.431 41.661 1.00 16.47 174 GLU D CA 1
ATOM 5793 C C . GLU D 1 146 ? -50.912 5.105 40.344 1.00 15.66 174 GLU D C 1
ATOM 5794 O O . GLU D 1 146 ? -50.900 4.503 39.262 1.00 14.07 174 GLU D O 1
ATOM 5800 N N . GLY D 1 147 ? -50.629 6.395 40.485 1.00 15.11 175 GLY D N 1
ATOM 5801 C CA . GLY D 1 147 ? -50.402 7.331 39.361 1.00 14.98 175 GLY D CA 1
ATOM 5802 C C . GLY D 1 147 ? -51.653 7.499 38.523 1.00 14.93 175 GLY D C 1
ATOM 5803 O O . GLY D 1 147 ? -52.752 7.128 38.933 1.00 15.32 175 GLY D O 1
ATOM 5804 N N . GLY D 1 148 ? -51.466 8.019 37.323 1.00 14.17 176 GLY D N 1
ATOM 5805 C CA . GLY D 1 148 ? -52.559 8.120 36.362 1.00 13.65 176 GLY D CA 1
ATOM 5806 C C . GLY D 1 148 ? -53.446 9.327 36.599 1.00 14.17 176 GLY D C 1
ATOM 5807 O O . GLY D 1 148 ? -54.464 9.531 35.938 1.00 12.42 176 GLY D O 1
ATOM 5808 N N . GLU D 1 149 ? -53.005 10.144 37.548 1.00 14.52 177 GLU D N 1
ATOM 5809 C CA . GLU D 1 149 ? -53.767 11.314 37.972 1.00 14.75 177 GLU D CA 1
ATOM 5810 C C . GLU D 1 149 ? -53.781 12.326 36.832 1.00 14.09 177 GLU D C 1
ATOM 5811 O O . GLU D 1 149 ? -52.831 12.444 36.113 1.00 14.63 177 GLU D O 1
ATOM 5817 N N . THR D 1 150 ? -54.898 13.024 36.701 1.00 14.34 178 THR D N 1
ATOM 5818 C CA . THR D 1 150 ? -54.997 14.241 35.870 1.00 13.13 178 THR D CA 1
ATOM 5819 C C . THR D 1 150 ? -54.333 15.338 36.658 1.00 12.86 178 THR D C 1
ATOM 5820 O O . THR D 1 150 ? -54.629 15.540 37.816 1.00 12.98 178 THR D O 1
ATOM 5824 N N . VAL D 1 151 ? -53.410 16.035 36.011 1.00 12.68 179 VAL D N 1
ATOM 5825 C CA . VAL D 1 151 ? -52.693 17.136 36.640 1.00 12.10 179 VAL D CA 1
ATOM 5826 C C . VAL D 1 151 ? -52.846 18.441 35.886 1.00 12.66 179 VAL D C 1
ATOM 5827 O O . VAL D 1 151 ? -52.839 18.489 34.666 1.00 12.48 179 VAL D O 1
ATOM 5831 N N . LEU D 1 152 ? -53.023 19.490 36.687 1.00 13.22 180 LEU D N 1
ATOM 5832 C CA . LEU D 1 152 ? -53.193 20.902 36.244 1.00 13.24 180 LEU D CA 1
ATOM 5833 C C . LEU D 1 152 ? -52.079 21.784 36.832 1.00 12.74 180 LEU D C 1
ATOM 5834 O O . LEU D 1 152 ? -52.153 22.236 37.977 1.00 11.70 180 LEU D O 1
ATOM 5839 N N . PRO D 1 153 ? -51.004 21.950 36.063 1.00 12.89 181 PRO D N 1
ATOM 5840 C CA . PRO D 1 153 ? -49.769 22.527 36.471 1.00 13.85 181 PRO D CA 1
ATOM 5841 C C . PRO D 1 153 ? -49.802 23.973 36.824 1.00 15.11 181 PRO D C 1
ATOM 5842 O O . PRO D 1 153 ? -48.998 24.459 37.627 1.00 14.97 181 PRO D O 1
ATOM 5846 N N . ASN D 1 154 ? -50.643 24.659 36.091 1.00 15.62 182 ASN D N 1
ATOM 5847 C CA . ASN D 1 154 ? -50.663 26.129 36.071 1.00 16.27 182 ASN D CA 1
ATOM 5848 C C . ASN D 1 154 ? -51.706 26.596 37.077 1.00 16.43 182 ASN D C 1
ATOM 5849 O O . ASN D 1 154 ? -52.191 27.704 37.001 1.00 14.33 182 ASN D O 1
ATOM 5854 N N . ALA D 1 155 ? -52.079 25.660 37.951 1.00 17.93 183 ALA D N 1
ATOM 5855 C CA . ALA D 1 155 ? -53.168 25.818 38.914 1.00 18.64 183 ALA D CA 1
ATOM 5856 C C . ALA D 1 155 ? -52.751 26.617 40.100 1.00 20.53 183 ALA D C 1
ATOM 5857 O O . ALA D 1 155 ? -51.560 26.886 40.318 1.00 21.08 183 ALA D O 1
ATOM 5859 N N . GLU D 1 156 ? -53.787 26.942 40.880 1.00 21.61 184 GLU D N 1
ATOM 5860 C CA . GLU D 1 156 ? -53.733 27.788 42.123 1.00 22.62 184 GLU D CA 1
ATOM 5861 C C . GLU D 1 156 ? -52.872 27.223 43.210 1.00 21.58 184 GLU D C 1
ATOM 5862 O O . GLU D 1 156 ? -52.025 27.883 43.760 1.00 21.23 184 GLU D O 1
ATOM 5868 N N . GLN D 1 157 ? -53.186 25.996 43.548 1.00 22.55 185 GLN D N 1
ATOM 5869 C CA . GLN D 1 157 ? -52.488 25.250 44.615 1.00 23.40 185 GLN D CA 1
ATOM 5870 C C . GLN D 1 157 ? -52.290 23.793 44.255 1.00 23.31 185 GLN D C 1
ATOM 5871 O O . GLN D 1 157 ? -53.247 23.014 44.072 1.00 23.33 185 GLN D O 1
ATOM 5877 N N . LYS D 1 158 ? -51.023 23.425 44.238 1.00 23.00 186 LYS D N 1
ATOM 5878 C CA . LYS D 1 158 ? -50.630 22.059 43.894 1.00 22.85 186 LYS D CA 1
ATOM 5879 C C . LYS D 1 158 ? -50.935 21.184 45.085 1.00 22.74 186 LYS D C 1
ATOM 5880 O O . LYS D 1 158 ? -51.005 21.656 46.229 1.00 21.79 186 LYS D O 1
ATOM 5886 N N . VAL D 1 159 ? -51.112 19.901 44.801 1.00 22.50 187 VAL D N 1
ATOM 5887 C CA . VAL D 1 159 ? -51.364 18.914 45.861 1.00 22.18 187 VAL D CA 1
ATOM 5888 C C . VAL D 1 159 ? -50.068 18.536 46.536 1.00 22.76 187 VAL D C 1
ATOM 5889 O O . VAL D 1 159 ? -48.976 18.807 46.059 1.00 22.25 187 VAL D O 1
ATOM 5893 N N . THR D 1 160 ? -50.247 17.897 47.676 1.00 24.04 188 THR D N 1
ATOM 5894 C CA . THR D 1 160 ? -49.143 17.464 48.574 1.00 24.35 188 THR D CA 1
ATOM 5895 C C . THR D 1 160 ? -49.487 16.164 49.256 1.00 25.08 188 THR D C 1
ATOM 5896 O O . THR D 1 160 ? -50.636 15.717 49.302 1.00 24.76 188 THR D O 1
ATOM 5900 N N . GLY D 1 161 ? -48.439 15.611 49.832 1.00 25.77 189 GLY D N 1
ATOM 5901 C CA . GLY D 1 161 ? -48.551 14.479 50.722 1.00 26.16 189 GLY D CA 1
ATOM 5902 C C . GLY D 1 161 ? -48.769 13.185 50.009 1.00 26.88 189 GLY D C 1
ATOM 5903 O O . GLY D 1 161 ? -48.378 12.977 48.856 1.00 26.97 189 GLY D O 1
ATOM 5904 N N . ASP D 1 162 ? -49.441 12.331 50.750 1.00 27.57 190 ASP D N 1
ATOM 5905 C CA . ASP D 1 162 ? -49.635 10.916 50.390 1.00 28.24 190 ASP D CA 1
ATOM 5906 C C . ASP D 1 162 ? -50.726 10.713 49.353 1.00 27.82 190 ASP D C 1
ATOM 5907 O O . ASP D 1 162 ? -51.735 11.410 49.321 1.00 28.17 190 ASP D O 1
ATOM 5912 N N . GLY D 1 163 ? -50.472 9.723 48.516 1.00 27.59 191 GLY D N 1
ATOM 5913 C CA . GLY D 1 163 ? -51.440 9.206 47.536 1.00 26.69 191 GLY D CA 1
ATOM 5914 C C . GLY D 1 163 ? -51.265 9.799 46.161 1.00 26.38 191 GLY D C 1
ATOM 5915 O O . GLY D 1 163 ? -51.949 9.426 45.205 1.00 25.95 191 GLY D O 1
ATOM 5916 N N . TRP D 1 164 ? -50.331 10.739 46.092 1.00 25.65 192 TRP D N 1
ATOM 5917 C CA . TRP D 1 164 ? -50.021 11.458 44.851 1.00 24.80 192 TRP D CA 1
ATOM 5918 C C . TRP D 1 164 ? -48.643 11.142 44.333 1.00 23.56 192 TRP D C 1
ATOM 5919 O O . TRP D 1 164 ? -47.693 11.037 45.096 1.00 23.69 192 TRP D O 1
ATOM 5930 N N . SER D 1 165 ? -48.561 11.052 43.010 1.00 21.92 193 SER D N 1
ATOM 5931 C CA . SER D 1 165 ? -47.284 10.778 42.320 1.00 20.81 193 SER D CA 1
ATOM 5932 C C . SER D 1 165 ? -46.400 11.994 42.327 1.00 19.97 193 SER D C 1
ATOM 5933 O O . SER D 1 165 ? -46.778 13.069 42.822 1.00 20.56 193 SER D O 1
ATOM 5936 N N . GLU D 1 166 ? -45.239 11.804 41.726 1.00 18.33 194 GLU D N 1
ATOM 5937 C CA . GLU D 1 166 ? -44.269 12.909 41.490 1.00 18.20 194 GLU D CA 1
ATOM 5938 C C . GLU D 1 166 ? -44.819 13.829 40.449 1.00 16.98 194 GLU D C 1
ATOM 5939 O O . GLU D 1 166 ? -44.639 15.040 40.483 1.00 16.44 194 GLU D O 1
ATOM 5945 N N . CYS D 1 167 ? -45.487 13.196 39.509 1.00 15.93 195 CYS D N 1
ATOM 5946 C CA . CYS D 1 167 ? -46.116 13.904 38.407 1.00 16.21 195 CYS D CA 1
ATOM 5947 C C . CYS D 1 167 ? -47.331 14.710 38.918 1.00 16.00 195 CYS D C 1
ATOM 5948 O O . CYS D 1 167 ? -47.499 15.865 38.586 1.00 15.86 195 CYS D O 1
ATOM 5951 N N . ALA D 1 168 ? -48.120 14.082 39.777 1.00 16.23 196 ALA D N 1
ATOM 5952 C CA . ALA D 1 168 ? -49.346 14.693 40.320 1.00 16.05 196 ALA D CA 1
ATOM 5953 C C . ALA D 1 168 ? -49.012 15.938 41.086 1.00 16.06 196 ALA D C 1
ATOM 5954 O O . ALA D 1 168 ? -49.746 16.921 41.112 1.00 16.32 196 ALA D O 1
ATOM 5956 N N . LYS D 1 169 ? -47.861 15.896 41.712 1.00 16.18 197 LYS D N 1
ATOM 5957 C CA . LYS D 1 169 ? -47.450 16.965 42.638 1.00 15.41 197 LYS D CA 1
ATOM 5958 C C . LYS D 1 169 ? -47.038 18.199 41.878 1.00 15.76 197 LYS D C 1
ATOM 5959 O O . LYS D 1 169 ? -46.699 19.214 42.491 1.00 14.87 197 LYS D O 1
ATOM 5965 N N . ARG D 1 170 ? -47.107 18.098 40.542 1.00 15.83 198 ARG D N 1
ATOM 5966 C CA . ARG D 1 170 ? -46.737 19.204 39.618 1.00 16.20 198 ARG D CA 1
ATOM 5967 C C . ARG D 1 170 ? -47.775 20.287 39.559 1.00 15.96 198 ARG D C 1
ATOM 5968 O O . ARG D 1 170 ? -47.535 21.399 39.117 1.00 15.71 198 ARG D O 1
ATOM 5976 N N . 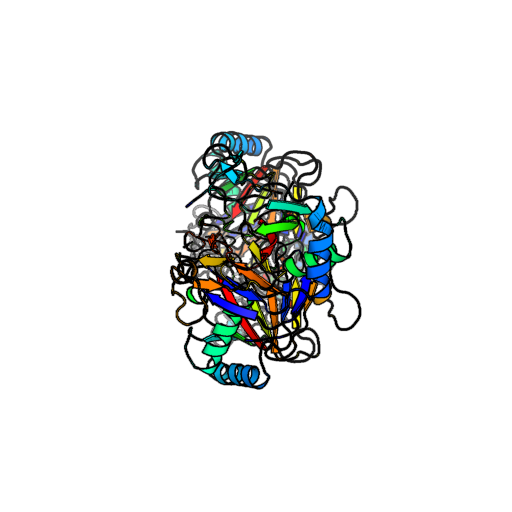GLY D 1 171 ? -48.957 19.932 39.995 1.00 16.12 199 GLY D N 1
ATOM 5977 C CA . GLY D 1 171 ? -50.062 20.903 40.026 1.00 15.74 199 GLY D CA 1
ATOM 5978 C C . GLY D 1 171 ? -51.199 20.451 40.898 1.00 15.49 199 GLY D C 1
ATOM 5979 O O . GLY D 1 171 ? -51.040 19.578 41.724 1.00 15.54 199 GLY D O 1
ATOM 5980 N N . LEU D 1 172 ? -52.342 21.082 40.685 1.00 14.49 200 LEU D N 1
ATOM 5981 C CA . LEU D 1 172 ? -53.607 20.531 41.173 1.00 14.37 200 LEU D CA 1
ATOM 5982 C C . LEU D 1 172 ? -53.788 19.168 40.470 1.00 14.42 200 LEU D C 1
ATOM 5983 O O . LEU D 1 172 ? -53.503 18.991 39.280 1.00 14.51 200 LEU D O 1
ATOM 5988 N N . ALA D 1 173 ? -54.258 18.197 41.224 1.00 14.52 201 ALA D N 1
ATOM 5989 C CA . ALA D 1 173 ? -54.361 16.803 40.727 1.00 14.88 201 ALA D CA 1
ATOM 5990 C C . ALA D 1 173 ? -55.646 16.076 41.121 1.00 15.09 201 ALA D C 1
ATOM 5991 O O . ALA D 1 173 ? -56.338 16.436 42.063 1.00 15.78 201 ALA D O 1
ATOM 5993 N N . VAL D 1 174 ? -55.960 15.062 40.330 1.00 14.97 202 VAL D N 1
ATOM 5994 C CA . VAL D 1 174 ? -57.141 14.219 40.563 1.00 15.27 202 VAL D CA 1
ATOM 5995 C C . VAL D 1 174 ? -56.898 12.761 40.250 1.00 15.10 202 VAL D C 1
ATOM 5996 O O . VAL D 1 174 ? -56.383 12.410 39.215 1.00 14.76 202 VAL D O 1
ATOM 6000 N N . LYS D 1 175 ? -57.311 11.916 41.172 1.00 15.97 203 LYS D N 1
ATOM 6001 C CA . LYS D 1 175 ? -57.128 10.468 41.031 1.00 15.90 203 LYS D CA 1
ATOM 6002 C C . LYS D 1 175 ? -58.244 9.869 40.208 1.00 15.56 203 LYS D C 1
ATOM 6003 O O . LYS D 1 175 ? -59.403 10.187 40.445 1.00 16.04 203 LYS D O 1
ATOM 6009 N N . PRO D 1 176 ? -57.896 8.997 39.223 1.00 14.78 204 PRO D N 1
ATOM 6010 C CA . PRO D 1 176 ? -58.895 8.144 38.536 1.00 14.25 204 PRO D CA 1
ATOM 6011 C C . PRO D 1 176 ? -59.552 7.131 39.454 1.00 14.57 204 PRO D C 1
ATOM 6012 O O . PRO D 1 176 ? -58.968 6.123 39.865 1.00 14.78 204 PRO D O 1
ATOM 6016 N N . ILE D 1 177 ? -60.821 7.437 39.676 1.00 15.55 205 ILE D N 1
ATOM 6017 C CA . ILE D 1 177 ? -61.780 6.674 40.514 1.00 15.98 205 ILE D CA 1
ATOM 6018 C C . ILE D 1 177 ? -63.013 6.358 39.710 1.00 16.21 205 ILE D C 1
ATOM 6019 O O . ILE D 1 177 ? -63.722 7.239 39.221 1.00 16.31 205 ILE D O 1
ATOM 6024 N N . LYS D 1 178 ? -63.249 5.077 39.539 1.00 16.42 206 LYS D N 1
ATOM 6025 C CA . LYS D 1 178 ? -64.410 4.637 38.769 1.00 17.23 206 LYS D CA 1
ATOM 6026 C C . LYS D 1 178 ? -65.621 5.504 39.095 1.00 16.88 206 LYS D C 1
ATOM 6027 O O . LYS D 1 178 ? -65.961 5.725 40.254 1.00 17.37 206 LYS D O 1
ATOM 6033 N N . GLY D 1 179 ? -66.225 6.030 38.039 1.00 17.12 207 GLY D N 1
ATOM 6034 C CA . GLY D 1 179 ? -67.511 6.785 38.126 1.00 16.28 207 GLY D CA 1
ATOM 6035 C C . GLY D 1 179 ? -67.449 8.285 38.446 1.00 15.78 207 GLY D C 1
ATOM 6036 O O . GLY D 1 179 ? -68.441 9.032 38.349 1.00 14.68 207 GLY D O 1
ATOM 6037 N N . ASP D 1 180 ? -66.283 8.715 38.876 1.00 14.87 208 ASP D N 1
ATOM 6038 C CA . ASP D 1 180 ? -66.079 10.144 39.210 1.00 15.19 208 ASP D CA 1
ATOM 6039 C C . ASP D 1 180 ? -65.803 10.854 37.917 1.00 13.88 208 ASP D C 1
ATOM 6040 O O . ASP D 1 180 ? -65.260 10.280 36.979 1.00 13.31 208 ASP D O 1
ATOM 6045 N N . ALA D 1 181 ? -66.194 12.117 37.863 1.00 14.86 209 ALA D N 1
ATOM 6046 C CA . ALA D 1 181 ? -65.920 12.953 36.658 1.00 12.96 209 ALA D CA 1
ATOM 6047 C C . ALA D 1 181 ? -65.347 14.289 37.027 1.00 13.05 209 ALA D C 1
ATOM 6048 O O . ALA D 1 181 ? -65.844 15.001 37.909 1.00 13.23 209 ALA D O 1
ATOM 6050 N N . LEU D 1 182 ? -64.293 14.645 36.300 1.00 12.41 210 LEU D N 1
ATOM 6051 C CA . LEU D 1 182 ? -63.661 15.980 36.464 1.00 11.16 210 LEU D CA 1
ATOM 6052 C C . LEU D 1 182 ? -64.258 16.913 35.452 1.00 10.99 210 LEU D C 1
ATOM 6053 O O . LEU D 1 182 ? -64.313 16.609 34.280 1.00 10.48 210 LEU D O 1
ATOM 6058 N N . MET D 1 183 ? -64.770 18.011 35.976 1.00 12.66 211 MET D N 1
ATOM 6059 C CA . MET D 1 183 ? -65.269 19.160 35.206 1.00 13.46 211 MET D CA 1
ATOM 6060 C C . MET D 1 183 ? -64.427 20.436 35.386 1.00 12.11 211 MET D C 1
ATOM 6061 O O . MET D 1 183 ? -64.255 20.975 36.468 1.00 12.23 211 MET D O 1
ATOM 6066 N N . PHE D 1 184 ? -63.891 20.906 34.274 1.00 11.37 212 PHE D N 1
ATOM 6067 C CA . PHE D 1 184 ? -63.126 22.149 34.267 1.00 11.25 212 PHE D CA 1
ATOM 6068 C C . PHE D 1 184 ? -63.411 22.997 33.035 1.00 9.73 212 PHE D C 1
ATOM 6069 O O . PHE D 1 184 ? -63.833 22.531 31.982 1.00 8.59 212 PHE D O 1
ATOM 6077 N N . TYR D 1 185 ? -63.186 24.272 33.273 1.00 9.27 213 TYR D N 1
ATOM 6078 C CA . TYR D 1 185 ? -63.352 25.340 32.276 1.00 9.05 213 TYR D CA 1
ATOM 6079 C C . TYR D 1 185 ? -62.061 25.744 31.625 1.00 7.55 213 TYR D C 1
ATOM 6080 O O . TYR D 1 185 ? -61.065 26.008 32.264 1.00 8.70 213 TYR D O 1
ATOM 6089 N N . SER D 1 186 ? -62.123 25.814 30.310 1.00 7.75 214 SER D N 1
ATOM 6090 C CA . SER D 1 186 ? -60.998 26.210 29.461 1.00 5.76 214 SER D CA 1
ATOM 6091 C C . SER D 1 186 ? -61.004 27.690 29.155 1.00 5.93 214 SER D C 1
ATOM 6092 O O . SER D 1 186 ? -60.018 28.249 28.670 1.00 4.49 214 SER D O 1
ATOM 6095 N N . LEU D 1 187 ? -62.166 28.277 29.429 1.00 6.52 215 LEU D N 1
ATOM 6096 C CA . LEU D 1 187 ? -62.440 29.742 29.223 1.00 7.03 215 LEU D CA 1
ATOM 6097 C C . LEU D 1 187 ? -62.904 30.365 30.491 1.00 8.98 215 LEU D C 1
ATOM 6098 O O . LEU D 1 187 ? -63.508 29.760 31.393 1.00 10.81 215 LEU D O 1
ATOM 6103 N N . LYS D 1 188 ? -62.543 31.618 30.574 1.00 10.26 216 LYS D N 1
ATOM 6104 C CA . LYS D 1 188 ? -63.001 32.448 31.661 1.00 11.82 216 LYS D CA 1
ATOM 6105 C C . LYS D 1 188 ? -64.493 32.754 31.431 1.00 11.59 216 LYS D C 1
ATOM 6106 O O . LYS D 1 188 ? -64.998 32.530 30.330 1.00 12.29 216 LYS D O 1
ATOM 6112 N N . PRO D 1 189 ? -65.217 33.330 32.435 1.00 11.34 217 PRO D N 1
ATOM 6113 C CA . PRO D 1 189 ? -66.623 33.646 32.197 1.00 10.98 217 PRO D CA 1
ATOM 6114 C C . PRO D 1 189 ? -66.919 34.602 31.083 1.00 11.42 217 PRO D C 1
ATOM 6115 O O . PRO D 1 189 ? -68.070 34.652 30.595 1.00 10.98 217 PRO D O 1
ATOM 6119 N N . ASP D 1 190 ? -65.888 35.338 30.703 1.00 12.60 218 ASP D N 1
ATOM 6120 C CA . ASP D 1 190 ? -65.970 36.398 29.670 1.00 13.08 218 ASP D CA 1
ATOM 6121 C C . ASP D 1 190 ? -65.514 35.918 28.323 1.00 12.96 218 ASP D C 1
ATOM 6122 O O . ASP D 1 190 ? -65.386 36.673 27.402 1.00 13.85 218 ASP D O 1
ATOM 6127 N N . GLY D 1 191 ? -65.336 34.624 28.243 1.00 13.44 219 GLY D N 1
ATOM 6128 C CA . GLY D 1 191 ? -65.004 33.926 27.017 1.00 13.17 219 GLY D CA 1
ATOM 6129 C C . GLY D 1 191 ? -63.538 33.915 26.627 1.00 12.53 219 GLY D C 1
ATOM 6130 O O . GLY D 1 191 ? -63.146 33.245 25.711 1.00 13.85 219 GLY D O 1
ATOM 6131 N N . SER D 1 192 ? -62.715 34.622 27.356 1.00 12.80 220 SER D N 1
ATOM 6132 C CA . SER D 1 192 ? -61.237 34.577 27.106 1.00 12.27 220 SER D CA 1
ATOM 6133 C C . SER D 1 192 ? -60.616 33.226 27.524 1.00 11.96 220 SER D C 1
ATOM 6134 O O . SER D 1 192 ? -61.095 32.513 28.412 1.00 11.25 220 SER D O 1
ATOM 6137 N N . ASN D 1 193 ? -59.537 32.870 26.857 1.00 12.16 221 ASN D N 1
ATOM 6138 C CA . ASN D 1 193 ? -58.835 31.609 27.143 1.00 11.67 221 ASN D CA 1
ATOM 6139 C C . ASN D 1 193 ? -58.231 31.629 28.541 1.00 11.25 221 ASN D C 1
ATOM 6140 O O . ASN D 1 193 ? -57.668 32.609 28.900 1.00 9.30 221 ASN D O 1
ATOM 6145 N N . ASP D 1 194 ? -58.376 30.559 29.339 1.00 8.83 222 ASP D N 1
ATOM 6146 C CA . ASP D 1 194 ? -57.753 30.495 30.716 1.00 9.05 222 ASP D CA 1
ATOM 6147 C C . ASP D 1 194 ? -56.518 29.553 30.744 1.00 8.70 222 ASP D C 1
ATOM 6148 O O . ASP D 1 194 ? -56.640 28.344 30.844 1.00 9.10 222 ASP D O 1
ATOM 6153 N N . PRO D 1 195 ? -55.329 30.102 30.638 1.00 7.96 223 PRO D N 1
ATOM 6154 C CA . PRO D 1 195 ? -54.219 29.172 30.545 1.00 8.30 223 PRO D CA 1
ATOM 6155 C C . PRO D 1 195 ? -54.014 28.338 31.816 1.00 7.52 223 PRO D C 1
ATOM 6156 O O . PRO D 1 195 ? -53.210 27.427 31.867 1.00 7.75 223 PRO D O 1
ATOM 6160 N N . ALA D 1 196 ? -54.679 28.734 32.881 1.00 7.91 224 ALA D N 1
ATOM 6161 C CA . ALA D 1 196 ? -54.609 28.004 34.131 1.00 7.36 224 ALA D CA 1
ATOM 6162 C C . ALA D 1 196 ? -55.224 26.667 33.959 1.00 6.95 224 ALA D C 1
ATOM 6163 O O . ALA D 1 196 ? -55.117 25.793 34.772 1.00 8.19 224 ALA D O 1
ATOM 6165 N N . SER D 1 197 ? -55.864 26.474 32.833 1.00 8.19 225 SER D N 1
ATOM 6166 C CA . SER D 1 197 ? -56.593 25.244 32.617 1.00 7.64 225 SER D CA 1
ATOM 6167 C C . SER D 1 197 ? -55.695 24.164 32.005 1.00 7.83 225 SER D C 1
ATOM 6168 O O . SER D 1 197 ? -56.148 23.087 31.675 1.00 7.95 225 SER D O 1
ATOM 6171 N N . LEU D 1 198 ? -54.404 24.462 31.923 1.00 7.42 226 LEU D N 1
ATOM 6172 C CA . LEU D 1 198 ? -53.403 23.485 31.452 1.00 7.30 226 LEU D CA 1
ATOM 6173 C C . LEU D 1 198 ? -53.539 22.191 32.197 1.00 6.22 226 LEU D C 1
ATOM 6174 O O . LEU D 1 198 ? -53.566 22.134 33.394 1.00 6.38 226 LEU D O 1
ATOM 6179 N N . HIS D 1 199 ? -53.656 21.126 31.434 1.00 6.94 227 HIS D N 1
ATOM 6180 C CA . HIS D 1 199 ? -53.881 19.791 31.998 1.00 5.71 227 HIS D CA 1
ATOM 6181 C C . HIS D 1 199 ? -53.254 18.636 31.184 1.00 6.43 227 HIS D C 1
ATOM 6182 O O . HIS D 1 199 ? -53.184 18.619 29.955 1.00 5.31 227 HIS D O 1
ATOM 6189 N N . GLY D 1 200 ? -52.810 17.669 31.950 1.00 7.80 228 GLY D N 1
ATOM 6190 C CA . GLY D 1 200 ? -52.114 16.481 31.451 1.00 9.30 228 GLY D CA 1
ATOM 6191 C C . GLY D 1 200 ? -52.438 15.266 32.288 1.00 10.48 228 GLY D C 1
ATOM 6192 O O . GLY D 1 200 ? -52.951 15.380 33.383 1.00 10.54 228 GLY D O 1
ATOM 6193 N N . SER D 1 201 ? -52.113 14.121 31.724 1.00 11.86 229 SER D N 1
ATOM 6194 C CA . SER D 1 201 ? -52.317 12.792 32.336 1.00 13.25 229 SER D CA 1
ATOM 6195 C C . SER D 1 201 ? -50.942 12.279 32.794 1.00 14.98 229 SER D C 1
ATOM 6196 O O . SER D 1 201 ? -49.900 12.394 32.055 1.00 14.42 229 SER D O 1
ATOM 6199 N N . CYS D 1 202 ? -50.900 11.842 34.049 1.00 15.21 230 CYS D N 1
ATOM 6200 C CA . CYS D 1 202 ? -49.637 11.350 34.617 1.00 16.27 230 CYS D CA 1
ATOM 6201 C C . CYS D 1 202 ? -49.493 9.864 34.312 1.00 16.16 230 CYS D C 1
ATOM 6202 O O . CYS D 1 202 ? -50.490 9.179 34.193 1.00 15.80 230 CYS D O 1
ATOM 6205 N N . PRO D 1 203 ? -48.251 9.352 34.194 1.00 17.23 231 PRO D N 1
ATOM 6206 C CA . PRO D 1 203 ? -48.136 7.892 33.997 1.00 18.15 231 PRO D CA 1
ATOM 6207 C C . PRO D 1 203 ? -48.643 7.079 35.160 1.00 18.18 231 PRO D C 1
ATOM 6208 O O . PRO D 1 203 ? -48.552 7.471 36.308 1.00 17.60 231 PRO D O 1
ATOM 6212 N N . THR D 1 204 ? -49.211 5.953 34.767 1.00 19.57 232 THR D N 1
ATOM 6213 C CA . THR D 1 204 ? -49.836 4.967 35.641 1.00 20.47 232 THR D CA 1
ATOM 6214 C C . THR D 1 204 ? -48.737 4.116 36.198 1.00 21.33 232 THR D C 1
ATOM 6215 O O . THR D 1 204 ? -47.894 3.553 35.465 1.00 22.04 232 THR D O 1
ATOM 6219 N N . LEU D 1 205 ? -48.765 4.055 37.521 1.00 21.63 233 LEU D N 1
ATOM 6220 C CA . LEU D 1 205 ? -47.802 3.302 38.322 1.00 21.54 233 LEU D CA 1
ATOM 6221 C C . LEU D 1 205 ? -48.356 1.926 38.674 1.00 21.40 233 LEU D C 1
ATOM 6222 O O . LEU D 1 205 ? -47.673 0.908 38.656 1.00 20.63 233 LEU D O 1
ATOM 6227 N N . LYS D 1 206 ? -49.621 1.938 39.009 1.00 21.23 234 LYS D N 1
ATOM 6228 C CA . LYS D 1 206 ? -50.356 0.702 39.263 1.00 21.16 234 LYS D CA 1
ATOM 6229 C C . LYS D 1 206 ? -51.813 0.849 38.913 1.00 20.56 234 LYS D C 1
ATOM 6230 O O . LYS D 1 206 ? -52.506 1.743 39.371 1.00 19.78 234 LYS D O 1
ATOM 6236 N N . GLY D 1 207 ? -52.226 -0.044 38.052 1.00 20.07 235 GLY D N 1
ATOM 6237 C CA . GLY D 1 207 ? -53.569 -0.040 37.552 1.00 20.14 235 GLY D CA 1
ATOM 6238 C C . GLY D 1 207 ? -53.586 0.163 36.057 1.00 19.93 235 GLY D C 1
ATOM 6239 O O . GLY D 1 207 ? -52.635 -0.127 35.324 1.00 21.22 235 GLY D O 1
ATOM 6240 N N . ASP D 1 208 ? -54.709 0.678 35.629 1.00 19.25 236 ASP D N 1
ATOM 6241 C CA . ASP D 1 208 ? -55.036 0.743 34.212 1.00 19.04 236 ASP D CA 1
ATOM 6242 C C . ASP D 1 208 ? -56.149 1.727 33.982 1.00 18.55 236 ASP D C 1
ATOM 6243 O O . ASP D 1 208 ? -57.258 1.587 34.492 1.00 17.51 236 ASP D O 1
ATOM 6248 N N . LYS D 1 209 ? -55.803 2.713 33.188 1.00 18.23 237 LYS D N 1
ATOM 6249 C CA . LYS D 1 209 ? -56.621 3.919 33.069 1.00 18.11 237 LYS D CA 1
ATOM 6250 C C . LYS D 1 209 ? -57.613 3.826 31.904 1.00 17.78 237 LYS D C 1
ATOM 6251 O O . LYS D 1 209 ? -57.296 3.498 30.754 1.00 18.31 237 LYS D O 1
ATOM 6257 N N . TRP D 1 210 ? -58.859 4.015 32.276 1.00 16.85 238 TRP D N 1
ATOM 6258 C CA . TRP D 1 210 ? -59.901 4.161 31.310 1.00 16.47 238 TRP D CA 1
ATOM 6259 C C . TRP D 1 210 ? -60.671 5.417 31.631 1.00 16.12 238 TRP D C 1
ATOM 6260 O O . TRP D 1 210 ? -61.067 5.683 32.781 1.00 15.17 238 TRP D O 1
ATOM 6271 N N . SER D 1 211 ? -60.832 6.227 30.603 1.00 16.35 239 SER D N 1
ATOM 6272 C CA . SER D 1 211 ? -61.667 7.430 30.731 1.00 15.36 239 SER D CA 1
ATOM 6273 C C . SER D 1 211 ? -62.509 7.629 29.501 1.00 14.93 239 SER D C 1
ATOM 6274 O O . SER D 1 211 ? -62.236 7.074 28.433 1.00 14.60 239 SER D O 1
ATOM 6277 N N . ALA D 1 212 ? -63.583 8.377 29.730 1.00 14.32 240 ALA D N 1
ATOM 6278 C CA . ALA D 1 212 ? -64.480 8.926 28.703 1.00 14.37 240 ALA D CA 1
ATOM 6279 C C . ALA D 1 212 ? -64.593 10.464 28.858 1.00 14.52 240 ALA D C 1
ATOM 6280 O O . ALA D 1 212 ? -64.827 11.007 29.928 1.00 14.94 240 ALA D O 1
ATOM 6282 N N . THR D 1 213 ? -64.381 11.157 27.764 1.00 14.66 241 THR D N 1
ATOM 6283 C CA . THR D 1 213 ? -64.311 12.615 27.836 1.00 15.25 241 THR D CA 1
ATOM 6284 C C . THR D 1 213 ? -65.315 13.267 26.951 1.00 13.64 241 THR D C 1
ATOM 6285 O O . THR D 1 213 ? -65.572 12.851 25.808 1.00 14.24 241 THR D O 1
ATOM 6289 N N . LYS D 1 214 ? -65.873 14.337 27.492 1.00 13.09 242 LYS D N 1
ATOM 6290 C CA . LYS D 1 214 ? -66.849 15.126 26.752 1.00 11.91 242 LYS D CA 1
ATOM 6291 C C . LYS D 1 214 ? -66.367 16.581 26.653 1.00 11.42 242 LYS D C 1
ATOM 6292 O O . LYS D 1 214 ? -66.127 17.246 27.652 1.00 10.18 242 LYS D O 1
ATOM 6298 N N . TRP D 1 215 ? -66.255 17.042 25.407 1.00 9.41 243 TRP D N 1
ATOM 6299 C CA . TRP D 1 215 ? -65.869 18.426 25.121 1.00 9.85 243 TRP D CA 1
ATOM 6300 C C . TRP D 1 215 ? -67.052 19.185 24.647 1.00 9.17 243 TRP D C 1
ATOM 6301 O O . TRP D 1 215 ? -67.792 18.768 23.791 1.00 9.67 243 TRP D O 1
ATOM 6312 N N . ILE D 1 216 ? -67.211 20.305 25.295 1.00 8.81 244 ILE D N 1
ATOM 6313 C CA . ILE D 1 216 ? -68.376 21.153 25.114 1.00 8.54 244 ILE D CA 1
ATOM 6314 C C . ILE D 1 216 ? -67.918 22.545 24.691 1.00 7.58 244 ILE D C 1
ATOM 6315 O O . ILE D 1 216 ? -67.090 23.188 25.321 1.00 5.45 244 ILE D O 1
ATOM 6320 N N . HIS D 1 217 ? -68.596 23.002 23.648 1.00 7.83 245 HIS D N 1
ATOM 6321 C CA . HIS D 1 217 ? -68.290 24.260 22.959 1.00 6.26 245 HIS D CA 1
ATOM 6322 C C . HIS D 1 217 ? -69.249 25.400 23.324 1.00 5.89 245 HIS D C 1
ATOM 6323 O O . HIS D 1 217 ? -70.255 25.212 23.984 1.00 7.63 245 HIS D O 1
ATOM 6330 N N . VAL D 1 218 ? -68.928 26.585 22.873 1.00 5.03 246 VAL D N 1
ATOM 6331 C CA . VAL D 1 218 ? -69.771 27.779 23.158 1.00 5.34 246 VAL D CA 1
ATOM 6332 C C . VAL D 1 218 ? -70.962 27.893 22.213 1.00 6.41 246 VAL D C 1
ATOM 6333 O O . VAL D 1 218 ? -71.961 28.515 22.514 1.00 8.03 246 VAL D O 1
ATOM 6337 N N . ALA D 1 219 ? -70.864 27.237 21.072 1.00 7.20 247 ALA D N 1
ATOM 6338 C CA . ALA D 1 219 ? -71.951 27.273 20.025 1.00 8.12 247 ALA D CA 1
ATOM 6339 C C . ALA D 1 219 ? -72.255 25.875 19.540 1.00 9.26 247 ALA D C 1
ATOM 6340 O O . ALA D 1 219 ? -71.479 24.956 19.806 1.00 7.57 247 ALA D O 1
ATOM 6342 N N . PRO D 1 220 ? -73.401 25.680 18.836 1.00 12.63 248 PRO D N 1
ATOM 6343 C CA . PRO D 1 220 ? -73.667 24.350 18.270 1.00 14.67 248 PRO D CA 1
ATOM 6344 C C . PRO D 1 220 ? -72.563 23.888 17.349 1.00 16.67 248 PRO D C 1
ATOM 6345 O O . PRO D 1 220 ? -72.032 24.651 16.530 1.00 17.40 248 PRO D O 1
ATOM 6349 N N . ILE D 1 221 ? -72.325 22.597 17.483 1.00 18.47 249 ILE D N 1
ATOM 6350 C CA . ILE D 1 221 ? -71.323 21.826 16.736 1.00 19.65 249 ILE D CA 1
ATOM 6351 C C . ILE D 1 221 ? -71.679 21.685 15.251 1.00 20.09 249 ILE D C 1
ATOM 6352 O O . ILE D 1 221 ? -72.846 21.591 14.910 1.00 20.02 249 ILE D O 1
ATOM 6357 N N . PRO E 2 4 ? -23.961 -0.930 -1.089 1.00 14.75 4 PRO X N 1
ATOM 6358 C CA . PRO E 2 4 ? -24.708 -1.111 0.112 1.00 14.79 4 PRO X CA 1
ATOM 6359 C C . PRO E 2 4 ? -24.090 -0.298 1.223 1.00 13.20 4 PRO X C 1
ATOM 6360 O O . PRO E 2 4 ? -22.976 0.262 1.103 1.00 13.63 4 PRO X O 1
ATOM 6364 N N . SER E 2 5 ? -24.834 -0.353 2.306 1.00 11.31 5 SER X N 1
ATOM 6365 C CA . SER E 2 5 ? -24.609 0.487 3.525 1.00 10.29 5 SER X CA 1
ATOM 6366 C C . SER E 2 5 ? -23.460 0.031 4.334 1.00 8.77 5 SER X C 1
ATOM 6367 O O . SER E 2 5 ? -23.236 -1.174 4.500 1.00 7.72 5 SER X O 1
ATOM 6370 N N . PRO E 2 6 ? -22.679 1.000 4.828 1.00 8.44 6 PRO X N 1
ATOM 6371 C CA . PRO E 2 6 ? -21.635 0.589 5.749 1.00 9.13 6 PRO X CA 1
ATOM 6372 C C . PRO E 2 6 ? -22.149 -0.091 7.035 1.00 9.74 6 PRO X C 1
ATOM 6373 O O . PRO E 2 6 ? -23.026 0.377 7.722 1.00 10.23 6 PRO X O 1
ATOM 6377 N N . SER E 2 7 ? -21.548 -1.228 7.333 1.00 9.69 7 SER X N 1
ATOM 6378 C CA . SER E 2 7 ? -21.843 -2.002 8.544 1.00 11.18 7 SER X CA 1
ATOM 6379 C C . SER E 2 7 ? -21.796 -1.158 9.794 1.00 12.55 7 SER X C 1
ATOM 6380 O O . SER E 2 7 ? -20.875 -0.369 9.940 1.00 14.00 7 SER X O 1
ATOM 6383 N N . PRO E 2 8 ? -22.767 -1.368 10.718 1.00 14.58 8 PRO X N 1
ATOM 6384 C CA . PRO E 2 8 ? -22.842 -0.590 11.952 1.00 15.62 8 PRO X CA 1
ATOM 6385 C C . PRO E 2 8 ? -21.794 -0.907 12.958 1.00 17.02 8 PRO X C 1
ATOM 6386 O O . PRO E 2 8 ? -21.156 -1.953 12.958 1.00 15.67 8 PRO X O 1
ATOM 6390 N N . SER E 2 9 ? -21.731 0.075 13.838 1.00 20.31 9 SER X N 1
ATOM 6391 C CA . SER E 2 9 ? -20.872 0.114 15.030 1.00 21.77 9 SER X CA 1
ATOM 6392 C C . SER E 2 9 ? -20.789 -1.281 15.697 1.00 23.17 9 SER X C 1
ATOM 6393 O O . SER E 2 9 ? -19.694 -1.842 15.892 1.00 24.83 9 SER X O 1
ATOM 6396 N N . PRO F 2 2 ? -89.699 45.123 25.898 1.00 28.61 2 PRO Y N 1
ATOM 6397 C CA . PRO F 2 2 ? -88.670 44.956 26.941 1.00 27.98 2 PRO Y CA 1
ATOM 6398 C C . PRO F 2 2 ? -88.329 46.242 27.628 1.00 26.72 2 PRO Y C 1
ATOM 6399 O O . PRO F 2 2 ? -87.768 47.187 27.059 1.00 27.59 2 PRO Y O 1
ATOM 6403 N N . SER F 2 3 ? -88.686 46.224 28.898 1.00 25.21 3 SER Y N 1
ATOM 6404 C CA . SER F 2 3 ? -88.518 47.377 29.793 1.00 23.68 3 SER Y CA 1
ATOM 6405 C C . SER F 2 3 ? -87.043 47.478 30.234 1.00 22.09 3 SER Y C 1
ATOM 6406 O O . SER F 2 3 ? -86.193 46.668 29.795 1.00 23.60 3 SER Y O 1
ATOM 6409 N N . PRO F 2 4 ? -86.710 48.510 31.030 1.00 19.43 4 PRO Y N 1
ATOM 6410 C CA . PRO F 2 4 ? -85.324 48.657 31.418 1.00 17.18 4 PRO Y CA 1
ATOM 6411 C C . PRO F 2 4 ? -84.862 47.670 32.495 1.00 15.64 4 PRO Y C 1
ATOM 6412 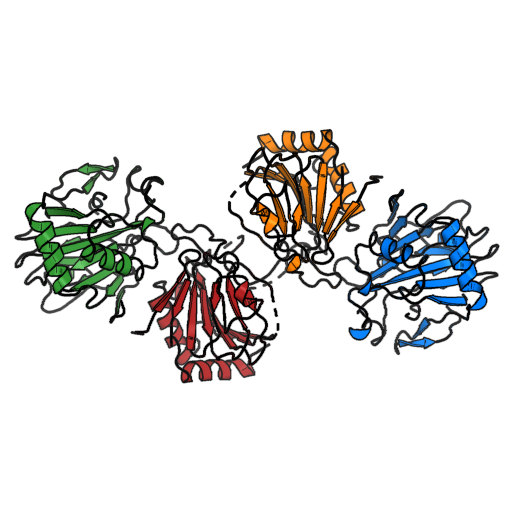O O . PRO F 2 4 ? -85.620 47.124 33.317 1.00 14.72 4 PRO Y O 1
ATOM 6416 N N . SER F 2 5 ? -83.568 47.472 32.394 1.00 14.01 5 SER Y N 1
ATOM 6417 C CA . SER F 2 5 ? -82.787 46.582 33.234 1.00 13.45 5 SER Y CA 1
ATOM 6418 C C . SER F 2 5 ? -82.702 47.109 34.654 1.00 12.76 5 SER Y C 1
ATOM 6419 O O . SER F 2 5 ? -82.733 48.306 34.874 1.00 12.50 5 SER Y O 1
ATOM 6422 N N . PRO F 2 6 ? -82.603 46.195 35.631 1.00 11.91 6 PRO Y N 1
ATOM 6423 C CA . PRO F 2 6 ? -82.530 46.647 37.009 1.00 11.13 6 PRO Y CA 1
ATOM 6424 C C . PRO F 2 6 ? -81.203 47.279 37.391 1.00 11.00 6 PRO Y C 1
ATOM 6425 O O . PRO F 2 6 ? -80.127 46.861 36.987 1.00 10.31 6 PRO Y O 1
ATOM 6429 N N . SER F 2 7 ? -81.315 48.368 38.116 1.00 11.43 7 SER Y N 1
ATOM 6430 C CA . SER F 2 7 ? -80.136 49.140 38.562 1.00 11.71 7 SER Y CA 1
ATOM 6431 C C . SER F 2 7 ? -79.178 48.265 39.355 1.00 13.10 7 SER Y C 1
ATOM 6432 O O . SER F 2 7 ? -79.615 47.370 40.101 1.00 13.21 7 SER Y O 1
ATOM 6435 N N . PRO F 2 8 ? -77.852 48.541 39.212 1.00 14.43 8 PRO Y N 1
ATOM 6436 C CA . PRO F 2 8 ? -76.829 47.774 39.880 1.00 15.16 8 PRO Y CA 1
ATOM 6437 C C . PRO F 2 8 ? -76.508 48.082 41.297 1.00 16.51 8 PRO Y C 1
ATOM 6438 O O . PRO F 2 8 ? -76.829 49.106 41.859 1.00 14.96 8 PRO Y O 1
ATOM 6442 N N . SER F 2 9 ? -75.840 47.073 41.818 1.00 18.99 9 SER Y N 1
ATOM 6443 C CA . SER F 2 9 ? -75.323 47.029 43.191 1.00 20.44 9 SER Y CA 1
ATOM 6444 C C . SER F 2 9 ? -75.097 48.423 43.786 1.00 21.34 9 SER Y C 1
ATOM 6445 O O . SER F 2 9 ? -75.904 48.887 44.600 1.00 23.45 9 SER Y O 1
#

Radius of gyration: 34.9 Å; Cα contacts (8 Å, |Δi|>4): 2153; chains: 6; bounding box: 103×66×73 Å

InterPro domains:
  IPR003582 ShKT domain [PF01549] (261-296)
  IPR003582 ShKT domain [PS51670] (262-296)
  IPR003582 ShKT domain [SM00254] (261-297)
  IPR005123 Oxoglutarate/iron-dependent dioxygenase domain [PS51471] (125-246)
  IPR006620 Prolyl 4-hydroxylase, alpha subunit [SM00702] (49-245)
  IPR044862 Prolyl 4-hydroxylase alpha subunit, Fe(2+) 2OG dioxygenase domain [PF13640] (129-245)
  IPR045054 Prolyl 4-hydroxylase [PTHR10869] (44-246)

Sequence (808 aa):
WRGEEVVHLSWSPRAFLLKNFLSDEECDYIVEKARPKMVKSSVVDNESGKSVDSEIRTSTGTWFAKGEDSVISSKIEKRVAQQVTMIPLENHEGLQVLHYHDGQKYEPHYDYFHDPVNAGPEHGGQRVVTMLLMYLTTVEEGGETVLPNAEQQKVTGDGWSECAKRGLAVKPIKGDALMFYSLKPDGSNDPASLHGSCPTLKGDKWSATKWIHVAPIGEWRGEVVHLSSWSPRAFLLKNFLSDEECDYIVEKARPKMVTGTWFAKGEDSVISKIEKRVAQVTMIPLEENHEGLQVLHYKYEPHYDYFHDPPEHGGQRVVVTMLMYLTTVEEGGETVLPNAEQKVTGDGWSECAKRGLAVKPIKGDALMFYSLKKPDGSNDPASLHGSCPTLKGDKWSATKWIHVAPIGWRGEVVHLSWSPRAFLLKNFLSDEECDYIVEKARPKMVKSSVVDNEESGKSVDSEIRTSTGTWFAKGEDSVISKIEKRVAQQVTMIPLENHEGLQVLHYHDGQKYEPHYDYFHHDPVNAGPEHGGQRVVVTMLMYLTTVEEGGETVLPNAEQKVTGDGWSECAKRGLAVKPIKGDALMFYSLKPDGSNDPASLHGSCPTLKGDKWSATKWIHVAPIGEWRGEVVHLSSWSPRAFLLKNFLSDEECDYIVEKARPKMVSTGTWFAKGEDSVISKIEKRVAQVTMIPLENHEGLQVLHYHYEPHYDYFHHGGQRVVVTMLMYLTTVEEGGETVLPNAEQKVTGDGWSECAKRGLAVKPIKGDALMFYSLKPDGSNDPASLHGSCPTLKGDKWSATKWIHVAPIPSPSPSPSPSPSPS

Secondary structure (DSSP, 8-state):
----EEEEETTTTEEEETT-S-HHHHHHHHHHHGGG-EE--EE-TTT--EE--TTB--EEEEE-TTS-HHHHHHHHHHHHHHT--GGGBPPEEEEEE-TT--EEEE-SS--SSSTTSGGGTSSEEEEEEEE-S--SEE--EEETTSSS---STT--TTGGGSEEE---TT-EEEEESB-TTS-B-GGG-EEE--EEES-EEEEEEEEESS---/-----EEEEETTTTEEEETT-S-HHHHHHHHHHHGGG---EEEEPTT-SHHHHHHHHHHHHHHT--GGGEEEEEEEE-----B-SS------TTSSEEEEEEEESS--SEE--EEETTSSS---STT--TTGGGSEEE---TT-EEEEESB-TTS-B-GGG-BEEPPEEES--EEEEEEEESS---/----EEEEETTTTEEEETT-S-HHHHHHHHHHHGGG-EE--EE-TTT--EE--TTB--EEEEE-TTS-HHHHHHHHHHHHHHT--GGGBPPEEEEEEETT--EEEE-SS--STTTTSGGGTSSEEEEEEEE-S--SEE--EEETTSSS---STT--TTGGGSEEE---TT-EEEEESB-TTS-B-GGG-EEE--EEESEEEEEEEEEESS---/-----EEEEETTTTEEEETT-S-HHHHHHHHHHHGGG---EEEEE-TT-SHHHHHHHHHHHHHHT--GGGB--EEEEE-----B-SS-----SEEEEEEEESS--SEE--EEETTSSS---STT--TTGGGSEEE---TT-EEEEESB-TTS-B-GGG-BEEPPEEES--EEEEEEEESS--/-PBPP-/-BPPBPP-

Nearest PDB structures (foldseek):
  3gze-assembly2_C  TM=1.004E+00  e=3.763E-46  Chlamydomonas reinhardtii
  2jig-assembly2_B  TM=9.849E-01  e=1.231E-35  Chlamydomonas reinhardtii
  2jij-assembly2_B  TM=9.739E-01  e=2.222E-35  Chlamydomonas reinhardtii
  3gze-assembly1_B  TM=9.778E-01  e=2.656E-33  Chlamydomonas reinhardtii
  2v4a-assembly4_D  TM=9.551E-01  e=1.656E-32  Chlamydomonas reinhardtii

Organism: Chlamydomonas reinhardtii (NCBI:txid3055)

Solvent-accessible surface area: 33430 Å² total; per-residue (Å²): 98,127,13,90,68,51,56,47,1,66,50,0,15,0,3,17,4,58,98,2,0,44,70,133,20,0,72,65,1,10,102,95,0,129,113,79,36,102,148,9,33,4,2,60,71,122,65,10,142,57,48,98,27,119,43,6,53,2,33,5,14,74,9,61,83,56,102,24,95,45,1,24,133,1,7,121,30,0,2,77,29,5,13,8,27,47,100,4,0,3,3,1,9,0,5,21,9,58,118,37,42,42,12,51,69,10,64,1,22,8,124,8,110,75,9,31,12,109,114,68,0,10,34,0,15,1,0,0,25,0,2,1,33,87,8,140,67,1,0,0,2,6,0,31,70,12,103,122,100,21,110,48,149,52,55,28,128,20,0,68,154,0,14,5,10,57,2,70,62,0,5,0,0,3,0,19,0,5,92,40,77,41,50,72,16,70,14,0,33,9,4,9,2,49,0,85,114,35,68,6,10,5,0,0,0,7,0,3,21,23,80,66,90,205,63,123,15,90,68,55,64,46,10,84,40,0,17,0,2,22,1,48,101,1,1,50,83,131,21,0,69,65,0,9,101,103,0,121,116,87,34,143,91,19,9,117,11,62,75,51,102,34,91,45,2,20,143,0,4,124,32,0,3,62,29,4,14,9,24,43,101,4,0,30,13,0,28,0,46,58,118,174,41,44,0,56,11,4,4,63,59,110,37,178,92,137,6,26,42,43,14,0,0,0,18,0,1,2,32,82,2,107,84,1,0,0,6,0,0,26,36,11,131,144,106,23,116,41,145,56,62,15,138,8,0,79,113,0,15,5,5,52,0,70,62,0,3,0,0,3,0,18,0,4,82,38,78,40,49,49,15,29,12,0,4,9,7,32,3,75,51,106,116,52,74,3,6,0,0,6,0,49,0,4,20,29,84,51,103,96,143,15,76,56,51,63,47,1,69,53,0,17,0,3,17,4,55,102,2,2,41,77,132,25,0,72,85,0,10,107,75,0,129,116,97,35,106,86,10,36,1,3,59,64,122,61,10,141,58,56,109,22,125,35,4,34,0,36,5,12,70,10,51,77,54,128,21,92,50,1,19,136,1,6,119,35,0,3,54,29,4,14,10,25,54,99,4,0,2,3,1,7,0,7,24,8,60,118,33,43,37,10,56,40,4,35,1,22,6,123,8,103,72,12,33,12,110,111,81,0,10,34,0,13,0,1,0,22,0,0,1,34,86,5,136,64,1,0,1,3,6,0,34,70,13,100,139,109,23,116,43,151,55,54,22,132,41,0,74,175,0,17,6,8,57,1,75,65,0,2,0,0,2,0,16,0,4,95,34,74,44,53,70,15,73,13,0,17,8,3,10,1,47,0,87,111,36,69,4,8,2,0,2,0,8,0,4,22,24,77,66,88,185,56,147,11,76,71,51,64,42,5,70,43,0,17,0,1,26,4,51,99,2,1,52,73,126,21,0,70,64,0,11,100,101,0,125,114,82,35,139,99,50,15,15,114,6,62,83,50,94,37,97,50,2,26,135,1,4,128,30,0,2,50,25,3,14,9,26,46,110,5,0,29,14,0,26,0,48,39,41,162,88,65,1,39,6,1,3,100,112,216,2,47,46,18,15,0,1,0,16,0,0,0,30,84,1,112,83,1,0,0,3,0,0,23,41,16,89,144,117,26,115,28,147,54,65,15,162,8,0,97,103,0,17,6,8,52,0,65,57,0,1,0,0,4,0,18,0,4,95,35,76,40,49,32,18,15,12,0,3,9,5,40,4,82,50,102,115,47,57,1,8,0,0,5,0,21,0,12,21,27,81,93,36,4,0,11,50,74,114,25,25,6,0,11,52,72

Foldseek 3Di:
DDADKDAQAVLFGKIKGALLDPLVLLVVVCVVWVVVWDFDWDADQEARDTDHDPQFGKTKDFDAAPPDDSVVVSLVSVCVVVVHDSLQKDTKMKIKADDFGKHHWDAQWGNYPPCLDVQNFHTFWKKKKAWSAFAQDFFKKFQQLGPDADDDPDYDPVRRSHHTDGRDHSMMMMTTQADPVGDGRPSRTIMTTTRYGDMIMMMMMGGHPGGND/DDDFDWDFQAVLFGKIKTPLLDPLVLLVVVCVVCVVPCPVKDWDAAPNDPSVVVSLVSVCVVVVPDNLQKGTKMKDWDPWDWDAQFDDPCDAQLHTWWKKKKAWSAFAQAFFKKAQQLGPDADDDPPDDPVRSSHRIDGRDHSMMMMTTQADPVRHGRSSRTITTTDRPGDITIIMMMIGHNGGRD/DDDDKAFQAVLFGKIKGALLDDLVLLVVVCVVWPVPWDFDWDADQEARDTDDDPQAGKTKDFDAAPPDDSVNVSLVSCCVVVVHDSQQKDTKMKIKAAAFGKHHWDAQWGNYPPCQDVLNFHTFWKKKKAWSAFADAFFKKFQQLGPDFDDDPDHDPVRRNHHIGGRDHRMMMMTTQADPVRHGRPSRTIMTTTRHGDMTMMMMMGGHPGGND/DDDFDKDAQAVQFGKIKGPLLDPLVLLVVVCVVFVVVKPCTWDWDAAVRDDSQVVSLVSVCVVVVNDSLLKGTKIKHWDPFDWDAQFPCLNHTWFKKKKAWSAFAQAFFKKAQQLGDDQDDDPPYDPVSSNHRIDTRDHRMMMMTTQADPVRHGRSSRTIGTTDGPGDITMIMMMTGGPHGD/DDDDDD/DDDDDDDD

B-factor: mean 14.78, std 6.92, range [2.0, 54.19]

CATH classification: 2.60.120.620